Protein AF-0000000067892108 (afdb_homodimer)

Foldseek 3Di:
DDQDDLVVLVVLLCPAQEPVNLDEDCVLLVVLVLLLLQLVLCVVFPPLDQQLLSLSLNLVSCVSVVNLVSSVVSLVVSLVSLPPDPPSLLLCLHSLSSQLVSCSVVVNRVSNVVSSVSNVVSCVVPVPPPCVLVSLLNSLQSSLVSLVSSDDPSLVVSLVSLVVSCVSVVLDLSSLLSNLVSVLVVCCVVCCPLLPPPVPSLVSLVSSCVSPVLPLLSLLSNLQNCVSVVNNVVSVVSLVVSCVNGVQRPSSLLSSLVSCLSVVVLVVNLVSLVVNCVVVVPNPSSVVSNVVSVVVVVLVVLVVLLVVLVVVCVVPVQPLVSLLSNLVSCVVVVVNVVSLVSLVSSCPDPPDDLVSLLVSLLSVLVCCVPVVVNNVSSLVSLLSNLQRLDDDPSVVVSLVVLQVVLVVCVVVVALVSLQSVLSSCVSVVNLVSSLVSLVSSCVSVVPDPVSVVSNVVSVVVD/DDQDDLVVLVVLLCPAQEPVNLDEDCVLLVVLVLLLLQLVLCVVFPPLDQQLLSLSLNLVSCVSVVNLVSSVVSLVVSLVSLPPDPPSLLLCLHSLSSQLVSCSVVVNRVSNVVSSVSNVVSCVVPVPPPCVLVSLLNSLQSSLVSLVSSDDPSLVVSLVSLVVSCVSVVLDLVSLLSNLVSVLVVCCVVCCPLLPPPVPSLVSLVSSCVSPVLPLLSLLSNLQNCVSVVNNVVSVVSLVVSCVNGVQRPSSLLSSLVSCLSVVVLVVNLVSLVVNCVVVVPNPSSVVSNVVSVVVVVLVVLVVLLVVLVVVCVVPVQPLVSLLSNLVSCVVVVVNVVSLVSLVSSCPDPPDDLVSLLVSLLSVLVCCVPVVVNNVSSLVSLLSNLQRLDDDPSVVVSLVVLQVVLVVCVVVVALVSLQSVLSSCVSVVNLVSSLVSLVSSCVSVVPDPVSVVVNVVSVVVD

Structure (mmCIF, N/CA/C/O backbone):
data_AF-0000000067892108-model_v1
#
loop_
_entity.id
_entity.type
_entity.pdbx_description
1 polymer 'LOC495383 protein'
#
loop_
_atom_site.group_PDB
_atom_site.id
_atom_site.type_symbol
_atom_site.label_atom_id
_atom_site.label_alt_id
_atom_site.label_comp_id
_atom_site.label_asym_id
_atom_site.label_entity_id
_atom_site.label_seq_id
_atom_site.pdbx_PDB_ins_code
_atom_site.Cartn_x
_atom_site.Cartn_y
_atom_site.Cartn_z
_atom_site.occupancy
_atom_site.B_iso_or_equiv
_atom_site.auth_seq_id
_atom_site.auth_comp_id
_atom_site.auth_asym_id
_atom_site.auth_atom_id
_atom_site.pdbx_PDB_model_num
ATOM 1 N N . MET A 1 1 ? -12.242 -60.188 -39.594 1 48.22 1 MET A N 1
ATOM 2 C CA . MET A 1 1 ? -11.305 -60.344 -38.5 1 48.22 1 MET A CA 1
ATOM 3 C C . MET A 1 1 ? -12.039 -60.531 -37.188 1 48.22 1 MET A C 1
ATOM 5 O O . MET A 1 1 ? -13.031 -59.844 -36.906 1 48.22 1 MET A O 1
ATOM 9 N N . SER A 1 2 ? -12.023 -61.531 -36.594 1 59.56 2 SER A N 1
ATOM 10 C CA . SER A 1 2 ? -12.766 -61.969 -35.406 1 59.56 2 SER A CA 1
ATOM 11 C C . SER A 1 2 ? -12.547 -60.969 -34.25 1 59.56 2 SER A C 1
ATOM 13 O O . SER A 1 2 ? -11.43 -60.5 -34.062 1 59.56 2 SER A O 1
ATOM 15 N N . ASP A 1 3 ? -13.68 -60.406 -33.688 1 74.88 3 ASP A N 1
ATOM 16 C CA . ASP A 1 3 ? -13.68 -59.5 -32.562 1 74.88 3 ASP A CA 1
ATOM 17 C C . ASP A 1 3 ? -12.938 -60.062 -31.359 1 74.88 3 ASP A C 1
ATOM 19 O O . ASP A 1 3 ? -13.148 -61.25 -31 1 74.88 3 ASP A O 1
ATOM 23 N N . LEU A 1 4 ? -11.82 -59.406 -31.078 1 79.75 4 LEU A N 1
ATOM 24 C CA . LEU A 1 4 ? -11.055 -59.844 -29.906 1 79.75 4 LEU A CA 1
ATOM 25 C C . LEU A 1 4 ? -11.898 -59.75 -28.641 1 79.75 4 LEU A C 1
ATOM 27 O O . LEU A 1 4 ? -12.742 -58.875 -28.516 1 79.75 4 LEU A O 1
ATOM 31 N N . PRO A 1 5 ? -11.672 -60.844 -27.828 1 85.44 5 PRO A N 1
ATOM 32 C CA . PRO A 1 5 ? -12.297 -60.688 -26.516 1 85.44 5 PRO A CA 1
ATOM 33 C C . PRO A 1 5 ? -11.875 -59.406 -25.797 1 85.44 5 PRO A C 1
ATOM 35 O O . PRO A 1 5 ? -10.797 -58.875 -26.078 1 85.44 5 PRO A O 1
ATOM 38 N N . GLU A 1 6 ? -12.742 -58.969 -25.047 1 87.19 6 GLU A N 1
ATOM 39 C CA . GLU A 1 6 ? -12.555 -57.688 -24.359 1 87.19 6 GLU A CA 1
ATOM 40 C C . GLU A 1 6 ? -11.211 -57.656 -23.641 1 87.19 6 GLU A C 1
ATOM 42 O O . GLU A 1 6 ? -10.484 -56.656 -23.734 1 87.19 6 GLU A O 1
ATOM 47 N N . GLU A 1 7 ? -10.891 -58.719 -22.984 1 89.06 7 GLU A N 1
ATOM 48 C CA . GLU A 1 7 ? -9.648 -58.781 -22.219 1 89.06 7 GLU A CA 1
ATOM 49 C C . GLU A 1 7 ? -8.438 -58.719 -23.141 1 89.06 7 GLU A C 1
ATOM 51 O O . GLU A 1 7 ? -7.438 -58.062 -22.828 1 89.06 7 GLU A O 1
ATOM 56 N N . SER A 1 8 ? -8.523 -59.375 -24.219 1 92.19 8 SER A N 1
ATOM 57 C CA . SER A 1 8 ? -7.445 -59.375 -25.203 1 92.19 8 SER A CA 1
ATOM 58 C C . SER A 1 8 ? -7.316 -58 -25.859 1 92.19 8 SER A C 1
ATOM 60 O O . SER A 1 8 ? -6.207 -57.531 -26.141 1 92.19 8 SER A O 1
ATOM 62 N N . LEU A 1 9 ? -8.445 -57.406 -26.109 1 95.06 9 LEU A N 1
ATOM 63 C CA . LEU A 1 9 ? -8.453 -56.062 -26.688 1 95.06 9 LEU A CA 1
ATOM 64 C C . LEU A 1 9 ? -7.805 -55.062 -25.734 1 95.06 9 LEU A C 1
ATOM 66 O O . LEU A 1 9 ? -6.977 -54.25 -26.141 1 95.06 9 LEU A O 1
ATOM 70 N N . LYS A 1 10 ? -8.188 -55.156 -24.469 1 94.94 10 LYS A N 1
ATOM 71 C CA . LYS A 1 10 ? -7.609 -54.25 -23.469 1 94.94 10 LYS A CA 1
ATOM 72 C C . LYS A 1 10 ? -6.094 -54.438 -23.391 1 94.94 10 LYS A C 1
ATOM 74 O O . LYS A 1 10 ? -5.363 -53.438 -23.297 1 94.94 10 LYS A O 1
ATOM 79 N N . ASN A 1 11 ? -5.617 -55.594 -23.422 1 94.94 11 ASN A N 1
ATOM 80 C CA . ASN A 1 11 ? -4.184 -55.875 -23.375 1 94.94 11 ASN A CA 1
ATOM 81 C C . ASN A 1 11 ? -3.453 -55.281 -24.562 1 94.94 11 ASN A C 1
ATOM 83 O O . ASN A 1 11 ? -2.334 -54.781 -24.438 1 94.94 11 ASN A O 1
ATOM 87 N N . ALA A 1 12 ? -4.059 -55.406 -25.734 1 95.75 12 ALA A N 1
ATOM 88 C CA . ALA A 1 12 ? -3.469 -54.812 -26.938 1 95.75 12 ALA A CA 1
ATOM 89 C C . ALA A 1 12 ? -3.43 -53.281 -26.844 1 95.75 12 ALA A C 1
ATOM 91 O O . ALA A 1 12 ? -2.459 -52.656 -27.281 1 95.75 12 ALA A O 1
ATOM 92 N N . LEU A 1 13 ? -4.496 -52.75 -26.281 1 96.88 13 LEU A N 1
ATOM 93 C CA . LEU A 1 13 ? -4.602 -51.312 -26.172 1 96.88 13 LEU A CA 1
ATOM 94 C C . LEU A 1 13 ? -3.545 -50.781 -25.203 1 96.88 13 LEU A C 1
ATOM 96 O O . LEU A 1 13 ? -3.055 -49.656 -25.391 1 96.88 13 LEU A O 1
ATOM 100 N N . LEU A 1 14 ? -3.162 -51.531 -24.234 1 96.19 14 LEU A N 1
ATOM 101 C CA . LEU A 1 14 ? -2.182 -51.125 -23.234 1 96.19 14 LEU A CA 1
ATOM 102 C C . LEU A 1 14 ? -0.809 -50.906 -23.875 1 96.19 14 LEU A C 1
ATOM 104 O O . LEU A 1 14 ? 0.047 -50.219 -23.312 1 96.19 14 LEU A O 1
ATOM 108 N N . ASN A 1 15 ? -0.596 -51.438 -25.047 1 94.06 15 ASN A N 1
ATOM 109 C CA . ASN A 1 15 ? 0.694 -51.312 -25.734 1 94.06 15 ASN A CA 1
ATOM 110 C C . ASN A 1 15 ? 0.751 -50.125 -26.656 1 94.06 15 ASN A C 1
ATOM 112 O O . ASN A 1 15 ? 1.809 -49.781 -27.203 1 94.06 15 ASN A O 1
ATOM 116 N N . LEU A 1 16 ? -0.367 -49.438 -26.781 1 96.81 16 LEU A N 1
ATOM 117 C CA . LEU A 1 16 ? -0.394 -48.25 -27.609 1 96.81 16 LEU A CA 1
ATOM 118 C C . LEU A 1 16 ? 0.359 -47.125 -26.953 1 96.81 16 LEU A C 1
ATOM 120 O O . LEU A 1 16 ? 0.504 -47.094 -25.734 1 96.81 16 LEU A O 1
ATOM 124 N N . LYS A 1 17 ? 0.953 -46.25 -27.734 1 96.38 17 LYS A N 1
ATOM 125 C CA . LYS A 1 17 ? 1.663 -45.062 -27.266 1 96.38 17 LYS A CA 1
ATOM 126 C C . LYS A 1 17 ? 0.819 -43.812 -27.453 1 96.38 17 LYS A C 1
ATOM 128 O O . LYS A 1 17 ? 0.872 -43.188 -28.516 1 96.38 17 LYS A O 1
ATOM 133 N N . CYS A 1 18 ? 0.102 -43.469 -26.438 1 97.25 18 CYS A N 1
ATOM 134 C CA . CYS A 1 18 ? -0.818 -42.344 -26.516 1 97.25 18 CYS A CA 1
ATOM 135 C C . CYS A 1 18 ? -1.107 -41.781 -25.141 1 97.25 18 CYS A C 1
ATOM 137 O O . CYS A 1 18 ? -0.48 -42.156 -24.156 1 97.25 18 CYS A O 1
ATOM 139 N N . HIS A 1 19 ? -1.991 -40.781 -24.969 1 95.94 19 HIS A N 1
ATOM 140 C CA . HIS A 1 19 ? -2.295 -40.062 -23.75 1 95.94 19 HIS A CA 1
ATOM 141 C C . HIS A 1 19 ? -2.912 -40.969 -22.703 1 95.94 19 HIS A C 1
ATOM 143 O O . HIS A 1 19 ? -2.736 -40.719 -21.5 1 95.94 19 HIS A O 1
ATOM 149 N N . PHE A 1 20 ? -3.621 -42 -23.109 1 95.38 20 PHE A N 1
ATOM 150 C CA . PHE A 1 20 ? -4.297 -42.906 -22.188 1 95.38 20 PHE A CA 1
ATOM 151 C C . PHE A 1 20 ? -3.299 -43.844 -21.531 1 95.38 20 PHE A C 1
ATOM 153 O O . PHE A 1 20 ? -3.602 -44.469 -20.5 1 95.38 20 PHE A O 1
ATOM 160 N N . THR A 1 21 ? -2.127 -43.969 -22.125 1 96.06 21 THR A N 1
ATOM 161 C CA . THR A 1 21 ? -1.146 -44.906 -21.609 1 96.06 21 THR A CA 1
ATOM 162 C C . THR A 1 21 ? 0.044 -44.188 -21 1 96.06 21 THR A C 1
ATOM 164 O O . THR A 1 21 ? 0.861 -44.781 -20.297 1 96.06 21 THR A O 1
ATOM 167 N N . TRP A 1 22 ? 0.352 -42.906 -21.25 1 92.81 22 TRP A N 1
ATOM 168 C CA . TRP A 1 22 ? 1.484 -42.125 -20.766 1 92.81 22 TRP A CA 1
ATOM 169 C C . TRP A 1 22 ? 1.288 -41.75 -19.297 1 92.81 22 TRP A C 1
ATOM 171 O O . TRP A 1 22 ? 2.227 -41.312 -18.641 1 92.81 22 TRP A O 1
ATOM 181 N N . THR A 1 23 ? 0.546 -42.188 -18.531 1 82.06 23 THR A N 1
ATOM 182 C CA . THR A 1 23 ? 0.249 -42 -17.109 1 82.06 23 THR A CA 1
ATOM 183 C C . THR A 1 23 ? 0.605 -40.594 -16.672 1 82.06 23 THR A C 1
ATOM 185 O O . THR A 1 23 ? 1.783 -40.219 -16.625 1 82.06 23 THR A O 1
ATOM 188 N N . VAL A 1 24 ? -0.242 -39.656 -16.578 1 82 24 VAL A N 1
ATOM 189 C CA . VAL A 1 24 ? 0.008 -38.312 -16.062 1 82 24 VAL A CA 1
ATOM 190 C C . VAL A 1 24 ? -0.346 -38.281 -14.578 1 82 24 VAL A C 1
ATOM 192 O O . VAL A 1 24 ? -1.19 -39.031 -14.109 1 82 24 VAL A O 1
ATOM 195 N N . ASP A 1 25 ? 0.48 -37.531 -13.898 1 78.12 25 ASP A N 1
ATOM 196 C CA . ASP A 1 25 ? 0.218 -37.344 -12.469 1 78.12 25 ASP A CA 1
ATOM 197 C C . ASP A 1 25 ? -1.168 -36.75 -12.242 1 78.12 25 ASP A C 1
ATOM 199 O O . ASP A 1 25 ? -1.529 -35.75 -12.859 1 78.12 25 ASP A O 1
ATOM 203 N N . MET A 1 26 ? -1.874 -37.375 -11.398 1 70.5 26 MET A N 1
ATOM 204 C CA . MET A 1 26 ? -3.271 -37.062 -11.125 1 70.5 26 MET A CA 1
ATOM 205 C C . MET A 1 26 ? -3.385 -35.719 -10.398 1 70.5 26 MET A C 1
ATOM 207 O O . MET A 1 26 ? -4.441 -35.094 -10.422 1 70.5 26 MET A O 1
ATOM 211 N N . GLU A 1 27 ? -2.305 -35.281 -9.844 1 71.38 27 GLU A N 1
ATOM 212 C CA . GLU A 1 27 ? -2.365 -34 -9.156 1 71.38 27 GLU A CA 1
ATOM 213 C C . GLU A 1 27 ? -2.674 -32.875 -10.133 1 71.38 27 GLU A C 1
ATOM 215 O O . GLU A 1 27 ? -3.396 -31.922 -9.797 1 71.38 27 GLU A O 1
ATOM 220 N N . ALA A 1 28 ? -2.215 -33.062 -11.266 1 69.31 28 ALA A N 1
ATOM 221 C CA . ALA A 1 28 ? -2.443 -32.062 -12.289 1 69.31 28 ALA A CA 1
ATOM 222 C C . ALA A 1 28 ? -3.895 -32.062 -12.766 1 69.31 28 ALA A C 1
ATOM 224 O O . ALA A 1 28 ? -4.418 -31.047 -13.227 1 69.31 28 ALA A O 1
ATOM 225 N N . VAL A 1 29 ? -4.504 -33.188 -12.492 1 75.88 29 VAL A N 1
ATOM 226 C CA . VAL A 1 29 ? -5.871 -33.344 -12.969 1 75.88 29 VAL A CA 1
ATOM 227 C C . VAL A 1 29 ? -6.82 -32.5 -12.148 1 75.88 29 VAL A C 1
ATOM 229 O O . VAL A 1 29 ? -7.891 -32.094 -12.625 1 75.88 29 VAL A O 1
ATOM 232 N N . ALA A 1 30 ? -6.293 -32.156 -10.984 1 75.94 30 ALA A N 1
ATOM 233 C CA . ALA A 1 30 ? -7.105 -31.266 -10.141 1 75.94 30 ALA A CA 1
ATOM 234 C C . ALA A 1 30 ? -7.266 -29.891 -10.781 1 75.94 30 ALA A C 1
ATOM 236 O O . ALA A 1 30 ? -8.234 -29.188 -10.508 1 75.94 30 ALA A O 1
ATOM 237 N N . ASP A 1 31 ? -6.465 -29.594 -11.734 1 81.81 31 ASP A N 1
ATOM 238 C CA . ASP A 1 31 ? -6.5 -28.312 -12.406 1 81.81 31 ASP A CA 1
ATOM 239 C C . ASP A 1 31 ? -6.91 -28.453 -13.867 1 81.81 31 ASP A C 1
ATOM 241 O O . ASP A 1 31 ? -6.473 -27.688 -14.727 1 81.81 31 ASP A O 1
ATOM 245 N N . ILE A 1 32 ? -7.676 -29.422 -14.125 1 88.75 32 ILE A N 1
ATOM 246 C CA . ILE A 1 32 ? -7.973 -29.812 -15.492 1 88.75 32 ILE A CA 1
ATOM 247 C C . ILE A 1 32 ? -8.664 -28.672 -16.219 1 88.75 32 ILE A C 1
ATOM 249 O O . ILE A 1 32 ? -8.453 -28.469 -17.422 1 88.75 32 ILE A O 1
ATOM 253 N N . ASP A 1 33 ? -9.492 -27.828 -15.516 1 87.62 33 ASP A N 1
ATOM 254 C CA . ASP A 1 33 ? -10.18 -26.719 -16.156 1 87.62 33 ASP A CA 1
ATOM 255 C C . ASP A 1 33 ? -9.188 -25.656 -16.641 1 87.62 33 ASP A C 1
ATOM 257 O O . ASP A 1 33 ? -9.336 -25.109 -17.734 1 87.62 33 ASP A O 1
ATOM 261 N N . ASN A 1 34 ? -8.234 -25.422 -15.828 1 87 34 ASN A N 1
ATOM 262 C CA . ASN A 1 34 ? -7.219 -24.453 -16.203 1 87 34 ASN A CA 1
ATOM 263 C C . ASN A 1 34 ? -6.352 -24.953 -17.344 1 87 34 ASN A C 1
ATOM 265 O O . ASN A 1 34 ? -5.895 -24.172 -18.188 1 87 34 ASN A O 1
ATOM 269 N N . ILE A 1 35 ? -6.078 -26.188 -17.344 1 90.62 35 ILE A N 1
ATOM 270 C CA . ILE A 1 35 ? -5.316 -26.797 -18.422 1 90.62 35 ILE A CA 1
ATOM 271 C C . ILE A 1 35 ? -6.074 -26.641 -19.734 1 90.62 35 ILE A C 1
ATOM 273 O O . ILE A 1 35 ? -5.5 -26.234 -20.75 1 90.62 35 ILE A O 1
ATOM 277 N N . GLU A 1 36 ? -7.344 -26.906 -19.641 1 93.19 36 GLU A N 1
ATOM 278 C CA . GLU A 1 36 ? -8.172 -26.812 -20.844 1 93.19 36 GLU A CA 1
ATOM 279 C C . GLU A 1 36 ? -8.234 -25.375 -21.359 1 93.19 36 GLU A C 1
ATOM 281 O O . GLU A 1 36 ? -8.148 -25.125 -22.562 1 93.19 36 GLU A O 1
ATOM 286 N N . ASP A 1 37 ? -8.383 -24.469 -20.453 1 91 37 ASP A N 1
ATOM 287 C CA . ASP A 1 37 ? -8.391 -23.062 -20.828 1 91 37 ASP A CA 1
ATOM 288 C C . ASP A 1 37 ? -7.098 -22.672 -21.547 1 91 37 ASP A C 1
ATOM 290 O O . ASP A 1 37 ? -7.125 -21.969 -22.547 1 91 37 ASP A O 1
ATOM 294 N N . GLY A 1 38 ? -6.02 -23.141 -21 1 92.75 38 GLY A N 1
ATOM 295 C CA . GLY A 1 38 ? -4.727 -22.875 -21.625 1 92.75 38 GLY A CA 1
ATOM 296 C C . GLY A 1 38 ? -4.621 -23.422 -23.031 1 92.75 38 GLY A C 1
ATOM 297 O O . GLY A 1 38 ? -4.09 -22.75 -23.922 1 92.75 38 GLY A O 1
ATOM 298 N N . LEU A 1 39 ? -5.141 -24.594 -23.203 1 96.38 39 LEU A N 1
ATOM 299 C CA . LEU A 1 39 ? -5.113 -25.219 -24.531 1 96.38 39 LEU A CA 1
ATOM 300 C C . LEU A 1 39 ? -5.973 -24.438 -25.516 1 96.38 39 LEU A C 1
ATOM 302 O O . LEU A 1 39 ? -5.57 -24.219 -26.656 1 96.38 39 LEU A O 1
ATOM 306 N N . HIS A 1 40 ? -7.074 -23.984 -25.062 1 95.75 40 HIS A N 1
ATOM 307 C CA . HIS A 1 40 ? -7.945 -23.188 -25.922 1 95.75 40 HIS A CA 1
ATOM 308 C C . HIS A 1 40 ? -7.293 -21.859 -26.297 1 95.75 40 HIS A C 1
ATOM 310 O O . HIS A 1 40 ? -7.418 -21.406 -27.422 1 95.75 40 HIS A O 1
ATOM 316 N N . HIS A 1 41 ? -6.633 -21.297 -25.344 1 95 41 HIS A N 1
ATOM 317 C CA . HIS A 1 41 ? -5.918 -20.062 -25.625 1 95 41 HIS A CA 1
ATOM 318 C C . HIS A 1 41 ? -4.82 -20.281 -26.672 1 95 41 HIS A C 1
ATOM 320 O O . HIS A 1 41 ? -4.613 -19.438 -27.547 1 95 41 HIS A O 1
ATOM 326 N N . GLN A 1 42 ? -4.125 -21.375 -26.516 1 96.31 42 GLN A N 1
ATOM 327 C CA . GLN A 1 42 ? -3.068 -21.672 -27.469 1 96.31 42 GLN A CA 1
ATOM 328 C C . GLN A 1 42 ? -3.639 -21.844 -28.875 1 96.31 42 GLN A C 1
ATOM 330 O O . GLN A 1 42 ? -3.049 -21.375 -29.859 1 96.31 42 GLN A O 1
ATOM 335 N N . ILE A 1 43 ? -4.754 -22.469 -28.969 1 96.75 43 ILE A N 1
ATOM 336 C CA . ILE A 1 43 ? -5.418 -22.656 -30.266 1 96.75 43 ILE A CA 1
ATOM 337 C C . ILE A 1 43 ? -5.816 -21.312 -30.844 1 96.75 43 ILE A C 1
ATOM 339 O O . ILE A 1 43 ? -5.621 -21.062 -32.031 1 96.75 43 ILE A O 1
ATOM 343 N N . ALA A 1 44 ? -6.203 -20.422 -30.016 1 95.81 44 ALA A N 1
ATOM 344 C CA . ALA A 1 44 ? -6.766 -19.141 -30.469 1 95.81 44 ALA A CA 1
ATOM 345 C C . ALA A 1 44 ? -5.66 -18.156 -30.797 1 95.81 44 ALA A C 1
ATOM 347 O O . ALA A 1 44 ? -5.805 -17.344 -31.719 1 95.81 44 ALA A O 1
ATOM 348 N N . PHE A 1 45 ? -4.496 -18.219 -30.062 1 96.19 45 PHE A N 1
ATOM 349 C CA . PHE A 1 45 ? -3.635 -17.047 -30.109 1 96.19 45 PHE A CA 1
ATOM 350 C C . PHE A 1 45 ? -2.219 -17.438 -30.516 1 96.19 45 PHE A C 1
ATOM 352 O O . PHE A 1 45 ? -1.375 -16.562 -30.75 1 96.19 45 PHE A O 1
ATOM 359 N N . LEU A 1 46 ? -1.94 -18.719 -30.609 1 95.81 46 LEU A N 1
ATOM 360 C CA . LEU A 1 46 ? -0.603 -19.156 -31 1 95.81 46 LEU A CA 1
ATOM 361 C C . LEU A 1 46 ? -0.655 -20 -32.25 1 95.81 46 LEU A C 1
ATOM 363 O O . LEU A 1 46 ? -0.655 -21.234 -32.188 1 95.81 46 LEU A O 1
ATOM 367 N N . PRO A 1 47 ? -0.516 -19.406 -33.406 1 91.81 47 PRO A N 1
ATOM 368 C CA . PRO A 1 47 ? -0.696 -20.125 -34.656 1 91.81 47 PRO A CA 1
ATOM 369 C C . PRO A 1 47 ? 0.467 -21.047 -35 1 91.81 47 PRO A C 1
ATOM 371 O O . PRO A 1 47 ? 0.316 -21.969 -35.781 1 91.81 47 PRO A O 1
ATOM 374 N N . SER A 1 48 ? 1.54 -20.875 -34.312 1 89.69 48 SER A N 1
ATOM 375 C CA . SER A 1 48 ? 2.723 -21.656 -34.656 1 89.69 48 SER A CA 1
ATOM 376 C C . SER A 1 48 ? 2.637 -23.062 -34.062 1 89.69 48 SER A C 1
ATOM 378 O O . SER A 1 48 ? 3.371 -23.969 -34.469 1 89.69 48 SER A O 1
ATOM 380 N N . ILE A 1 49 ? 1.7 -23.344 -33.156 1 93.56 49 ILE A N 1
ATOM 381 C CA . ILE A 1 49 ? 1.601 -24.641 -32.469 1 93.56 49 ILE A CA 1
ATOM 382 C C . ILE A 1 49 ? 0.73 -25.578 -33.312 1 93.56 49 ILE A C 1
ATOM 384 O O . ILE A 1 49 ? -0.353 -25.203 -33.75 1 93.56 49 ILE A O 1
ATOM 388 N N . PRO A 1 50 ? 1.235 -26.797 -33.5 1 93.25 50 PRO A N 1
ATOM 389 C CA . PRO A 1 50 ? 0.417 -27.75 -34.25 1 93.25 50 PRO A CA 1
ATOM 390 C C . PRO A 1 50 ? -0.943 -28 -33.594 1 93.25 50 PRO A C 1
ATOM 392 O O . PRO A 1 50 ? -1.011 -28.469 -32.469 1 93.25 50 PRO A O 1
ATOM 395 N N . ARG A 1 51 ? -1.947 -27.844 -34.375 1 95.25 51 ARG A N 1
ATOM 396 C CA . ARG A 1 51 ? -3.305 -27.875 -33.844 1 95.25 51 ARG A CA 1
ATOM 397 C C . ARG A 1 51 ? -3.715 -29.297 -33.469 1 95.25 51 ARG A C 1
ATOM 399 O O . ARG A 1 51 ? -4.438 -29.484 -32.469 1 95.25 51 ARG A O 1
ATOM 406 N N . HIS A 1 52 ? -3.271 -30.234 -34.25 1 96.25 52 HIS A N 1
ATOM 407 C CA . HIS A 1 52 ? -3.67 -31.609 -33.969 1 96.25 52 HIS A CA 1
ATOM 408 C C . HIS A 1 52 ? -3.197 -32.031 -32.594 1 96.25 52 HIS A C 1
ATOM 410 O O . HIS A 1 52 ? -3.908 -32.75 -31.875 1 96.25 52 HIS A O 1
ATOM 416 N N . ARG A 1 53 ? -2.061 -31.594 -32.125 1 96.38 53 ARG A N 1
ATOM 417 C CA . ARG A 1 53 ? -1.535 -31.922 -30.797 1 96.38 53 ARG A CA 1
ATOM 418 C C . ARG A 1 53 ? -2.42 -31.328 -29.703 1 96.38 53 ARG A C 1
ATOM 420 O O . ARG A 1 53 ? -2.73 -32 -28.719 1 96.38 53 ARG A O 1
ATOM 427 N N . LEU A 1 54 ? -2.814 -30.078 -29.906 1 97.75 54 LEU A N 1
ATOM 428 C CA . LEU A 1 54 ? -3.646 -29.406 -28.922 1 97.75 54 LEU A CA 1
ATOM 429 C C . LEU A 1 54 ? -5.012 -30.078 -28.812 1 97.75 54 LEU A C 1
ATOM 431 O O . LEU A 1 54 ? -5.527 -30.266 -27.703 1 97.75 54 LEU A O 1
ATOM 435 N N . HIS A 1 55 ? -5.523 -30.5 -29.906 1 98.19 55 HIS A N 1
ATOM 436 C CA . HIS A 1 55 ? -6.82 -31.172 -29.906 1 98.19 55 HIS A CA 1
ATOM 437 C C . HIS A 1 55 ? -6.719 -32.562 -29.312 1 98.19 55 HIS A C 1
ATOM 439 O O . HIS A 1 55 ? -7.656 -33.031 -28.656 1 98.19 55 HIS A O 1
ATOM 445 N N . ASN A 1 56 ? -5.609 -33.25 -29.531 1 98.06 56 ASN A N 1
ATOM 446 C CA . ASN A 1 56 ? -5.391 -34.531 -28.875 1 98.06 56 ASN A CA 1
ATOM 447 C C . ASN A 1 56 ? -5.387 -34.406 -27.359 1 98.06 56 ASN A C 1
ATOM 449 O O . ASN A 1 56 ? -5.969 -35.219 -26.641 1 98.06 56 ASN A O 1
ATOM 453 N N . LEU A 1 57 ? -4.758 -33.375 -26.922 1 97.31 57 LEU A N 1
ATOM 454 C CA . LEU A 1 57 ? -4.699 -33.094 -25.484 1 97.31 57 LEU A CA 1
ATOM 455 C C . LEU A 1 57 ? -6.078 -32.75 -24.938 1 97.31 57 LEU A C 1
ATOM 457 O O . LEU A 1 57 ? -6.465 -33.219 -23.859 1 97.31 57 LEU A O 1
ATOM 461 N N . LEU A 1 58 ? -6.793 -31.938 -25.688 1 97.94 58 LEU A N 1
ATOM 462 C CA . LEU A 1 58 ? -8.141 -31.578 -25.281 1 97.94 58 LEU A CA 1
ATOM 463 C C . LEU A 1 58 ? -9.047 -32.781 -25.219 1 97.94 58 LEU A C 1
ATOM 465 O O . LEU A 1 58 ? -9.93 -32.875 -24.344 1 97.94 58 LEU A O 1
ATOM 469 N N . SER A 1 59 ? -8.828 -33.719 -26.125 1 98.06 59 SER A N 1
ATOM 470 C CA . SER A 1 59 ? -9.594 -34.938 -26.078 1 98.06 59 SER A CA 1
ATOM 471 C C . SER A 1 59 ? -9.367 -35.688 -24.781 1 98.06 59 SER A C 1
ATOM 473 O O . SER A 1 59 ? -10.32 -36.125 -24.125 1 98.06 59 SER A O 1
ATOM 475 N N . TYR A 1 60 ? -8.18 -35.812 -24.375 1 96.44 60 TYR A N 1
ATOM 476 C CA . TYR A 1 60 ? -7.836 -36.531 -23.156 1 96.44 60 TYR A CA 1
ATOM 477 C C . TYR A 1 60 ? -8.391 -35.812 -21.938 1 96.44 60 TYR A C 1
ATOM 479 O O . TYR A 1 60 ? -8.914 -36.469 -21.016 1 96.44 60 TYR A O 1
ATOM 487 N N . THR A 1 61 ? -8.297 -34.469 -21.906 1 94.88 61 THR A N 1
ATOM 488 C CA . THR A 1 61 ? -8.812 -33.719 -20.766 1 94.88 61 THR A CA 1
ATOM 489 C C . THR A 1 61 ? -10.328 -33.875 -20.672 1 94.88 61 THR A C 1
ATOM 491 O O . THR A 1 61 ? -10.875 -34 -19.562 1 94.88 61 THR A O 1
ATOM 494 N N . ASN A 1 62 ? -10.992 -33.875 -21.797 1 96.44 62 ASN A N 1
ATOM 495 C CA . ASN A 1 62 ? -12.445 -34.031 -21.781 1 96.44 62 ASN A CA 1
ATOM 496 C C . ASN A 1 62 ? -12.844 -35.438 -21.344 1 96.44 62 ASN A C 1
ATOM 498 O O . ASN A 1 62 ? -13.852 -35.625 -20.656 1 96.44 62 ASN A O 1
ATOM 502 N N . TYR A 1 63 ? -12.055 -36.406 -21.703 1 95.75 63 TYR A N 1
ATOM 503 C CA . TYR A 1 63 ? -12.289 -37.75 -21.219 1 95.75 63 TYR A CA 1
ATOM 504 C C . TYR A 1 63 ? -12.172 -37.844 -19.703 1 95.75 63 TYR A C 1
ATOM 506 O O . TYR A 1 63 ? -13.023 -38.438 -19.031 1 95.75 63 TYR A O 1
ATOM 514 N N . LEU A 1 64 ? -11.133 -37.188 -19.172 1 92.56 64 LEU A N 1
ATOM 515 C CA . LEU A 1 64 ? -10.906 -37.188 -17.719 1 92.56 64 LEU A CA 1
ATOM 516 C C . LEU A 1 64 ? -12.055 -36.5 -17 1 92.56 64 LEU A C 1
ATOM 518 O O . LEU A 1 64 ? -12.375 -36.875 -15.859 1 92.56 64 LEU A O 1
ATOM 522 N N . LYS A 1 65 ? -12.641 -35.594 -17.703 1 92.31 65 LYS A N 1
ATOM 523 C CA . LYS A 1 65 ? -13.773 -34.875 -17.109 1 92.31 65 LYS A CA 1
ATOM 524 C C . LYS A 1 65 ? -15.07 -35.656 -17.281 1 92.31 65 LYS A C 1
ATOM 526 O O . LYS A 1 65 ? -16.125 -35.25 -16.781 1 92.31 65 LYS A O 1
ATOM 531 N N . GLY A 1 66 ? -15.062 -36.719 -18.031 1 93.5 66 GLY A N 1
ATOM 532 C CA . GLY A 1 66 ? -16.219 -37.562 -18.234 1 93.5 66 GLY A CA 1
ATOM 533 C C . GLY A 1 66 ? -17.078 -37.156 -19.422 1 93.5 66 GLY A C 1
ATOM 534 O O . GLY A 1 66 ? -18.188 -37.656 -19.609 1 93.5 66 GLY A O 1
ATOM 535 N N . ASP A 1 67 ? -16.531 -36.25 -20.188 1 96.19 67 ASP A N 1
ATOM 536 C CA . ASP A 1 67 ? -17.25 -35.781 -21.375 1 96.19 67 ASP A CA 1
ATOM 537 C C . ASP A 1 67 ? -16.734 -36.5 -22.625 1 96.19 67 ASP A C 1
ATOM 539 O O . ASP A 1 67 ? -16.031 -35.906 -23.438 1 96.19 67 ASP A O 1
ATOM 543 N N . ASN A 1 68 ? -17.219 -37.656 -22.906 1 95.75 68 ASN A N 1
ATOM 544 C CA . ASN A 1 68 ? -16.719 -38.531 -23.984 1 95.75 68 ASN A CA 1
ATOM 545 C C . ASN A 1 68 ? -17.141 -38 -25.344 1 95.75 68 ASN A C 1
ATOM 547 O O . ASN A 1 68 ? -16.406 -38.156 -26.328 1 95.75 68 ASN A O 1
ATOM 551 N N . GLU A 1 69 ? -18.25 -37.375 -25.359 1 95.75 69 GLU A N 1
ATOM 552 C CA . GLU A 1 69 ? -18.703 -36.812 -26.625 1 95.75 69 GLU A CA 1
ATOM 553 C C . GLU A 1 69 ? -17.766 -35.688 -27.109 1 95.75 69 GLU A C 1
ATOM 555 O O . GLU A 1 69 ? -17.359 -35.688 -28.281 1 95.75 69 GLU A O 1
ATOM 560 N N . GLU A 1 70 ? -17.484 -34.875 -26.141 1 97.56 70 GLU A N 1
ATOM 561 C CA . GLU A 1 70 ? -16.562 -33.812 -26.5 1 97.56 70 GLU A CA 1
ATOM 562 C C . GLU A 1 70 ? -15.172 -34.375 -26.797 1 97.56 70 GLU A C 1
ATOM 564 O O . GLU A 1 70 ? -14.461 -33.844 -27.672 1 97.56 70 GLU A O 1
ATOM 569 N N . ALA A 1 71 ? -14.758 -35.406 -26.094 1 98.25 71 ALA A N 1
ATOM 570 C CA . ALA A 1 71 ? -13.469 -36.031 -26.344 1 98.25 71 ALA A CA 1
ATOM 571 C C . ALA A 1 71 ? -13.383 -36.531 -27.797 1 98.25 71 ALA A C 1
ATOM 573 O O . ALA A 1 71 ? -12.367 -36.344 -28.453 1 98.25 71 ALA A O 1
ATOM 574 N N . ILE A 1 72 ? -14.438 -37.062 -28.281 1 97.81 72 ILE A N 1
ATOM 575 C CA . ILE A 1 72 ? -14.469 -37.594 -29.641 1 97.81 72 ILE A CA 1
ATOM 576 C C . ILE A 1 72 ? -14.438 -36.406 -30.641 1 97.81 72 ILE A C 1
ATOM 578 O O . ILE A 1 72 ? -13.734 -36.469 -31.656 1 97.81 72 ILE A O 1
ATOM 582 N N . ARG A 1 73 ? -15.203 -35.469 -30.312 1 98.12 73 ARG A N 1
ATOM 583 C CA . ARG A 1 73 ? -15.234 -34.281 -31.188 1 98.12 73 ARG A CA 1
ATOM 584 C C . ARG A 1 73 ? -13.836 -33.688 -31.344 1 98.12 73 ARG A C 1
ATOM 586 O O . ARG A 1 73 ? -13.461 -33.25 -32.438 1 98.12 73 ARG A O 1
ATOM 593 N N . GLN A 1 74 ? -13.094 -33.625 -30.234 1 98.56 74 GLN A N 1
ATOM 594 C CA . GLN A 1 74 ? -11.742 -33.094 -30.266 1 98.56 74 GLN A CA 1
ATOM 595 C C . GLN A 1 74 ? -10.82 -33.938 -31.125 1 98.56 74 GLN A C 1
ATOM 597 O O . GLN A 1 74 ? -9.945 -33.438 -31.828 1 98.56 74 GLN A O 1
ATOM 602 N N . LEU A 1 75 ? -11 -35.25 -31.109 1 98.31 75 LEU A N 1
ATOM 603 C CA . LEU A 1 75 ? -10.195 -36.125 -31.969 1 98.31 75 LEU A CA 1
ATOM 604 C C . LEU A 1 75 ? -10.547 -35.906 -33.438 1 98.31 75 LEU A C 1
ATOM 606 O O . LEU A 1 75 ? -9.672 -36 -34.312 1 98.31 75 LEU A O 1
ATOM 610 N N . GLN A 1 76 ? -11.773 -35.625 -33.688 1 98.06 76 GLN A N 1
ATOM 611 C CA . GLN A 1 76 ? -12.188 -35.312 -35.062 1 98.06 76 GLN A CA 1
ATOM 612 C C . GLN A 1 76 ? -11.516 -34.031 -35.562 1 98.06 76 GLN A C 1
ATOM 614 O O . GLN A 1 76 ? -11.07 -33.969 -36.719 1 98.06 76 GLN A O 1
ATOM 619 N N . GLU A 1 77 ? -11.469 -33.125 -34.688 1 97.75 77 GLU A N 1
ATOM 620 C CA . GLU A 1 77 ? -10.766 -31.875 -35.031 1 97.75 77 GLU A CA 1
ATOM 621 C C . GLU A 1 77 ? -9.281 -32.125 -35.281 1 97.75 77 GLU A C 1
ATOM 623 O O . GLU A 1 77 ? -8.688 -31.562 -36.188 1 97.75 77 GLU A O 1
ATOM 628 N N . ALA A 1 78 ? -8.68 -32.969 -34.375 1 97.88 78 ALA A N 1
ATOM 629 C CA . ALA A 1 78 ? -7.277 -33.312 -34.594 1 97.88 78 ALA A CA 1
ATOM 630 C C . ALA A 1 78 ? -7.051 -33.906 -35.969 1 97.88 78 ALA A C 1
ATOM 632 O O . ALA A 1 78 ? -6.109 -33.531 -36.656 1 97.88 78 ALA A O 1
ATOM 633 N N . GLU A 1 79 ? -7.926 -34.75 -36.375 1 96.19 79 GLU A N 1
ATOM 634 C CA . GLU A 1 79 ? -7.82 -35.406 -37.688 1 96.19 79 GLU A CA 1
ATOM 635 C C . GLU A 1 79 ? -7.984 -34.406 -38.812 1 96.19 79 GLU A C 1
ATOM 637 O O . GLU A 1 79 ? -7.289 -34.469 -39.844 1 96.19 79 GLU A O 1
ATOM 642 N N . GLN A 1 80 ? -8.906 -33.531 -38.656 1 96.25 80 GLN A N 1
ATOM 643 C CA . GLN A 1 80 ? -9.156 -32.531 -39.688 1 96.25 80 GLN A CA 1
ATOM 644 C C . GLN A 1 80 ? -7.918 -31.656 -39.906 1 96.25 80 GLN A C 1
ATOM 646 O O . GLN A 1 80 ? -7.59 -31.312 -41.031 1 96.25 80 GLN A O 1
ATOM 651 N N . HIS A 1 81 ? -7.195 -31.344 -38.844 1 95 81 HIS A N 1
ATOM 652 C CA . HIS A 1 81 ? -6.035 -30.469 -38.938 1 95 81 HIS A CA 1
ATOM 653 C C . HIS A 1 81 ? -4.809 -31.234 -39.438 1 95 81 HIS A C 1
ATOM 655 O O . HIS A 1 81 ? -3.812 -30.625 -39.844 1 95 81 HIS A O 1
ATOM 661 N N . LEU A 1 82 ? -4.875 -32.562 -39.406 1 94.88 82 LEU A N 1
ATOM 662 C CA . LEU A 1 82 ? -3.775 -33.375 -39.906 1 94.88 82 LEU A CA 1
ATOM 663 C C . LEU A 1 82 ? -3.865 -33.5 -41.438 1 94.88 82 LEU A C 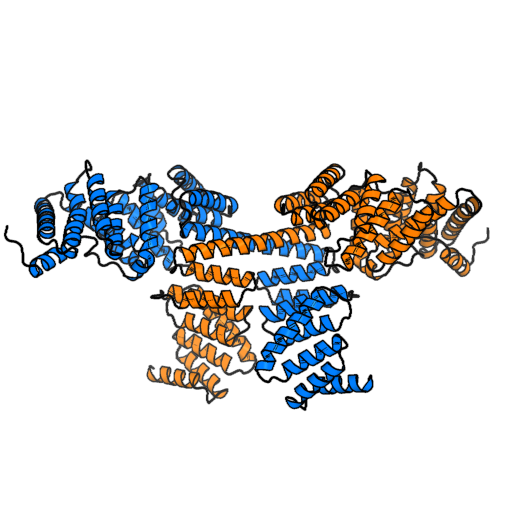1
ATOM 665 O O . LEU A 1 82 ? -2.867 -33.812 -42.094 1 94.88 82 LEU A O 1
ATOM 669 N N . GLN A 1 83 ? -5.012 -33.219 -41.938 1 90.38 83 GLN A N 1
ATOM 670 C CA . GLN A 1 83 ? -5.199 -33.406 -43.375 1 90.38 83 GLN A CA 1
ATOM 671 C C . GLN A 1 83 ? -4.273 -32.469 -44.156 1 90.38 83 GLN A C 1
ATOM 673 O O . GLN A 1 83 ? -4.234 -31.281 -43.938 1 90.38 83 GLN A O 1
ATOM 678 N N . GLY A 1 84 ? -3.492 -33.031 -45.094 1 83.69 84 GLY A N 1
ATOM 679 C CA . GLY A 1 84 ? -2.637 -32.25 -46 1 83.69 84 GLY A CA 1
ATOM 680 C C . GLY A 1 84 ? -1.252 -32.031 -45.438 1 83.69 84 GLY A C 1
ATOM 681 O O . GLY A 1 84 ? -0.411 -31.391 -46.062 1 83.69 84 GLY A O 1
ATOM 682 N N . THR A 1 85 ? -1.028 -32.469 -44.156 1 85.56 85 THR A N 1
ATOM 683 C CA . THR A 1 85 ? 0.291 -32.281 -43.562 1 85.56 85 THR A CA 1
ATOM 684 C C . THR A 1 85 ? 1.252 -33.375 -44.031 1 85.56 85 THR A C 1
ATOM 686 O O . THR A 1 85 ? 0.824 -34.406 -44.562 1 85.56 85 THR A O 1
ATOM 689 N N . GLN A 1 86 ? 2.482 -33.031 -43.906 1 82.44 86 GLN A N 1
ATOM 690 C CA . GLN A 1 86 ? 3.502 -34.031 -44.219 1 82.44 86 GLN A CA 1
ATOM 691 C C . GLN A 1 86 ? 3.502 -35.156 -43.188 1 82.44 86 GLN A C 1
ATOM 693 O O . GLN A 1 86 ? 3.311 -34.906 -41.969 1 82.44 86 GLN A O 1
ATOM 698 N N . SER A 1 87 ? 3.764 -36.375 -43.594 1 84.75 87 SER A N 1
ATOM 699 C CA . SER A 1 87 ? 3.844 -37.562 -42.719 1 84.75 87 SER A CA 1
ATOM 700 C C . SER A 1 87 ? 2.557 -37.75 -41.906 1 84.75 87 SER A C 1
ATOM 702 O O . SER A 1 87 ? 2.598 -37.938 -40.688 1 84.75 87 SER A O 1
ATOM 704 N N . VAL A 1 88 ? 1.494 -37.594 -42.594 1 88.5 88 VAL A N 1
ATOM 705 C CA . VAL A 1 88 ? 0.174 -37.594 -41.969 1 88.5 88 VAL A CA 1
ATOM 706 C C . VAL A 1 88 ? -0.062 -38.938 -41.281 1 88.5 88 VAL A C 1
ATOM 708 O O . VAL A 1 88 ? -0.625 -38.969 -40.156 1 88.5 88 VAL A O 1
ATOM 711 N N . ASP A 1 89 ? 0.388 -40 -41.844 1 88.31 89 ASP A N 1
ATOM 712 C CA . ASP A 1 89 ? 0.157 -41.312 -41.25 1 88.31 89 ASP A CA 1
ATOM 713 C C . ASP A 1 89 ? 0.851 -41.438 -39.906 1 88.31 89 ASP A C 1
ATOM 715 O O . ASP A 1 89 ? 0.265 -41.969 -38.938 1 88.31 89 ASP A O 1
ATOM 719 N N . ILE A 1 90 ? 1.993 -40.906 -39.875 1 91 90 ILE A N 1
ATOM 720 C CA . ILE A 1 90 ? 2.783 -41 -38.656 1 91 90 ILE A CA 1
ATOM 721 C C . ILE A 1 90 ? 2.104 -40.188 -37.562 1 91 90 ILE A C 1
ATOM 723 O O . ILE A 1 90 ? 1.955 -40.656 -36.438 1 91 90 ILE A O 1
ATOM 727 N N . LYS A 1 91 ? 1.641 -38.969 -37.906 1 92.56 91 LYS A N 1
ATOM 728 C CA . LYS A 1 91 ? 1.002 -38.094 -36.938 1 92.56 91 LYS A CA 1
ATOM 729 C C . LYS A 1 91 ? -0.354 -38.656 -36.5 1 92.56 91 LYS A C 1
ATOM 731 O O . LYS A 1 91 ? -0.804 -38.406 -35.406 1 92.56 91 LYS A O 1
ATOM 736 N N . ARG A 1 92 ? -0.931 -39.469 -37.344 1 95.19 92 ARG A N 1
ATOM 737 C CA . ARG A 1 92 ? -2.234 -40.062 -37.062 1 95.19 92 ARG A CA 1
ATOM 738 C C . ARG A 1 92 ? -2.111 -41.188 -36.031 1 95.19 92 ARG A C 1
ATOM 740 O O . ARG A 1 92 ? -3.1 -41.562 -35.406 1 95.19 92 ARG A O 1
ATOM 747 N N . ALA A 1 93 ? -0.925 -41.688 -35.906 1 96.19 93 ALA A N 1
ATOM 748 C CA . ALA A 1 93 ? -0.728 -42.844 -35.031 1 96.19 93 ALA A CA 1
ATOM 749 C C . ALA A 1 93 ? -1.215 -42.531 -33.625 1 96.19 93 ALA A C 1
ATOM 751 O O . ALA A 1 93 ? -1.948 -43.344 -33.031 1 96.19 93 ALA A O 1
ATOM 752 N N . VAL A 1 94 ? -0.826 -41.406 -33.062 1 97.31 94 VAL A N 1
ATOM 753 C CA . VAL A 1 94 ? -1.216 -41.031 -31.719 1 97.31 94 VAL A CA 1
ATOM 754 C C . VAL A 1 94 ? -2.713 -40.75 -31.672 1 97.31 94 VAL A C 1
ATOM 756 O O . VAL A 1 94 ? -3.408 -41.156 -30.75 1 97.31 94 VAL A O 1
ATOM 759 N N . THR A 1 95 ? -3.273 -40 -32.625 1 98 95 THR A N 1
ATOM 760 C CA . THR A 1 95 ? -4.691 -39.688 -32.688 1 98 95 THR A CA 1
ATOM 761 C C . THR A 1 95 ? -5.547 -40.938 -32.75 1 98 95 THR A C 1
ATOM 763 O O . THR A 1 95 ? -6.539 -41.062 -32.031 1 98 95 THR A O 1
ATOM 766 N N . TYR A 1 96 ? -5.105 -41.875 -33.594 1 98.12 96 TYR A N 1
ATOM 767 C CA . TYR A 1 96 ? -5.84 -43.125 -33.75 1 98.12 96 TYR A CA 1
ATOM 768 C C . TYR A 1 96 ? -5.758 -43.938 -32.469 1 98.12 96 TYR A C 1
ATOM 770 O O . TYR A 1 96 ? -6.719 -44.625 -32.094 1 98.12 96 TYR A O 1
ATOM 778 N N . SER A 1 97 ? -4.609 -43.906 -31.875 1 98.44 97 SER A N 1
ATOM 779 C CA . SER A 1 97 ? -4.484 -44.594 -30.594 1 98.44 97 SER A CA 1
ATOM 780 C C . SER A 1 97 ? -5.465 -44.031 -29.562 1 98.44 97 SER A C 1
ATOM 782 O O . SER A 1 97 ? -6.074 -44.781 -28.797 1 98.44 97 SER A O 1
ATOM 784 N N . ASN A 1 98 ? -5.605 -42.75 -29.516 1 98.19 98 ASN A N 1
ATOM 785 C CA . ASN A 1 98 ? -6.562 -42.125 -28.625 1 98.19 98 ASN A CA 1
ATOM 786 C C . ASN A 1 98 ? -7.996 -42.531 -28.938 1 98.19 98 ASN A C 1
ATOM 788 O O . ASN A 1 98 ? -8.789 -42.781 -28.031 1 98.19 98 ASN A O 1
ATOM 792 N N . TYR A 1 99 ? -8.32 -42.625 -30.281 1 98.25 99 TYR A N 1
ATOM 793 C CA . TYR A 1 99 ? -9.633 -43.125 -30.688 1 98.25 99 TYR A CA 1
ATOM 794 C C . TYR A 1 99 ? -9.875 -44.5 -30.125 1 98.25 99 TYR A C 1
ATOM 796 O O . TYR A 1 99 ? -10.961 -44.781 -29.609 1 98.25 99 TYR A O 1
ATOM 804 N N . ALA A 1 100 ? -8.891 -45.312 -30.281 1 98.12 100 ALA A N 1
ATOM 805 C CA . ALA A 1 100 ? -9.039 -46.719 -29.844 1 98.12 100 ALA A CA 1
ATOM 806 C C . ALA A 1 100 ? -9.383 -46.812 -28.359 1 98.12 100 ALA A C 1
ATOM 808 O O . ALA A 1 100 ? -10.328 -47.5 -27.984 1 98.12 100 ALA A O 1
ATOM 809 N N . TRP A 1 101 ? -8.672 -46.062 -27.594 1 97.31 101 TRP A N 1
ATOM 810 C CA . TRP A 1 101 ? -8.922 -46.094 -26.156 1 97.31 101 TRP A CA 1
ATOM 811 C C . TRP A 1 101 ? -10.281 -45.469 -25.844 1 97.31 101 TRP A C 1
ATOM 813 O O . TRP A 1 101 ? -11.008 -45.969 -24.984 1 97.31 101 TRP A O 1
ATOM 823 N N . LEU A 1 102 ? -10.609 -44.344 -26.453 1 97.62 102 LEU A N 1
ATOM 824 C CA . LEU A 1 102 ? -11.883 -43.688 -26.188 1 97.62 102 LEU A CA 1
ATOM 825 C C . LEU A 1 102 ? -13.055 -44.594 -26.516 1 97.62 102 LEU A C 1
ATOM 827 O O . LEU A 1 102 ? -13.992 -44.719 -25.719 1 97.62 102 LEU A O 1
ATOM 831 N N . TYR A 1 103 ? -13.023 -45.281 -27.625 1 97 103 TYR A N 1
ATOM 832 C CA . TYR A 1 103 ? -14.094 -46.188 -28 1 97 103 TYR A CA 1
ATOM 833 C C . TYR A 1 103 ? -14.156 -47.375 -27.062 1 97 103 TYR A C 1
ATOM 835 O O . TYR A 1 103 ? -15.234 -47.906 -26.781 1 97 103 TYR A O 1
ATOM 843 N N . TYR A 1 104 ? -13.023 -47.812 -26.625 1 96.94 104 TYR A N 1
ATOM 844 C CA . TYR A 1 104 ? -13.016 -48.906 -25.641 1 96.94 104 TYR A CA 1
ATOM 845 C C . TYR A 1 104 ? -13.766 -48.5 -24.375 1 96.94 104 TYR A C 1
ATOM 847 O O . TYR A 1 104 ? -14.594 -49.25 -23.859 1 96.94 104 TYR A O 1
ATOM 855 N N . HIS A 1 105 ? -13.5 -47.281 -23.906 1 95.12 105 HIS A N 1
ATOM 856 C CA . HIS A 1 105 ? -14.133 -46.812 -22.688 1 95.12 105 HIS A CA 1
ATOM 857 C C . HIS A 1 105 ? -15.609 -46.531 -22.906 1 95.12 105 HIS A C 1
ATOM 859 O O . HIS A 1 105 ? -16.391 -46.469 -21.953 1 95.12 105 HIS A O 1
ATOM 865 N N . LEU A 1 106 ? -15.969 -46.344 -24.156 1 94.75 106 LEU A N 1
ATOM 866 C CA . LEU A 1 106 ? -17.375 -46.188 -24.5 1 94.75 106 LEU A CA 1
ATOM 867 C C . LEU A 1 106 ? -18.047 -47.531 -24.766 1 94.75 106 LEU A C 1
ATOM 869 O O . LEU A 1 106 ? -19.203 -47.562 -25.172 1 94.75 106 LEU A O 1
ATOM 873 N N . ASN A 1 107 ? -17.375 -48.625 -24.609 1 94.06 107 ASN A N 1
ATOM 874 C CA . ASN A 1 107 ? -17.828 -50 -24.797 1 94.06 107 ASN A CA 1
ATOM 875 C C . ASN A 1 107 ? -18.188 -50.281 -26.25 1 94.06 107 ASN A C 1
ATOM 877 O O . ASN A 1 107 ? -19.109 -51.031 -26.547 1 94.06 107 ASN A O 1
ATOM 881 N N . GLN A 1 108 ? -17.594 -49.5 -27.109 1 95.56 108 GLN A N 1
ATOM 882 C CA . GLN A 1 108 ? -17.672 -49.781 -28.547 1 95.56 108 GLN A CA 1
ATOM 883 C C . GLN A 1 108 ? -16.438 -50.562 -29.031 1 95.56 108 GLN A C 1
ATOM 885 O O . GLN A 1 108 ? -15.625 -50 -29.766 1 95.56 108 GLN A O 1
ATOM 890 N N . PHE A 1 109 ? -16.422 -51.781 -28.812 1 96.06 109 PHE A N 1
ATOM 891 C CA . PHE A 1 109 ? -15.227 -52.625 -28.938 1 96.06 109 PHE A CA 1
ATOM 892 C C . PHE A 1 109 ? -14.875 -52.844 -30.406 1 96.06 109 PHE A C 1
ATOM 894 O O . PHE A 1 109 ? -13.703 -52.938 -30.766 1 96.06 109 PHE A O 1
ATOM 901 N N . SER A 1 110 ? -15.875 -52.875 -31.234 1 95.38 110 SER A N 1
ATOM 902 C CA . SER A 1 110 ? -15.609 -53.031 -32.656 1 95.38 110 SER A CA 1
ATOM 903 C C . SER A 1 110 ? -14.852 -51.844 -33.219 1 95.38 110 SER A C 1
ATOM 905 O O . SER A 1 110 ? -13.898 -52 -34 1 95.38 110 SER A O 1
ATOM 907 N N . ASN A 1 111 ? -15.344 -50.688 -32.875 1 96.19 111 ASN A N 1
ATOM 908 C CA . ASN A 1 111 ? -14.648 -49.469 -33.281 1 96.19 111 ASN A CA 1
ATOM 909 C C . ASN A 1 111 ? -13.242 -49.406 -32.688 1 96.19 111 ASN A C 1
ATOM 911 O O . ASN A 1 111 ? -12.297 -49 -33.375 1 96.19 111 ASN A O 1
ATOM 915 N N . ALA A 1 112 ? -13.125 -49.781 -31.438 1 97.5 112 ALA A N 1
ATOM 916 C CA . ALA A 1 112 ? -11.82 -49.781 -30.781 1 97.5 112 ALA A CA 1
ATOM 917 C C . ALA A 1 112 ? -10.844 -50.688 -31.516 1 97.5 112 ALA A C 1
ATOM 919 O O . ALA A 1 112 ? -9.688 -50.344 -31.734 1 97.5 112 ALA A O 1
ATOM 920 N N . GLN A 1 113 ? -11.344 -51.844 -31.875 1 96.88 113 GLN A N 1
ATOM 921 C CA . GLN A 1 113 ? -10.516 -52.812 -32.594 1 96.88 113 GLN A CA 1
ATOM 922 C C . GLN A 1 113 ? -10.117 -52.281 -33.969 1 96.88 113 GLN A C 1
ATOM 924 O O . GLN A 1 113 ? -8.992 -52.5 -34.438 1 96.88 113 GLN A O 1
ATOM 929 N N . SER A 1 114 ? -11.07 -51.625 -34.594 1 97.31 114 SER A N 1
ATOM 930 C CA . SER A 1 114 ? -10.789 -51.062 -35.938 1 97.31 114 SER A CA 1
ATOM 931 C C . SER A 1 114 ? -9.641 -50.062 -35.844 1 97.31 114 SER A C 1
ATOM 933 O O . SER A 1 114 ? -8.727 -50.094 -36.688 1 97.31 114 SER A O 1
ATOM 935 N N . TYR A 1 115 ? -9.695 -49.188 -34.906 1 97.81 115 TYR A N 1
ATOM 936 C CA . TYR A 1 115 ? -8.641 -48.188 -34.781 1 97.81 115 TYR A CA 1
ATOM 937 C C . TYR A 1 115 ? -7.336 -48.844 -34.344 1 97.81 115 TYR A C 1
ATOM 939 O O . TYR A 1 115 ? -6.254 -48.406 -34.719 1 97.81 115 TYR A O 1
ATOM 947 N N . LEU A 1 116 ? -7.402 -49.844 -33.469 1 97.44 116 LEU A N 1
ATOM 948 C CA . LEU A 1 116 ? -6.211 -50.594 -33.094 1 97.44 116 LEU A CA 1
ATOM 949 C C . LEU A 1 116 ? -5.508 -51.156 -34.312 1 97.44 116 LEU A C 1
ATOM 951 O O . LEU A 1 116 ? -4.285 -51.094 -34.438 1 97.44 116 LEU A O 1
ATOM 955 N N . GLU A 1 117 ? -6.246 -51.688 -35.188 1 96.94 117 GLU A N 1
ATOM 956 C CA . GLU A 1 117 ? -5.695 -52.281 -36.406 1 96.94 117 GLU A CA 1
ATOM 957 C C . GLU A 1 117 ? -5.039 -51.219 -37.281 1 96.94 117 GLU A C 1
ATOM 959 O O . GLU A 1 117 ? -4.008 -51.469 -37.906 1 96.94 117 GLU A O 1
ATOM 964 N N . ARG A 1 118 ? -5.668 -50.094 -37.344 1 96.44 118 ARG A N 1
ATOM 965 C CA . ARG A 1 118 ? -5.094 -48.969 -38.125 1 96.44 118 ARG A CA 1
ATOM 966 C C . ARG A 1 118 ? -3.746 -48.562 -37.562 1 96.44 118 ARG A C 1
ATOM 968 O O . ARG A 1 118 ? -2.805 -48.281 -38.312 1 96.44 118 ARG A O 1
ATOM 975 N N . VAL A 1 119 ? -3.623 -48.469 -36.281 1 97.19 119 VAL A N 1
ATOM 976 C CA . VAL A 1 119 ? -2.381 -48.094 -35.625 1 97.19 119 VAL A CA 1
ATOM 977 C C . VAL A 1 119 ? -1.31 -49.156 -35.844 1 97.19 119 VAL A C 1
ATOM 979 O O . VAL A 1 119 ? -0.16 -48.812 -36.156 1 97.19 119 VAL A O 1
ATOM 982 N N . GLU A 1 120 ? -1.683 -50.406 -35.781 1 95.19 120 GLU A N 1
ATOM 983 C CA . GLU A 1 120 ? -0.747 -51.5 -36 1 95.19 120 GLU A CA 1
ATOM 984 C C . GLU A 1 120 ? -0.234 -51.5 -37.438 1 95.19 120 GLU A C 1
ATOM 986 O O . GLU A 1 120 ? 0.938 -51.781 -37.688 1 95.19 120 GLU A O 1
ATOM 991 N N . ALA A 1 121 ? -1.137 -51.156 -38.344 1 95.06 121 ALA A N 1
ATOM 992 C CA . ALA A 1 121 ? -0.735 -51.031 -39.719 1 95.06 121 ALA A CA 1
ATOM 993 C C . ALA A 1 121 ? 0.316 -49.938 -39.906 1 95.06 121 ALA A C 1
ATOM 995 O O . ALA A 1 121 ? 1.27 -50.125 -40.688 1 95.06 121 ALA A O 1
ATOM 996 N N . ILE A 1 122 ? 0.121 -48.844 -39.219 1 94.81 122 ILE A N 1
ATOM 997 C CA . ILE A 1 122 ? 1.079 -47.75 -39.312 1 94.81 122 ILE A CA 1
ATOM 998 C C . ILE A 1 122 ? 2.418 -48.188 -38.719 1 94.81 122 ILE A C 1
ATOM 1000 O O . ILE A 1 122 ? 3.469 -48 -39.312 1 94.81 122 ILE A O 1
ATOM 1004 N N . TYR A 1 123 ? 2.4 -48.844 -37.594 1 94.38 123 TYR A N 1
ATOM 1005 C CA . TYR A 1 123 ? 3.625 -49.312 -36.938 1 94.38 123 TYR A CA 1
ATOM 1006 C C . TYR A 1 123 ? 4.375 -50.281 -37.844 1 94.38 123 TYR A C 1
ATOM 1008 O O . TYR A 1 123 ? 5.594 -50.188 -38 1 94.38 123 TYR A O 1
ATOM 1016 N N . ASN A 1 124 ? 3.668 -51.156 -38.406 1 93.12 124 ASN A N 1
ATOM 1017 C CA . ASN A 1 124 ? 4.273 -52.156 -39.281 1 93.12 124 ASN A CA 1
ATOM 1018 C C . ASN A 1 124 ? 4.879 -51.562 -40.531 1 93.12 124 ASN A C 1
ATOM 1020 O O . ASN A 1 124 ? 5.93 -52 -41 1 93.12 124 ASN A O 1
ATOM 1024 N N . ASN A 1 125 ? 4.168 -50.625 -41.031 1 92.44 125 ASN A N 1
ATOM 1025 C CA . ASN A 1 125 ? 4.637 -49.969 -42.219 1 92.44 125 ASN A CA 1
ATOM 1026 C C . ASN A 1 125 ? 5.934 -49.188 -42 1 92.44 125 ASN A C 1
ATOM 1028 O O . ASN A 1 125 ? 6.734 -49.031 -42.906 1 92.44 125 ASN A O 1
ATOM 1032 N N . TYR A 1 126 ? 6.117 -48.75 -40.75 1 92.19 126 TYR A N 1
ATOM 1033 C CA . TYR A 1 126 ? 7.254 -47.875 -40.531 1 92.19 126 TYR A CA 1
ATOM 1034 C C . TYR A 1 126 ? 8.305 -48.562 -39.656 1 92.19 126 TYR A C 1
ATOM 1036 O O . TYR A 1 126 ? 9.391 -48 -39.469 1 92.19 126 TYR A O 1
ATOM 1044 N N . ASP A 1 127 ? 8.094 -49.688 -39.094 1 86.88 127 ASP A N 1
ATOM 1045 C CA . ASP A 1 127 ? 9.031 -50.406 -38.25 1 86.88 127 ASP A CA 1
ATOM 1046 C C . ASP A 1 127 ? 10.336 -50.688 -39 1 86.88 127 ASP A C 1
ATOM 1048 O O . ASP A 1 127 ? 11.422 -50.531 -38.438 1 86.88 127 ASP A O 1
ATOM 1052 N N . SER A 1 128 ? 10.32 -51.125 -40.219 1 85.62 128 SER A N 1
ATOM 1053 C CA . SER A 1 128 ? 11.531 -51.469 -40.969 1 85.62 128 SER A CA 1
ATOM 1054 C C . SER A 1 128 ? 11.844 -50.406 -42.031 1 85.62 128 SER A C 1
ATOM 1056 O O . SER A 1 128 ? 12.703 -50.625 -42.875 1 85.62 128 SER A O 1
ATOM 1058 N N . SER A 1 129 ? 11.172 -49.312 -41.844 1 88.94 129 SER A N 1
ATOM 1059 C CA . SER A 1 129 ? 11.359 -48.25 -42.844 1 88.94 129 SER A CA 1
ATOM 1060 C C . SER A 1 129 ? 12.414 -47.25 -42.375 1 88.94 129 SER A C 1
ATOM 1062 O O . SER A 1 129 ? 12.711 -47.188 -41.188 1 88.94 129 SER A O 1
ATOM 1064 N N . PRO A 1 130 ? 13.07 -46.594 -43.312 1 87.31 130 PRO A N 1
ATOM 1065 C CA . PRO A 1 130 ? 14 -45.531 -42.938 1 87.31 130 PRO A CA 1
ATOM 1066 C C . PRO A 1 130 ? 13.328 -44.406 -42.156 1 87.31 130 PRO A C 1
ATOM 1068 O O . PRO A 1 130 ? 14.008 -43.625 -41.5 1 87.31 130 PRO A O 1
ATOM 1071 N N . GLU A 1 131 ? 12.008 -44.438 -42.188 1 91 131 GLU A N 1
ATOM 1072 C CA . GLU A 1 131 ? 11.258 -43.406 -41.5 1 91 131 GLU A CA 1
ATOM 1073 C C . GLU A 1 131 ? 10.883 -43.812 -40.094 1 91 131 GLU A C 1
ATOM 1075 O O . GLU A 1 131 ? 10.102 -43.125 -39.406 1 91 131 GLU A O 1
ATOM 1080 N N . HIS A 1 132 ? 11.414 -44.812 -39.656 1 92.94 132 HIS A N 1
ATOM 1081 C CA . HIS A 1 132 ? 11.148 -45.312 -38.312 1 92.94 132 HIS A CA 1
ATOM 1082 C C . HIS A 1 132 ? 11.508 -44.281 -37.25 1 92.94 132 HIS A C 1
ATOM 1084 O O . HIS A 1 132 ? 10.773 -44.062 -36.281 1 92.94 132 HIS A O 1
ATOM 1090 N N . ASP A 1 133 ? 12.586 -43.594 -37.562 1 93 133 ASP A N 1
ATOM 1091 C CA . ASP A 1 133 ? 13.039 -42.562 -36.594 1 93 133 ASP A CA 1
ATOM 1092 C C . ASP A 1 133 ? 12.07 -41.375 -36.562 1 93 133 ASP A C 1
ATOM 1094 O O . ASP A 1 133 ? 11.891 -40.781 -35.5 1 93 133 ASP A O 1
ATOM 1098 N N . ILE A 1 134 ? 11.508 -41.125 -37.625 1 94.12 134 ILE A N 1
ATOM 1099 C CA . ILE A 1 134 ? 10.539 -40.031 -37.688 1 94.12 134 ILE A CA 1
ATOM 1100 C C . ILE A 1 134 ? 9.305 -40.406 -36.844 1 94.12 134 ILE A C 1
ATOM 1102 O O . ILE A 1 134 ? 8.773 -39.562 -36.125 1 94.12 134 ILE A O 1
ATOM 1106 N N . LEU A 1 135 ? 8.867 -41.625 -37 1 94.94 135 LEU A N 1
ATOM 1107 C CA . LEU A 1 135 ? 7.734 -42.125 -36.219 1 94.94 135 LEU A CA 1
ATOM 1108 C C . LEU A 1 135 ? 8.016 -42.062 -34.719 1 94.94 135 LEU A C 1
ATOM 1110 O O . LEU A 1 135 ? 7.195 -41.562 -33.969 1 94.94 135 LEU A O 1
ATOM 1114 N N . LEU A 1 136 ? 9.195 -42.5 -34.281 1 95.81 136 LEU A N 1
ATOM 1115 C CA . LEU A 1 136 ? 9.57 -42.469 -32.875 1 95.81 136 LEU A CA 1
ATOM 1116 C C . LEU A 1 136 ? 9.664 -41.031 -32.375 1 95.81 136 LEU A C 1
ATOM 1118 O O . LEU A 1 136 ? 9.258 -40.75 -31.234 1 95.81 136 LEU A O 1
ATOM 1122 N N . THR A 1 137 ? 10.273 -40.156 -33.156 1 96.62 137 THR A N 1
ATOM 1123 C CA . THR A 1 137 ? 10.398 -38.75 -32.781 1 96.62 137 THR A CA 1
ATOM 1124 C C . THR A 1 137 ? 9.031 -38.156 -32.5 1 96.62 137 THR A C 1
ATOM 1126 O O . THR A 1 137 ? 8.852 -37.406 -31.531 1 96.62 137 THR A O 1
ATOM 1129 N N . GLU A 1 138 ? 8.086 -38.469 -33.375 1 95.31 138 GLU A N 1
ATOM 1130 C CA . GLU A 1 138 ? 6.734 -37.969 -33.219 1 95.31 138 GLU A CA 1
ATOM 1131 C C . GLU A 1 138 ? 6.082 -38.469 -31.938 1 95.31 138 GLU A C 1
ATOM 1133 O O . GLU A 1 138 ? 5.473 -37.688 -31.188 1 95.31 138 GLU A O 1
ATOM 1138 N N . ILE A 1 139 ? 6.219 -39.688 -31.672 1 96.5 139 ILE A N 1
ATOM 1139 C CA . ILE A 1 139 ? 5.605 -40.312 -30.5 1 96.5 139 ILE A CA 1
ATOM 1140 C C . ILE A 1 139 ? 6.25 -39.781 -29.234 1 96.5 139 ILE A C 1
ATOM 1142 O O . ILE A 1 139 ? 5.551 -39.375 -28.297 1 96.5 139 ILE A O 1
ATOM 1146 N N . TYR A 1 140 ? 7.59 -39.719 -29.219 1 97.69 140 TYR A N 1
ATOM 1147 C CA . TYR A 1 140 ? 8.305 -39.188 -28.062 1 97.69 140 TYR A CA 1
ATOM 1148 C C . TYR A 1 140 ? 7.969 -37.719 -27.828 1 97.69 140 TYR A C 1
ATOM 1150 O O . TYR A 1 140 ? 7.797 -37.281 -26.688 1 97.69 140 TYR A O 1
ATOM 1158 N N . GLY A 1 141 ? 7.926 -37 -28.875 1 97.56 141 GLY A N 1
ATOM 1159 C CA . GLY A 1 141 ? 7.578 -35.594 -28.781 1 97.56 141 GLY A CA 1
ATOM 1160 C C . GLY A 1 141 ? 6.191 -35.375 -28.219 1 97.56 141 GLY A C 1
ATOM 1161 O O . GLY A 1 141 ? 6.012 -34.531 -27.312 1 97.56 141 GLY A O 1
ATOM 1162 N N . GLU A 1 142 ? 5.168 -36.094 -28.719 1 97.31 142 GLU A N 1
ATOM 1163 C CA . GLU A 1 142 ? 3.799 -36 -28.234 1 97.31 142 GLU A CA 1
ATOM 1164 C C . GLU A 1 142 ? 3.715 -36.344 -26.75 1 97.31 142 GLU A C 1
ATOM 1166 O O . GLU A 1 142 ? 2.988 -35.688 -26 1 97.31 142 GLU A O 1
ATOM 1171 N N . ARG A 1 143 ? 4.457 -37.312 -26.406 1 97 143 ARG A N 1
ATOM 1172 C CA . ARG A 1 143 ? 4.492 -37.688 -25 1 97 143 ARG A CA 1
ATOM 1173 C C . ARG A 1 143 ? 5.105 -36.594 -24.141 1 97 143 ARG A C 1
ATOM 1175 O O . ARG A 1 143 ? 4.59 -36.281 -23.062 1 97 143 ARG A O 1
ATOM 1182 N N . ALA A 1 144 ? 6.191 -36.062 -24.578 1 97.31 144 ALA A N 1
ATOM 1183 C CA . ALA A 1 144 ? 6.871 -35 -23.844 1 97.31 144 ALA A CA 1
ATOM 1184 C C . ALA A 1 144 ? 5.957 -33.781 -23.672 1 97.31 144 ALA A C 1
ATOM 1186 O O . ALA A 1 144 ? 5.859 -33.25 -22.578 1 97.31 144 ALA A O 1
ATOM 1187 N N . TRP A 1 145 ? 5.277 -33.406 -24.719 1 96.69 145 TRP A N 1
ATOM 1188 C CA . TRP A 1 145 ? 4.375 -32.25 -24.672 1 96.69 145 TRP A CA 1
ATOM 1189 C C . TRP A 1 145 ? 3.203 -32.531 -23.734 1 96.69 145 TRP A C 1
ATOM 1191 O O . TRP A 1 145 ? 2.732 -31.625 -23.031 1 96.69 145 TRP A O 1
ATOM 1201 N N . ALA A 1 146 ? 2.668 -33.75 -23.766 1 95.5 146 ALA A N 1
ATOM 1202 C CA . ALA A 1 146 ? 1.579 -34.125 -22.875 1 95.5 146 ALA A CA 1
ATOM 1203 C C . ALA A 1 146 ? 2.002 -34 -21.406 1 95.5 146 ALA A C 1
ATOM 1205 O O . ALA A 1 146 ? 1.274 -33.406 -20.594 1 95.5 146 ALA A O 1
ATOM 1206 N N . LEU A 1 147 ? 3.211 -34.5 -21.125 1 94.75 147 LEU A N 1
ATOM 1207 C CA . LEU A 1 147 ? 3.73 -34.406 -19.766 1 94.75 147 LEU A CA 1
ATOM 1208 C C . LEU A 1 147 ? 3.969 -32.969 -19.344 1 94.75 147 LEU A C 1
ATOM 1210 O O . LEU A 1 147 ? 3.678 -32.594 -18.203 1 94.75 147 LEU A O 1
ATOM 1214 N N . LEU A 1 148 ? 4.434 -32.188 -20.234 1 93.75 148 LEU A N 1
ATOM 1215 C CA . LEU A 1 148 ? 4.688 -30.766 -19.953 1 93.75 148 LEU A CA 1
ATOM 1216 C C . LEU A 1 148 ? 3.381 -30.031 -19.688 1 93.75 148 LEU A C 1
ATOM 1218 O O . LEU A 1 148 ? 3.324 -29.141 -18.844 1 93.75 148 LEU A O 1
ATOM 1222 N N . THR A 1 149 ? 2.307 -30.359 -20.438 1 93.12 149 THR A N 1
ATOM 1223 C CA . THR A 1 149 ? 1.006 -29.719 -20.328 1 93.12 149 THR A CA 1
ATOM 1224 C C . THR A 1 149 ? 0.389 -29.984 -18.953 1 93.12 149 THR A C 1
ATOM 1226 O O . THR A 1 149 ? -0.223 -29.094 -18.359 1 93.12 149 THR A O 1
ATOM 1229 N N . PHE A 1 150 ? 0.472 -31.172 -18.375 1 88.44 150 PHE A N 1
ATOM 1230 C CA . PHE A 1 150 ? -0.087 -31.531 -17.078 1 88.44 150 PHE A CA 1
ATOM 1231 C C . PHE A 1 150 ? 0.892 -31.203 -15.953 1 88.44 150 PHE A C 1
ATOM 1233 O O . PHE A 1 150 ? 0.614 -31.469 -14.781 1 88.44 150 PHE A O 1
ATOM 1240 N N . TYR A 1 151 ? 1.799 -30.391 -16.125 1 78.81 151 TYR A N 1
ATOM 1241 C CA . TYR A 1 151 ? 2.828 -29.781 -15.281 1 78.81 151 TYR A CA 1
ATOM 1242 C C . TYR A 1 151 ? 3.012 -30.578 -13.992 1 78.81 151 TYR A C 1
ATOM 1244 O O . TYR A 1 151 ? 2.732 -31.781 -13.953 1 78.81 151 TYR A O 1
ATOM 1252 N N . GLY A 1 152 ? 3.611 -29.969 -12.93 1 73.38 152 GLY A N 1
ATOM 1253 C CA . GLY A 1 152 ? 3.875 -30.609 -11.648 1 73.38 152 GLY A CA 1
ATOM 1254 C C . GLY A 1 152 ? 5.051 -31.562 -11.695 1 73.38 152 GLY A C 1
ATOM 1255 O O . GLY A 1 152 ? 6.133 -31.203 -12.164 1 73.38 152 GLY A O 1
ATOM 1256 N N . LYS A 1 153 ? 4.832 -32.75 -11.289 1 76.12 153 LYS A N 1
ATOM 1257 C CA . LYS A 1 153 ? 5.891 -33.75 -11.195 1 76.12 153 LYS A CA 1
ATOM 1258 C C . LYS A 1 153 ? 6.219 -34.312 -12.57 1 76.12 153 LYS A C 1
ATOM 1260 O O . LYS A 1 153 ? 7.219 -35.031 -12.727 1 76.12 153 LYS A O 1
ATOM 1265 N N . ASN A 1 154 ? 5.438 -33.875 -13.5 1 87.25 154 ASN A N 1
ATOM 1266 C CA . ASN A 1 154 ? 5.621 -34.438 -14.836 1 87.25 154 ASN A CA 1
ATOM 1267 C C . ASN A 1 154 ? 6.738 -33.719 -15.594 1 87.25 154 ASN A C 1
ATOM 1269 O O . ASN A 1 154 ? 7.199 -34.188 -16.625 1 87.25 154 ASN A O 1
ATOM 1273 N N . CYS A 1 155 ? 7.223 -32.625 -15.07 1 87.31 155 CYS A N 1
ATOM 1274 C CA . CYS A 1 155 ? 8.195 -31.812 -15.781 1 87.31 155 CYS A CA 1
ATOM 1275 C C . CYS A 1 155 ? 9.508 -32.562 -15.984 1 87.31 155 CYS A C 1
ATOM 1277 O O . CYS A 1 155 ? 10.109 -32.5 -17.062 1 87.31 155 CYS A O 1
ATOM 1279 N N . GLU A 1 156 ? 9.914 -33.312 -14.977 1 89.25 156 GLU A N 1
ATOM 1280 C CA . GLU A 1 156 ? 11.148 -34.062 -15.086 1 89.25 156 GLU A CA 1
ATOM 1281 C C . GLU A 1 156 ? 11.016 -35.188 -16.125 1 89.25 156 GLU A C 1
ATOM 1283 O O . GLU A 1 156 ? 11.953 -35.438 -16.875 1 89.25 156 GLU A O 1
ATOM 1288 N N . ARG A 1 157 ? 9.867 -35.719 -16.109 1 93.38 157 ARG A N 1
ATOM 1289 C CA . ARG A 1 157 ? 9.625 -36.781 -17.109 1 93.38 157 ARG A CA 1
ATOM 1290 C C . ARG A 1 157 ? 9.555 -36.188 -18.516 1 93.38 157 ARG A C 1
ATOM 1292 O O . ARG A 1 157 ? 10.031 -36.812 -19.469 1 93.38 157 ARG A O 1
ATOM 1299 N N . ALA A 1 158 ? 8.914 -35.062 -18.594 1 95.94 158 ALA A N 1
ATOM 1300 C CA . ALA A 1 158 ? 8.867 -34.406 -19.891 1 95.94 158 ALA A CA 1
ATOM 1301 C C . ALA A 1 158 ? 10.273 -34.125 -20.422 1 95.94 158 ALA A C 1
ATOM 1303 O O . ALA A 1 158 ? 10.539 -34.344 -21.609 1 95.94 158 ALA A O 1
ATOM 1304 N N . LYS A 1 159 ? 11.18 -33.656 -19.547 1 95.19 159 LYS A N 1
ATOM 1305 C CA . LYS A 1 159 ? 12.57 -33.438 -19.922 1 95.19 159 LYS A CA 1
ATOM 1306 C C . LYS A 1 159 ? 13.195 -34.688 -20.547 1 95.19 159 LYS A C 1
ATOM 1308 O O . LYS A 1 159 ? 13.82 -34.594 -21.609 1 95.19 159 LYS A O 1
ATOM 1313 N N . GLU A 1 160 ? 12.977 -35.812 -19.938 1 96.44 160 GLU A N 1
ATOM 1314 C CA . GLU A 1 160 ? 13.555 -37.062 -20.406 1 96.44 160 GLU A CA 1
ATOM 1315 C C . GLU A 1 160 ? 13.055 -37.406 -21.812 1 96.44 160 GLU A C 1
ATOM 1317 O O . GLU A 1 160 ? 13.828 -37.844 -22.656 1 96.44 160 GLU A O 1
ATOM 1322 N N . TRP A 1 161 ? 11.844 -37.25 -21.984 1 97.5 161 TRP A N 1
ATOM 1323 C CA . TRP A 1 161 ? 11.266 -37.625 -23.266 1 97.5 161 TRP A CA 1
ATOM 1324 C C . TRP A 1 161 ? 11.641 -36.656 -24.359 1 97.5 161 TRP A C 1
ATOM 1326 O O . TRP A 1 161 ? 11.805 -37.031 -25.516 1 97.5 161 TRP A O 1
ATOM 1336 N N . PHE A 1 162 ? 11.773 -35.375 -24.062 1 98.19 162 PHE A N 1
ATOM 1337 C CA . PHE A 1 162 ? 12.305 -34.406 -25.031 1 98.19 162 PHE A CA 1
ATOM 1338 C C . PHE A 1 162 ? 13.727 -34.781 -25.422 1 98.19 162 PHE A C 1
ATOM 1340 O O . PHE A 1 162 ? 14.094 -34.719 -26.594 1 98.19 162 PHE A O 1
ATOM 1347 N N . GLU A 1 163 ? 14.484 -35.156 -24.453 1 97.88 163 GLU A N 1
ATOM 1348 C CA . GLU A 1 163 ? 15.867 -35.562 -24.719 1 97.88 163 GLU A CA 1
ATOM 1349 C C . GLU A 1 163 ? 15.914 -36.781 -25.672 1 97.88 163 GLU A C 1
ATOM 1351 O O . GLU A 1 163 ? 16.688 -36.781 -26.625 1 97.88 163 GLU A O 1
ATOM 1356 N N . LYS A 1 164 ? 15.086 -37.75 -25.406 1 97.94 164 LYS A N 1
ATOM 1357 C CA . LYS A 1 164 ? 15.031 -38.906 -26.266 1 97.94 164 LYS A CA 1
ATOM 1358 C C . LYS A 1 164 ? 14.625 -38.531 -27.688 1 97.94 164 LYS A C 1
ATOM 1360 O O . LYS A 1 164 ? 15.195 -39.062 -28.656 1 97.94 164 LYS A O 1
ATOM 1365 N N . ALA A 1 165 ? 13.648 -37.688 -27.812 1 98.25 165 ALA A N 1
ATOM 1366 C CA . ALA A 1 165 ? 13.188 -37.281 -29.125 1 98.25 165 ALA A CA 1
ATOM 1367 C C . ALA A 1 165 ? 14.273 -36.5 -29.875 1 98.25 165 ALA A C 1
ATOM 1369 O O . ALA A 1 165 ? 14.461 -36.688 -31.078 1 98.25 165 ALA A O 1
ATOM 1370 N N . LEU A 1 166 ? 15.008 -35.656 -29.172 1 98.06 166 LEU A N 1
ATOM 1371 C CA . LEU A 1 166 ? 16.016 -34.781 -29.781 1 98.06 166 LEU A CA 1
ATOM 1372 C C . LEU A 1 166 ? 17.266 -35.594 -30.156 1 98.06 166 LEU A C 1
ATOM 1374 O O . LEU A 1 166 ? 18.062 -35.156 -30.984 1 98.06 166 LEU A O 1
ATOM 1378 N N . GLU A 1 167 ? 17.469 -36.719 -29.547 1 97.75 167 GLU A N 1
ATOM 1379 C CA . GLU A 1 167 ? 18.531 -37.625 -29.984 1 97.75 167 GLU A CA 1
ATOM 1380 C C . GLU A 1 167 ? 18.297 -38.094 -31.406 1 97.75 167 GLU A C 1
ATOM 1382 O O . GLU A 1 167 ? 19.234 -38.281 -32.188 1 97.75 167 GLU A O 1
ATOM 1387 N N . LEU A 1 168 ? 17.031 -38.25 -31.703 1 96.62 168 LEU A N 1
ATOM 1388 C CA . LEU A 1 168 ? 16.641 -38.75 -33 1 96.62 168 LEU A CA 1
ATOM 1389 C C . LEU A 1 168 ? 16.578 -37.625 -34.031 1 96.62 168 LEU A C 1
ATOM 1391 O O . LEU A 1 168 ? 16.938 -37.812 -35.188 1 96.62 168 LEU A O 1
ATOM 1395 N N . ASP A 1 169 ? 16.125 -36.469 -33.656 1 96.88 169 ASP A N 1
ATOM 1396 C CA . ASP A 1 169 ? 16.016 -35.281 -34.5 1 96.88 169 ASP A CA 1
ATOM 1397 C C . ASP A 1 169 ? 16.484 -34.031 -33.781 1 96.88 169 ASP A C 1
ATOM 1399 O O . ASP A 1 169 ? 15.656 -33.188 -33.344 1 96.88 169 ASP A O 1
ATOM 1403 N N . PRO A 1 170 ? 17.719 -33.75 -33.719 1 97.31 170 PRO A N 1
ATOM 1404 C CA . PRO A 1 170 ? 18.297 -32.719 -32.906 1 97.31 170 PRO A CA 1
ATOM 1405 C C . PRO A 1 170 ? 17.891 -31.297 -33.344 1 97.31 170 PRO A C 1
ATOM 1407 O O . PRO A 1 170 ? 17.953 -30.359 -32.562 1 97.31 170 PRO A O 1
ATOM 1410 N N . HIS A 1 171 ? 17.469 -31.094 -34.562 1 97.19 171 HIS A N 1
ATOM 1411 C CA . HIS A 1 171 ? 17.219 -29.75 -35.062 1 97.19 171 HIS A CA 1
ATOM 1412 C C . HIS A 1 171 ? 15.727 -29.5 -35.219 1 97.19 171 HIS A C 1
ATOM 1414 O O . HIS A 1 171 ? 15.328 -28.547 -35.906 1 97.19 171 HIS A O 1
ATOM 1420 N N . ASN A 1 172 ? 14.93 -30.391 -34.656 1 96.44 172 ASN A N 1
ATOM 1421 C CA . ASN A 1 172 ? 13.484 -30.188 -34.688 1 96.44 172 ASN A CA 1
ATOM 1422 C C . ASN A 1 172 ? 13.078 -28.906 -33.938 1 96.44 172 ASN A C 1
ATOM 1424 O O . ASN A 1 172 ? 13.297 -28.797 -32.75 1 96.44 172 ASN A O 1
ATOM 1428 N N . PRO A 1 173 ? 12.453 -27.953 -34.562 1 97.06 173 PRO A N 1
ATOM 1429 C CA . PRO A 1 173 ? 12.164 -26.672 -33.938 1 97.06 173 PRO A CA 1
ATOM 1430 C C . PRO A 1 173 ? 11.227 -26.797 -32.719 1 97.06 173 PRO A C 1
ATOM 1432 O O . PRO A 1 173 ? 11.5 -26.234 -31.672 1 97.06 173 PRO A O 1
ATOM 1435 N N . GLU A 1 174 ? 10.188 -27.531 -32.875 1 96.38 174 GLU A N 1
ATOM 1436 C CA . GLU A 1 174 ? 9.18 -27.656 -31.828 1 96.38 174 GLU A CA 1
ATOM 1437 C C . GLU A 1 174 ? 9.75 -28.375 -30.609 1 96.38 174 GLU A C 1
ATOM 1439 O O . GLU A 1 174 ? 9.469 -27.984 -29.469 1 96.38 174 GLU A O 1
ATOM 1444 N N . LEU A 1 175 ? 10.492 -29.391 -30.875 1 98.06 175 LEU A N 1
ATOM 1445 C CA . LEU A 1 175 ? 11.055 -30.172 -29.781 1 98.06 175 LEU A CA 1
ATOM 1446 C C . LEU A 1 175 ? 12.094 -29.359 -29.016 1 98.06 175 LEU A C 1
ATOM 1448 O O . LEU A 1 175 ? 12.195 -29.469 -27.781 1 98.06 175 LEU A O 1
ATOM 1452 N N . ASN A 1 176 ? 12.852 -28.578 -29.734 1 98.06 176 ASN A N 1
ATOM 1453 C CA . ASN A 1 176 ? 13.805 -27.719 -29.062 1 98.06 176 ASN A CA 1
ATOM 1454 C C . ASN A 1 176 ? 13.109 -26.656 -28.203 1 98.06 176 ASN A C 1
ATOM 1456 O O . ASN A 1 176 ? 13.578 -26.312 -27.109 1 98.06 176 ASN A O 1
ATOM 1460 N N . SER A 1 177 ? 12.023 -26.109 -28.688 1 97.81 177 SER A N 1
ATOM 1461 C CA . SER A 1 177 ? 11.234 -25.172 -27.891 1 97.81 177 SER A CA 1
ATOM 1462 C C . SER A 1 177 ? 10.719 -25.828 -26.609 1 97.81 177 SER A C 1
ATOM 1464 O O . SER A 1 177 ? 10.789 -25.25 -25.531 1 97.81 177 SER A O 1
ATOM 1466 N N . GLY A 1 178 ? 10.195 -27.047 -26.797 1 97.5 178 GLY A N 1
ATOM 1467 C CA . GLY A 1 178 ? 9.688 -27.766 -25.641 1 97.5 178 GLY A CA 1
ATOM 1468 C C . GLY A 1 178 ? 10.75 -28.078 -24.609 1 97.5 178 GLY A C 1
ATOM 1469 O O . GLY A 1 178 ? 10.555 -27.844 -23.422 1 97.5 178 GLY A O 1
ATOM 1470 N N . TYR A 1 179 ? 11.859 -28.516 -25.078 1 97.31 179 TYR A N 1
ATOM 1471 C CA . TYR A 1 179 ? 12.961 -28.859 -24.203 1 97.31 179 TYR A CA 1
ATOM 1472 C C . TYR A 1 179 ? 13.469 -27.625 -23.453 1 97.31 179 TYR A C 1
ATOM 1474 O O . TYR A 1 179 ? 13.703 -27.672 -22.25 1 97.31 179 TYR A O 1
ATOM 1482 N N . ALA A 1 180 ? 13.648 -26.547 -24.172 1 96.56 180 ALA A N 1
ATOM 1483 C CA . ALA A 1 180 ? 14.102 -25.297 -23.547 1 96.56 180 ALA A CA 1
ATOM 1484 C C . ALA A 1 180 ? 13.109 -24.812 -22.5 1 96.56 180 ALA A C 1
ATOM 1486 O O . ALA A 1 180 ? 13.508 -24.328 -21.438 1 96.56 180 ALA A O 1
ATOM 1487 N N . THR A 1 181 ? 11.828 -24.938 -22.781 1 95.69 181 THR A N 1
ATOM 1488 C CA . THR A 1 181 ? 10.781 -24.531 -21.844 1 95.69 181 THR A CA 1
ATOM 1489 C C . THR A 1 181 ? 10.852 -25.344 -20.562 1 95.69 181 THR A C 1
ATOM 1491 O O . THR A 1 181 ? 10.789 -24.781 -19.469 1 95.69 181 THR A O 1
ATOM 1494 N N . VAL A 1 182 ? 10.969 -26.641 -20.688 1 94.06 182 VAL A N 1
ATOM 1495 C CA . VAL A 1 182 ? 11.008 -27.516 -19.516 1 94.06 182 VAL A CA 1
ATOM 1496 C C . VAL A 1 182 ? 12.25 -27.219 -18.688 1 94.06 182 VAL A C 1
ATOM 1498 O O . VAL A 1 182 ? 12.18 -27.172 -17.453 1 94.06 182 VAL A O 1
ATOM 1501 N N . MET A 1 183 ? 13.344 -26.969 -19.344 1 92.06 183 MET A N 1
ATOM 1502 C CA . MET A 1 183 ? 14.578 -26.656 -18.625 1 92.06 183 MET A CA 1
ATOM 1503 C C . MET A 1 183 ? 14.469 -25.328 -17.891 1 92.06 183 MET A C 1
ATOM 1505 O O . MET A 1 183 ? 14.969 -25.188 -16.766 1 92.06 183 MET A O 1
ATOM 1509 N N . TYR A 1 184 ? 13.859 -24.422 -18.531 1 91.88 184 TYR A N 1
ATOM 1510 C CA . TYR A 1 184 ? 13.625 -23.125 -17.906 1 91.88 184 TYR A CA 1
ATOM 1511 C C . TYR A 1 184 ? 12.789 -23.281 -16.641 1 91.88 184 TYR A C 1
ATOM 1513 O O . TYR A 1 184 ? 13.102 -22.688 -15.602 1 91.88 184 TYR A O 1
ATOM 1521 N N . ARG A 1 185 ? 11.734 -24.109 -16.719 1 88.81 185 ARG A N 1
ATOM 1522 C CA . ARG A 1 185 ? 10.844 -24.328 -15.586 1 88.81 185 ARG A CA 1
ATOM 1523 C C . ARG A 1 185 ? 11.562 -25.047 -14.453 1 88.81 185 ARG A C 1
ATOM 1525 O O . ARG A 1 185 ? 11.391 -24.703 -13.281 1 88.81 185 ARG A O 1
ATOM 1532 N N . LEU A 1 186 ? 12.281 -26.016 -14.805 1 85.31 186 LEU A N 1
ATOM 1533 C CA . LEU A 1 186 ? 13 -26.812 -13.805 1 85.31 186 LEU A CA 1
ATOM 1534 C C . LEU A 1 186 ? 14.039 -25.969 -13.078 1 85.31 186 LEU A C 1
ATOM 1536 O O . LEU A 1 186 ? 14.258 -26.125 -11.883 1 85.31 186 LEU A O 1
ATOM 1540 N N . GLU A 1 187 ? 14.68 -25.094 -13.828 1 82.56 187 GLU A N 1
ATOM 1541 C CA . GLU A 1 187 ? 15.68 -24.219 -13.242 1 82.56 187 GLU A CA 1
ATOM 1542 C C . GLU A 1 187 ? 15.047 -23.25 -12.234 1 82.56 187 GLU A C 1
ATOM 1544 O O . GLU A 1 187 ? 15.664 -22.906 -11.234 1 82.56 187 GLU A O 1
ATOM 1549 N N . ASN A 1 188 ? 13.844 -22.844 -12.508 1 75.62 188 ASN A N 1
ATOM 1550 C CA . ASN A 1 188 ? 13.195 -21.828 -11.68 1 75.62 188 ASN A CA 1
ATOM 1551 C C . ASN A 1 188 ? 12.438 -22.469 -10.516 1 75.62 188 ASN A C 1
ATOM 1553 O O . ASN A 1 188 ? 12.016 -21.766 -9.594 1 75.62 188 ASN A O 1
ATOM 1557 N N . GLN A 1 189 ? 12.047 -23.688 -10.602 1 65.62 189 GLN A N 1
ATOM 1558 C CA . GLN A 1 189 ? 11.398 -24.391 -9.492 1 65.62 189 GLN A CA 1
ATOM 1559 C C . GLN A 1 189 ? 12.336 -24.484 -8.289 1 65.62 189 GLN A C 1
ATOM 1561 O O . GLN A 1 189 ? 11.898 -24.359 -7.145 1 65.62 189 GLN A O 1
ATOM 1566 N N . ASP A 1 190 ? 13.578 -25.078 -8.57 1 53.09 190 ASP A N 1
ATOM 1567 C CA . ASP A 1 190 ? 14.539 -25.328 -7.504 1 53.09 190 ASP A CA 1
ATOM 1568 C C . ASP A 1 190 ? 14.93 -24.031 -6.805 1 53.09 190 ASP A C 1
ATOM 1570 O O . ASP A 1 190 ? 15.281 -24.031 -5.625 1 53.09 190 ASP A O 1
ATOM 1574 N N . ASN A 1 191 ? 15.023 -23 -7.781 1 51.59 191 ASN A N 1
ATOM 1575 C CA . ASN A 1 191 ? 15.703 -21.812 -7.281 1 51.59 191 ASN A CA 1
ATOM 1576 C C . ASN A 1 191 ? 14.719 -20.688 -6.98 1 51.59 191 ASN A C 1
ATOM 1578 O O . ASN A 1 191 ? 15.102 -19.516 -6.961 1 51.59 191 ASN A O 1
ATOM 1582 N N . ARG A 1 192 ? 13.344 -21.125 -6.535 1 52.56 192 ARG A N 1
ATOM 1583 C CA . ARG A 1 192 ? 12.727 -19.891 -6.094 1 52.56 192 ARG A CA 1
ATOM 1584 C C . ARG A 1 192 ? 13.773 -18.797 -5.906 1 52.56 192 ARG A C 1
ATOM 1586 O O . ARG A 1 192 ? 13.43 -17.625 -5.707 1 52.56 192 ARG A O 1
ATOM 1593 N N . PHE A 1 193 ? 15.141 -19.172 -6.051 1 47.31 193 PHE A N 1
ATOM 1594 C CA . PHE A 1 193 ? 16.172 -18.141 -6.215 1 47.31 193 PHE A CA 1
ATOM 1595 C C . PHE A 1 193 ? 16.609 -18.047 -7.672 1 47.31 193 PHE A C 1
ATOM 1597 O O . PHE A 1 193 ? 17.188 -18.969 -8.219 1 47.31 193 PHE A O 1
ATOM 1604 N N . TYR A 1 194 ? 15.867 -17.328 -8.516 1 49.59 194 TYR A N 1
ATOM 1605 C CA . TYR A 1 194 ? 16.125 -17.031 -9.922 1 49.59 194 TYR A CA 1
ATOM 1606 C C . TYR A 1 194 ? 17.609 -16.828 -10.172 1 49.59 194 TYR A C 1
ATOM 1608 O O . TYR A 1 194 ? 18.031 -16.578 -11.312 1 49.59 194 TYR A O 1
ATOM 1616 N N . ALA A 1 195 ? 18.422 -16.766 -9.172 1 49.44 195 ALA A N 1
ATOM 1617 C CA . ALA A 1 195 ? 19.781 -16.25 -9.312 1 49.44 195 ALA A CA 1
ATOM 1618 C C . ALA A 1 195 ? 20.688 -17.281 -9.984 1 49.44 195 ALA A C 1
ATOM 1620 O O . ALA A 1 195 ? 21.922 -17.172 -9.93 1 49.44 195 ALA A O 1
ATOM 1621 N N . ASN A 1 196 ? 20.031 -18.422 -10.539 1 55.56 196 ASN A N 1
ATOM 1622 C CA . ASN A 1 196 ? 21.047 -19.359 -11.023 1 55.56 196 ASN A CA 1
ATOM 1623 C C . ASN A 1 196 ? 21.594 -18.922 -12.375 1 55.56 196 ASN A C 1
ATOM 1625 O O . ASN A 1 196 ? 20.844 -18.734 -13.328 1 55.56 196 ASN A O 1
ATOM 1629 N N . ASN A 1 197 ? 22.766 -18.328 -12.352 1 56.31 197 ASN A N 1
ATOM 1630 C CA . ASN A 1 197 ? 23.562 -17.969 -13.523 1 56.31 197 ASN A CA 1
ATOM 1631 C C . ASN A 1 197 ? 23.906 -19.203 -14.359 1 56.31 197 ASN A C 1
ATOM 1633 O O . ASN A 1 197 ? 25.031 -19.344 -14.836 1 56.31 197 ASN A O 1
ATOM 1637 N N . ASN A 1 198 ? 22.875 -20.109 -14.328 1 62.12 198 ASN A N 1
ATOM 1638 C CA . ASN A 1 198 ? 23.172 -21.312 -15.109 1 62.12 198 ASN A CA 1
ATOM 1639 C C . ASN A 1 198 ? 23.172 -21.016 -16.609 1 62.12 198 ASN A C 1
ATOM 1641 O O . ASN A 1 198 ? 22.125 -20.75 -17.188 1 62.12 198 ASN A O 1
ATOM 1645 N N . CYS A 1 199 ? 24.188 -21.031 -17.219 1 67.94 199 CYS A N 1
ATOM 1646 C CA . CYS A 1 199 ? 24.453 -20.703 -18.625 1 67.94 199 CYS A CA 1
ATOM 1647 C C . CYS A 1 199 ? 23.859 -21.75 -19.547 1 67.94 199 CYS A C 1
ATOM 1649 O O . CYS A 1 199 ? 23.547 -21.469 -20.703 1 67.94 199 CYS A O 1
ATOM 1651 N N . GLU A 1 200 ? 23.484 -22.844 -18.984 1 85 200 GLU A N 1
ATOM 1652 C CA . GLU A 1 200 ? 22.969 -23.891 -19.875 1 85 200 GLU A CA 1
ATOM 1653 C C . GLU A 1 200 ? 21.578 -23.547 -20.375 1 85 200 GLU A C 1
ATOM 1655 O O . GLU A 1 200 ? 21.281 -23.672 -21.562 1 85 200 GLU A O 1
ATOM 1660 N N . CYS A 1 201 ? 20.781 -23.078 -19.594 1 90.69 201 CYS A N 1
ATOM 1661 C CA . CYS A 1 201 ? 19.422 -22.734 -19.984 1 90.69 201 CYS A CA 1
ATOM 1662 C C . CYS A 1 201 ? 19.406 -21.594 -21 1 90.69 201 CYS A C 1
ATOM 1664 O O . CYS A 1 201 ? 18.578 -21.594 -21.922 1 90.69 201 CYS A O 1
ATOM 1666 N N . LEU A 1 202 ? 20.281 -20.656 -20.844 1 93.56 202 LEU A N 1
ATOM 1667 C CA . LEU A 1 202 ? 20.375 -19.547 -21.781 1 93.56 202 LEU A CA 1
ATOM 1668 C C . LEU A 1 202 ? 20.672 -20.062 -23.188 1 93.56 202 LEU A C 1
ATOM 1670 O O . LEU A 1 202 ? 20.031 -19.641 -24.156 1 93.56 202 LEU A O 1
ATOM 1674 N N . GLU A 1 203 ? 21.625 -20.938 -23.25 1 95.56 203 GLU A N 1
ATOM 1675 C CA . GLU A 1 203 ? 22.016 -21.469 -24.547 1 95.56 203 GLU A CA 1
ATOM 1676 C C . GLU A 1 203 ? 20.891 -22.281 -25.188 1 95.56 203 GLU A C 1
ATOM 1678 O O . GLU A 1 203 ? 20.703 -22.25 -26.406 1 95.56 203 GLU A O 1
ATOM 1683 N N . LEU A 1 204 ? 20.188 -23.031 -24.359 1 96.69 204 LEU A N 1
ATOM 1684 C CA . LEU A 1 204 ? 19.062 -23.812 -24.859 1 96.69 204 LEU A CA 1
ATOM 1685 C C . LEU A 1 204 ? 17.969 -22.891 -25.406 1 96.69 204 LEU A C 1
ATOM 1687 O O . LEU A 1 204 ? 17.391 -23.172 -26.453 1 96.69 204 LEU A O 1
ATOM 1691 N N . LEU A 1 205 ? 17.734 -21.844 -24.766 1 97.56 205 LEU A N 1
ATOM 1692 C CA . LEU A 1 205 ? 16.719 -20.891 -25.203 1 97.56 205 LEU A CA 1
ATOM 1693 C C . LEU A 1 205 ? 17.141 -20.188 -26.484 1 97.56 205 LEU A C 1
ATOM 1695 O O . LEU A 1 205 ? 16.328 -20.031 -27.406 1 97.56 205 LEU A O 1
ATOM 1699 N N . LYS A 1 206 ? 18.391 -19.781 -26.578 1 97.31 206 LYS A N 1
ATOM 1700 C CA . LYS A 1 206 ? 18.906 -19.172 -27.797 1 97.31 206 LYS A CA 1
ATOM 1701 C C . LYS A 1 206 ? 18.75 -20.094 -29 1 97.31 206 LYS A C 1
ATOM 1703 O O . LYS A 1 206 ? 18.328 -19.672 -30.078 1 97.31 206 LYS A O 1
ATOM 1708 N N . ARG A 1 207 ? 19.109 -21.297 -28.75 1 97.69 207 ARG A N 1
ATOM 1709 C CA . ARG A 1 207 ? 19 -22.297 -29.812 1 97.69 207 ARG A CA 1
ATOM 1710 C C . ARG A 1 207 ? 17.547 -22.469 -30.25 1 97.69 207 ARG A C 1
ATOM 1712 O O . ARG A 1 207 ? 17.266 -22.516 -31.438 1 97.69 207 ARG A O 1
ATOM 1719 N N . ALA A 1 208 ? 16.688 -22.609 -29.266 1 98.31 208 ALA A N 1
ATOM 1720 C CA . ALA A 1 208 ? 15.266 -22.797 -29.562 1 98.31 208 ALA A CA 1
ATOM 1721 C C . ALA A 1 208 ? 14.727 -21.625 -30.391 1 98.31 208 ALA A C 1
ATOM 1723 O O . ALA A 1 208 ? 13.977 -21.828 -31.344 1 98.31 208 ALA A O 1
ATOM 1724 N N . VAL A 1 209 ? 15.094 -20.406 -30.094 1 98 209 VAL A N 1
ATOM 1725 C CA . VAL A 1 209 ? 14.625 -19.219 -30.797 1 98 209 VAL A CA 1
ATOM 1726 C C . VAL A 1 209 ? 15.172 -19.219 -32.219 1 98 209 VAL A C 1
ATOM 1728 O O . VAL A 1 209 ? 14.469 -18.844 -33.156 1 98 209 VAL A O 1
ATOM 1731 N N . THR A 1 210 ? 16.438 -19.625 -32.344 1 98.06 210 THR A N 1
ATOM 1732 C CA . THR A 1 210 ? 17.062 -19.672 -33.688 1 98.06 210 THR A CA 1
ATOM 1733 C C . THR A 1 210 ? 16.344 -20.672 -34.562 1 98.06 210 THR A C 1
ATOM 1735 O O . THR A 1 210 ? 16.094 -20.391 -35.75 1 98.06 210 THR A O 1
ATOM 1738 N N . LEU A 1 211 ? 15.992 -21.781 -34 1 98 211 LEU A N 1
ATOM 1739 C CA . LEU A 1 211 ? 15.383 -22.859 -34.781 1 98 211 LEU A CA 1
ATOM 1740 C C . LEU A 1 211 ? 13.898 -22.594 -35.031 1 98 211 LEU A C 1
ATOM 1742 O O . LEU A 1 211 ? 13.344 -22.984 -36.031 1 98 211 LEU A O 1
ATOM 1746 N N . ASN A 1 212 ? 13.289 -22 -34.062 1 96.75 212 ASN A N 1
ATOM 1747 C CA . ASN A 1 212 ? 11.852 -21.719 -34.094 1 96.75 212 ASN A CA 1
ATOM 1748 C C . ASN A 1 212 ? 11.562 -20.234 -33.969 1 96.75 212 ASN A C 1
ATOM 1750 O O . ASN A 1 212 ? 10.984 -19.797 -32.969 1 96.75 212 ASN A O 1
ATOM 1754 N N . GLU A 1 213 ? 11.719 -19.5 -35 1 94.56 213 GLU A N 1
ATOM 1755 C CA . GLU A 1 213 ? 11.68 -18.031 -35 1 94.56 213 GLU A CA 1
ATOM 1756 C C . GLU A 1 213 ? 10.266 -17.516 -34.781 1 94.56 213 GLU A C 1
ATOM 1758 O O . GLU A 1 213 ? 10.07 -16.391 -34.344 1 94.56 213 GLU A O 1
ATOM 1763 N N . ASN A 1 214 ? 9.289 -18.312 -35 1 95.19 214 ASN A N 1
ATOM 1764 C CA . ASN A 1 214 ? 7.906 -17.875 -34.875 1 95.19 214 ASN A CA 1
ATOM 1765 C C . ASN A 1 214 ? 7.309 -18.203 -33.531 1 95.19 214 ASN A C 1
ATOM 1767 O O . ASN A 1 214 ? 6.145 -17.906 -33.25 1 95.19 214 ASN A O 1
ATOM 1771 N N . ASP A 1 215 ? 8.055 -18.734 -32.688 1 97.06 215 ASP A N 1
ATOM 1772 C CA . ASP A 1 215 ? 7.602 -19.047 -31.328 1 97.06 215 ASP A CA 1
ATOM 1773 C C . ASP A 1 215 ? 7.789 -17.859 -30.406 1 97.06 215 ASP A C 1
ATOM 1775 O O . ASP A 1 215 ? 8.852 -17.688 -29.812 1 97.06 215 ASP A O 1
ATOM 1779 N N . SER A 1 216 ? 6.719 -17.109 -30.203 1 97.88 216 SER A N 1
ATOM 1780 C CA . SER A 1 216 ? 6.789 -15.883 -29.422 1 97.88 216 SER A CA 1
ATOM 1781 C C . SER A 1 216 ? 6.984 -16.188 -27.938 1 97.88 216 SER A C 1
ATOM 1783 O O . SER A 1 216 ? 7.605 -15.406 -27.219 1 97.88 216 SER A O 1
ATOM 1785 N N . VAL A 1 217 ? 6.48 -17.328 -27.469 1 98 217 VAL A N 1
ATOM 1786 C CA . VAL A 1 217 ? 6.566 -17.672 -26.047 1 98 217 VAL A CA 1
ATOM 1787 C C . VAL A 1 217 ? 8.008 -18 -25.672 1 98 217 VAL A C 1
ATOM 1789 O O . VAL A 1 217 ? 8.5 -17.562 -24.625 1 98 217 VAL A O 1
ATOM 1792 N N . ILE A 1 218 ? 8.672 -18.734 -26.531 1 97.75 218 ILE A N 1
ATOM 1793 C CA . ILE A 1 218 ? 10.07 -19.078 -26.266 1 97.75 218 ILE A CA 1
ATOM 1794 C C . ILE A 1 218 ? 10.922 -17.812 -26.297 1 97.75 218 ILE A C 1
ATOM 1796 O O . ILE A 1 218 ? 11.891 -17.688 -25.547 1 97.75 218 ILE A O 1
ATOM 1800 N N . LYS A 1 219 ? 10.609 -16.844 -27.188 1 98.25 219 LYS A N 1
ATOM 1801 C CA . LYS A 1 219 ? 11.289 -15.555 -27.188 1 98.25 219 LYS A CA 1
ATOM 1802 C C . LYS A 1 219 ? 11.117 -14.836 -25.859 1 98.25 219 LYS A C 1
ATOM 1804 O O . LYS A 1 219 ? 12.062 -14.242 -25.344 1 98.25 219 LYS A O 1
ATOM 1809 N N . ALA A 1 220 ? 9.914 -14.875 -25.375 1 98.31 220 ALA A N 1
ATOM 1810 C CA . ALA A 1 220 ? 9.641 -14.227 -24.094 1 98.31 220 ALA A CA 1
ATOM 1811 C C . ALA A 1 220 ? 10.461 -14.859 -22.969 1 98.31 220 ALA A C 1
ATOM 1813 O O . ALA A 1 220 ? 10.969 -14.156 -22.094 1 98.31 220 ALA A O 1
ATOM 1814 N N . LEU A 1 221 ? 10.562 -16.188 -22.938 1 97.19 221 LEU A N 1
ATOM 1815 C CA . LEU A 1 221 ? 11.367 -16.859 -21.922 1 97.19 221 LEU A CA 1
ATOM 1816 C C . LEU A 1 221 ? 12.836 -16.469 -22.031 1 97.19 221 LEU A C 1
ATOM 1818 O O . LEU A 1 221 ? 13.516 -16.281 -21.031 1 97.19 221 LEU A O 1
ATOM 1822 N N . LEU A 1 222 ? 13.273 -16.344 -23.281 1 97.56 222 LEU A N 1
ATOM 1823 C CA . LEU A 1 222 ? 14.648 -15.891 -23.5 1 97.56 222 LEU A CA 1
ATOM 1824 C C . LEU A 1 222 ? 14.844 -14.477 -22.953 1 97.56 222 LEU A C 1
ATOM 1826 O O . LEU A 1 222 ? 15.852 -14.188 -22.312 1 97.56 222 LEU A O 1
ATOM 1830 N N . ALA A 1 223 ? 13.867 -13.617 -23.25 1 98 223 ALA A N 1
ATOM 1831 C CA . ALA A 1 223 ? 13.922 -12.242 -22.766 1 98 223 ALA A CA 1
ATOM 1832 C C . ALA A 1 223 ? 13.992 -12.211 -21.234 1 98 223 ALA A C 1
ATOM 1834 O O . ALA A 1 223 ? 14.781 -11.453 -20.656 1 98 223 ALA A O 1
ATOM 1835 N N . LEU A 1 224 ? 13.203 -13.039 -20.578 1 95.94 224 LEU A N 1
ATOM 1836 C CA . LEU A 1 224 ? 13.203 -13.125 -19.125 1 95.94 224 LEU A CA 1
ATOM 1837 C C . LEU A 1 224 ? 14.555 -13.602 -18.609 1 95.94 224 LEU A C 1
ATOM 1839 O O . LEU A 1 224 ? 15.07 -13.086 -17.609 1 95.94 224 LEU A O 1
ATOM 1843 N N . LYS A 1 225 ? 15.109 -14.594 -19.25 1 93.88 225 LYS A N 1
ATOM 1844 C CA . LYS A 1 225 ? 16.422 -15.102 -18.859 1 93.88 225 LYS A CA 1
ATOM 1845 C C . LYS A 1 225 ? 17.484 -14.016 -18.969 1 93.88 225 LYS A C 1
ATOM 1847 O O . LYS A 1 225 ? 18.359 -13.898 -18.109 1 93.88 225 LYS A O 1
ATOM 1852 N N . TYR A 1 226 ? 17.422 -13.203 -20.062 1 95 226 TYR A N 1
ATOM 1853 C CA . TYR A 1 226 ? 18.344 -12.094 -20.219 1 95 226 TYR A CA 1
ATOM 1854 C C . TYR A 1 226 ? 18.219 -11.102 -19.062 1 95 226 TYR A C 1
ATOM 1856 O O . TYR A 1 226 ? 19.219 -10.594 -18.562 1 95 226 TYR A O 1
ATOM 1864 N N . HIS A 1 227 ? 17.031 -10.805 -18.609 1 93.62 227 HIS A N 1
ATOM 1865 C CA . HIS A 1 227 ? 16.828 -9.922 -17.469 1 93.62 227 HIS A CA 1
ATOM 1866 C C . HIS A 1 227 ? 17.547 -10.453 -16.234 1 93.62 227 HIS A C 1
ATOM 1868 O O . HIS A 1 227 ? 18.234 -9.703 -15.547 1 93.62 227 HIS A O 1
ATOM 1874 N N . TYR A 1 228 ? 17.391 -11.75 -15.969 1 88.62 228 TYR A N 1
ATOM 1875 C CA . TYR A 1 228 ? 17.969 -12.352 -14.773 1 88.62 228 TYR A CA 1
ATOM 1876 C C . TYR A 1 228 ? 19.484 -12.305 -14.828 1 88.62 228 TYR A C 1
ATOM 1878 O O . TYR A 1 228 ? 20.156 -12.312 -13.789 1 88.62 228 TYR A O 1
ATOM 1886 N N . LEU A 1 229 ? 20 -12.172 -16.016 1 90.12 229 LEU A N 1
ATOM 1887 C CA . LEU A 1 229 ? 21.453 -12.117 -16.188 1 90.12 229 LEU A CA 1
ATOM 1888 C C . LEU A 1 229 ? 21.953 -10.672 -16.234 1 90.12 229 LEU A C 1
ATOM 1890 O O . LEU A 1 229 ? 23.109 -10.422 -16.531 1 90.12 229 LEU A O 1
ATOM 1894 N N . GLY A 1 230 ? 21.047 -9.695 -16.078 1 91.5 230 GLY A N 1
ATOM 1895 C CA . GLY A 1 230 ? 21.406 -8.289 -16.078 1 91.5 230 GLY A CA 1
ATOM 1896 C C . GLY A 1 230 ? 21.516 -7.688 -17.469 1 91.5 230 GLY A C 1
ATOM 1897 O O . GLY A 1 230 ? 22.141 -6.633 -17.641 1 91.5 230 GLY A O 1
ATOM 1898 N N . ARG A 1 231 ? 21.078 -8.445 -18.375 1 94.44 231 ARG A N 1
ATOM 1899 C CA . ARG A 1 231 ? 21.094 -8 -19.766 1 94.44 231 ARG A CA 1
ATOM 1900 C C . ARG A 1 231 ? 19.703 -7.59 -20.234 1 94.44 231 ARG A C 1
ATOM 1902 O O . ARG A 1 231 ? 19.203 -8.062 -21.25 1 94.44 231 ARG A O 1
ATOM 1909 N N . GLY A 1 232 ? 19.094 -6.672 -19.562 1 94.88 232 GLY A N 1
ATOM 1910 C CA . GLY A 1 232 ? 17.703 -6.266 -19.719 1 94.88 232 GLY A CA 1
ATOM 1911 C C . GLY A 1 232 ? 17.422 -5.633 -21.078 1 94.88 232 GLY A C 1
ATOM 1912 O O . GLY A 1 232 ? 16.359 -5.852 -21.656 1 94.88 232 GLY A O 1
ATOM 1913 N N . GLU A 1 233 ? 18.297 -4.84 -21.609 1 97 233 GLU A N 1
ATOM 1914 C CA . GLU A 1 233 ? 18.094 -4.172 -22.891 1 97 233 GLU A CA 1
ATOM 1915 C C . GLU A 1 233 ? 17.984 -5.184 -24.031 1 97 233 GLU A C 1
ATOM 1917 O O . GLU A 1 233 ? 17.141 -5.031 -24.922 1 97 233 GLU A O 1
ATOM 1922 N N . GLU A 1 234 ? 18.891 -6.191 -23.969 1 96.69 234 GLU A N 1
ATOM 1923 C CA . GLU A 1 234 ? 18.781 -7.27 -24.938 1 96.69 234 GLU A CA 1
ATOM 1924 C C . GLU A 1 234 ? 17.453 -8 -24.812 1 96.69 234 GLU A C 1
ATOM 1926 O O . GLU A 1 234 ? 16.812 -8.305 -25.828 1 96.69 234 GLU A O 1
ATOM 1931 N N . GLY A 1 235 ? 17.078 -8.242 -23.625 1 98 235 GLY A N 1
ATOM 1932 C CA . GLY A 1 235 ? 15.805 -8.891 -23.375 1 98 235 GLY A CA 1
ATOM 1933 C C . GLY A 1 235 ? 14.625 -8.086 -23.875 1 98 235 GLY A C 1
ATOM 1934 O O . GLY A 1 235 ? 13.68 -8.656 -24.438 1 98 235 GLY A O 1
ATOM 1935 N N . GLU A 1 236 ? 14.656 -6.82 -23.672 1 98.12 236 GLU A N 1
ATOM 1936 C CA . GLU A 1 236 ? 13.539 -5.965 -24.062 1 98.12 236 GLU A CA 1
ATOM 1937 C C . GLU A 1 236 ? 13.359 -5.969 -25.578 1 98.12 236 GLU A C 1
ATOM 1939 O O . GLU A 1 236 ? 12.227 -5.961 -26.078 1 98.12 236 GLU A O 1
ATOM 1944 N N . THR A 1 237 ? 14.453 -5.953 -26.344 1 98.25 237 THR A N 1
ATOM 1945 C CA . THR A 1 237 ? 14.391 -6.016 -27.797 1 98.25 237 THR A CA 1
ATOM 1946 C C . THR A 1 237 ? 13.695 -7.289 -28.25 1 98.25 237 THR A C 1
ATOM 1948 O O . THR A 1 237 ? 12.828 -7.246 -29.125 1 98.25 237 THR A O 1
ATOM 1951 N N . ILE A 1 238 ? 14.055 -8.406 -27.672 1 98.31 238 ILE A N 1
ATOM 1952 C CA . ILE A 1 238 ? 13.477 -9.703 -28 1 98.31 238 ILE A CA 1
ATOM 1953 C C . ILE A 1 238 ? 12 -9.727 -27.609 1 98.31 238 ILE A C 1
ATOM 1955 O O . ILE A 1 238 ? 11.156 -10.227 -28.344 1 98.31 238 ILE A O 1
ATOM 1959 N N . MET A 1 239 ? 11.695 -9.164 -26.469 1 98.62 239 MET A N 1
ATOM 1960 C CA . MET A 1 239 ? 10.328 -9.141 -25.953 1 98.62 239 MET A CA 1
ATOM 1961 C C . MET A 1 239 ? 9.422 -8.32 -26.875 1 98.62 239 MET A C 1
ATOM 1963 O O . MET A 1 239 ? 8.281 -8.719 -27.141 1 98.62 239 MET A O 1
ATOM 1967 N N . GLU A 1 240 ? 9.938 -7.195 -27.344 1 98.31 240 GLU A N 1
ATOM 1968 C CA . GLU A 1 240 ? 9.172 -6.355 -28.266 1 98.31 240 GLU A CA 1
ATOM 1969 C C . GLU A 1 240 ? 8.828 -7.102 -29.547 1 98.31 240 GLU A C 1
ATOM 1971 O O . GLU A 1 240 ? 7.719 -6.965 -30.078 1 98.31 240 GLU A O 1
ATOM 1976 N N . GLU A 1 241 ? 9.766 -7.867 -30 1 97.81 241 GLU A N 1
ATOM 1977 C CA . GLU A 1 241 ? 9.508 -8.68 -31.188 1 97.81 241 GLU A CA 1
ATOM 1978 C C . GLU A 1 241 ? 8.422 -9.719 -30.906 1 97.81 241 GLU A C 1
ATOM 1980 O O . GLU A 1 241 ? 7.531 -9.93 -31.734 1 97.81 241 GLU A O 1
ATOM 1985 N N . ALA A 1 242 ? 8.531 -10.406 -29.766 1 98.25 242 ALA A N 1
ATOM 1986 C CA . ALA A 1 242 ? 7.539 -11.406 -29.391 1 98.25 242 ALA A CA 1
ATOM 1987 C C . ALA A 1 242 ? 6.141 -10.789 -29.312 1 98.25 242 ALA A C 1
ATOM 1989 O O . ALA A 1 242 ? 5.176 -11.375 -29.797 1 98.25 242 ALA A O 1
ATOM 1990 N N . LEU A 1 243 ? 6.047 -9.594 -28.75 1 98.25 243 LEU A N 1
ATOM 1991 C CA . LEU A 1 243 ? 4.77 -8.914 -28.562 1 98.25 243 LEU A CA 1
ATOM 1992 C C . LEU A 1 243 ? 4.164 -8.516 -29.906 1 98.25 243 LEU A C 1
ATOM 1994 O O . LEU A 1 243 ? 2.939 -8.477 -30.047 1 98.25 243 LEU A O 1
ATOM 1998 N N . ARG A 1 244 ? 5 -8.281 -30.906 1 97.19 244 ARG A N 1
ATOM 1999 C CA . ARG A 1 244 ? 4.508 -7.973 -32.25 1 97.19 244 ARG A CA 1
ATOM 2000 C C . ARG A 1 244 ? 3.959 -9.219 -32.938 1 97.19 244 ARG A C 1
ATOM 2002 O O . ARG A 1 244 ? 2.99 -9.141 -33.688 1 97.19 244 ARG A O 1
ATOM 2009 N N . GLN A 1 245 ? 4.477 -10.352 -32.562 1 96.88 245 GLN A N 1
ATOM 2010 C CA . GLN A 1 245 ? 4.113 -11.602 -33.219 1 96.88 245 GLN A CA 1
ATOM 2011 C C . GLN A 1 245 ? 2.746 -12.094 -32.75 1 96.88 245 GLN A C 1
ATOM 2013 O O . GLN A 1 245 ? 1.921 -12.516 -33.594 1 96.88 245 GLN A O 1
ATOM 2018 N N . THR A 1 246 ? 2.529 -12.086 -31.469 1 96.88 246 THR A N 1
ATOM 2019 C CA . THR A 1 246 ? 1.263 -12.555 -30.922 1 96.88 246 THR A CA 1
ATOM 2020 C C . THR A 1 246 ? 0.81 -11.656 -29.766 1 96.88 246 THR A C 1
ATOM 2022 O O . THR A 1 246 ? 0.758 -12.086 -28.625 1 96.88 246 THR A O 1
ATOM 2025 N N . PRO A 1 247 ? 0.323 -10.477 -30.047 1 94.94 247 PRO A N 1
ATOM 2026 C CA . PRO A 1 247 ? 0.082 -9.43 -29.047 1 94.94 247 PRO A CA 1
ATOM 2027 C C . PRO A 1 247 ? -1.059 -9.781 -28.094 1 94.94 247 PRO A C 1
ATOM 2029 O O . PRO A 1 247 ? -1.169 -9.195 -27.016 1 94.94 247 PRO A O 1
ATOM 2032 N N . ASP A 1 248 ? -1.882 -10.812 -28.422 1 93.88 248 ASP A N 1
ATOM 2033 C CA . ASP A 1 248 ? -3.057 -11.086 -27.609 1 93.88 248 ASP A CA 1
ATOM 2034 C C . ASP A 1 248 ? -2.936 -12.438 -26.906 1 93.88 248 ASP A C 1
ATOM 2036 O O . ASP A 1 248 ? -3.887 -12.898 -26.266 1 93.88 248 ASP A O 1
ATOM 2040 N N . SER A 1 249 ? -1.8 -13.125 -27 1 96.69 249 SER A N 1
ATOM 2041 C CA . SER A 1 249 ? -1.615 -14.438 -26.391 1 96.69 249 SER A CA 1
ATOM 2042 C C . SER A 1 249 ? -1.416 -14.336 -24.891 1 96.69 249 SER A C 1
ATOM 2044 O O . SER A 1 249 ? -0.439 -13.742 -24.422 1 96.69 249 SER A O 1
ATOM 2046 N N . PRO A 1 250 ? -2.324 -14.938 -24.094 1 96.31 250 PRO A N 1
ATOM 2047 C CA . PRO A 1 250 ? -2.137 -14.891 -22.641 1 96.31 250 PRO A CA 1
ATOM 2048 C C . PRO A 1 250 ? -0.827 -15.531 -22.203 1 96.31 250 PRO A C 1
ATOM 2050 O O . PRO A 1 250 ? -0.214 -15.086 -21.234 1 96.31 250 PRO A O 1
ATOM 2053 N N . ASP A 1 251 ? -0.382 -16.547 -22.922 1 95.69 251 ASP A N 1
ATOM 2054 C CA . ASP A 1 251 ? 0.879 -17.203 -22.594 1 95.69 251 ASP A CA 1
ATOM 2055 C C . ASP A 1 251 ? 2.057 -16.25 -22.75 1 95.69 251 ASP A C 1
ATOM 2057 O O . ASP A 1 251 ? 2.936 -16.203 -21.875 1 95.69 251 ASP A O 1
ATOM 2061 N N . LEU A 1 252 ? 2.006 -15.547 -23.812 1 97.81 252 LEU A N 1
ATOM 2062 C CA . LEU A 1 252 ? 3.066 -14.57 -24.047 1 97.81 252 LEU A CA 1
ATOM 2063 C C . LEU A 1 252 ? 2.965 -13.414 -23.062 1 97.81 252 LEU A C 1
ATOM 2065 O O . LEU A 1 252 ? 3.967 -13.008 -22.469 1 97.81 252 LEU A O 1
ATOM 2069 N N . ILE A 1 253 ? 1.744 -12.891 -22.922 1 98.38 253 ILE A N 1
ATOM 2070 C CA . ILE A 1 253 ? 1.514 -11.672 -22.156 1 98.38 253 ILE A CA 1
ATOM 2071 C C . ILE A 1 253 ? 1.898 -11.898 -20.688 1 98.38 253 ILE A C 1
ATOM 2073 O O . ILE A 1 253 ? 2.412 -10.992 -20.031 1 98.38 253 ILE A O 1
ATOM 2077 N N . ARG A 1 254 ? 1.663 -13.055 -20.156 1 96.75 254 ARG A N 1
ATOM 2078 C CA . ARG A 1 254 ? 2.061 -13.359 -18.781 1 96.75 254 ARG A CA 1
ATOM 2079 C C . ARG A 1 254 ? 3.557 -13.148 -18.594 1 96.75 254 ARG A C 1
ATOM 2081 O O . ARG A 1 254 ? 3.979 -12.5 -17.625 1 96.75 254 ARG A O 1
ATOM 2088 N N . HIS A 1 255 ? 4.344 -13.656 -19.5 1 97.44 255 HIS A N 1
ATOM 2089 C CA . HIS A 1 255 ? 5.793 -13.539 -19.391 1 97.44 255 HIS A CA 1
ATOM 2090 C C . HIS A 1 255 ? 6.254 -12.117 -19.688 1 97.44 255 HIS A C 1
ATOM 2092 O O . HIS A 1 255 ? 7.191 -11.617 -19.062 1 97.44 255 HIS A O 1
ATOM 2098 N N . ALA A 1 256 ? 5.586 -11.492 -20.672 1 98.5 256 ALA A N 1
ATOM 2099 C CA . ALA A 1 256 ? 5.918 -10.109 -20.984 1 98.5 256 ALA A CA 1
ATOM 2100 C C . ALA A 1 256 ? 5.652 -9.195 -19.781 1 98.5 256 ALA A C 1
ATOM 2102 O O . ALA A 1 256 ? 6.473 -8.336 -19.469 1 98.5 256 ALA A O 1
ATOM 2103 N N . ALA A 1 257 ? 4.523 -9.406 -19.219 1 98.38 257 ALA A N 1
ATOM 2104 C CA . ALA A 1 257 ? 4.164 -8.602 -18.047 1 98.38 257 ALA A CA 1
ATOM 2105 C C . ALA A 1 257 ? 5.16 -8.812 -16.906 1 98.38 257 ALA A C 1
ATOM 2107 O O . ALA A 1 257 ? 5.574 -7.852 -16.25 1 98.38 257 ALA A O 1
ATOM 2108 N N . LYS A 1 258 ? 5.539 -10.016 -16.656 1 97.12 258 LYS A N 1
ATOM 2109 C CA . LYS A 1 258 ? 6.559 -10.312 -15.648 1 97.12 258 LYS A CA 1
ATOM 2110 C C . LYS A 1 258 ? 7.859 -9.578 -15.953 1 97.12 258 LYS A C 1
ATOM 2112 O O . LYS A 1 258 ? 8.469 -8.984 -15.062 1 97.12 258 LYS A O 1
ATOM 2117 N N . PHE A 1 259 ? 8.312 -9.695 -17.141 1 97.81 259 PHE A N 1
ATOM 2118 C CA . PHE A 1 259 ? 9.531 -9.031 -17.594 1 97.81 259 PHE A CA 1
ATOM 2119 C C . PHE A 1 259 ? 9.469 -7.535 -17.328 1 97.81 259 PHE A C 1
ATOM 2121 O O . PHE A 1 259 ? 10.367 -6.973 -16.688 1 97.81 259 PHE A O 1
ATOM 2128 N N . TYR A 1 260 ? 8.367 -6.848 -17.781 1 98.56 260 TYR A N 1
ATOM 2129 C CA . TYR A 1 260 ? 8.258 -5.398 -17.656 1 98.56 260 TYR A CA 1
ATOM 2130 C C . TYR A 1 260 ? 8.062 -4.98 -16.203 1 98.56 260 TYR A C 1
ATOM 2132 O O . TYR A 1 260 ? 8.531 -3.924 -15.781 1 98.56 260 TYR A O 1
ATOM 2140 N N . ARG A 1 261 ? 7.328 -5.773 -15.422 1 97.12 261 ARG A N 1
ATOM 2141 C CA . ARG A 1 261 ? 7.223 -5.512 -13.992 1 97.12 261 ARG A CA 1
ATOM 2142 C C . ARG A 1 261 ? 8.602 -5.527 -13.328 1 97.12 261 ARG A C 1
ATOM 2144 O O . ARG A 1 261 ? 8.93 -4.633 -12.555 1 97.12 261 ARG A O 1
ATOM 2151 N N . ARG A 1 262 ? 9.398 -6.52 -13.742 1 95.5 262 ARG A N 1
ATOM 2152 C CA . ARG A 1 262 ? 10.734 -6.656 -13.164 1 95.5 262 ARG A CA 1
ATOM 2153 C C . ARG A 1 262 ? 11.656 -5.531 -13.641 1 95.5 262 ARG A C 1
ATOM 2155 O O . ARG A 1 262 ? 12.531 -5.086 -12.898 1 95.5 262 ARG A O 1
ATOM 2162 N N . GLU A 1 263 ? 11.398 -5.066 -14.836 1 95.88 263 GLU A N 1
ATOM 2163 C CA . GLU A 1 263 ? 12.172 -3.959 -15.391 1 95.88 263 GLU A CA 1
ATOM 2164 C C . GLU A 1 263 ? 11.711 -2.621 -14.828 1 95.88 263 GLU A C 1
ATOM 2166 O O . GLU A 1 263 ? 12.227 -1.567 -15.203 1 95.88 263 GLU A O 1
ATOM 2171 N N . GLY A 1 264 ? 10.695 -2.604 -14.031 1 95 264 GLY A N 1
ATOM 2172 C CA . GLY A 1 264 ? 10.219 -1.382 -13.398 1 95 264 GLY A CA 1
ATOM 2173 C C . GLY A 1 264 ? 9.195 -0.642 -14.234 1 95 264 GLY A C 1
ATOM 2174 O O . GLY A 1 264 ? 8.727 0.431 -13.844 1 95 264 GLY A O 1
ATOM 2175 N N . LYS A 1 265 ? 8.883 -1.149 -15.422 1 97.06 265 LYS A N 1
ATOM 2176 C CA . LYS A 1 265 ? 7.852 -0.568 -16.281 1 97.06 265 LYS A CA 1
ATOM 2177 C C . LYS A 1 265 ? 6.477 -1.135 -15.938 1 97.06 265 LYS A C 1
ATOM 2179 O O . LYS A 1 265 ? 5.809 -1.712 -16.797 1 97.06 265 LYS A O 1
ATOM 2184 N N . ILE A 1 266 ? 5.949 -0.932 -14.695 1 97.75 266 ILE A N 1
ATOM 2185 C CA . ILE A 1 266 ? 4.801 -1.6 -14.094 1 97.75 266 ILE A CA 1
ATOM 2186 C C . ILE A 1 266 ? 3.518 -1.148 -14.789 1 97.75 266 ILE A C 1
ATOM 2188 O O . ILE A 1 266 ? 2.635 -1.963 -15.07 1 97.75 266 ILE A O 1
ATOM 2192 N N . ASP A 1 267 ? 3.361 0.199 -15.086 1 96.19 267 ASP A N 1
ATOM 2193 C CA . ASP A 1 267 ? 2.158 0.702 -15.734 1 96.19 267 ASP A CA 1
ATOM 2194 C C . ASP A 1 267 ? 1.979 0.074 -17.109 1 96.19 267 ASP A C 1
ATOM 2196 O O . ASP A 1 267 ? 0.858 -0.241 -17.516 1 96.19 267 ASP A O 1
ATOM 2200 N N . TYR A 1 268 ? 3.115 -0.068 -17.781 1 97.81 268 TYR A N 1
ATOM 2201 C CA . TYR A 1 268 ? 3.053 -0.712 -19.078 1 97.81 268 TYR A CA 1
ATOM 2202 C C . TYR A 1 268 ? 2.625 -2.168 -18.953 1 97.81 268 TYR A C 1
ATOM 2204 O O . TYR A 1 268 ? 1.809 -2.654 -19.734 1 97.81 268 TYR A O 1
ATOM 2212 N N . ALA A 1 269 ? 3.203 -2.93 -18 1 98.31 269 ALA A N 1
ATOM 2213 C CA . ALA A 1 269 ? 2.811 -4.312 -17.734 1 98.31 269 ALA A CA 1
ATOM 2214 C C . ALA A 1 269 ? 1.307 -4.422 -17.5 1 98.31 269 ALA A C 1
ATOM 2216 O O . ALA A 1 269 ? 0.64 -5.273 -18.094 1 98.31 269 ALA A O 1
ATOM 2217 N N . ILE A 1 270 ? 0.754 -3.518 -16.672 1 97.81 270 ILE A N 1
ATOM 2218 C CA . ILE A 1 270 ? -0.67 -3.527 -16.344 1 97.81 270 ILE A CA 1
ATOM 2219 C C . ILE A 1 270 ? -1.481 -3.277 -17.625 1 97.81 270 ILE A C 1
ATOM 2221 O O . ILE A 1 270 ? -2.502 -3.932 -17.859 1 97.81 270 ILE A O 1
ATOM 2225 N N . THR A 1 271 ? -1.029 -2.34 -18.453 1 97.75 271 THR A N 1
ATOM 2226 C CA . THR A 1 271 ? -1.734 -1.971 -19.672 1 97.75 271 THR A CA 1
ATOM 2227 C C . THR A 1 271 ? -1.87 -3.174 -20.609 1 97.75 271 THR A C 1
ATOM 2229 O O . THR A 1 271 ? -2.965 -3.469 -21.094 1 97.75 271 THR A O 1
ATOM 2232 N N . ILE A 1 272 ? -0.773 -3.924 -20.859 1 97.88 272 ILE A N 1
ATOM 2233 C CA . ILE A 1 272 ? -0.83 -5.043 -21.797 1 97.88 272 ILE A CA 1
ATOM 2234 C C . ILE A 1 272 ? -1.632 -6.188 -21.188 1 97.88 272 ILE A C 1
ATOM 2236 O O . ILE A 1 272 ? -2.332 -6.914 -21.891 1 97.88 272 ILE A O 1
ATOM 2240 N N . LEU A 1 273 ? -1.591 -6.395 -19.859 1 98.38 273 LEU A N 1
ATOM 2241 C CA . LEU A 1 273 ? -2.373 -7.418 -19.172 1 98.38 273 LEU A CA 1
ATOM 2242 C C . LEU A 1 273 ? -3.867 -7.137 -19.312 1 98.38 273 LEU A C 1
ATOM 2244 O O . LEU A 1 273 ? -4.645 -8.031 -19.656 1 98.38 273 LEU A O 1
ATOM 2248 N N . LYS A 1 274 ? -4.234 -5.926 -19.047 1 97.12 274 LYS A N 1
ATOM 2249 C CA . LYS A 1 274 ? -5.645 -5.555 -19.109 1 97.12 274 LYS A CA 1
ATOM 2250 C C . LYS A 1 274 ? -6.191 -5.695 -20.531 1 97.12 274 LYS A C 1
ATOM 2252 O O . LYS A 1 274 ? -7.328 -6.129 -20.719 1 97.12 274 LYS A O 1
ATOM 2257 N N . LYS A 1 275 ? -5.387 -5.305 -21.469 1 97.12 275 LYS A N 1
ATOM 2258 C CA . LYS A 1 275 ? -5.797 -5.473 -22.859 1 97.12 275 LYS A CA 1
ATOM 2259 C C . LYS A 1 275 ? -6.043 -6.941 -23.188 1 97.12 275 LYS A C 1
ATOM 2261 O O . LYS A 1 275 ? -7.035 -7.285 -23.828 1 97.12 275 LYS A O 1
ATOM 2266 N N . ALA A 1 276 ? -5.133 -7.836 -22.75 1 97 276 ALA A N 1
ATOM 2267 C CA . ALA A 1 276 ? -5.27 -9.266 -23.016 1 97 276 ALA A CA 1
ATOM 2268 C C . ALA A 1 276 ? -6.488 -9.844 -22.297 1 97 276 ALA A C 1
ATOM 2270 O O . ALA A 1 276 ? -7.141 -10.75 -22.812 1 97 276 ALA A O 1
ATOM 2271 N N . LEU A 1 277 ? -6.82 -9.352 -21.125 1 96.19 277 LEU A N 1
ATOM 2272 C CA . LEU A 1 277 ? -7.945 -9.844 -20.328 1 96.19 277 LEU A CA 1
ATOM 2273 C C . LEU A 1 277 ? -9.273 -9.523 -21.016 1 96.19 277 LEU A C 1
ATOM 2275 O O . LEU A 1 277 ? -10.289 -10.156 -20.734 1 96.19 277 LEU A O 1
ATOM 2279 N N . GLU A 1 278 ? -9.305 -8.484 -21.891 1 95.12 278 GLU A N 1
ATOM 2280 C CA . GLU A 1 278 ? -10.516 -8.195 -22.656 1 95.12 278 GLU A CA 1
ATOM 2281 C C . GLU A 1 278 ? -10.953 -9.398 -23.484 1 95.12 278 GLU A C 1
ATOM 2283 O O . GLU A 1 278 ? -12.148 -9.648 -23.641 1 95.12 278 GLU A O 1
ATOM 2288 N N . LYS A 1 279 ? -9.977 -10.172 -23.938 1 95 279 LYS A N 1
ATOM 2289 C CA . LYS A 1 279 ? -10.273 -11.328 -24.781 1 95 279 LYS A CA 1
ATOM 2290 C C . LYS A 1 279 ? -10.266 -12.617 -23.969 1 95 279 LYS A C 1
ATOM 2292 O O . LYS A 1 279 ? -10.883 -13.609 -24.359 1 95 279 LYS A O 1
ATOM 2297 N N . THR A 1 280 ? -9.57 -12.633 -22.844 1 95.12 280 THR A N 1
ATOM 2298 C CA . THR A 1 280 ? -9.469 -13.812 -22 1 95.12 280 THR A CA 1
ATOM 2299 C C . THR A 1 280 ? -9.75 -13.453 -20.547 1 95.12 280 THR A C 1
ATOM 2301 O O . THR A 1 280 ? -8.875 -13.578 -19.688 1 95.12 280 THR A O 1
ATOM 2304 N N . PRO A 1 281 ? -10.953 -13.094 -20.172 1 91.19 281 PRO A N 1
ATOM 2305 C CA . PRO A 1 281 ? -11.273 -12.539 -18.844 1 91.19 281 PRO A CA 1
ATOM 2306 C C . PRO A 1 281 ? -11.094 -13.555 -17.719 1 91.19 281 PRO A C 1
ATOM 2308 O O . PRO A 1 281 ? -10.961 -13.164 -16.562 1 91.19 281 PRO A O 1
ATOM 2311 N N . THR A 1 282 ? -10.992 -14.844 -18 1 90.12 282 THR A N 1
ATOM 2312 C CA . THR A 1 282 ? -10.922 -15.852 -16.953 1 90.12 282 THR A CA 1
ATOM 2313 C C . THR A 1 282 ? -9.5 -16.391 -16.812 1 90.12 282 THR A C 1
ATOM 2315 O O . THR A 1 282 ? -9.281 -17.406 -16.156 1 90.12 282 THR A O 1
ATOM 2318 N N . SER A 1 283 ? -8.555 -15.734 -17.5 1 92.88 283 SER A N 1
ATOM 2319 C CA . SER A 1 283 ? -7.172 -16.203 -17.391 1 92.88 283 SER A CA 1
ATOM 2320 C C . SER A 1 283 ? -6.609 -15.945 -15.992 1 92.88 283 SER A C 1
ATOM 2322 O O . SER A 1 283 ? -6.324 -14.805 -15.633 1 92.88 283 SER A O 1
ATOM 2324 N N . CYS A 1 284 ? -6.355 -16.953 -15.266 1 92.19 284 CYS A N 1
ATOM 2325 C CA . CYS A 1 284 ? -5.875 -16.859 -13.891 1 92.19 284 CYS A CA 1
ATOM 2326 C C . CYS A 1 284 ? -4.473 -16.266 -13.844 1 92.19 284 CYS A C 1
ATOM 2328 O O . CYS A 1 284 ? -4.156 -15.477 -12.953 1 92.19 284 CYS A O 1
ATOM 2330 N N . HIS A 1 285 ? -3.697 -16.609 -14.812 1 93.5 285 HIS A N 1
ATOM 2331 C CA . HIS A 1 285 ? -2.312 -16.141 -14.82 1 93.5 285 HIS A CA 1
ATOM 2332 C C . HIS A 1 285 ? -2.232 -14.641 -15.039 1 93.5 285 HIS A C 1
ATOM 2334 O O . HIS A 1 285 ? -1.38 -13.969 -14.461 1 93.5 285 HIS A O 1
ATOM 2340 N N . LEU A 1 286 ? -3.109 -14.156 -15.93 1 96.62 286 LEU A N 1
ATOM 2341 C CA . LEU A 1 286 ? -3.102 -12.719 -16.188 1 96.62 286 LEU A CA 1
ATOM 2342 C C . LEU A 1 286 ? -3.582 -11.945 -14.969 1 96.62 286 LEU A C 1
ATOM 2344 O O . LEU A 1 286 ? -2.99 -10.922 -14.602 1 96.62 286 LEU A O 1
ATOM 2348 N N . HIS A 1 287 ? -4.613 -12.438 -14.32 1 96.44 287 HIS A N 1
ATOM 2349 C CA . HIS A 1 287 ? -5.07 -11.82 -13.078 1 96.44 287 HIS A CA 1
ATOM 2350 C C . HIS A 1 287 ? -3.977 -11.844 -12.016 1 96.44 287 HIS A C 1
ATOM 2352 O O . HIS A 1 287 ? -3.777 -10.859 -11.297 1 96.44 287 HIS A O 1
ATOM 2358 N N . TYR A 1 288 ? -3.314 -12.953 -11.938 1 97.12 288 TYR A N 1
ATOM 2359 C CA . TYR A 1 288 ? -2.238 -13.094 -10.961 1 97.12 288 TYR A CA 1
ATOM 2360 C C . TYR A 1 288 ? -1.146 -12.055 -11.195 1 97.12 288 TYR A C 1
ATOM 2362 O O . TYR A 1 288 ? -0.702 -11.391 -10.258 1 97.12 288 TYR A O 1
ATOM 2370 N N . GLU A 1 289 ? -0.766 -11.898 -12.453 1 97.69 289 GLU A N 1
ATOM 2371 C CA . GLU A 1 289 ? 0.284 -10.945 -12.789 1 97.69 289 GLU A CA 1
ATOM 2372 C C . GLU A 1 289 ? -0.162 -9.516 -12.5 1 97.69 289 GLU A C 1
ATOM 2374 O O . GLU A 1 289 ? 0.64 -8.68 -12.078 1 97.69 289 GLU A O 1
ATOM 2379 N N . ILE A 1 290 ? -1.426 -9.203 -12.727 1 98.06 290 ILE A N 1
ATOM 2380 C CA . ILE A 1 290 ? -1.938 -7.875 -12.406 1 98.06 290 ILE A CA 1
ATOM 2381 C C . ILE A 1 290 ? -1.861 -7.641 -10.898 1 98.06 290 ILE A C 1
ATOM 2383 O O . ILE A 1 290 ? -1.449 -6.57 -10.453 1 98.06 290 ILE A O 1
ATOM 2387 N N . GLY A 1 291 ? -2.283 -8.656 -10.172 1 97.75 291 GLY A N 1
ATOM 2388 C CA . GLY A 1 291 ? -2.166 -8.562 -8.727 1 97.75 291 GLY A CA 1
ATOM 2389 C C . GLY A 1 291 ? -0.753 -8.273 -8.258 1 97.75 291 GLY A C 1
ATOM 2390 O O . GLY A 1 291 ? -0.541 -7.395 -7.418 1 97.75 291 GLY A O 1
ATOM 2391 N N . LEU A 1 292 ? 0.173 -8.969 -8.82 1 97.5 292 LEU A N 1
ATOM 2392 C CA . LEU A 1 292 ? 1.573 -8.766 -8.461 1 97.5 292 LEU A CA 1
ATOM 2393 C C . LEU A 1 292 ? 2.018 -7.344 -8.812 1 97.5 292 LEU A C 1
ATOM 2395 O O . LEU A 1 292 ? 2.795 -6.734 -8.078 1 97.5 292 LEU A O 1
ATOM 2399 N N . CYS A 1 293 ? 1.562 -6.836 -9.977 1 97.62 293 CYS A N 1
ATOM 2400 C CA . CYS A 1 293 ? 1.876 -5.469 -10.375 1 97.62 293 CYS A CA 1
ATOM 2401 C C . CYS A 1 293 ? 1.353 -4.465 -9.359 1 97.62 293 CYS A C 1
ATOM 2403 O O . CYS A 1 293 ? 2.088 -3.58 -8.914 1 97.62 293 CYS A O 1
ATOM 2405 N N . TYR A 1 294 ? 0.161 -4.641 -8.938 1 96.94 294 TYR A N 1
ATOM 2406 C CA . TYR A 1 294 ? -0.426 -3.723 -7.965 1 96.94 294 TYR A CA 1
ATOM 2407 C C . TYR A 1 294 ? 0.271 -3.836 -6.613 1 96.94 294 TYR A C 1
ATOM 2409 O O . TYR A 1 294 ? 0.458 -2.834 -5.918 1 96.94 294 TYR A O 1
ATOM 2417 N N . GLU A 1 295 ? 0.578 -5.004 -6.234 1 95.56 295 GLU A N 1
ATOM 2418 C CA . GLU A 1 295 ? 1.321 -5.191 -4.992 1 95.56 295 GLU A CA 1
ATOM 2419 C C . GLU A 1 295 ? 2.643 -4.43 -5.02 1 95.56 295 GLU A C 1
ATOM 2421 O O . GLU A 1 295 ? 3.018 -3.791 -4.031 1 95.56 295 GLU A O 1
ATOM 2426 N N . GLN A 1 296 ? 3.311 -4.559 -6.133 1 95.25 296 GLN A N 1
ATOM 2427 C CA . GLN A 1 296 ? 4.582 -3.855 -6.262 1 95.25 296 GLN A CA 1
ATOM 2428 C C . GLN A 1 296 ? 4.383 -2.344 -6.23 1 95.25 296 GLN A C 1
ATOM 2430 O O . GLN A 1 296 ? 5.164 -1.621 -5.613 1 95.25 296 GLN A O 1
ATOM 2435 N N . LYS A 1 297 ? 3.375 -1.847 -6.887 1 95.12 297 LYS A N 1
ATOM 2436 C CA . LYS A 1 297 ? 3.068 -0.419 -6.867 1 95.12 297 LYS A CA 1
ATOM 2437 C C . LYS A 1 297 ? 2.74 0.055 -5.453 1 95.12 297 LYS A C 1
ATOM 2439 O O . LYS A 1 297 ? 3.182 1.127 -5.035 1 95.12 297 LYS A O 1
ATOM 2444 N N . MET A 1 298 ? 1.949 -0.688 -4.797 1 95.19 298 MET A N 1
ATOM 2445 C CA . MET A 1 298 ? 1.59 -0.354 -3.422 1 95.19 298 MET A CA 1
ATOM 2446 C C . MET A 1 298 ? 2.836 -0.193 -2.557 1 95.19 298 MET A C 1
ATOM 2448 O O . MET A 1 298 ? 2.957 0.782 -1.814 1 95.19 298 MET A O 1
ATOM 2452 N N . ASN A 1 299 ? 3.725 -1.12 -2.672 1 93.56 299 ASN A N 1
ATOM 2453 C CA . ASN A 1 299 ? 4.953 -1.053 -1.888 1 93.56 299 ASN A CA 1
ATOM 2454 C C . ASN A 1 299 ? 5.766 0.193 -2.227 1 93.56 299 ASN A C 1
ATOM 2456 O O . ASN A 1 299 ? 6.355 0.816 -1.342 1 93.56 299 ASN A O 1
ATOM 2460 N N . MET A 1 300 ? 5.793 0.494 -3.504 1 94 300 MET A N 1
ATOM 2461 C CA . MET A 1 300 ? 6.5 1.693 -3.945 1 94 300 MET A CA 1
ATOM 2462 C C . MET A 1 300 ? 5.883 2.945 -3.33 1 94 300 MET A C 1
ATOM 2464 O O . MET A 1 300 ? 6.602 3.844 -2.889 1 94 300 MET A O 1
ATOM 2468 N N . PHE A 1 301 ? 4.598 2.992 -3.268 1 95.44 301 PHE A N 1
ATOM 2469 C CA . PHE A 1 301 ? 3.914 4.184 -2.785 1 95.44 301 PHE A CA 1
ATOM 2470 C C . PHE A 1 301 ? 4.02 4.293 -1.268 1 95.44 301 PHE A C 1
ATOM 2472 O O . PHE A 1 301 ? 4.043 5.395 -0.718 1 95.44 301 PHE A O 1
ATOM 2479 N N . VAL A 1 302 ? 4.105 3.17 -0.542 1 95.81 302 VAL A N 1
ATOM 2480 C CA . VAL A 1 302 ? 4.391 3.213 0.888 1 95.81 302 VAL A CA 1
ATOM 2481 C C . VAL A 1 302 ? 5.73 3.904 1.13 1 95.81 302 VAL A C 1
ATOM 2483 O O . VAL A 1 302 ? 5.84 4.773 1.999 1 95.81 302 VAL A O 1
ATOM 2486 N N . SER A 1 303 ? 6.711 3.572 0.356 1 96.25 303 SER A N 1
ATOM 2487 C CA . SER A 1 303 ? 8.047 4.133 0.505 1 96.25 303 SER A CA 1
ATOM 2488 C C . SER A 1 303 ? 8.062 5.621 0.173 1 96.25 303 SER A C 1
ATOM 2490 O O . SER A 1 303 ? 8.711 6.41 0.862 1 96.25 303 SER A O 1
ATOM 2492 N N . LEU A 1 304 ? 7.359 5.965 -0.878 1 96 304 LEU A N 1
ATOM 2493 C CA . LEU A 1 304 ? 7.301 7.367 -1.273 1 96 304 LEU A CA 1
ATOM 2494 C C . LEU A 1 304 ? 6.582 8.203 -0.217 1 96 304 LEU A C 1
ATOM 2496 O O . LEU A 1 304 ? 7.039 9.289 0.132 1 96 304 LEU A O 1
ATOM 2500 N N . ALA A 1 305 ? 5.441 7.73 0.279 1 97.31 305 ALA A N 1
ATOM 2501 C CA . ALA A 1 305 ? 4.73 8.422 1.354 1 97.31 305 ALA A CA 1
ATOM 2502 C C . ALA A 1 305 ? 5.621 8.578 2.582 1 97.31 305 ALA A C 1
ATOM 2504 O O . ALA A 1 305 ? 5.68 9.664 3.178 1 97.31 305 ALA A O 1
ATOM 2505 N N . THR A 1 306 ? 6.324 7.484 2.955 1 97.88 306 THR A N 1
ATOM 2506 C CA . THR A 1 306 ? 7.234 7.516 4.094 1 97.88 306 THR A CA 1
ATOM 2507 C C . THR A 1 306 ? 8.258 8.633 3.936 1 97.88 306 THR A C 1
ATOM 2509 O O . THR A 1 306 ? 8.461 9.43 4.852 1 97.88 306 THR A O 1
ATOM 2512 N N . SER A 1 307 ? 8.852 8.734 2.779 1 97.56 307 SER A N 1
ATOM 2513 C CA . SER A 1 307 ? 9.883 9.734 2.512 1 97.56 307 SER A CA 1
ATOM 2514 C C . SER A 1 307 ? 9.328 11.148 2.637 1 97.56 307 SER A C 1
ATOM 2516 O O . SER A 1 307 ? 9.984 12.023 3.201 1 97.56 307 SER A O 1
ATOM 2518 N N . HIS A 1 308 ? 8.164 11.391 2.162 1 97.56 308 HIS A N 1
ATOM 2519 C CA . HIS A 1 308 ? 7.574 12.727 2.221 1 97.56 308 HIS A CA 1
ATOM 2520 C C . HIS A 1 308 ? 7.172 13.086 3.646 1 97.56 308 HIS A C 1
ATOM 2522 O O . HIS A 1 308 ? 7.355 14.227 4.074 1 97.56 308 HIS A O 1
ATOM 2528 N N . PHE A 1 309 ? 6.621 12.156 4.43 1 98.06 309 PHE A N 1
ATOM 2529 C CA . PHE A 1 309 ? 6.281 12.445 5.82 1 98.06 309 PHE A CA 1
ATOM 2530 C C . PHE A 1 309 ? 7.539 12.703 6.641 1 98.06 309 PHE A C 1
ATOM 2532 O O . PHE A 1 309 ? 7.527 13.516 7.566 1 98.06 309 PHE A O 1
ATOM 2539 N N . GLU A 1 310 ? 8.594 11.953 6.289 1 97.19 310 GLU A N 1
ATOM 2540 C CA . GLU A 1 310 ? 9.867 12.227 6.941 1 97.19 310 GLU A CA 1
ATOM 2541 C C . GLU A 1 310 ? 10.328 13.656 6.664 1 97.19 310 GLU A C 1
ATOM 2543 O O . GLU A 1 310 ? 10.82 14.344 7.562 1 97.19 310 GLU A O 1
ATOM 2548 N N . LYS A 1 311 ? 10.18 14.125 5.406 1 95.12 311 LYS A N 1
ATOM 2549 C CA . LYS A 1 311 ? 10.539 15.5 5.051 1 95.12 311 LYS A CA 1
ATOM 2550 C C . LYS A 1 311 ? 9.68 16.5 5.812 1 95.12 311 LYS A C 1
ATOM 2552 O O . LYS A 1 311 ? 10.172 17.562 6.227 1 95.12 311 LYS A O 1
ATOM 2557 N N . VAL A 1 312 ? 8.375 16.188 5.98 1 95.38 312 VAL A N 1
ATOM 2558 C CA . VAL A 1 312 ? 7.496 17.062 6.75 1 95.38 312 VAL A CA 1
ATOM 2559 C C . VAL A 1 312 ? 8.086 17.297 8.141 1 95.38 312 VAL A C 1
ATOM 2561 O O . VAL A 1 312 ? 8.203 18.438 8.594 1 95.38 312 VAL A O 1
ATOM 2564 N N . LEU A 1 313 ? 8.484 16.234 8.773 1 94.56 313 LEU A N 1
ATOM 2565 C CA . LEU A 1 313 ? 8.945 16.312 10.156 1 94.56 313 LEU A CA 1
ATOM 2566 C C . LEU A 1 313 ? 10.359 16.875 10.227 1 94.56 313 LEU A C 1
ATOM 2568 O O . LEU A 1 313 ? 10.789 17.344 11.289 1 94.56 313 LEU A O 1
ATOM 2572 N N . GLN A 1 314 ? 11.055 16.844 9.102 1 91.06 314 GLN A N 1
ATOM 2573 C CA . GLN A 1 314 ? 12.344 17.516 9.016 1 91.06 314 GLN A CA 1
ATOM 2574 C C . GLN A 1 314 ? 12.164 19.031 9.039 1 91.06 314 GLN A C 1
ATOM 2576 O O . GLN A 1 314 ? 12.953 19.75 9.664 1 91.06 314 GLN A O 1
ATOM 2581 N N . TYR A 1 315 ? 11.078 19.469 8.43 1 87.69 315 TYR A N 1
ATOM 2582 C CA . TYR A 1 315 ? 10.891 20.906 8.266 1 87.69 315 TYR A CA 1
ATOM 2583 C C . TYR A 1 315 ? 9.969 21.469 9.344 1 87.69 315 TYR A C 1
ATOM 2585 O O . TYR A 1 315 ? 10.047 22.641 9.68 1 87.69 315 TYR A O 1
ATOM 2593 N N . LYS A 1 316 ? 9.086 20.672 9.859 1 89.25 316 LYS A N 1
ATOM 2594 C CA . LYS A 1 316 ? 8.164 21.062 10.922 1 89.25 316 LYS A CA 1
ATOM 2595 C C . LYS A 1 316 ? 8.062 19.969 11.984 1 89.25 316 LYS A C 1
ATOM 2597 O O . LYS A 1 316 ? 7.211 19.078 11.891 1 89.25 316 LYS A O 1
ATOM 2602 N N . LYS A 1 317 ? 8.688 20.125 13.031 1 86.5 317 LYS A N 1
ATOM 2603 C CA . LYS A 1 317 ? 8.836 19.094 14.055 1 86.5 317 LYS A CA 1
ATOM 2604 C C . LYS A 1 317 ? 7.551 18.922 14.852 1 86.5 317 LYS A C 1
ATOM 2606 O O . LYS A 1 317 ? 7.316 17.859 15.438 1 86.5 317 LYS A O 1
ATOM 2611 N N . ARG A 1 318 ? 6.699 19.922 14.852 1 85.88 318 ARG A N 1
ATOM 2612 C CA . ARG A 1 318 ? 5.512 19.828 15.695 1 85.88 318 ARG A CA 1
ATOM 2613 C C . ARG A 1 318 ? 4.273 19.531 14.867 1 85.88 318 ARG A C 1
ATOM 2615 O O . ARG A 1 318 ? 3.16 19.906 15.234 1 85.88 318 ARG A O 1
ATOM 2622 N N . PHE A 1 319 ? 4.461 18.891 13.75 1 90.31 319 PHE A N 1
ATOM 2623 C CA . PHE A 1 319 ? 3.344 18.5 12.898 1 90.31 319 PHE A CA 1
ATOM 2624 C C . PHE A 1 319 ? 2.766 17.156 13.344 1 90.31 319 PHE A C 1
ATOM 2626 O O . PHE A 1 319 ? 3.137 16.109 12.812 1 90.31 319 PHE A O 1
ATOM 2633 N N . VAL A 1 320 ? 1.766 17.094 14.18 1 90.88 320 VAL A N 1
ATOM 2634 C CA . VAL A 1 320 ? 1.268 15.922 14.891 1 90.88 320 VAL A CA 1
ATOM 2635 C C . VAL A 1 320 ? 0.746 14.898 13.891 1 90.88 320 VAL A C 1
ATOM 2637 O O . VAL A 1 320 ? 1.087 13.711 13.977 1 90.88 320 VAL A O 1
ATOM 2640 N N . ASP A 1 321 ? -0.045 15.383 12.891 1 93.31 321 ASP A N 1
ATOM 2641 C CA . ASP A 1 321 ? -0.637 14.469 11.914 1 93.31 321 ASP A CA 1
ATOM 2642 C C . ASP A 1 321 ? 0.442 13.695 11.156 1 93.31 321 ASP A C 1
ATOM 2644 O O . ASP A 1 321 ? 0.247 12.531 10.805 1 93.31 321 ASP A O 1
ATOM 2648 N N . ALA A 1 322 ? 1.558 14.352 10.938 1 95.81 322 ALA A N 1
ATOM 2649 C CA . ALA A 1 322 ? 2.629 13.711 10.18 1 95.81 322 ALA A CA 1
ATOM 2650 C C . ALA A 1 322 ? 3.236 12.555 10.961 1 95.81 322 ALA A C 1
ATOM 2652 O O . ALA A 1 322 ? 3.648 11.547 10.375 1 95.81 322 ALA A O 1
ATOM 2653 N N . TYR A 1 323 ? 3.316 12.648 12.289 1 97.19 323 TYR A N 1
ATOM 2654 C CA . TYR A 1 323 ? 3.803 11.547 13.117 1 97.19 323 TYR A CA 1
ATOM 2655 C C . TYR A 1 323 ? 2.898 10.328 12.977 1 97.19 323 TYR A C 1
ATOM 2657 O O . TYR A 1 323 ? 3.383 9.195 12.875 1 97.19 323 TYR A O 1
ATOM 2665 N N . ILE A 1 324 ? 1.615 10.609 12.969 1 97 324 ILE A N 1
ATOM 2666 C CA . ILE A 1 324 ? 0.637 9.531 12.891 1 97 324 ILE A CA 1
ATOM 2667 C C . ILE A 1 324 ? 0.754 8.812 11.547 1 97 324 ILE A C 1
ATOM 2669 O O . ILE A 1 324 ? 0.874 7.586 11.5 1 97 324 ILE A O 1
ATOM 2673 N N . HIS A 1 325 ? 0.774 9.609 10.477 1 97.31 325 HIS A N 1
ATOM 2674 C CA . HIS A 1 325 ? 0.843 9.031 9.148 1 97.31 325 HIS A CA 1
ATOM 2675 C C . HIS A 1 325 ? 2.18 8.328 8.914 1 97.31 325 HIS A C 1
ATOM 2677 O O . HIS A 1 325 ? 2.232 7.27 8.289 1 97.31 325 HIS A O 1
ATOM 2683 N N . LEU A 1 326 ? 3.27 8.945 9.43 1 97.94 326 LEU A N 1
ATOM 2684 C CA . LEU A 1 326 ? 4.586 8.336 9.289 1 97.94 326 LEU A CA 1
ATOM 2685 C C . LEU A 1 326 ? 4.645 6.996 10.023 1 97.94 326 LEU A C 1
ATOM 2687 O O . LEU A 1 326 ? 5.148 6.012 9.484 1 97.94 326 LEU A O 1
ATOM 2691 N N . ALA A 1 327 ? 4.117 6.961 11.242 1 97.88 327 ALA A N 1
ATOM 2692 C CA . ALA A 1 327 ? 4.078 5.715 12.008 1 97.88 327 ALA A CA 1
ATOM 2693 C C . ALA A 1 327 ? 3.285 4.641 11.266 1 97.88 327 ALA A C 1
ATOM 2695 O O . ALA A 1 327 ? 3.697 3.48 11.219 1 97.88 327 ALA A O 1
ATOM 2696 N N . LYS A 1 328 ? 2.18 5.031 10.672 1 95.62 328 LYS A N 1
ATOM 2697 C CA . LYS A 1 328 ? 1.355 4.102 9.898 1 95.62 328 LYS A CA 1
ATOM 2698 C C . LYS A 1 328 ? 2.133 3.52 8.727 1 95.62 328 LYS A C 1
ATOM 2700 O O . LYS A 1 328 ? 1.99 2.338 8.398 1 95.62 328 LYS A O 1
ATOM 2705 N N . MET A 1 329 ? 2.932 4.355 8.039 1 96.94 329 MET A N 1
ATOM 2706 C CA . MET A 1 329 ? 3.734 3.871 6.918 1 96.94 329 MET A CA 1
ATOM 2707 C C . MET A 1 329 ? 4.789 2.879 7.395 1 96.94 329 MET A C 1
ATOM 2709 O O . MET A 1 329 ? 5.051 1.878 6.727 1 96.94 329 MET A O 1
ATOM 2713 N N . TYR A 1 330 ? 5.383 3.195 8.562 1 96.06 330 TYR A N 1
ATOM 2714 C CA . TYR A 1 330 ? 6.352 2.264 9.125 1 96.06 330 TYR A CA 1
ATOM 2715 C C . TYR A 1 330 ? 5.699 0.924 9.445 1 96.06 330 TYR A C 1
ATOM 2717 O O . TYR A 1 330 ? 6.312 -0.13 9.266 1 96.06 330 TYR A O 1
ATOM 2725 N N . VAL A 1 331 ? 4.477 0.989 9.93 1 92.81 331 VAL A N 1
ATOM 2726 C CA . VAL A 1 331 ? 3.734 -0.236 10.211 1 92.81 331 VAL A CA 1
ATOM 2727 C C . VAL A 1 331 ? 3.562 -1.037 8.922 1 92.81 331 VAL A C 1
ATOM 2729 O O . VAL A 1 331 ? 3.793 -2.248 8.898 1 92.81 331 VAL A O 1
ATOM 2732 N N . LYS A 1 332 ? 3.199 -0.369 7.801 1 91.06 332 LYS A N 1
ATOM 2733 C CA . LYS A 1 332 ? 2.99 -1.027 6.516 1 91.06 332 LYS A CA 1
ATOM 2734 C C . LYS A 1 332 ? 4.281 -1.657 6.004 1 91.06 332 LYS A C 1
ATOM 2736 O O . LYS A 1 332 ? 4.25 -2.619 5.234 1 91.06 332 LYS A O 1
ATOM 2741 N N . GLN A 1 333 ? 5.387 -1.185 6.516 1 91.5 333 GLN A N 1
ATOM 2742 C CA . GLN A 1 333 ? 6.695 -1.694 6.121 1 91.5 333 GLN A CA 1
ATOM 2743 C C . GLN A 1 333 ? 7.23 -2.693 7.141 1 91.5 333 GLN A C 1
ATOM 2745 O O . GLN A 1 333 ? 8.406 -3.064 7.098 1 91.5 333 GLN A O 1
ATOM 2750 N N . ASN A 1 334 ? 6.422 -3.035 8.133 1 84.69 334 ASN A N 1
ATOM 2751 C CA . ASN A 1 334 ? 6.766 -3.953 9.211 1 84.69 334 ASN A CA 1
ATOM 2752 C C . ASN A 1 334 ? 7.941 -3.438 10.031 1 84.69 334 ASN A C 1
ATOM 2754 O O . ASN A 1 334 ? 8.75 -4.223 10.523 1 84.69 334 ASN A O 1
ATOM 2758 N N . GLN A 1 335 ? 8.148 -2.152 9.969 1 91.75 335 GLN A N 1
ATOM 2759 C CA . GLN A 1 335 ? 9.141 -1.508 10.828 1 91.75 335 GLN A CA 1
ATOM 2760 C C . GLN A 1 335 ? 8.508 -1.062 12.148 1 91.75 335 GLN A C 1
ATOM 2762 O O . GLN A 1 335 ? 8.398 0.135 12.414 1 91.75 335 GLN A O 1
ATOM 2767 N N . PHE A 1 336 ? 8.211 -1.928 12.992 1 90.25 336 PHE A N 1
ATOM 2768 C CA . PHE A 1 336 ? 7.367 -1.714 14.164 1 90.25 336 PHE A CA 1
ATOM 2769 C C . PHE A 1 336 ? 8.109 -0.903 15.219 1 90.25 336 PHE A C 1
ATOM 2771 O O . PHE A 1 336 ? 7.504 -0.078 15.906 1 90.25 336 PHE A O 1
ATOM 2778 N N . LYS A 1 337 ? 9.406 -1.18 15.359 1 93.12 337 LYS A N 1
ATOM 2779 C CA . LYS A 1 337 ? 10.172 -0.386 16.312 1 93.12 337 LYS A CA 1
ATOM 2780 C C . LYS A 1 337 ? 10.172 1.091 15.93 1 93.12 337 LYS A C 1
ATOM 2782 O O . LYS A 1 337 ? 9.984 1.96 16.781 1 93.12 337 LYS A O 1
ATOM 2787 N N . LYS A 1 338 ? 10.359 1.363 14.633 1 96.25 338 LYS A N 1
ATOM 2788 C CA . LYS A 1 338 ? 10.312 2.74 14.148 1 96.25 338 LYS A CA 1
ATOM 2789 C C . LYS A 1 338 ? 8.93 3.346 14.344 1 96.25 338 LYS A C 1
ATOM 2791 O O . LYS A 1 338 ? 8.797 4.531 14.664 1 96.25 338 LYS A O 1
ATOM 2796 N N . ALA A 1 339 ? 7.914 2.551 14.078 1 96.81 339 ALA A N 1
ATOM 2797 C CA . ALA A 1 339 ? 6.547 3.02 14.289 1 96.81 339 ALA A CA 1
ATOM 2798 C C . ALA A 1 339 ? 6.324 3.412 15.75 1 96.81 339 ALA A C 1
ATOM 2800 O O . ALA A 1 339 ? 5.812 4.496 16.031 1 96.81 339 ALA A O 1
ATOM 2801 N N . GLU A 1 340 ? 6.801 2.58 16.672 1 96.12 340 GLU A N 1
ATOM 2802 C CA . GLU A 1 340 ? 6.672 2.83 18.109 1 96.12 340 GLU A CA 1
ATOM 2803 C C . GLU A 1 340 ? 7.391 4.113 18.516 1 96.12 340 GLU A C 1
ATOM 2805 O O . GLU A 1 340 ? 6.824 4.961 19.203 1 96.12 340 GLU A O 1
ATOM 2810 N N . ASP A 1 341 ? 8.602 4.211 18 1 97.81 341 ASP A N 1
ATOM 2811 C CA . ASP A 1 341 ? 9.391 5.398 18.297 1 97.81 341 ASP A CA 1
ATOM 2812 C C . ASP A 1 341 ? 8.711 6.66 17.781 1 97.81 341 ASP A C 1
ATOM 2814 O O . ASP A 1 341 ? 8.742 7.703 18.438 1 97.81 341 ASP A O 1
ATOM 2818 N N . THR A 1 342 ? 8.125 6.586 16.688 1 98.19 342 THR A N 1
ATOM 2819 C CA . THR A 1 342 ? 7.473 7.73 16.062 1 98.19 342 THR A CA 1
ATOM 2820 C C . THR A 1 342 ? 6.23 8.141 16.844 1 98.19 342 THR A C 1
ATOM 2822 O O . THR A 1 342 ? 5.988 9.336 17.047 1 98.19 342 THR A O 1
ATOM 2825 N N . PHE A 1 343 ? 5.422 7.168 17.25 1 98 343 PHE A N 1
ATOM 2826 C CA . PHE A 1 343 ? 4.273 7.48 18.094 1 98 343 PHE A CA 1
ATOM 2827 C C . PHE A 1 343 ? 4.719 8.148 19.391 1 98 343 PHE A C 1
ATOM 2829 O O . PHE A 1 343 ? 4.113 9.133 19.828 1 98 343 PHE A O 1
ATOM 2836 N N . GLN A 1 344 ? 5.77 7.602 19.953 1 97.69 344 GLN A N 1
ATOM 2837 C CA . GLN A 1 344 ? 6.27 8.141 21.203 1 97.69 344 GLN A CA 1
ATOM 2838 C C . GLN A 1 344 ? 6.797 9.562 21.031 1 97.69 344 GLN A C 1
ATOM 2840 O O . GLN A 1 344 ? 6.566 10.43 21.875 1 97.69 344 GLN A O 1
ATOM 2845 N N . LYS A 1 345 ? 7.48 9.781 19.969 1 96.81 345 LYS A N 1
ATOM 2846 C CA . LYS A 1 345 ? 7.949 11.133 19.688 1 96.81 345 LYS A CA 1
ATOM 2847 C C . LYS A 1 345 ? 6.777 12.109 19.562 1 96.81 345 LYS A C 1
ATOM 2849 O O . LYS A 1 345 ? 6.84 13.227 20.062 1 96.81 345 LYS A O 1
ATOM 2854 N N . GLY A 1 346 ? 5.73 11.719 18.859 1 96.38 346 GLY A N 1
ATOM 2855 C CA . GLY A 1 346 ? 4.543 12.547 18.734 1 96.38 346 GLY A CA 1
ATOM 2856 C C . GLY A 1 346 ? 3.887 12.852 20.062 1 96.38 346 GLY A C 1
ATOM 2857 O O . GLY A 1 346 ? 3.475 13.984 20.328 1 96.38 346 GLY A O 1
ATOM 2858 N N . LEU A 1 347 ? 3.852 11.883 20.953 1 96.31 347 LEU A N 1
ATOM 2859 C CA . LEU A 1 347 ? 3.197 12.023 22.25 1 96.31 347 LEU A CA 1
ATOM 2860 C C . LEU A 1 347 ? 4.023 12.906 23.188 1 96.31 347 LEU A C 1
ATOM 2862 O O . LEU A 1 347 ? 3.486 13.5 24.109 1 96.31 347 LEU A O 1
ATOM 2866 N N . ASN A 1 348 ? 5.289 12.984 22.906 1 95.19 348 ASN A N 1
ATOM 2867 C CA . ASN A 1 348 ? 6.184 13.711 23.797 1 95.19 348 ASN A CA 1
ATOM 2868 C C . ASN A 1 348 ? 6.379 15.156 23.328 1 95.19 348 ASN A C 1
ATOM 2870 O O . ASN A 1 348 ? 7.156 15.898 23.922 1 95.19 348 ASN A O 1
ATOM 2874 N N . LEU A 1 349 ? 5.695 15.547 22.297 1 90.25 349 LEU A N 1
ATOM 2875 C CA . LEU A 1 349 ? 5.742 16.938 21.891 1 90.25 349 LEU A CA 1
ATOM 2876 C C . LEU A 1 349 ? 5.203 17.859 22.984 1 90.25 349 LEU A C 1
ATOM 2878 O O . LEU A 1 349 ? 4.27 17.484 23.703 1 90.25 349 LEU A O 1
ATOM 2882 N N . GLU A 1 350 ? 5.793 18.938 23.094 1 85.19 350 GLU A N 1
ATOM 2883 C CA . GLU A 1 350 ? 5.348 19.906 24.094 1 85.19 350 GLU A CA 1
ATOM 2884 C C . GLU A 1 350 ? 4.023 20.547 23.703 1 85.19 350 GLU A C 1
ATOM 2886 O O . GLU A 1 350 ? 3.762 20.75 22.516 1 85.19 350 GLU A O 1
ATOM 2891 N N . ASN A 1 351 ? 3.139 20.781 24.703 1 81 351 ASN A N 1
ATOM 2892 C CA . ASN A 1 351 ? 1.907 21.547 24.562 1 81 351 ASN A CA 1
ATOM 2893 C C . ASN A 1 351 ? 0.975 20.938 23.516 1 81 351 ASN A C 1
ATOM 2895 O O . ASN A 1 351 ? 0.482 21.641 22.625 1 81 351 ASN A O 1
ATOM 2899 N N . LEU A 1 352 ? 0.79 19.688 23.531 1 86.94 352 LEU A N 1
ATOM 2900 C CA . LEU A 1 352 ? -0.176 19.016 22.672 1 86.94 352 LEU A CA 1
ATOM 2901 C C . LEU A 1 352 ? -1.602 19.406 23.031 1 86.94 352 LEU A C 1
ATOM 2903 O O . LEU A 1 352 ? -1.938 19.516 24.219 1 86.94 352 LEU A O 1
ATOM 2907 N N . THR A 1 353 ? -2.338 19.75 22.047 1 83.69 353 THR A N 1
ATOM 2908 C CA . THR A 1 353 ? -3.754 19.969 22.312 1 83.69 353 THR A CA 1
ATOM 2909 C C . THR A 1 353 ? -4.438 18.672 22.734 1 83.69 353 THR A C 1
ATOM 2911 O O . THR A 1 353 ? -3.906 17.578 22.516 1 83.69 353 THR A O 1
ATOM 2914 N N . CYS A 1 354 ? -5.586 18.781 23.391 1 88.25 354 CYS A N 1
ATOM 2915 C CA . CYS A 1 354 ? -6.355 17.625 23.812 1 88.25 354 CYS A CA 1
ATOM 2916 C C . CYS A 1 354 ? -6.738 16.75 22.625 1 88.25 354 CYS A C 1
ATOM 2918 O O . CYS A 1 354 ? -6.656 15.523 22.703 1 88.25 354 CYS A O 1
ATOM 2920 N N . GLU A 1 355 ? -7.082 17.406 21.547 1 87.81 355 GLU A N 1
ATOM 2921 C CA . GLU A 1 355 ? -7.496 16.688 20.359 1 87.81 355 GLU A CA 1
ATOM 2922 C C . GLU A 1 355 ? -6.328 15.914 19.734 1 87.81 355 GLU A C 1
ATOM 2924 O O . GLU A 1 355 ? -6.488 14.773 19.312 1 87.81 355 GLU A O 1
ATOM 2929 N N . ASP A 1 356 ? -5.16 16.562 19.703 1 90.5 356 ASP A N 1
ATOM 2930 C CA . ASP A 1 356 ? -3.963 15.922 19.172 1 90.5 356 ASP A CA 1
ATOM 2931 C C . ASP A 1 356 ? -3.574 14.703 20 1 90.5 356 ASP A C 1
ATOM 2933 O O . ASP A 1 356 ? -3.203 13.656 19.453 1 90.5 356 ASP A O 1
ATOM 2937 N N . LYS A 1 357 ? -3.689 14.844 21.266 1 94.44 357 LYS A N 1
ATOM 2938 C CA . LYS A 1 357 ? -3.367 13.742 22.172 1 94.44 357 LYS A CA 1
ATOM 2939 C C . LYS A 1 357 ? -4.305 12.555 21.953 1 94.44 357 LYS A C 1
ATOM 2941 O O . LYS A 1 357 ? -3.863 11.406 21.922 1 94.44 357 LYS A O 1
ATOM 2946 N N . GLN A 1 358 ? -5.594 12.867 21.828 1 94.81 358 GLN A N 1
ATOM 2947 C CA . GLN A 1 358 ? -6.566 11.82 21.562 1 94.81 358 GLN A CA 1
ATOM 2948 C C . GLN A 1 358 ? -6.23 11.07 20.281 1 94.81 358 GLN A C 1
ATOM 2950 O O . GLN A 1 358 ? -6.273 9.844 20.234 1 94.81 358 GLN A O 1
ATOM 2955 N N . GLU A 1 359 ? -5.898 11.844 19.281 1 94.62 359 GLU A N 1
ATOM 2956 C CA . GLU A 1 359 ? -5.609 11.258 17.984 1 94.62 359 GLU A CA 1
ATOM 2957 C C . GLU A 1 359 ? -4.398 10.328 18.047 1 94.62 359 GLU A C 1
ATOM 2959 O O . GLU A 1 359 ? -4.438 9.211 17.531 1 94.62 359 GLU A O 1
ATOM 2964 N N . ILE A 1 360 ? -3.299 10.773 18.641 1 97.06 360 ILE A N 1
ATOM 2965 C CA . ILE A 1 360 ? -2.082 9.969 18.703 1 97.06 360 ILE A CA 1
ATOM 2966 C C . ILE A 1 360 ? -2.336 8.711 19.531 1 97.06 360 ILE A C 1
ATOM 2968 O O . ILE A 1 360 ? -1.956 7.613 19.125 1 97.06 360 ILE A O 1
ATOM 2972 N N . HIS A 1 361 ? -2.994 8.898 20.656 1 97.69 361 HIS A N 1
ATOM 2973 C CA . HIS A 1 361 ? -3.277 7.75 21.516 1 97.69 361 HIS A CA 1
ATOM 2974 C C . HIS A 1 361 ? -4.137 6.723 20.781 1 97.69 361 HIS A C 1
ATOM 2976 O O . HIS A 1 361 ? -3.932 5.516 20.938 1 97.69 361 HIS A O 1
ATOM 2982 N N . TYR A 1 362 ? -5.109 7.207 20.078 1 97.44 362 TYR A N 1
ATOM 2983 C CA . TYR A 1 362 ? -5.996 6.285 19.375 1 97.44 362 TYR A CA 1
ATOM 2984 C C . TYR A 1 362 ? -5.219 5.43 18.375 1 97.44 362 TYR A C 1
ATOM 2986 O O . TYR A 1 362 ? -5.336 4.203 18.375 1 97.44 362 TYR A O 1
ATOM 2994 N N . HIS A 1 363 ? -4.426 6.066 17.531 1 96.88 363 HIS A N 1
ATOM 2995 C CA . HIS A 1 363 ? -3.693 5.32 16.516 1 96.88 363 HIS A CA 1
ATOM 2996 C C . HIS A 1 363 ? -2.602 4.457 17.141 1 96.88 363 HIS A C 1
ATOM 2998 O O . HIS A 1 363 ? -2.299 3.373 16.641 1 96.88 363 HIS A O 1
ATOM 3004 N N . TYR A 1 364 ? -2.02 4.984 18.188 1 97.12 364 TYR A N 1
ATOM 3005 C CA . TYR A 1 364 ? -1.062 4.184 18.953 1 97.12 364 TYR A CA 1
ATOM 3006 C C . TYR A 1 364 ? -1.724 2.936 19.516 1 97.12 364 TYR A C 1
ATOM 3008 O O . TYR A 1 364 ? -1.132 1.854 19.516 1 97.12 364 TYR A O 1
ATOM 3016 N N . ALA A 1 365 ? -2.963 3.107 20 1 96.62 365 ALA A N 1
ATOM 3017 C CA . ALA A 1 365 ? -3.727 1.976 20.516 1 96.62 365 ALA A CA 1
ATOM 3018 C C . ALA A 1 365 ? -3.986 0.943 19.422 1 96.62 365 ALA A C 1
ATOM 3020 O O . ALA A 1 365 ? -3.852 -0.261 19.656 1 96.62 365 ALA A O 1
ATOM 3021 N N . VAL A 1 366 ? -4.375 1.465 18.297 1 93 366 VAL A N 1
ATOM 3022 C CA . VAL A 1 366 ? -4.645 0.584 17.156 1 93 366 VAL A CA 1
ATOM 3023 C C . VAL A 1 366 ? -3.385 -0.197 16.797 1 93 366 VAL A C 1
ATOM 3025 O O . VAL A 1 366 ? -3.441 -1.407 16.562 1 93 366 VAL A O 1
ATOM 3028 N N . PHE A 1 367 ? -2.227 0.431 16.766 1 94.19 367 PHE A N 1
ATOM 3029 C CA . PHE A 1 367 ? -0.938 -0.188 16.484 1 94.19 367 PHE A CA 1
ATOM 3030 C C . PHE A 1 367 ? -0.614 -1.263 17.516 1 94.19 367 PHE A C 1
ATOM 3032 O O . PHE A 1 367 ? -0.226 -2.377 17.156 1 94.19 367 PHE A O 1
ATOM 3039 N N . LYS A 1 368 ? -0.872 -0.942 18.766 1 91.88 368 LYS A N 1
ATOM 3040 C CA . LYS A 1 368 ? -0.585 -1.892 19.828 1 91.88 368 LYS A CA 1
ATOM 3041 C C . LYS A 1 368 ? -1.512 -3.102 19.75 1 91.88 368 LYS A C 1
ATOM 3043 O O . LYS A 1 368 ? -1.078 -4.238 19.969 1 91.88 368 LYS A O 1
ATOM 3048 N N . GLN A 1 369 ? -2.729 -2.824 19.453 1 87.44 369 GLN A N 1
ATOM 3049 C CA . GLN A 1 369 ? -3.73 -3.887 19.422 1 87.44 369 GLN A CA 1
ATOM 3050 C C . GLN A 1 369 ? -3.463 -4.859 18.281 1 87.44 369 GLN A C 1
ATOM 3052 O O . GLN A 1 369 ? -3.432 -6.074 18.484 1 87.44 369 GLN A O 1
ATOM 3057 N N . TYR A 1 370 ? -3.164 -4.336 17.141 1 81.75 370 TYR A N 1
ATOM 3058 C CA . TYR A 1 370 ? -3.209 -5.191 15.961 1 81.75 370 TYR A CA 1
ATOM 3059 C C . TYR A 1 370 ? -1.808 -5.609 15.539 1 81.75 370 TYR A C 1
ATOM 3061 O O . TYR A 1 370 ? -1.604 -6.723 15.055 1 81.75 370 TYR A O 1
ATOM 3069 N N . GLN A 1 371 ? -0.888 -4.789 15.695 1 81.31 371 GLN A N 1
ATOM 3070 C CA . GLN A 1 371 ? 0.441 -5.125 15.195 1 81.31 371 GLN A CA 1
ATOM 3071 C C . GLN A 1 371 ? 1.316 -5.695 16.312 1 81.31 371 GLN A C 1
ATOM 3073 O O . GLN A 1 371 ? 2.146 -6.574 16.062 1 81.31 371 GLN A O 1
ATOM 3078 N N . CYS A 1 372 ? 1.101 -5.164 17.469 1 82.19 372 CYS A N 1
ATOM 3079 C CA . CYS A 1 372 ? 1.919 -5.656 18.578 1 82.19 372 CYS A CA 1
ATOM 3080 C C . CYS A 1 372 ? 1.202 -6.762 19.328 1 82.19 372 CYS A C 1
ATOM 3082 O O . CYS A 1 372 ? 1.826 -7.5 20.094 1 82.19 372 CYS A O 1
ATOM 3084 N N . GLY A 1 373 ? -0.058 -6.855 19.219 1 77.62 373 GLY A N 1
ATOM 3085 C CA . GLY A 1 373 ? -0.825 -7.883 19.922 1 77.62 373 GLY A CA 1
ATOM 3086 C C . GLY A 1 373 ? -0.934 -7.641 21.406 1 77.62 373 GLY A C 1
ATOM 3087 O O . GLY A 1 373 ? -1.187 -8.57 22.172 1 77.62 373 GLY A O 1
ATOM 3088 N N . SER A 1 374 ? -0.553 -6.602 21.797 1 85.88 374 SER A N 1
ATOM 3089 C CA . SER A 1 374 ? -0.655 -6.25 23.203 1 85.88 374 SER A CA 1
ATOM 3090 C C . SER A 1 374 ? -2.002 -5.609 23.516 1 85.88 374 SER A C 1
ATOM 3092 O O . SER A 1 374 ? -2.154 -4.391 23.422 1 85.88 374 SER A O 1
ATOM 3094 N N . GLU A 1 375 ? -2.885 -6.336 24 1 85.94 375 GLU A N 1
ATOM 3095 C CA . GLU A 1 375 ? -4.219 -5.836 24.312 1 85.94 375 GLU A CA 1
ATOM 3096 C C . GLU A 1 375 ? -4.188 -4.891 25.516 1 85.94 375 GLU A C 1
ATOM 3098 O O . GLU A 1 375 ? -4.922 -3.9 25.547 1 85.94 375 GLU A O 1
ATOM 3103 N N . SER A 1 376 ? -3.309 -5.293 26.438 1 91.19 376 SER A N 1
ATOM 3104 C CA . SER A 1 376 ? -3.234 -4.473 27.656 1 91.19 376 SER A CA 1
ATOM 3105 C C . SER A 1 376 ? -2.748 -3.062 27.328 1 91.19 376 SER A C 1
ATOM 3107 O O . SER A 1 376 ? -3.314 -2.08 27.812 1 91.19 376 SER A O 1
ATOM 3109 N N . GLU A 1 377 ? -1.715 -2.979 26.453 1 94.19 377 GLU A N 1
ATOM 3110 C CA . GLU A 1 377 ? -1.213 -1.664 26.062 1 94.19 377 GLU A CA 1
ATOM 3111 C C . GLU A 1 377 ? -2.232 -0.916 25.219 1 94.19 377 GLU A C 1
ATOM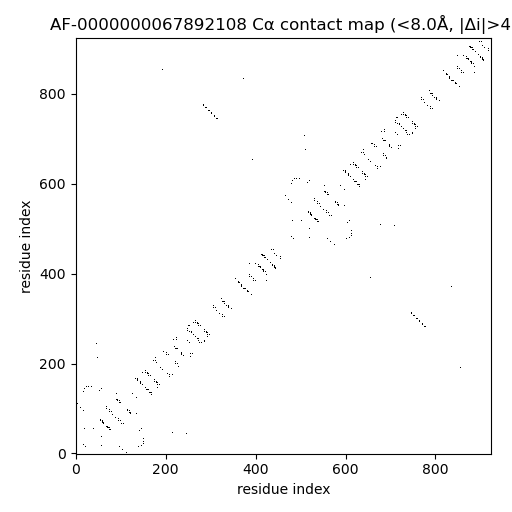 3113 O O . GLU A 1 377 ? -2.377 0.303 25.328 1 94.19 377 GLU A O 1
ATOM 3118 N N . ALA A 1 378 ? -2.906 -1.606 24.359 1 94.88 378 ALA A N 1
ATOM 3119 C CA . ALA A 1 378 ? -3.953 -0.995 23.531 1 94.88 378 ALA A CA 1
ATOM 3120 C C . ALA A 1 378 ? -5.043 -0.385 24.422 1 94.88 378 ALA A C 1
ATOM 3122 O O . ALA A 1 378 ? -5.445 0.764 24.203 1 94.88 378 ALA A O 1
ATOM 3123 N N . ILE A 1 379 ? -5.461 -1.183 25.406 1 95.19 379 ILE A N 1
ATOM 3124 C CA . ILE A 1 379 ? -6.504 -0.741 26.328 1 95.19 379 ILE A CA 1
ATOM 3125 C C . ILE A 1 379 ? -6.047 0.523 27.062 1 95.19 379 ILE A C 1
ATOM 3127 O O . ILE A 1 379 ? -6.82 1.475 27.203 1 95.19 379 ILE A O 1
ATOM 3131 N N . SER A 1 380 ? -4.793 0.521 27.469 1 96.88 380 SER A N 1
ATOM 3132 C CA . SER A 1 380 ? -4.25 1.682 28.156 1 96.88 380 SER A CA 1
ATOM 3133 C C . SER A 1 380 ? -4.344 2.938 27.297 1 96.88 380 SER A C 1
ATOM 3135 O O . SER A 1 380 ? -4.742 4 27.781 1 96.88 380 SER A O 1
ATOM 3137 N N . HIS A 1 381 ? -4.031 2.854 26.062 1 97.69 381 HIS A N 1
ATOM 3138 C CA . HIS A 1 381 ? -4.062 4.008 25.156 1 97.69 381 HIS A CA 1
ATOM 3139 C C . HIS A 1 381 ? -5.496 4.402 24.828 1 97.69 381 HIS A C 1
ATOM 3141 O O . HIS A 1 381 ? -5.809 5.594 24.734 1 97.69 381 HIS A O 1
ATOM 3147 N N . TYR A 1 382 ? -6.383 3.414 24.609 1 97.62 382 TYR A N 1
ATOM 3148 C CA . TYR A 1 382 ? -7.789 3.746 24.406 1 97.62 382 TYR A CA 1
ATOM 3149 C C . TYR A 1 382 ? -8.352 4.5 25.609 1 97.62 382 TYR A C 1
ATOM 3151 O O . TYR A 1 382 ? -9.141 5.43 25.453 1 97.62 382 TYR A O 1
ATOM 3159 N N . LYS A 1 383 ? -7.93 4.027 26.812 1 96.88 383 LYS A N 1
ATOM 3160 C CA . LYS A 1 383 ? -8.391 4.688 28.031 1 96.88 383 LYS A CA 1
ATOM 3161 C C . LYS A 1 383 ? -7.918 6.137 28.094 1 96.88 383 LYS A C 1
ATOM 3163 O O . LYS A 1 383 ? -8.672 7.027 28.5 1 96.88 383 LYS A O 1
ATOM 3168 N N . GLU A 1 384 ? -6.676 6.371 27.688 1 97.38 384 GLU A N 1
ATOM 3169 C CA . GLU A 1 384 ? -6.141 7.73 27.672 1 97.38 384 GLU A CA 1
ATOM 3170 C C . GLU A 1 384 ? -6.973 8.641 26.781 1 97.38 384 GLU A C 1
ATOM 3172 O O . GLU A 1 384 ? -7.16 9.82 27.078 1 97.38 384 GLU A O 1
ATOM 3177 N N . VAL A 1 385 ? -7.496 8.133 25.672 1 97.38 385 VAL A N 1
ATOM 3178 C CA . VAL A 1 385 ? -8.328 8.914 24.75 1 97.38 385 VAL A CA 1
ATOM 3179 C C . VAL A 1 385 ? -9.617 9.32 25.453 1 97.38 385 VAL A C 1
ATOM 3181 O O . VAL A 1 385 ? -10.039 10.477 25.375 1 97.38 385 VAL A O 1
ATOM 3184 N N . LEU A 1 386 ? -10.195 8.375 26.234 1 96.38 386 LEU A N 1
ATOM 3185 C CA . LEU A 1 386 ? -11.492 8.602 26.859 1 96.38 386 LEU A CA 1
ATOM 3186 C C . LEU A 1 386 ? -11.359 9.539 28.062 1 96.38 386 LEU A C 1
ATOM 3188 O O . LEU A 1 386 ? -12.32 10.211 28.438 1 96.38 386 LEU A O 1
ATOM 3192 N N . MET A 1 387 ? -10.195 9.523 28.625 1 96 387 MET A N 1
ATOM 3193 C CA . MET A 1 387 ? -9.977 10.359 29.797 1 96 387 MET A CA 1
ATOM 3194 C C . MET A 1 387 ? -9.953 11.836 29.422 1 96 387 MET A C 1
ATOM 3196 O O . MET A 1 387 ? -10.148 12.711 30.266 1 96 387 MET A O 1
ATOM 3200 N N . ILE A 1 388 ? -9.703 12.109 28.156 1 94.5 388 ILE A N 1
ATOM 3201 C CA . ILE A 1 388 ? -9.773 13.477 27.641 1 94.5 388 ILE A CA 1
ATOM 3202 C C . ILE A 1 388 ? -11.211 13.805 27.25 1 94.5 388 ILE A C 1
ATOM 3204 O O . ILE A 1 388 ? -11.797 13.125 26.406 1 94.5 388 ILE A O 1
ATOM 3208 N N . PRO A 1 389 ? -11.758 14.789 27.797 1 90.19 389 PRO A N 1
ATOM 3209 C CA . PRO A 1 389 ? -13.195 15.016 27.688 1 90.19 389 PRO A CA 1
ATOM 3210 C C . PRO A 1 389 ? -13.617 15.531 26.312 1 90.19 389 PRO A C 1
ATOM 3212 O O . PRO A 1 389 ? -14.797 15.492 25.969 1 90.19 389 PRO A O 1
ATOM 3215 N N . ASN A 1 390 ? -12.695 16.016 25.484 1 88.44 390 ASN A N 1
ATOM 3216 C CA . ASN A 1 390 ? -13.047 16.562 24.172 1 88.44 390 ASN A CA 1
ATOM 3217 C C . ASN A 1 390 ? -13.797 15.531 23.328 1 88.44 390 ASN A C 1
ATOM 3219 O O . ASN A 1 390 ? -13.391 14.367 23.25 1 88.44 390 ASN A O 1
ATOM 3223 N N . LYS A 1 391 ? -14.914 15.977 22.797 1 88.62 391 LYS A N 1
ATOM 3224 C CA . LYS A 1 391 ? -15.734 15.086 21.984 1 88.62 391 LYS A CA 1
ATOM 3225 C C . LYS A 1 391 ? -15.203 14.984 20.562 1 88.62 391 LYS A C 1
ATOM 3227 O O . LYS A 1 391 ? -15.492 15.844 19.719 1 88.62 391 LYS A O 1
ATOM 3232 N N . THR A 1 392 ? -14.391 14.008 20.266 1 88.12 392 THR A N 1
ATOM 3233 C CA . THR A 1 392 ? -13.812 13.75 18.938 1 88.12 392 THR A CA 1
ATOM 3234 C C . THR A 1 392 ? -14.266 12.398 18.406 1 88.12 392 THR A C 1
ATOM 3236 O O . THR A 1 392 ? -14.82 11.586 19.141 1 88.12 392 THR A O 1
ATOM 3239 N N . SER A 1 393 ? -14.172 12.18 17.078 1 88.94 393 SER A N 1
ATOM 3240 C CA . SER A 1 393 ? -14.516 10.906 16.453 1 88.94 393 SER A CA 1
ATOM 3241 C C . SER A 1 393 ? -13.68 9.766 17.031 1 88.94 393 SER A C 1
ATOM 3243 O O . SER A 1 393 ? -14.18 8.664 17.234 1 88.94 393 SER A O 1
ATOM 3245 N N . VAL A 1 394 ? -12.383 10.07 17.328 1 93.12 394 VAL A N 1
ATOM 3246 C CA . VAL A 1 394 ? -11.484 9.023 17.812 1 93.12 394 VAL A CA 1
ATOM 3247 C C . VAL A 1 394 ? -11.867 8.641 19.234 1 93.12 394 VAL A C 1
ATOM 3249 O O . VAL A 1 394 ? -11.633 7.512 19.672 1 93.12 394 VAL A O 1
ATOM 3252 N N . ARG A 1 395 ? -12.438 9.602 19.969 1 94.19 395 ARG A N 1
ATOM 3253 C CA . ARG A 1 395 ? -12.922 9.25 21.297 1 94.19 395 ARG A CA 1
ATOM 3254 C C . ARG A 1 395 ? -14.047 8.227 21.219 1 94.19 395 ARG A C 1
ATOM 3256 O O . ARG A 1 395 ? -14.055 7.25 21.969 1 94.19 395 ARG A O 1
ATOM 3263 N N . SER A 1 396 ? -14.977 8.484 20.312 1 93.94 396 SER A N 1
ATOM 3264 C CA . SER A 1 396 ? -16.078 7.555 20.094 1 93.94 396 SER A CA 1
ATOM 3265 C C . SER A 1 396 ? -15.586 6.191 19.641 1 93.94 396 SER A C 1
ATOM 3267 O O . SER A 1 396 ? -16.078 5.156 20.078 1 93.94 396 SER A O 1
ATOM 3269 N N . LYS A 1 397 ? -14.641 6.234 18.719 1 94.06 397 LYS A N 1
ATOM 3270 C CA . LYS A 1 397 ? -14.07 4.988 18.219 1 94.06 397 LYS A CA 1
ATOM 3271 C C . LYS A 1 397 ? -13.391 4.207 19.328 1 94.06 397 LYS A C 1
ATOM 3273 O O . LYS A 1 397 ? -13.5 2.98 19.406 1 94.06 397 LYS A O 1
ATOM 3278 N N . SER A 1 398 ? -12.672 4.922 20.141 1 96.5 398 SER A N 1
ATOM 3279 C CA . SER A 1 398 ? -11.977 4.285 21.266 1 96.5 398 SER A CA 1
ATOM 3280 C C . SER A 1 398 ? -12.969 3.674 22.25 1 96.5 398 SER A C 1
ATOM 3282 O O . SER A 1 398 ? -12.727 2.59 22.781 1 96.5 398 SER A O 1
ATOM 3284 N N . LYS A 1 399 ? -14.016 4.359 22.516 1 96.25 399 LYS A N 1
ATOM 3285 C CA . LYS A 1 399 ? -15.078 3.83 23.375 1 96.25 399 LYS A CA 1
ATOM 3286 C C . LYS A 1 399 ? -15.633 2.521 22.828 1 96.25 399 LYS A C 1
ATOM 3288 O O . LYS A 1 399 ? -15.75 1.534 23.547 1 96.25 399 LYS A O 1
ATOM 3293 N N . ASN A 1 400 ? -15.961 2.562 21.594 1 95.38 400 ASN A N 1
ATOM 3294 C CA . ASN A 1 400 ? -16.5 1.378 20.922 1 95.38 400 ASN A CA 1
ATOM 3295 C C . ASN A 1 400 ? -15.531 0.199 21.016 1 95.38 400 ASN A C 1
ATOM 3297 O O . ASN A 1 400 ? -15.953 -0.939 21.234 1 95.38 400 ASN A O 1
ATOM 3301 N N . LYS A 1 401 ? -14.242 0.481 20.781 1 95.38 401 LYS A N 1
ATOM 3302 C CA . LYS A 1 401 ? -13.227 -0.564 20.859 1 95.38 401 LYS A CA 1
ATOM 3303 C C . LYS A 1 401 ? -13.133 -1.149 22.266 1 95.38 401 LYS A C 1
ATOM 3305 O O . LYS A 1 401 ? -13.016 -2.365 22.422 1 95.38 401 LYS A O 1
ATOM 3310 N N . LEU A 1 402 ? -13.172 -0.286 23.234 1 95.75 402 LEU A N 1
ATOM 3311 C CA . LEU A 1 402 ? -13.125 -0.738 24.625 1 95.75 402 LEU A CA 1
ATOM 3312 C C . LEU A 1 402 ? -14.344 -1.579 24.969 1 95.75 402 LEU A C 1
ATOM 3314 O O . LEU A 1 402 ? -14.242 -2.568 25.703 1 95.75 402 LEU A O 1
ATOM 3318 N N . GLU A 1 403 ? -15.438 -1.244 24.438 1 94.75 403 GLU A N 1
ATOM 3319 C CA . GLU A 1 403 ? -16.656 -2.01 24.656 1 94.75 403 GLU A CA 1
ATOM 3320 C C . GLU A 1 403 ? -16.562 -3.4 24.031 1 94.75 403 GLU A C 1
ATOM 3322 O O . GLU A 1 403 ? -16.984 -4.391 24.641 1 94.75 403 GLU A O 1
ATOM 3327 N N . GLN A 1 404 ? -16.078 -3.367 22.844 1 92 404 GLN A N 1
ATOM 3328 C CA . GLN A 1 404 ? -15.906 -4.645 22.172 1 92 404 GLN A CA 1
ATOM 3329 C C . GLN A 1 404 ? -14.953 -5.555 22.938 1 92 404 GLN A C 1
ATOM 3331 O O . GLN A 1 404 ? -15.203 -6.754 23.078 1 92 404 GLN A O 1
ATOM 3336 N N . LEU A 1 405 ? -13.891 -5.02 23.406 1 90.38 405 LEU A N 1
ATOM 3337 C CA . LEU A 1 405 ? -12.914 -5.777 24.172 1 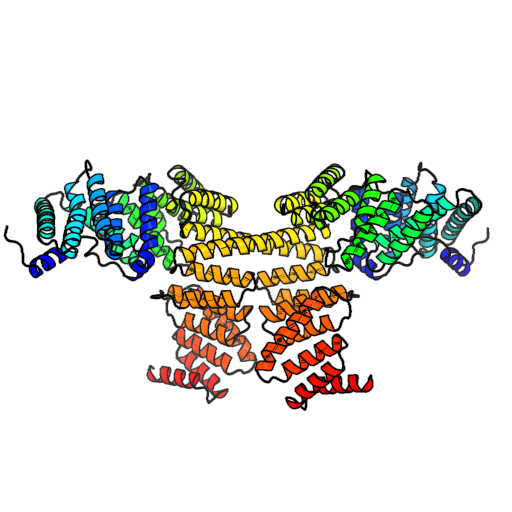90.38 405 LEU A CA 1
ATOM 3338 C C . LEU A 1 405 ? -13.516 -6.258 25.5 1 90.38 405 LEU A C 1
ATOM 3340 O O . LEU A 1 405 ? -13.234 -7.375 25.938 1 90.38 405 LEU A O 1
ATOM 3344 N N . ALA A 1 406 ? -14.305 -5.445 26.094 1 92.19 406 ALA A N 1
ATOM 3345 C CA . ALA A 1 406 ? -14.977 -5.797 27.344 1 92.19 406 ALA A CA 1
ATOM 3346 C C . ALA A 1 406 ? -15.922 -6.977 27.141 1 92.19 406 ALA A C 1
ATOM 3348 O O . ALA A 1 406 ? -15.953 -7.902 27.953 1 92.19 406 ALA A O 1
ATOM 3349 N N . LYS A 1 407 ? -16.641 -6.941 26.109 1 88.31 407 LYS A N 1
ATOM 3350 C CA . LYS A 1 407 ? -17.609 -8 25.828 1 88.31 407 LYS A CA 1
ATOM 3351 C C . LYS A 1 407 ? -16.906 -9.328 25.578 1 88.31 407 LYS A C 1
ATOM 3353 O O . LYS A 1 407 ? -17.375 -10.383 26.016 1 88.31 407 LYS A O 1
ATOM 3358 N N . ARG A 1 408 ? -15.852 -9.289 24.953 1 84.62 408 ARG A N 1
ATOM 3359 C CA . ARG A 1 408 ? -15.086 -10.5 24.656 1 84.62 408 ARG A CA 1
ATOM 3360 C C . ARG A 1 408 ? -14.523 -11.109 25.938 1 84.62 408 ARG A C 1
ATOM 3362 O O . ARG A 1 408 ? -14.453 -12.336 26.062 1 84.62 408 ARG A O 1
ATOM 3369 N N . ARG A 1 409 ? -14.172 -10.344 26.875 1 81.75 409 ARG A N 1
ATOM 3370 C CA . ARG A 1 409 ? -13.539 -10.797 28.109 1 81.75 409 ARG A CA 1
ATOM 3371 C C . ARG A 1 409 ? -14.578 -11.211 29.141 1 81.75 409 ARG A C 1
ATOM 3373 O O . ARG A 1 409 ? -14.305 -12.031 30.016 1 81.75 409 ARG A O 1
ATOM 3380 N N . GLN A 1 410 ? -15.633 -10.602 29.094 1 76.69 410 GLN A N 1
ATOM 3381 C CA . GLN A 1 410 ? -16.719 -11.008 29.984 1 76.69 410 GLN A CA 1
ATOM 3382 C C . GLN A 1 410 ? -17.094 -12.461 29.766 1 76.69 410 GLN A C 1
ATOM 3384 O O . GLN A 1 410 ? -17.422 -13.18 30.719 1 76.69 410 GLN A O 1
ATOM 3389 N N . ASP A 1 411 ? -17.016 -12.781 28.578 1 70.06 411 ASP A N 1
ATOM 3390 C CA . ASP A 1 411 ? -17.359 -14.164 28.234 1 70.06 411 ASP A CA 1
ATOM 3391 C C . ASP A 1 411 ? -16.375 -15.141 28.859 1 70.06 411 ASP A C 1
ATOM 3393 O O . ASP A 1 411 ? -16.719 -16.297 29.125 1 70.06 411 ASP A O 1
ATOM 3397 N N . SER A 1 412 ? -15.266 -14.594 29.328 1 69.25 412 SER A N 1
ATOM 3398 C CA . SER A 1 412 ? -14.258 -15.469 29.938 1 69.25 412 SER A CA 1
ATOM 3399 C C . SER A 1 412 ? -14.18 -15.273 31.438 1 69.25 412 SER A C 1
ATOM 3401 O O . SER A 1 412 ? -13.227 -15.719 32.094 1 69.25 412 SER A O 1
ATOM 3403 N N . SER A 1 413 ? -15.211 -14.586 32 1 71.75 413 SER A N 1
ATOM 3404 C CA . SER A 1 413 ? -15.305 -14.312 33.438 1 71.75 413 SER A CA 1
ATOM 3405 C C . SER A 1 413 ? -14.047 -13.617 33.938 1 71.75 413 SER A C 1
ATOM 3407 O O . SER A 1 413 ? -13.516 -13.977 35 1 71.75 413 SER A O 1
ATOM 3409 N N . ASP A 1 414 ? -13.562 -12.781 33.094 1 82.62 414 ASP A N 1
ATOM 3410 C CA . ASP A 1 414 ? -12.383 -12 33.438 1 82.62 414 ASP A CA 1
ATOM 3411 C C . ASP A 1 414 ? -12.766 -10.672 34.094 1 82.62 414 ASP A C 1
ATOM 3413 O O . ASP A 1 414 ? -13.656 -9.969 33.594 1 82.62 414 ASP A O 1
ATOM 3417 N N . ALA A 1 415 ? -12.219 -10.391 35.219 1 90.38 415 ALA A N 1
ATOM 3418 C CA . ALA A 1 415 ? -12.484 -9.156 35.969 1 90.38 415 ALA A CA 1
ATOM 3419 C C . ALA A 1 415 ? -12.242 -7.934 35.094 1 90.38 415 ALA A C 1
ATOM 3421 O O . ALA A 1 415 ? -12.906 -6.906 35.25 1 90.38 415 ALA A O 1
ATOM 3422 N N . THR A 1 416 ? -11.438 -8.148 34.062 1 90.81 416 THR A N 1
ATOM 3423 C CA . THR A 1 416 ? -11.031 -7.039 33.219 1 90.81 416 THR A CA 1
ATOM 3424 C C . THR A 1 416 ? -12.203 -6.52 32.406 1 90.81 416 THR A C 1
ATOM 3426 O O . THR A 1 416 ? -12.312 -5.32 32.125 1 90.81 416 THR A O 1
ATOM 3429 N N . GLY A 1 417 ? -13.062 -7.406 31.953 1 92.38 417 GLY A N 1
ATOM 3430 C CA . GLY A 1 417 ? -14.227 -6.992 31.188 1 92.38 417 GLY A CA 1
ATOM 3431 C C . GLY A 1 417 ? -15.141 -6.059 31.953 1 92.38 417 GLY A C 1
ATOM 3432 O O . GLY A 1 417 ? -15.539 -5.012 31.438 1 92.38 417 GLY A O 1
ATOM 3433 N N . PHE A 1 418 ? -15.391 -6.445 33.156 1 93.06 418 PHE A N 1
ATOM 3434 C CA . PHE A 1 418 ? -16.25 -5.621 34.031 1 93.06 418 PHE A CA 1
ATOM 3435 C C . PHE A 1 418 ? -15.547 -4.312 34.375 1 93.06 418 PHE A C 1
ATOM 3437 O O . PHE A 1 418 ? -16.188 -3.262 34.438 1 93.06 418 PHE A O 1
ATOM 3444 N N . GLY A 1 419 ? -14.266 -4.449 34.625 1 93.81 419 GLY A N 1
ATOM 3445 C CA . GLY A 1 419 ? -13.492 -3.252 34.938 1 93.81 419 GLY A CA 1
ATOM 3446 C C . GLY A 1 419 ? -13.539 -2.232 33.812 1 93.81 419 GLY A C 1
ATOM 3447 O O . GLY A 1 419 ? -13.641 -1.029 34.062 1 93.81 419 GLY A O 1
ATOM 3448 N N . LEU A 1 420 ? -13.453 -2.641 32.594 1 95.25 420 LEU A N 1
ATOM 3449 C CA . LEU A 1 420 ? -13.492 -1.769 31.422 1 95.25 420 LEU A CA 1
ATOM 3450 C C . LEU A 1 420 ? -14.852 -1.087 31.297 1 95.25 420 LEU A C 1
ATOM 3452 O O . LEU A 1 420 ? -14.93 0.107 31 1 95.25 420 LEU A O 1
ATOM 3456 N N . LEU A 1 421 ? -15.922 -1.841 31.5 1 94.69 421 LEU A N 1
ATOM 3457 C CA . LEU A 1 421 ? -17.25 -1.262 31.438 1 94.69 421 LEU A CA 1
ATOM 3458 C C . LEU A 1 421 ? -17.438 -0.213 32.531 1 94.69 421 LEU A C 1
ATOM 3460 O O . LEU A 1 421 ? -18.062 0.83 32.312 1 94.69 421 LEU A O 1
ATOM 3464 N N . GLY A 1 422 ? -16.953 -0.606 33.719 1 94.69 422 GLY A N 1
ATOM 3465 C CA . GLY A 1 422 ? -16.969 0.39 34.75 1 94.69 422 GLY A CA 1
ATOM 3466 C C . GLY A 1 422 ? -16.281 1.684 34.375 1 94.69 422 GLY A C 1
ATOM 3467 O O . GLY A 1 422 ? -16.812 2.771 34.625 1 94.69 422 GLY A O 1
ATOM 3468 N N . PHE A 1 423 ? -15.148 1.564 33.812 1 95.56 423 PHE A N 1
ATOM 3469 C CA . PHE A 1 423 ? -14.367 2.713 33.375 1 95.56 423 PHE A CA 1
ATOM 3470 C C . PHE A 1 423 ? -15.148 3.521 32.344 1 95.56 423 PHE A C 1
ATOM 3472 O O . PHE A 1 423 ? -15.195 4.75 32.406 1 95.56 423 PHE A O 1
ATOM 3479 N N . ILE A 1 424 ? -15.758 2.887 31.328 1 96.38 424 ILE A N 1
ATOM 3480 C CA . ILE A 1 424 ? -16.484 3.547 30.25 1 96.38 424 ILE A CA 1
ATOM 3481 C C . ILE A 1 424 ? -17.656 4.352 30.828 1 96.38 424 ILE A C 1
ATOM 3483 O O . ILE A 1 424 ? -17.812 5.535 30.531 1 96.38 424 ILE A O 1
ATOM 3487 N N . HIS A 1 425 ? -18.391 3.701 31.688 1 94.88 425 HIS A N 1
ATOM 3488 C CA . HIS A 1 425 ? -19.531 4.375 32.281 1 94.88 425 HIS A CA 1
ATOM 3489 C C . HIS A 1 425 ? -19.094 5.531 33.188 1 94.88 425 HIS A C 1
ATOM 3491 O O . HIS A 1 425 ? -19.781 6.547 33.281 1 94.88 425 HIS A O 1
ATOM 3497 N N . GLN A 1 426 ? -18 5.324 33.844 1 93.94 426 GLN A N 1
ATOM 3498 C CA . GLN A 1 426 ? -17.438 6.402 34.656 1 93.94 426 GLN A CA 1
ATOM 3499 C C . GLN A 1 426 ? -17.125 7.625 33.781 1 93.94 426 GLN A C 1
ATOM 3501 O O . GLN A 1 426 ? -17.469 8.75 34.156 1 93.94 426 GLN A O 1
ATOM 3506 N N . GLN A 1 427 ? -16.469 7.469 32.625 1 94.75 427 GLN A N 1
ATOM 3507 C CA . GLN A 1 427 ? -16.078 8.562 31.734 1 94.75 427 GLN A CA 1
ATOM 3508 C C . GLN A 1 427 ? -17.297 9.203 31.062 1 94.75 427 GLN A C 1
ATOM 3510 O O . GLN A 1 427 ? -17.266 10.391 30.734 1 94.75 427 GLN A O 1
ATOM 3515 N N . GLU A 1 428 ? -18.391 8.43 30.984 1 93.12 428 GLU A N 1
ATOM 3516 C CA . GLU A 1 428 ? -19.609 8.945 30.375 1 93.12 428 GLU A CA 1
ATOM 3517 C C . GLU A 1 428 ? -20.516 9.617 31.406 1 93.12 428 GLU A C 1
ATOM 3519 O O . GLU A 1 428 ? -21.578 10.148 31.062 1 93.12 428 GLU A O 1
ATOM 3524 N N . GLY A 1 429 ? -20.125 9.531 32.656 1 90.31 429 GLY A N 1
ATOM 3525 C CA . GLY A 1 429 ? -20.859 10.195 33.719 1 90.31 429 GLY A CA 1
ATOM 3526 C C . GLY A 1 429 ? -21.984 9.352 34.281 1 90.31 429 GLY A C 1
ATOM 3527 O O . GLY A 1 429 ? -22.828 9.844 35.031 1 90.31 429 GLY A O 1
ATOM 3528 N N . GLU A 1 430 ? -22 8.117 33.906 1 93.25 430 GLU A N 1
ATOM 3529 C CA . GLU A 1 430 ? -22.984 7.184 34.469 1 93.25 430 GLU A CA 1
ATOM 3530 C C . GLU A 1 430 ? -22.453 6.496 35.719 1 93.25 430 GLU A C 1
ATOM 3532 O O . GLU A 1 430 ? -22.172 5.297 35.688 1 93.25 430 GLU A O 1
ATOM 3537 N N . ILE A 1 431 ? -22.484 7.137 36.781 1 93.44 431 ILE A N 1
ATOM 3538 C CA . ILE A 1 431 ? -21.766 6.785 38 1 93.44 431 ILE A CA 1
ATOM 3539 C C . ILE A 1 431 ? -22.391 5.539 38.625 1 93.44 431 ILE A C 1
ATOM 3541 O O . ILE A 1 431 ? -21.672 4.648 39.094 1 93.44 431 ILE A O 1
ATOM 3545 N N . SER A 1 432 ? -23.688 5.41 38.688 1 94.06 432 SER A N 1
ATOM 3546 C CA . SER A 1 432 ? -24.344 4.254 39.281 1 94.06 432 SER A CA 1
ATOM 3547 C C . SER A 1 432 ? -23.969 2.965 38.562 1 94.06 432 SER A C 1
ATOM 3549 O O . SER A 1 432 ? -23.625 1.968 39.219 1 94.06 432 SER A O 1
ATOM 3551 N N . GLN A 1 433 ? -24.047 3.057 37.281 1 94.44 433 GLN A N 1
ATOM 3552 C CA . GLN A 1 433 ? -23.672 1.885 36.5 1 94.44 433 GLN A CA 1
ATOM 3553 C C . GLN A 1 433 ? -22.188 1.569 36.656 1 94.44 433 GLN A C 1
ATOM 3555 O O . GLN A 1 433 ? -21.812 0.401 36.719 1 94.44 433 GLN A O 1
ATOM 3560 N N . ALA A 1 434 ? -21.328 2.602 36.75 1 95.75 434 ALA A N 1
ATOM 3561 C CA . ALA A 1 434 ? -19.891 2.416 36.906 1 95.75 434 ALA A CA 1
ATOM 3562 C C . ALA A 1 434 ? -19.594 1.682 38.219 1 95.75 434 ALA A C 1
ATOM 3564 O O . ALA A 1 434 ? -18.781 0.764 38.25 1 95.75 434 ALA A O 1
ATOM 3565 N N . ILE A 1 435 ? -20.344 2.09 39.25 1 94.38 435 ILE A N 1
ATOM 3566 C CA . ILE A 1 435 ? -20.172 1.482 40.562 1 94.38 435 ILE A CA 1
ATOM 3567 C C . ILE A 1 435 ? -20.562 0.008 40.5 1 94.38 435 ILE A C 1
ATOM 3569 O O . ILE A 1 435 ? -19.828 -0.853 41 1 94.38 435 ILE A O 1
ATOM 3573 N N . ASP A 1 436 ? -21.625 -0.294 39.875 1 94.69 436 ASP A N 1
ATOM 3574 C CA . ASP A 1 436 ? -22.094 -1.672 39.75 1 94.69 436 ASP A CA 1
ATOM 3575 C C . ASP A 1 436 ? -21.047 -2.545 39.031 1 94.69 436 ASP A C 1
ATOM 3577 O O . ASP A 1 436 ? -20.766 -3.656 39.5 1 94.69 436 ASP A O 1
ATOM 3581 N N . TYR A 1 437 ? -20.5 -2.021 38 1 94.25 437 TYR A N 1
ATOM 3582 C CA . TYR A 1 437 ? -19.562 -2.805 37.219 1 94.25 437 TYR A CA 1
ATOM 3583 C C . TYR A 1 437 ? -18.234 -2.984 37.969 1 94.25 437 TYR A C 1
ATOM 3585 O O . TYR A 1 437 ? -17.625 -4.055 37.938 1 94.25 437 TYR A O 1
ATOM 3593 N N . TYR A 1 438 ? -17.75 -1.963 38.688 1 94.56 438 TYR A N 1
ATOM 3594 C CA . TYR A 1 438 ? -16.516 -2.1 39.469 1 94.56 438 TYR A CA 1
ATOM 3595 C C . TYR A 1 438 ? -16.703 -3.078 40.594 1 94.56 438 TYR A C 1
ATOM 3597 O O . TYR A 1 438 ? -15.781 -3.809 40.969 1 94.56 438 TYR A O 1
ATOM 3605 N N . GLU A 1 439 ? -17.938 -3.107 41.156 1 94.5 439 GLU A N 1
ATOM 3606 C CA . GLU A 1 439 ? -18.219 -4.066 42.219 1 94.5 439 GLU A CA 1
ATOM 3607 C C . GLU A 1 439 ? -18.156 -5.5 41.688 1 94.5 439 GLU A C 1
ATOM 3609 O O . GLU A 1 439 ? -17.594 -6.383 42.344 1 94.5 439 GLU A O 1
ATOM 3614 N N . ARG A 1 440 ? -18.672 -5.707 40.562 1 92.5 440 ARG A N 1
ATOM 3615 C CA . ARG A 1 440 ? -18.609 -7.027 39.938 1 92.5 440 ARG A CA 1
ATOM 3616 C C . ARG A 1 440 ? -17.172 -7.418 39.594 1 92.5 440 ARG A C 1
ATOM 3618 O O . ARG A 1 440 ? -16.797 -8.578 39.75 1 92.5 440 ARG A O 1
ATOM 3625 N N . ALA A 1 441 ? -16.391 -6.43 39.125 1 94.5 441 ALA A N 1
ATOM 3626 C CA . ALA A 1 441 ? -14.984 -6.688 38.844 1 94.5 441 ALA A CA 1
ATOM 3627 C C . ALA A 1 441 ? -14.211 -7.082 40.094 1 94.5 441 ALA A C 1
ATOM 3629 O O . ALA A 1 441 ? -13.375 -7.988 40.062 1 94.5 441 ALA A O 1
ATOM 3630 N N . LEU A 1 442 ? -14.586 -6.453 41.188 1 93.69 442 LEU A N 1
ATOM 3631 C CA . LEU A 1 442 ? -13.891 -6.699 42.438 1 93.69 442 LEU A CA 1
ATOM 3632 C C . LEU A 1 442 ? -14.312 -8.039 43.031 1 93.69 442 LEU A C 1
ATOM 3634 O O . LEU A 1 442 ? -13.562 -8.633 43.812 1 93.69 442 LEU A O 1
ATOM 3638 N N . GLU A 1 443 ? -15.461 -8.531 42.688 1 93.19 443 GLU A N 1
ATOM 3639 C CA . GLU A 1 443 ? -15.875 -9.867 43.094 1 93.19 443 GLU A CA 1
ATOM 3640 C C . GLU A 1 443 ? -14.961 -10.938 42.5 1 93.19 443 GLU A C 1
ATOM 3642 O O . GLU A 1 443 ? -14.672 -11.953 43.125 1 93.19 443 GLU A O 1
ATOM 3647 N N . LEU A 1 444 ? -14.578 -10.609 41.312 1 92 444 LEU A N 1
ATOM 3648 C CA . LEU A 1 444 ? -13.758 -11.57 40.594 1 92 444 LEU A CA 1
ATOM 3649 C C . LEU A 1 444 ? -12.281 -11.367 40.875 1 92 444 LEU A C 1
ATOM 3651 O O . LEU A 1 444 ? -11.484 -12.305 40.812 1 92 444 LEU A O 1
ATOM 3655 N N . ASP A 1 445 ? -11.859 -10.086 41.219 1 93.19 445 ASP A N 1
ATOM 3656 C CA . ASP A 1 445 ? -10.492 -9.734 41.562 1 93.19 445 ASP A CA 1
ATOM 3657 C C . ASP A 1 445 ? -10.461 -8.781 42.75 1 93.19 445 ASP A C 1
ATOM 3659 O O . ASP A 1 445 ? -10.203 -7.586 42.594 1 93.19 445 ASP A O 1
ATOM 3663 N N . PRO A 1 446 ? -10.594 -9.266 43.938 1 92.25 446 PRO A N 1
ATOM 3664 C CA . PRO A 1 446 ? -10.836 -8.453 45.125 1 92.25 446 PRO A CA 1
ATOM 3665 C C . PRO A 1 446 ? -9.633 -7.586 45.5 1 92.25 446 PRO A C 1
ATOM 3667 O O . PRO A 1 446 ? -9.797 -6.551 46.156 1 92.25 446 PRO A O 1
ATOM 3670 N N . ASP A 1 447 ? -8.477 -7.898 45.031 1 91.94 447 ASP A N 1
ATOM 3671 C CA . ASP A 1 447 ? -7.281 -7.18 45.469 1 91.94 447 ASP A CA 1
ATOM 3672 C C . ASP A 1 447 ? -6.805 -6.203 44.406 1 91.94 447 ASP A C 1
ATOM 3674 O O . ASP A 1 447 ? -5.688 -5.688 44.469 1 91.94 447 ASP A O 1
ATOM 3678 N N . ASN A 1 448 ? -7.656 -5.965 43.438 1 92.56 448 ASN A N 1
ATOM 3679 C CA . ASN A 1 448 ? -7.262 -5.051 42.375 1 92.56 448 ASN A CA 1
ATOM 3680 C C . ASN A 1 448 ? -7.305 -3.596 42.844 1 92.56 448 ASN A C 1
ATOM 3682 O O . ASN A 1 448 ? -8.383 -3.033 43.031 1 92.56 448 ASN A O 1
ATOM 3686 N N . GLU A 1 449 ? -6.215 -2.971 42.969 1 91.81 449 GLU A N 1
ATOM 3687 C CA . GLU A 1 449 ? -6.098 -1.626 43.531 1 91.81 449 GLU A CA 1
ATOM 3688 C C . GLU A 1 449 ? -6.762 -0.594 42.625 1 91.81 449 GLU A C 1
ATOM 3690 O O . GLU A 1 449 ? -7.301 0.405 43.125 1 91.81 449 GLU A O 1
ATOM 3695 N N . GLU A 1 450 ? -6.699 -0.784 41.375 1 91.31 450 GLU A N 1
ATOM 3696 C CA . GLU A 1 450 ? -7.277 0.158 40.438 1 91.31 450 GLU A CA 1
ATOM 3697 C C . GLU A 1 450 ? -8.797 0.24 40.594 1 91.31 450 GLU A C 1
ATOM 3699 O O . GLU A 1 450 ? -9.359 1.333 40.594 1 91.31 450 GLU A O 1
ATOM 3704 N N . TYR A 1 451 ? -9.438 -0.897 40.781 1 93.12 451 TYR A N 1
ATOM 3705 C CA . TYR A 1 451 ? -10.891 -0.939 40.906 1 93.12 451 TYR A CA 1
ATOM 3706 C C . TYR A 1 451 ? -11.328 -0.354 42.25 1 93.12 451 TYR A C 1
ATOM 3708 O O . TYR A 1 451 ? -12.312 0.381 42.312 1 93.12 451 TYR A O 1
ATOM 3716 N N . MET A 1 452 ? -10.508 -0.732 43.188 1 92.38 452 MET A N 1
ATOM 3717 C CA . MET A 1 452 ? -10.828 -0.231 44.531 1 92.38 452 MET A CA 1
ATOM 3718 C C . MET A 1 452 ? -10.727 1.29 44.562 1 92.38 452 MET A C 1
ATOM 3720 O O . MET A 1 452 ? -11.602 1.955 45.125 1 92.38 452 MET A O 1
ATOM 3724 N N . SER A 1 453 ? -9.688 1.834 44.031 1 92.62 453 SER A N 1
ATOM 3725 C CA . SER A 1 453 ? -9.477 3.277 44.031 1 92.62 453 SER A CA 1
ATOM 3726 C C . SER A 1 453 ? -10.586 3.988 43.25 1 92.62 453 SER A C 1
ATOM 3728 O O . SER A 1 453 ? -11.039 5.059 43.656 1 92.62 453 SER A O 1
ATOM 3730 N N . ALA A 1 454 ? -10.969 3.402 42.125 1 92.5 454 ALA A N 1
ATOM 3731 C CA . ALA A 1 454 ? -12.031 3.998 41.312 1 92.5 454 ALA A CA 1
ATOM 3732 C C . ALA A 1 454 ? -13.344 4.051 42.094 1 92.5 454 ALA A C 1
ATOM 3734 O O . ALA A 1 454 ? -14.047 5.062 42.062 1 92.5 454 ALA A O 1
ATOM 3735 N N . LEU A 1 455 ? -13.609 2.988 42.75 1 91.5 455 LEU A N 1
ATOM 3736 C CA . LEU A 1 455 ? -14.836 2.91 43.531 1 91.5 455 LEU A CA 1
ATOM 3737 C C . LEU A 1 455 ? -14.812 3.92 44.688 1 91.5 455 LEU A C 1
ATOM 3739 O O . LEU A 1 455 ? -15.82 4.582 44.969 1 91.5 455 LEU A O 1
ATOM 3743 N N . HIS A 1 456 ? -13.711 3.969 45.281 1 90.38 456 HIS A N 1
ATOM 3744 C CA . HIS A 1 456 ? -13.562 4.898 46.406 1 90.38 456 HIS A CA 1
ATOM 3745 C C . HIS A 1 456 ? -13.75 6.34 45.938 1 90.38 456 HIS A C 1
ATOM 3747 O O . HIS A 1 456 ? -14.453 7.117 46.594 1 90.38 456 HIS A O 1
ATOM 3753 N N . TYR A 1 457 ? -13.102 6.676 44.844 1 89.06 457 TYR A N 1
ATOM 3754 C CA . TYR A 1 457 ? -13.188 8.023 44.312 1 89.06 457 TYR A CA 1
ATOM 3755 C C . TYR A 1 457 ? -14.633 8.383 43.969 1 89.06 457 TYR A C 1
ATOM 3757 O O . TYR A 1 457 ? -15.078 9.5 44.219 1 89.06 457 TYR A O 1
ATOM 3765 N N . MET A 1 458 ? -15.43 7.488 43.406 1 89.38 458 MET A N 1
ATOM 3766 C CA . MET A 1 458 ? -16.797 7.758 42.969 1 89.38 458 MET A CA 1
ATOM 3767 C C . MET A 1 458 ? -17.734 7.855 44.156 1 89.38 458 MET A C 1
ATOM 3769 O O . MET A 1 458 ? -18.703 8.633 44.156 1 89.38 458 MET A O 1
ATOM 3773 N N . ARG A 1 459 ? -17.422 7.156 45.156 1 84.88 459 ARG A N 1
ATOM 3774 C CA . ARG A 1 459 ? -18.266 7.188 46.344 1 84.88 459 ARG A CA 1
ATOM 3775 C C . ARG A 1 459 ? -18.047 8.461 47.156 1 84.88 459 ARG A C 1
ATOM 3777 O O . ARG A 1 459 ? -18.969 8.961 47.812 1 84.88 459 ARG A O 1
ATOM 3784 N N . LEU A 1 460 ? -16.812 8.953 47.031 1 83.06 460 LEU A N 1
ATOM 3785 C CA . LEU A 1 460 ? -16.516 10.195 47.75 1 83.06 460 LEU A CA 1
ATOM 3786 C C . LEU A 1 460 ? -17.172 11.383 47.031 1 83.06 460 LEU A C 1
ATOM 3788 O O . LEU A 1 460 ? -17.516 12.375 47.688 1 83.06 460 LEU A O 1
ATOM 3792 N N . ASN A 1 461 ? -17.266 11.312 45.781 1 72.19 461 ASN A N 1
ATOM 3793 C CA . ASN A 1 461 ? -17.766 12.453 45.031 1 72.19 461 ASN A CA 1
ATOM 3794 C C . ASN A 1 461 ? -19.25 12.32 44.75 1 72.19 461 ASN A C 1
ATOM 3796 O O . ASN A 1 461 ? -19.812 13.086 43.938 1 72.19 461 ASN A O 1
ATOM 3800 N N . GLU A 1 462 ? -19.938 11.234 45.156 1 60.03 462 GLU A N 1
ATOM 3801 C CA . GLU A 1 462 ? -21.391 11.18 45.156 1 60.03 462 GLU A CA 1
ATOM 3802 C C . GLU A 1 462 ? -21.984 12.07 46.25 1 60.03 462 GLU A C 1
ATOM 3804 O O . GLU A 1 462 ? -21.422 12.18 47.344 1 60.03 462 GLU A O 1
ATOM 3809 N N . MET B 1 1 ? 12.211 67.812 23.594 1 47.94 1 MET B N 1
ATOM 3810 C CA . MET B 1 1 ? 11.289 67 24.406 1 47.94 1 MET B CA 1
ATOM 3811 C C . MET B 1 1 ? 12.055 66.125 25.344 1 47.94 1 MET B C 1
ATOM 3813 O O . MET B 1 1 ? 13.039 65.5 24.938 1 47.94 1 MET B O 1
ATOM 3817 N N . SER B 1 2 ? 12.031 66.25 26.484 1 59.5 2 SER B N 1
ATOM 3818 C CA . SER B 1 2 ? 12.797 65.562 27.531 1 59.5 2 SER B CA 1
ATOM 3819 C C . SER B 1 2 ? 12.594 64 27.453 1 59.5 2 SER B C 1
ATOM 3821 O O . SER B 1 2 ? 11.477 63.562 27.234 1 59.5 2 SER B O 1
ATOM 3823 N N . ASP B 1 3 ? 13.75 63.25 27.328 1 74.56 3 ASP B N 1
ATOM 3824 C CA . ASP B 1 3 ? 13.773 61.781 27.266 1 74.56 3 ASP B CA 1
ATOM 3825 C C . ASP B 1 3 ? 13.07 61.188 28.484 1 74.56 3 ASP B C 1
ATOM 3827 O O . ASP B 1 3 ? 13.297 61.594 29.609 1 74.56 3 ASP B O 1
ATOM 3831 N N . LEU B 1 4 ? 11.953 60.531 28.172 1 80.25 4 LEU B N 1
ATOM 3832 C CA . LEU B 1 4 ? 11.219 59.844 29.219 1 80.25 4 LEU B CA 1
ATOM 3833 C C . LEU B 1 4 ? 12.094 58.812 29.906 1 80.25 4 LEU B C 1
ATOM 3835 O O . LEU B 1 4 ? 12.945 58.188 29.266 1 80.25 4 LEU B O 1
ATOM 3839 N N . PRO B 1 5 ? 11.906 58.781 31.234 1 85.44 5 PRO B N 1
ATOM 3840 C CA . PRO B 1 5 ? 12.555 57.656 31.906 1 85.44 5 PRO B CA 1
ATOM 3841 C C . PRO B 1 5 ? 12.141 56.312 31.312 1 85.44 5 PRO B C 1
ATOM 3843 O O . PRO B 1 5 ? 11.055 56.188 30.734 1 85.44 5 PRO B O 1
ATOM 3846 N N . GLU B 1 6 ? 13.039 55.469 31.422 1 87 6 GLU B N 1
ATOM 3847 C CA . GLU B 1 6 ? 12.852 54.125 30.812 1 87 6 GLU B CA 1
ATOM 3848 C C . GLU B 1 6 ? 11.523 53.531 31.25 1 87 6 GLU B C 1
ATOM 3850 O O . GLU B 1 6 ? 10.797 52.969 30.422 1 87 6 GLU B O 1
ATOM 3855 N N . GLU B 1 7 ? 11.227 53.625 32.5 1 88.69 7 GLU B N 1
ATOM 3856 C CA . GLU B 1 7 ? 10 53.031 33.031 1 88.69 7 GLU B CA 1
ATOM 3857 C C . GLU B 1 7 ? 8.766 53.719 32.438 1 88.69 7 GLU B C 1
ATOM 3859 O O . GLU B 1 7 ? 7.773 53.062 32.125 1 88.69 7 GLU B O 1
ATOM 3864 N N . SER B 1 8 ? 8.836 54.969 32.312 1 92.06 8 SER B N 1
ATOM 3865 C CA . SER B 1 8 ? 7.734 55.75 31.734 1 92.06 8 SER B CA 1
ATOM 3866 C C . SER B 1 8 ? 7.578 55.438 30.25 1 92.06 8 SER B C 1
ATOM 3868 O O . SER B 1 8 ? 6.457 55.375 29.734 1 92.06 8 SER B O 1
ATOM 3870 N N . LEU B 1 9 ? 8.703 55.281 29.609 1 95 9 LEU B N 1
ATOM 3871 C CA . LEU B 1 9 ? 8.68 54.938 28.188 1 95 9 LEU B CA 1
ATOM 3872 C C . LEU B 1 9 ? 8.047 53.562 27.984 1 95 9 LEU B C 1
ATOM 3874 O O . LEU B 1 9 ? 7.203 53.406 27.094 1 95 9 LEU B O 1
ATOM 3878 N N . LYS B 1 10 ? 8.453 52.625 28.797 1 94.88 10 LYS B N 1
ATOM 3879 C CA . LYS B 1 10 ? 7.895 51.281 28.703 1 94.88 10 LYS B CA 1
ATOM 3880 C C . LYS B 1 10 ? 6.383 51.312 28.922 1 94.88 10 LYS B C 1
ATOM 3882 O O . LYS B 1 10 ? 5.645 50.625 28.203 1 94.88 10 LYS B O 1
ATOM 3887 N N . ASN B 1 11 ? 5.91 52.031 29.844 1 94.88 11 ASN B N 1
ATOM 3888 C CA . ASN B 1 11 ? 4.48 52.125 30.125 1 94.88 11 ASN B CA 1
ATOM 3889 C C . ASN B 1 11 ? 3.717 52.719 28.953 1 94.88 11 ASN B C 1
ATOM 3891 O O . ASN B 1 11 ? 2.594 52.312 28.656 1 94.88 11 ASN B O 1
ATOM 3895 N N . ALA B 1 12 ? 4.297 53.719 28.328 1 95.62 12 ALA B N 1
ATOM 3896 C CA . ALA B 1 12 ? 3.672 54.344 27.156 1 95.62 12 ALA B CA 1
ATOM 3897 C C . ALA B 1 12 ? 3.619 53.344 26 1 95.62 12 ALA B C 1
ATOM 3899 O O . ALA B 1 12 ? 2.633 53.281 25.25 1 95.62 12 ALA B O 1
ATOM 3900 N N . LEU B 1 13 ? 4.695 52.594 25.891 1 96.81 13 LEU B N 1
ATOM 3901 C CA . LEU B 1 13 ? 4.789 51.625 24.797 1 96.81 13 LEU B CA 1
ATOM 3902 C C . LEU B 1 13 ? 3.754 50.5 24.969 1 96.81 13 LEU B C 1
ATOM 3904 O O . LEU B 1 13 ? 3.252 49.969 23.984 1 96.81 13 LEU B O 1
ATOM 3908 N N . LEU B 1 14 ? 3.41 50.188 26.172 1 96.12 14 LEU B N 1
ATOM 3909 C CA . LEU B 1 14 ? 2.449 49.125 26.469 1 96.12 14 LEU B CA 1
ATOM 3910 C C . LEU B 1 14 ? 1.061 49.5 25.953 1 96.12 14 LEU B C 1
ATOM 3912 O O . LEU B 1 14 ? 0.21 48.625 25.766 1 96.12 14 LEU B O 1
ATOM 3916 N N . ASN B 1 15 ? 0.816 50.719 25.641 1 94 15 ASN B N 1
ATOM 3917 C CA . ASN B 1 15 ? -0.489 51.188 25.188 1 94 15 ASN B CA 1
ATOM 3918 C C . ASN B 1 15 ? -0.579 51.188 23.656 1 94 15 ASN B C 1
ATOM 3920 O O . ASN B 1 15 ? -1.65 51.438 23.094 1 94 15 ASN B O 1
ATOM 3924 N N . LEU B 1 16 ? 0.528 50.906 23.031 1 96.75 16 LEU B N 1
ATOM 3925 C CA . LEU B 1 16 ? 0.525 50.875 21.578 1 96.75 16 LEU B CA 1
ATOM 3926 C C . LEU B 1 16 ? -0.224 49.625 21.078 1 96.75 16 LEU B C 1
ATOM 3928 O O . LEU B 1 16 ? -0.34 48.625 21.797 1 96.75 16 LEU B O 1
ATOM 3932 N N . LYS B 1 17 ? -0.844 49.719 19.938 1 96.31 17 LYS B N 1
ATOM 3933 C CA . LYS B 1 17 ? -1.553 48.625 19.297 1 96.31 17 LYS B CA 1
ATOM 3934 C C . LYS B 1 17 ? -0.726 48.031 18.156 1 96.31 17 LYS B C 1
ATOM 3936 O O . LYS B 1 17 ? -0.814 48.5 17.016 1 96.31 17 LYS B O 1
ATOM 3941 N N . CYS B 1 18 ? 0.009 47.031 18.484 1 97.19 18 CYS B N 1
ATOM 3942 C CA . CYS B 1 18 ? 0.912 46.406 17.516 1 97.19 18 CYS B CA 1
ATOM 3943 C C . CYS B 1 18 ? 1.225 44.969 17.891 1 97.19 18 CYS B C 1
ATOM 3945 O O . CYS B 1 18 ? 0.62 44.438 18.812 1 97.19 18 CYS B O 1
ATOM 3947 N N . HIS B 1 19 ? 2.107 44.25 17.188 1 95.81 19 HIS B N 1
ATOM 3948 C CA . HIS B 1 19 ? 2.43 42.844 17.328 1 95.81 19 HIS B CA 1
ATOM 3949 C C . HIS B 1 19 ? 3.074 42.562 18.672 1 95.81 19 HIS B C 1
ATOM 3951 O O . HIS B 1 19 ? 2.92 41.469 19.219 1 95.81 19 HIS B O 1
ATOM 3957 N N . PHE B 1 20 ? 3.791 43.531 19.234 1 95.19 20 PHE B N 1
ATOM 3958 C CA . PHE B 1 20 ? 4.496 43.344 20.5 1 95.19 20 PHE B CA 1
ATOM 3959 C C . PHE B 1 20 ? 3.521 43.375 21.672 1 95.19 20 PHE B C 1
ATOM 3961 O O . PHE B 1 20 ? 3.85 42.938 22.781 1 95.19 20 PHE B O 1
ATOM 3968 N N . THR B 1 21 ? 2.338 43.938 21.422 1 95.94 21 THR B N 1
ATOM 3969 C CA . THR B 1 21 ? 1.381 44.062 22.516 1 95.94 21 THR B CA 1
ATOM 3970 C C . THR B 1 21 ? 0.197 43.125 22.328 1 95.94 21 THR B C 1
ATOM 3972 O O . THR B 1 21 ? -0.591 42.906 23.25 1 95.94 21 THR B O 1
ATOM 3975 N N . TRP B 1 22 ? -0.132 42.562 21.188 1 92.69 22 TRP B N 1
ATOM 3976 C CA . TRP B 1 22 ? -1.263 41.688 20.891 1 92.69 22 TRP B CA 1
ATOM 3977 C C . TRP B 1 22 ? -1.04 40.281 21.469 1 92.69 22 TRP B C 1
ATOM 3979 O O . TRP B 1 22 ? -1.973 39.469 21.531 1 92.69 22 TRP B O 1
ATOM 3989 N N . THR B 1 23 ? -0.261 39.969 22.25 1 81.62 23 THR B N 1
ATOM 3990 C CA . THR B 1 23 ? 0.065 38.719 22.953 1 81.62 23 THR B CA 1
ATOM 3991 C C . THR B 1 23 ? -0.294 37.5 22.109 1 81.62 23 THR B C 1
ATOM 3993 O O . THR B 1 23 ? -1.474 37.188 21.906 1 81.62 23 THR B O 1
ATOM 3996 N N . VAL B 1 24 ? 0.524 36.906 21.375 1 81.94 24 VAL B N 1
ATOM 3997 C CA . VAL B 1 24 ? 0.274 35.688 20.641 1 81.94 24 VAL B CA 1
ATOM 3998 C C . VAL B 1 24 ? 0.671 34.469 21.5 1 81.94 24 VAL B C 1
ATOM 4000 O O . VAL B 1 24 ? 1.537 34.594 22.359 1 81.94 24 VAL B O 1
ATOM 4003 N N . ASP B 1 25 ? -0.139 33.469 21.328 1 77.81 25 ASP B N 1
ATOM 4004 C CA . ASP B 1 25 ? 0.16 32.219 22.047 1 77.81 25 ASP B CA 1
ATOM 4005 C C . ASP B 1 25 ? 1.542 31.703 21.672 1 77.81 25 ASP B C 1
ATOM 4007 O O . ASP B 1 25 ? 1.873 31.594 20.484 1 77.81 25 ASP B O 1
ATOM 4011 N N . MET B 1 26 ? 2.277 31.422 22.656 1 70.31 26 MET B N 1
ATOM 4012 C CA . MET B 1 26 ? 3.678 31.031 22.531 1 70.31 26 MET B CA 1
ATOM 4013 C C . MET B 1 26 ? 3.799 29.641 21.922 1 70.31 26 MET B C 1
ATOM 4015 O O . MET B 1 26 ? 4.852 29.281 21.391 1 70.31 26 MET B O 1
ATOM 4019 N N . GLU B 1 27 ? 2.732 28.922 21.953 1 71.19 27 GLU B N 1
ATOM 4020 C CA . GLU B 1 27 ? 2.805 27.594 21.344 1 71.19 27 GLU B CA 1
ATOM 4021 C C . GLU B 1 27 ? 3.078 27.688 19.844 1 71.19 27 GLU B C 1
ATOM 4023 O O . GLU B 1 27 ? 3.799 26.859 19.297 1 71.19 27 GLU B O 1
ATOM 4028 N N . ALA B 1 28 ? 2.592 28.703 19.328 1 69.12 28 ALA B N 1
ATOM 4029 C CA . ALA B 1 28 ? 2.789 28.891 17.891 1 69.12 28 ALA B CA 1
ATOM 4030 C C . ALA B 1 28 ? 4.23 29.297 17.594 1 69.12 28 ALA B C 1
ATOM 4032 O O . ALA B 1 28 ? 4.727 29.062 16.484 1 69.12 28 ALA B O 1
ATOM 4033 N N . VAL B 1 29 ? 4.848 29.766 18.641 1 75.56 29 VAL B N 1
ATOM 4034 C CA . VAL B 1 29 ? 6.203 30.266 18.438 1 75.56 29 VAL B CA 1
ATOM 4035 C C . VAL B 1 29 ? 7.164 29.094 18.234 1 75.56 29 VAL B C 1
ATOM 4037 O O . VAL B 1 29 ? 8.219 29.266 17.609 1 75.56 29 VAL B O 1
ATOM 4040 N N . ALA B 1 30 ? 6.664 27.953 18.672 1 75.62 30 ALA B N 1
ATOM 4041 C CA . ALA B 1 30 ? 7.484 26.766 18.453 1 75.62 30 ALA B CA 1
ATOM 4042 C C . ALA B 1 30 ? 7.605 26.453 16.969 1 75.62 30 ALA B C 1
ATOM 4044 O O . ALA B 1 30 ? 8.57 25.797 16.547 1 75.62 30 ALA B O 1
ATOM 4045 N N . ASP B 1 31 ? 6.777 27.031 16.188 1 81.81 31 ASP B N 1
ATOM 4046 C CA . ASP B 1 31 ? 6.773 26.781 14.75 1 81.81 31 ASP B CA 1
ATOM 4047 C C . ASP B 1 31 ? 7.152 28.047 13.984 1 81.81 31 ASP B C 1
ATOM 4049 O O . ASP B 1 31 ? 6.688 28.25 12.859 1 81.81 31 ASP B O 1
ATOM 4053 N N . ILE B 1 32 ? 7.938 28.844 14.57 1 88.69 32 ILE B N 1
ATOM 4054 C CA . ILE B 1 32 ? 8.203 30.172 14.047 1 88.69 32 ILE B CA 1
ATOM 4055 C C . ILE B 1 32 ? 8.859 30.062 12.672 1 88.69 32 ILE B C 1
ATOM 4057 O O . ILE B 1 32 ? 8.625 30.906 11.797 1 88.69 32 ILE B O 1
ATOM 4061 N N . ASP B 1 33 ? 9.695 29 12.414 1 87.69 33 ASP B N 1
ATOM 4062 C CA . ASP B 1 33 ? 10.352 28.844 11.125 1 87.69 33 ASP B CA 1
ATOM 4063 C C . ASP B 1 33 ? 9.336 28.578 10.016 1 87.69 33 ASP B C 1
ATOM 4065 O O . ASP B 1 33 ? 9.453 29.125 8.914 1 87.69 33 ASP B O 1
ATOM 4069 N N . ASN B 1 34 ? 8.398 27.781 10.328 1 87.06 34 ASN B N 1
ATOM 4070 C CA . ASN B 1 34 ? 7.363 27.484 9.352 1 87.06 34 ASN B CA 1
ATOM 4071 C C . ASN B 1 34 ? 6.473 28.688 9.086 1 87.06 34 ASN B C 1
ATOM 4073 O O . ASN B 1 34 ? 5.961 28.859 7.977 1 87.06 34 ASN B O 1
ATOM 4077 N N . ILE B 1 35 ? 6.211 29.422 10.078 1 90.56 35 ILE B N 1
ATOM 4078 C CA . ILE B 1 35 ? 5.43 30.641 9.93 1 90.56 35 ILE B CA 1
ATOM 4079 C C . ILE B 1 35 ? 6.156 31.609 8.992 1 90.56 35 ILE B C 1
ATOM 4081 O O . ILE B 1 35 ? 5.547 32.156 8.07 1 90.56 35 ILE B O 1
ATOM 4085 N N . GLU B 1 36 ? 7.438 31.719 9.234 1 93.19 36 GLU B N 1
ATOM 4086 C CA . GLU B 1 36 ? 8.234 32.625 8.414 1 93.19 36 GLU B CA 1
ATOM 4087 C C . GLU B 1 36 ? 8.266 32.156 6.957 1 93.19 36 GLU B C 1
ATOM 4089 O O . GLU B 1 36 ? 8.148 32.969 6.035 1 93.19 36 GLU B O 1
ATOM 4094 N N . ASP B 1 37 ? 8.422 30.891 6.781 1 91.06 37 ASP B N 1
ATOM 4095 C CA . ASP B 1 37 ? 8.406 30.344 5.426 1 91.06 37 ASP B CA 1
ATOM 4096 C C . ASP B 1 37 ? 7.094 30.672 4.719 1 91.06 37 ASP B C 1
ATOM 4098 O O . ASP B 1 37 ? 7.09 31.047 3.543 1 91.06 37 ASP B O 1
ATOM 4102 N N . GLY B 1 38 ? 6.031 30.516 5.441 1 92.81 38 GLY B N 1
ATOM 4103 C CA . GLY B 1 38 ? 4.727 30.828 4.887 1 92.81 38 GLY B CA 1
ATOM 4104 C C . GLY B 1 38 ? 4.59 32.281 4.465 1 92.81 38 GLY B C 1
ATOM 4105 O O . GLY B 1 38 ? 4.035 32.594 3.406 1 92.81 38 GLY B O 1
ATOM 4106 N N . LEU B 1 39 ? 5.121 33.125 5.297 1 96.38 39 LEU B N 1
ATOM 4107 C CA . LEU B 1 39 ? 5.07 34.562 4.992 1 96.38 39 LEU B CA 1
ATOM 4108 C C . LEU B 1 39 ? 5.898 34.875 3.752 1 96.38 39 LEU B C 1
ATOM 4110 O O . LEU B 1 39 ? 5.465 35.656 2.896 1 96.38 39 LEU B O 1
ATOM 4114 N N . HIS B 1 40 ? 7.008 34.281 3.641 1 95.75 40 HIS B N 1
ATOM 4115 C CA . HIS B 1 40 ? 7.852 34.469 2.469 1 95.75 40 HIS B CA 1
ATOM 4116 C C . HIS B 1 40 ? 7.176 33.969 1.204 1 95.75 40 HIS B C 1
ATOM 4118 O O . HIS B 1 40 ? 7.27 34.594 0.144 1 95.75 40 HIS B O 1
ATOM 4124 N N . HIS B 1 41 ? 6.535 32.875 1.337 1 95.06 41 HIS B N 1
ATOM 4125 C CA . HIS B 1 41 ? 5.805 32.312 0.196 1 95.06 41 HIS B CA 1
ATOM 4126 C C . HIS B 1 41 ? 4.684 33.25 -0.231 1 95.06 41 HIS B C 1
ATOM 4128 O O . HIS B 1 41 ? 4.445 33.469 -1.426 1 95.06 41 HIS B O 1
ATOM 4134 N N . GLN B 1 42 ? 3.994 33.781 0.742 1 96.31 42 GLN B N 1
ATOM 4135 C CA . GLN B 1 42 ? 2.92 34.719 0.423 1 96.31 42 GLN B CA 1
ATOM 4136 C C . GLN B 1 42 ? 3.457 35.969 -0.302 1 96.31 42 GLN B C 1
ATOM 4138 O O . GLN B 1 42 ? 2.838 36.438 -1.249 1 96.31 42 GLN B O 1
ATOM 4143 N N . ILE B 1 43 ? 4.574 36.438 0.115 1 96.75 43 ILE B N 1
ATOM 4144 C CA . ILE B 1 43 ? 5.207 37.562 -0.521 1 96.75 43 ILE B CA 1
ATOM 4145 C C . ILE B 1 43 ? 5.578 37.219 -1.962 1 96.75 43 ILE B C 1
ATOM 4147 O O . ILE B 1 43 ? 5.359 38.031 -2.875 1 96.75 43 ILE B O 1
ATOM 4151 N N . ALA B 1 44 ? 5.977 36.031 -2.18 1 95.81 44 ALA B N 1
ATOM 4152 C CA . ALA B 1 44 ? 6.516 35.625 -3.477 1 95.81 44 ALA B CA 1
ATOM 4153 C C . ALA B 1 44 ? 5.395 35.281 -4.449 1 95.81 44 ALA B C 1
ATOM 4155 O O . ALA B 1 44 ? 5.508 35.5 -5.652 1 95.81 44 ALA B O 1
ATOM 4156 N N . PHE B 1 45 ? 4.262 34.719 -3.918 1 96.12 45 PHE B N 1
ATOM 4157 C CA . PHE B 1 45 ? 3.389 34.031 -4.863 1 96.12 45 PHE B CA 1
ATOM 4158 C C . PHE B 1 45 ? 1.968 34.594 -4.777 1 96.12 45 PHE B C 1
ATOM 4160 O O . PHE B 1 45 ? 1.113 34.219 -5.594 1 96.12 45 PHE B O 1
ATOM 4167 N N . LEU B 1 46 ? 1.696 35.406 -3.801 1 95.81 46 LEU B N 1
ATOM 4168 C CA . LEU B 1 46 ? 0.355 35.969 -3.664 1 95.81 46 LEU B CA 1
ATOM 4169 C C . LEU B 1 46 ? 0.386 37.5 -3.748 1 95.81 46 LEU B C 1
ATOM 4171 O O . LEU B 1 46 ? 0.403 38.188 -2.721 1 95.81 46 LEU B O 1
ATOM 4175 N N . PRO B 1 47 ? 0.212 38.031 -4.895 1 91.75 47 PRO B N 1
ATOM 4176 C CA . PRO B 1 47 ? 0.368 39.469 -5.102 1 91.75 47 PRO B CA 1
ATOM 4177 C C . PRO B 1 47 ? -0.793 40.281 -4.527 1 91.75 47 PRO B C 1
ATOM 4179 O O . PRO B 1 47 ? -0.654 41.5 -4.285 1 91.75 47 PRO B O 1
ATOM 4182 N N . SER B 1 48 ? -1.854 39.625 -4.246 1 89.62 48 SER B N 1
ATOM 4183 C CA . SER B 1 48 ? -3.037 40.375 -3.793 1 89.62 48 SER B CA 1
ATOM 4184 C C . SER B 1 48 ? -2.926 40.75 -2.32 1 89.62 48 SER B C 1
ATOM 4186 O O . SER B 1 48 ? -3.664 41.594 -1.836 1 89.62 48 SER B O 1
ATOM 4188 N N . ILE B 1 49 ? -1.958 40.188 -1.561 1 93.5 49 ILE B N 1
ATOM 4189 C CA . ILE B 1 49 ? -1.833 40.438 -0.128 1 93.5 49 ILE B CA 1
ATOM 4190 C C . ILE B 1 49 ? -0.974 41.688 0.106 1 93.5 49 ILE B C 1
ATOM 4192 O O . ILE B 1 49 ? 0.099 41.812 -0.486 1 93.5 49 ILE B O 1
ATOM 4196 N N . PRO B 1 50 ? -1.478 42.562 0.959 1 93.19 50 PRO B N 1
ATOM 4197 C CA . PRO B 1 50 ? -0.667 43.75 1.257 1 93.19 50 PRO B CA 1
ATOM 4198 C C . PRO B 1 50 ? 0.708 43.406 1.817 1 93.19 50 PRO B C 1
ATOM 4200 O O . PRO B 1 50 ? 0.807 42.781 2.881 1 93.19 50 PRO B O 1
ATOM 4203 N N . ARG B 1 51 ? 1.695 43.938 1.199 1 95.19 51 ARG B N 1
ATOM 4204 C CA . ARG B 1 51 ? 3.066 43.562 1.512 1 95.19 51 ARG B CA 1
ATOM 4205 C C . ARG B 1 51 ? 3.498 44.094 2.867 1 95.19 51 ARG B C 1
ATOM 4207 O O . ARG B 1 51 ? 4.246 43.438 3.598 1 95.19 51 ARG B O 1
ATOM 4214 N N . HIS B 1 52 ? 3.045 45.312 3.158 1 96.12 52 HIS B N 1
ATOM 4215 C CA . HIS B 1 52 ? 3.465 45.906 4.418 1 96.12 52 HIS B CA 1
ATOM 4216 C C . HIS B 1 52 ? 3.031 45.062 5.609 1 96.12 52 HIS B C 1
ATOM 4218 O O . HIS B 1 52 ? 3.768 44.938 6.59 1 96.12 52 HIS B O 1
ATOM 4224 N N . ARG B 1 53 ? 1.906 44.406 5.547 1 96.25 53 ARG B N 1
ATOM 4225 C CA . ARG B 1 53 ? 1.418 43.531 6.613 1 96.25 53 ARG B CA 1
ATOM 4226 C C . ARG B 1 53 ? 2.322 42.312 6.793 1 96.25 53 ARG B C 1
ATOM 4228 O O . ARG B 1 53 ? 2.664 41.938 7.922 1 96.25 53 ARG B O 1
ATOM 4235 N N . LEU B 1 54 ? 2.693 41.75 5.664 1 97.69 54 LEU B N 1
ATOM 4236 C CA . LEU B 1 54 ? 3.543 40.562 5.703 1 97.69 54 LEU B CA 1
ATOM 4237 C C . LEU B 1 54 ? 4.918 40.875 6.273 1 97.69 54 LEU B C 1
ATOM 4239 O O . LEU B 1 54 ? 5.461 40.125 7.078 1 97.69 54 LEU B O 1
ATOM 4243 N N . HIS B 1 55 ? 5.41 42.031 5.93 1 98.19 55 HIS B N 1
ATOM 4244 C CA . HIS B 1 55 ? 6.715 42.438 6.434 1 98.19 55 HIS B CA 1
ATOM 4245 C C . HIS B 1 55 ? 6.641 42.812 7.91 1 98.19 55 HIS B C 1
ATOM 4247 O O . HIS B 1 55 ? 7.598 42.594 8.656 1 98.19 55 HIS B O 1
ATOM 4253 N N . ASN B 1 56 ? 5.531 43.406 8.359 1 98 56 ASN B N 1
ATOM 4254 C CA . ASN B 1 56 ? 5.344 43.656 9.781 1 98 56 ASN B CA 1
ATOM 4255 C C . ASN B 1 56 ? 5.371 42.344 10.586 1 98 56 ASN B C 1
ATOM 4257 O O . ASN B 1 56 ? 5.973 42.281 11.656 1 98 56 ASN B O 1
ATOM 4261 N N . LEU B 1 57 ? 4.746 41.375 10.039 1 97.31 57 LEU B N 1
ATOM 4262 C CA . LEU B 1 57 ? 4.719 40.062 10.695 1 97.31 57 LEU B CA 1
ATOM 4263 C C . LEU B 1 57 ? 6.109 39.438 10.711 1 97.31 57 LEU B C 1
ATOM 4265 O O . LEU B 1 57 ? 6.523 38.875 11.727 1 97.31 57 LEU B O 1
ATOM 4269 N N . LEU B 1 58 ? 6.797 39.562 9.602 1 97.94 58 LEU B N 1
ATOM 4270 C CA . LEU B 1 58 ? 8.148 39.031 9.523 1 97.94 58 LEU B CA 1
ATOM 4271 C C . LEU B 1 58 ? 9.07 39.719 10.523 1 97.94 58 LEU B C 1
ATOM 4273 O O . LEU B 1 58 ? 9.977 39.094 11.078 1 97.94 58 LEU B O 1
ATOM 4277 N N . SER B 1 59 ? 8.836 41 10.703 1 98 59 SER B N 1
ATOM 4278 C CA . SER B 1 59 ? 9.617 41.719 11.703 1 98 59 SER B CA 1
ATOM 4279 C C . SER B 1 59 ? 9.422 41.125 13.094 1 98 59 SER B C 1
ATOM 4281 O O . SER B 1 59 ? 10.398 40.906 13.812 1 98 59 SER B O 1
ATOM 4283 N N . TYR B 1 60 ? 8.25 40.875 13.438 1 96.38 60 TYR B N 1
ATOM 4284 C CA . TYR B 1 60 ? 7.938 40.312 14.758 1 96.38 60 TYR B CA 1
ATOM 4285 C C . TYR B 1 60 ? 8.516 38.938 14.922 1 96.38 60 TYR B C 1
ATOM 4287 O O . TYR B 1 60 ? 9.062 38.594 15.977 1 96.38 60 TYR B O 1
ATOM 4295 N N . THR B 1 61 ? 8.406 38.094 13.875 1 94.88 61 THR B N 1
ATOM 4296 C CA . THR B 1 61 ? 8.945 36.75 13.953 1 94.88 61 THR B CA 1
ATOM 4297 C C . THR B 1 61 ? 10.461 36.781 14.102 1 94.88 61 THR B C 1
ATOM 4299 O O . THR B 1 61 ? 11.039 35.969 14.844 1 94.88 61 THR B O 1
ATOM 4302 N N . ASN B 1 62 ? 11.094 37.688 13.398 1 96.44 62 ASN B N 1
ATOM 4303 C CA . ASN B 1 62 ? 12.547 37.781 13.508 1 96.44 62 ASN B CA 1
ATOM 4304 C C . ASN B 1 62 ? 12.969 38.281 14.891 1 96.44 62 ASN B C 1
ATOM 4306 O O . ASN B 1 62 ? 13.992 37.875 15.422 1 96.44 62 ASN B O 1
ATOM 4310 N N . TYR B 1 63 ? 12.188 39.125 15.461 1 95.75 63 TYR B N 1
ATOM 4311 C CA . TYR B 1 63 ? 12.445 39.562 16.828 1 95.75 63 TYR B CA 1
ATOM 4312 C C . TYR B 1 63 ? 12.367 38.406 17.797 1 95.75 63 TYR B C 1
ATOM 4314 O O . TYR B 1 63 ? 13.234 38.25 18.656 1 95.75 63 TYR B O 1
ATOM 4322 N N . LEU B 1 64 ? 11.328 37.594 17.625 1 92.5 64 LEU B N 1
ATOM 4323 C CA . LEU B 1 64 ? 11.141 36.438 18.5 1 92.5 64 LEU B CA 1
ATOM 4324 C C . LEU B 1 64 ? 12.305 35.469 18.375 1 92.5 64 LEU B C 1
ATOM 4326 O O . LEU B 1 64 ? 12.648 34.781 19.344 1 92.5 64 LEU B O 1
ATOM 4330 N N . LYS B 1 65 ? 12.867 35.469 17.219 1 92.31 65 LYS B N 1
ATOM 4331 C CA . LYS B 1 65 ? 14 34.594 16.969 1 92.31 65 LYS B CA 1
ATOM 4332 C C . LYS B 1 65 ? 15.305 35.219 17.469 1 92.31 65 LYS B C 1
ATOM 4334 O O . LYS B 1 65 ? 16.359 34.594 17.422 1 92.31 65 LYS B O 1
ATOM 4339 N N . GLY B 1 66 ? 15.289 36.438 17.859 1 93.44 66 GLY B N 1
ATOM 4340 C CA . GLY B 1 66 ? 16.453 37.125 18.391 1 93.44 66 GLY B CA 1
ATOM 4341 C C . GLY B 1 66 ? 17.266 37.844 17.328 1 93.44 66 GLY B C 1
ATOM 4342 O O . GLY B 1 66 ? 18.375 38.312 17.594 1 93.44 66 GLY B O 1
ATOM 4343 N N . ASP B 1 67 ? 16.703 37.906 16.156 1 96.19 67 ASP B N 1
ATOM 4344 C CA . ASP B 1 67 ? 17.391 38.594 15.062 1 96.19 67 ASP B CA 1
ATOM 4345 C C . ASP B 1 67 ? 16.844 40 14.891 1 96.19 67 ASP B C 1
ATOM 4347 O O . ASP B 1 67 ? 16.109 40.281 13.938 1 96.19 67 ASP B O 1
ATOM 4351 N N . ASN B 1 68 ? 17.344 40.938 15.633 1 95.69 68 ASN B N 1
ATOM 4352 C CA . ASN B 1 68 ? 16.828 42.312 15.672 1 95.69 68 ASN B CA 1
ATOM 4353 C C . ASN B 1 68 ? 17.203 43.062 14.414 1 95.69 68 ASN B C 1
ATOM 4355 O O . ASN B 1 68 ? 16.453 43.938 13.961 1 95.69 68 ASN B O 1
ATOM 4359 N N . GLU B 1 69 ? 18.312 42.75 13.875 1 95.75 69 GLU B N 1
ATOM 4360 C CA . GLU B 1 69 ? 18.719 43.406 12.648 1 95.75 69 GLU B CA 1
ATOM 4361 C C . GLU B 1 69 ? 17.766 43.125 11.5 1 95.75 69 GLU B C 1
ATOM 4363 O O . GLU B 1 69 ? 17.328 44.031 10.789 1 95.75 69 GLU B O 1
ATOM 4368 N N . GLU B 1 70 ? 17.5 41.844 11.453 1 97.5 70 GLU B N 1
ATOM 4369 C CA . GLU B 1 70 ? 16.562 41.469 10.406 1 97.5 70 GLU B CA 1
ATOM 4370 C C . GLU B 1 70 ? 15.164 42.031 10.688 1 97.5 70 GLU B C 1
ATOM 4372 O O . GLU B 1 70 ? 14.43 42.375 9.766 1 97.5 70 GLU B O 1
ATOM 4377 N N . ALA B 1 71 ? 14.781 42.062 11.945 1 98.25 71 ALA B N 1
ATOM 4378 C CA . ALA B 1 71 ? 13.492 42.656 12.32 1 98.25 71 ALA B CA 1
ATOM 4379 C C . ALA B 1 71 ? 13.375 44.094 11.859 1 98.25 71 ALA B C 1
ATOM 4381 O O . ALA B 1 71 ? 12.336 44.5 11.32 1 98.25 71 ALA B O 1
ATOM 4382 N N . ILE B 1 72 ? 14.43 44.812 11.961 1 97.75 72 ILE B N 1
ATOM 4383 C CA . ILE B 1 72 ? 14.43 46.219 11.555 1 97.75 72 ILE B CA 1
ATOM 4384 C C . ILE B 1 72 ? 14.367 46.312 10.031 1 97.75 72 ILE B C 1
ATOM 4386 O O . ILE B 1 72 ? 13.648 47.125 9.477 1 97.75 72 ILE B O 1
ATOM 4390 N N . ARG B 1 73 ? 15.125 45.5 9.438 1 98.06 73 ARG B N 1
ATOM 4391 C CA . ARG B 1 73 ? 15.117 45.469 7.977 1 98.06 73 ARG B CA 1
ATOM 4392 C C . ARG B 1 73 ? 13.719 45.219 7.438 1 98.06 73 ARG B C 1
ATOM 4394 O O . ARG B 1 73 ? 13.305 45.781 6.434 1 98.06 73 ARG B O 1
ATOM 4401 N N . GLN B 1 74 ? 13.008 44.281 8.07 1 98.56 74 GLN B N 1
ATOM 4402 C CA . GLN B 1 74 ? 11.656 43.969 7.641 1 98.56 74 GLN B CA 1
ATOM 4403 C C . GLN B 1 74 ? 10.719 45.156 7.832 1 98.56 74 GLN B C 1
ATOM 4405 O O . GLN B 1 74 ? 9.82 45.375 7.016 1 98.56 74 GLN B O 1
ATOM 4410 N N . LEU B 1 75 ? 10.906 45.938 8.867 1 98.31 75 LEU B N 1
ATOM 4411 C CA . LEU B 1 75 ? 10.094 47.125 9.07 1 98.31 75 LEU B CA 1
ATOM 4412 C C . LEU B 1 75 ? 10.406 48.156 8.008 1 98.31 75 LEU B C 1
ATOM 4414 O O . LEU B 1 75 ? 9.516 48.906 7.566 1 98.31 75 LEU B O 1
ATOM 4418 N N . GLN B 1 76 ? 11.633 48.219 7.598 1 98.06 76 GLN B N 1
ATOM 4419 C CA . GLN B 1 76 ? 12 49.125 6.516 1 98.06 76 GLN B CA 1
ATOM 4420 C C . GLN B 1 76 ? 11.312 48.75 5.211 1 98.06 76 GLN B C 1
ATOM 4422 O O . GLN B 1 76 ? 10.836 49.594 4.473 1 98.06 76 GLN B O 1
ATOM 4427 N N . GLU B 1 77 ? 11.273 47.469 5.016 1 97.75 77 GLU B N 1
ATOM 4428 C CA . GLU B 1 77 ? 10.547 47 3.844 1 97.75 77 GLU B CA 1
ATOM 4429 C C . GLU B 1 77 ? 9.062 47.312 3.932 1 97.75 77 GLU B C 1
ATOM 4431 O O . GLU B 1 77 ? 8.445 47.688 2.934 1 97.75 77 GLU B O 1
ATOM 4436 N N . ALA B 1 78 ? 8.492 47.125 5.121 1 97.88 78 ALA B N 1
ATOM 4437 C CA . ALA B 1 78 ? 7.086 47.469 5.312 1 97.88 78 ALA B CA 1
ATOM 4438 C C . ALA B 1 78 ? 6.832 48.938 4.969 1 97.88 78 ALA B C 1
ATOM 4440 O O . ALA B 1 78 ? 5.867 49.25 4.27 1 97.88 78 ALA B O 1
ATOM 4441 N N . GLU B 1 79 ? 7.711 49.781 5.375 1 96.06 79 GLU B N 1
ATOM 4442 C CA . GLU B 1 79 ? 7.578 51.219 5.102 1 96.06 79 GLU B CA 1
ATOM 4443 C C . GLU B 1 79 ? 7.703 51.5 3.609 1 96.06 79 GLU B C 1
ATOM 4445 O O . GLU B 1 79 ? 6.988 52.375 3.074 1 96.06 79 GLU B O 1
ATOM 4450 N N . GLN B 1 80 ? 8.617 50.875 3 1 96.19 80 GLN B N 1
ATOM 4451 C CA . GLN B 1 80 ? 8.828 51.062 1.57 1 96.19 80 GLN B CA 1
ATOM 4452 C C . GLN B 1 80 ? 7.582 50.719 0.773 1 96.19 80 GLN B C 1
ATOM 4454 O O . GLN B 1 80 ? 7.227 51.406 -0.184 1 96.19 80 GLN B O 1
ATOM 4459 N N . HIS B 1 81 ? 6.879 49.688 1.175 1 94.94 81 HIS B N 1
ATOM 4460 C CA . HIS B 1 81 ? 5.707 49.219 0.438 1 94.94 81 HIS B CA 1
ATOM 4461 C C . HIS B 1 81 ? 4.477 50.031 0.774 1 94.94 81 HIS B C 1
ATOM 4463 O O . HIS B 1 81 ? 3.465 49.969 0.074 1 94.94 81 HIS B O 1
ATOM 4469 N N . LEU B 1 82 ? 4.559 50.812 1.842 1 94.81 82 LEU B N 1
ATOM 4470 C CA . LEU B 1 82 ? 3.455 51.688 2.207 1 94.81 82 LEU B CA 1
ATOM 4471 C C . LEU B 1 82 ? 3.508 53 1.407 1 94.81 82 LEU B C 1
ATOM 4473 O O . LEU B 1 82 ? 2.496 53.688 1.269 1 94.81 82 LEU B O 1
ATOM 4477 N N . GLN B 1 83 ? 4.633 53.25 0.84 1 90.25 83 GLN B N 1
ATOM 4478 C CA . GLN B 1 83 ? 4.785 54.5 0.11 1 90.25 83 GLN B CA 1
ATOM 4479 C C . GLN B 1 83 ? 3.834 54.562 -1.081 1 90.25 83 GLN B C 1
ATOM 4481 O O . GLN B 1 83 ? 3.785 53.656 -1.893 1 90.25 83 GLN B O 1
ATOM 4486 N N . GLY B 1 84 ? 3.025 55.625 -1.199 1 83.31 84 GLY B N 1
ATOM 4487 C CA . GLY B 1 84 ? 2.145 55.875 -2.332 1 83.31 84 GLY B CA 1
ATOM 4488 C C . GLY B 1 84 ? 0.771 55.25 -2.154 1 83.31 84 GLY B C 1
ATOM 4489 O O . GLY B 1 84 ? -0.089 55.375 -3.029 1 83.31 84 GLY B O 1
ATOM 4490 N N . THR B 1 85 ? 0.584 54.5 -1.029 1 85.25 85 THR B N 1
ATOM 4491 C CA . THR B 1 85 ? -0.723 53.906 -0.794 1 85.25 85 THR B CA 1
ATOM 4492 C C . THR B 1 85 ? -1.684 54.938 -0.181 1 85.25 85 THR B C 1
ATOM 4494 O O . THR B 1 85 ? -1.256 55.969 0.325 1 85.25 85 THR B O 1
ATOM 4497 N N . GLN B 1 86 ? -2.902 54.625 -0.33 1 82.19 86 GLN B N 1
ATOM 4498 C CA . GLN B 1 86 ? -3.916 55.438 0.3 1 82.19 86 GLN B CA 1
ATOM 4499 C C . GLN B 1 86 ? -3.879 55.312 1.819 1 82.19 86 GLN B C 1
ATOM 4501 O O . GLN B 1 86 ? -3.658 54.219 2.342 1 82.19 86 GLN B O 1
ATOM 4506 N N . SER B 1 87 ? -4.137 56.375 2.564 1 84.31 87 SER B N 1
ATOM 4507 C CA . SER B 1 87 ? -4.184 56.375 4.023 1 84.31 87 SER B CA 1
ATOM 4508 C C . SER B 1 87 ? -2.873 55.875 4.621 1 84.31 87 SER B C 1
ATOM 4510 O O . SER B 1 87 ? -2.883 55.031 5.531 1 84.31 87 SER B O 1
ATOM 4512 N N . VAL B 1 88 ? -1.822 56.312 4.059 1 88.12 88 VAL B N 1
ATOM 4513 C CA . VAL B 1 88 ? -0.488 55.844 4.406 1 88.12 88 VAL B CA 1
ATOM 4514 C C . VAL B 1 88 ? -0.221 56.094 5.887 1 88.12 88 VAL B C 1
ATOM 4516 O O . VAL B 1 88 ? 0.371 55.25 6.57 1 88.12 88 VAL B O 1
ATOM 4519 N N . ASP B 1 89 ? -0.677 57.188 6.418 1 87.94 89 ASP B N 1
ATOM 4520 C CA . ASP B 1 89 ? -0.416 57.531 7.816 1 87.94 89 ASP B CA 1
ATOM 4521 C C . ASP B 1 89 ? -1.076 56.531 8.758 1 87.94 89 ASP B C 1
ATOM 4523 O O . ASP B 1 89 ? -0.464 56.094 9.727 1 87.94 89 ASP B O 1
ATOM 4527 N N . ILE B 1 90 ? -2.223 56.188 8.359 1 90.69 90 ILE B N 1
ATOM 4528 C CA . ILE B 1 90 ? -2.982 55.219 9.172 1 90.69 90 ILE B CA 1
ATOM 4529 C C . ILE B 1 90 ? -2.283 53.875 9.18 1 90.69 90 ILE B C 1
ATOM 4531 O O . ILE B 1 90 ? -2.109 53.25 10.234 1 90.69 90 ILE B O 1
ATOM 4535 N N . LYS B 1 91 ? -1.842 53.438 8.008 1 92.31 91 LYS B N 1
ATOM 4536 C CA . LYS B 1 91 ? -1.189 52.156 7.883 1 92.31 91 LYS B CA 1
ATOM 4537 C C . LYS B 1 91 ? 0.181 52.156 8.555 1 92.31 91 LYS B C 1
ATOM 4539 O O . LYS B 1 91 ? 0.658 51.094 9.016 1 92.31 91 LYS B O 1
ATOM 4544 N N . ARG B 1 92 ? 0.751 53.312 8.672 1 95.06 92 ARG B N 1
ATOM 4545 C CA . ARG B 1 92 ? 2.068 53.469 9.289 1 95.06 92 ARG B CA 1
ATOM 4546 C C . ARG B 1 92 ? 1.981 53.344 10.805 1 95.06 92 ARG B C 1
ATOM 4548 O O . ARG B 1 92 ? 2.986 53.062 11.469 1 95.06 92 ARG B O 1
ATOM 4555 N N . ALA B 1 93 ? 0.793 53.531 11.336 1 96.06 93 ALA B N 1
ATOM 4556 C CA . ALA B 1 93 ? 0.632 53.5 12.789 1 96.06 93 ALA B CA 1
ATOM 4557 C C . ALA B 1 93 ? 1.148 52.219 13.391 1 96.06 93 ALA B C 1
ATOM 4559 O O . ALA B 1 93 ? 1.905 52.219 14.367 1 96.06 93 ALA B O 1
ATOM 4560 N N . VAL B 1 94 ? 0.764 51.094 12.812 1 97.25 94 VAL B N 1
ATOM 4561 C CA . VAL B 1 94 ? 1.18 49.781 13.328 1 97.25 94 VAL B CA 1
ATOM 4562 C C . VAL B 1 94 ? 2.674 49.594 13.086 1 97.25 94 VAL B C 1
ATOM 4564 O O . VAL B 1 94 ? 3.395 49.094 13.969 1 97.25 94 VAL B O 1
ATOM 4567 N N . THR B 1 95 ? 3.195 49.906 11.922 1 98 95 THR B N 1
ATOM 4568 C CA . THR B 1 95 ? 4.605 49.781 11.586 1 98 95 THR B CA 1
ATOM 4569 C C . THR B 1 95 ? 5.473 50.625 12.531 1 98 95 THR B C 1
ATOM 4571 O O . THR B 1 95 ? 6.484 50.125 13.039 1 98 95 THR B O 1
ATOM 4574 N N . TYR B 1 96 ? 5.031 51.844 12.766 1 98.06 96 TYR B N 1
ATOM 4575 C CA . TYR B 1 96 ? 5.773 52.719 13.664 1 98.06 96 TYR B CA 1
ATOM 4576 C C . TYR B 1 96 ? 5.73 52.188 15.094 1 98.06 96 TYR B C 1
ATOM 4578 O O . TYR B 1 96 ? 6.703 52.312 15.844 1 98.06 96 TYR B O 1
ATOM 4586 N N . SER B 1 97 ? 4.598 51.688 15.453 1 98.44 97 SER B N 1
ATOM 4587 C CA . SER B 1 97 ? 4.512 51.062 16.781 1 98.44 97 SER B CA 1
ATOM 4588 C C . SER B 1 97 ? 5.508 49.938 16.922 1 98.44 97 SER B C 1
ATOM 4590 O O . SER B 1 97 ? 6.141 49.781 17.969 1 98.44 97 SER B O 1
ATOM 4592 N N . ASN B 1 98 ? 5.625 49.125 15.93 1 98.19 98 ASN B N 1
ATOM 4593 C CA . ASN B 1 98 ? 6.598 48.031 15.938 1 98.19 98 ASN B CA 1
ATOM 4594 C C . ASN B 1 98 ? 8.023 48.562 16.047 1 98.19 98 ASN B C 1
ATOM 4596 O O . ASN B 1 98 ? 8.844 48 16.781 1 98.19 98 ASN B O 1
ATOM 4600 N N . TYR B 1 99 ? 8.32 49.688 15.305 1 98.25 99 TYR B N 1
ATOM 4601 C CA . TYR B 1 99 ? 9.625 50.344 15.422 1 98.25 99 TYR B CA 1
ATOM 4602 C C . TYR B 1 99 ? 9.898 50.719 16.875 1 98.25 99 TYR B C 1
ATOM 4604 O O . TYR B 1 99 ? 10.992 50.5 17.391 1 98.25 99 TYR B O 1
ATOM 4612 N N . ALA B 1 100 ? 8.914 51.312 17.438 1 98.06 100 ALA B N 1
ATOM 4613 C CA . ALA B 1 100 ? 9.086 51.812 18.812 1 98.06 100 ALA B CA 1
ATOM 4614 C C . ALA B 1 100 ? 9.469 50.688 19.766 1 98.06 100 ALA B C 1
ATOM 4616 O O . ALA B 1 100 ? 10.422 50.812 20.531 1 98.06 100 ALA B O 1
ATOM 4617 N N . TRP B 1 101 ? 8.766 49.625 19.672 1 97.31 101 TRP B N 1
ATOM 4618 C CA . TRP B 1 101 ? 9.055 48.5 20.547 1 97.31 101 TRP B CA 1
ATOM 4619 C C . TRP B 1 101 ? 10.414 47.906 20.219 1 97.31 101 TRP B C 1
ATOM 4621 O O . TRP B 1 101 ? 11.164 47.5 21.125 1 97.31 101 TRP B O 1
ATOM 4631 N N . LEU B 1 102 ? 10.711 47.719 18.953 1 97.56 102 LEU B N 1
ATOM 4632 C CA . LEU B 1 102 ? 11.984 47.125 18.547 1 97.56 102 LEU B CA 1
ATOM 4633 C C . LEU B 1 102 ? 13.156 47.938 19.062 1 97.56 102 LEU B C 1
ATOM 4635 O O . LEU B 1 102 ? 14.117 47.406 19.609 1 97.56 102 LEU B O 1
ATOM 4639 N N . TYR B 1 103 ? 13.117 49.25 18.922 1 97 103 TYR B N 1
ATOM 4640 C CA . TYR B 1 103 ? 14.188 50.094 19.391 1 97 103 TYR B CA 1
ATOM 4641 C C . TYR B 1 103 ? 14.281 50.094 20.922 1 97 103 TYR B C 1
ATOM 4643 O O . TYR B 1 103 ? 15.367 50.188 21.484 1 97 103 TYR B O 1
ATOM 4651 N N . TYR B 1 104 ? 13.164 49.969 21.562 1 96.88 104 TYR B N 1
ATOM 4652 C CA . TYR B 1 104 ? 13.18 49.844 23.016 1 96.88 104 TYR B CA 1
ATOM 4653 C C . TYR B 1 104 ? 13.961 48.594 23.438 1 96.88 104 TYR B C 1
ATOM 4655 O O . TYR B 1 104 ? 14.812 48.656 24.328 1 96.88 104 TYR B O 1
ATOM 4663 N N . HIS B 1 105 ? 13.688 47.5 22.766 1 95.12 105 HIS B N 1
ATOM 4664 C CA . HIS B 1 105 ? 14.344 46.25 23.094 1 95.12 105 HIS B CA 1
ATOM 4665 C C . HIS B 1 105 ? 15.812 46.25 22.719 1 95.12 105 HIS B C 1
ATOM 4667 O O . HIS B 1 105 ? 16.609 45.469 23.234 1 95.12 105 HIS B O 1
ATOM 4673 N N . LEU B 1 106 ? 16.141 47.156 21.828 1 94.62 106 LEU B N 1
ATOM 4674 C CA . LEU B 1 106 ? 17.531 47.344 21.453 1 94.62 106 LEU B CA 1
ATOM 4675 C C . LEU B 1 106 ? 18.203 48.375 22.344 1 94.62 106 LEU B C 1
ATOM 4677 O O . LEU B 1 106 ? 19.359 48.781 22.109 1 94.62 106 LEU B O 1
ATOM 4681 N N . ASN B 1 107 ? 17.562 48.906 23.328 1 94 107 ASN B N 1
ATOM 4682 C CA . ASN B 1 107 ? 18.031 49.906 24.297 1 94 107 ASN B CA 1
ATOM 4683 C C . ASN B 1 107 ? 18.344 51.25 23.625 1 94 107 ASN B C 1
ATOM 4685 O O . ASN B 1 107 ? 19.281 51.938 24.047 1 94 107 ASN B O 1
ATOM 4689 N N . GLN B 1 108 ? 17.734 51.469 22.516 1 95.44 108 GLN B N 1
ATOM 4690 C CA . GLN B 1 108 ? 17.781 52.75 21.875 1 95.44 108 GLN B CA 1
ATOM 4691 C C . GLN B 1 108 ? 16.547 53.594 22.219 1 95.44 108 GLN B C 1
ATOM 4693 O O . GLN B 1 108 ? 15.703 53.844 21.359 1 95.44 108 GLN B O 1
ATOM 4698 N N . PHE B 1 109 ? 16.547 54.156 23.344 1 95.94 109 PHE B N 1
ATOM 4699 C CA . PHE B 1 109 ? 15.352 54.75 23.938 1 95.94 109 PHE B CA 1
ATOM 4700 C C . PHE B 1 109 ? 14.969 56.062 23.25 1 95.94 109 PHE B C 1
ATOM 4702 O O . PHE B 1 109 ? 13.789 56.375 23.141 1 95.94 109 PHE B O 1
ATOM 4709 N N . SER B 1 110 ? 15.961 56.75 22.719 1 95.31 110 SER B N 1
ATOM 4710 C CA . SER B 1 110 ? 15.656 57.969 22 1 95.31 110 SER B CA 1
ATOM 4711 C C . SER B 1 110 ? 14.875 57.688 20.734 1 95.31 110 SER B C 1
ATOM 4713 O O . SER B 1 110 ? 13.906 58.406 20.422 1 95.31 110 SER B O 1
ATOM 4715 N N . ASN B 1 111 ? 15.359 56.719 20.031 1 96.06 111 ASN B N 1
ATOM 4716 C CA . ASN B 1 111 ? 14.648 56.312 18.828 1 96.06 111 ASN B CA 1
ATOM 4717 C C . ASN B 1 111 ? 13.25 55.781 19.156 1 96.06 111 ASN B C 1
ATOM 4719 O O . ASN B 1 111 ? 12.289 56.094 18.438 1 96.06 111 ASN B O 1
ATOM 4723 N N . ALA B 1 112 ? 13.172 55 20.188 1 97.44 112 ALA B N 1
ATOM 4724 C CA . ALA B 1 112 ? 11.883 54.469 20.625 1 97.44 112 ALA B CA 1
ATOM 4725 C C . ALA B 1 112 ? 10.898 55.594 20.938 1 97.44 112 ALA B C 1
ATOM 4727 O O . ALA B 1 112 ? 9.734 55.531 20.547 1 97.44 112 ALA B O 1
ATOM 4728 N N . GLN B 1 113 ? 11.398 56.594 21.625 1 96.81 113 GLN B N 1
ATOM 4729 C CA . GLN B 1 113 ? 10.562 57.719 21.984 1 96.81 113 GLN B CA 1
ATOM 4730 C C . GLN B 1 113 ? 10.133 58.5 20.734 1 96.81 113 GLN B C 1
ATOM 4732 O O . GLN B 1 113 ? 9 58.969 20.656 1 96.81 113 GLN B O 1
ATOM 4737 N N . SER B 1 114 ? 11.062 58.625 19.797 1 97.25 114 SER B N 1
ATOM 4738 C CA . SER B 1 114 ? 10.75 59.312 18.562 1 97.25 114 SER B CA 1
ATOM 4739 C C . SER B 1 114 ? 9.594 58.625 17.828 1 97.25 114 SER B C 1
ATOM 4741 O O . SER B 1 114 ? 8.664 59.312 17.375 1 97.25 114 SER B O 1
ATOM 4743 N N . TYR B 1 115 ? 9.664 57.375 17.719 1 97.75 115 TYR B N 1
ATOM 4744 C CA . TYR B 1 115 ? 8.602 56.656 17.016 1 97.75 115 TYR B CA 1
ATOM 4745 C C . TYR B 1 115 ? 7.312 56.656 17.828 1 97.75 115 TYR B C 1
ATOM 4747 O O . TYR B 1 115 ? 6.219 56.688 17.266 1 97.75 115 TYR B O 1
ATOM 4755 N N . LEU B 1 116 ? 7.406 56.594 19.141 1 97.44 116 LEU B N 1
ATOM 4756 C CA . LEU B 1 116 ? 6.23 56.719 19.984 1 97.44 116 LEU B CA 1
ATOM 4757 C C . LEU B 1 116 ? 5.508 58.031 19.734 1 97.44 116 LEU B C 1
ATOM 4759 O O . LEU B 1 116 ? 4.277 58.062 19.625 1 97.44 116 LEU B O 1
ATOM 4763 N N . GLU B 1 117 ? 6.234 59.062 19.609 1 96.81 117 GLU B N 1
ATOM 4764 C CA . GLU B 1 117 ? 5.66 60.375 19.359 1 96.81 117 GLU B CA 1
ATOM 4765 C C . GLU B 1 117 ? 4.977 60.438 17.984 1 96.81 117 GLU B C 1
ATOM 4767 O O . GLU B 1 117 ? 3.934 61.062 17.844 1 96.81 117 GLU B O 1
ATOM 4772 N N . ARG B 1 118 ? 5.59 59.812 17.047 1 96.31 118 ARG B N 1
ATOM 4773 C CA . ARG B 1 118 ? 4.988 59.75 15.711 1 96.31 118 ARG B CA 1
ATOM 4774 C C . ARG B 1 118 ? 3.648 59.031 15.75 1 96.31 118 ARG B C 1
ATOM 4776 O O . ARG B 1 118 ? 2.689 59.438 15.102 1 96.31 118 ARG B O 1
ATOM 4783 N N . VAL B 1 119 ? 3.553 57.938 16.453 1 97.12 119 VAL B N 1
ATOM 4784 C CA . VAL B 1 119 ? 2.322 57.188 16.578 1 97.12 119 VAL B CA 1
ATOM 4785 C C . VAL B 1 119 ? 1.257 58 17.297 1 97.12 119 VAL B C 1
ATOM 4787 O O . VAL B 1 119 ? 0.097 58.031 16.875 1 97.12 119 VAL B O 1
ATOM 4790 N N . GLU B 1 120 ? 1.645 58.688 18.344 1 95.12 120 GLU B N 1
ATOM 4791 C CA . GLU B 1 120 ? 0.713 59.531 19.094 1 95.12 120 GLU B CA 1
ATOM 4792 C C . GLU B 1 120 ? 0.166 60.656 18.219 1 95.12 120 GLU B C 1
ATOM 4794 O O . GLU B 1 120 ? -1.01 61.031 18.328 1 95.12 120 GLU B O 1
ATOM 4799 N N . ALA B 1 121 ? 1.049 61.188 17.391 1 94.94 121 ALA B N 1
ATOM 4800 C CA . ALA B 1 121 ? 0.613 62.219 16.469 1 94.94 121 ALA B CA 1
ATOM 4801 C C . ALA B 1 121 ? -0.453 61.688 15.508 1 94.94 121 ALA B C 1
ATOM 4803 O O . ALA B 1 121 ? -1.419 62.375 15.195 1 94.94 121 ALA B O 1
ATOM 4804 N N . ILE B 1 122 ? -0.251 60.469 15.055 1 94.62 122 ILE B N 1
ATOM 4805 C CA . ILE B 1 122 ? -1.221 59.844 14.156 1 94.62 122 ILE B CA 1
ATOM 4806 C C . ILE B 1 122 ? -2.543 59.656 14.891 1 94.62 122 ILE B C 1
ATOM 4808 O O . ILE B 1 122 ? -3.607 60 14.375 1 94.62 122 ILE B O 1
ATOM 4812 N N . TYR B 1 123 ? -2.49 59.125 16.078 1 94.19 123 TYR B N 1
ATOM 4813 C CA . TYR B 1 123 ? -3.697 58.906 16.875 1 94.19 123 TYR B CA 1
ATOM 4814 C C . TYR B 1 123 ? -4.457 60.188 17.109 1 94.19 123 TYR B C 1
ATOM 4816 O O . TYR B 1 123 ? -5.68 60.25 16.953 1 94.19 123 TYR B O 1
ATOM 4824 N N . ASN B 1 124 ? -3.752 61.188 17.453 1 92.94 124 ASN B N 1
ATOM 4825 C CA . ASN B 1 124 ? -4.367 62.469 17.75 1 92.94 124 ASN B CA 1
ATOM 4826 C C . ASN B 1 124 ? -5.008 63.094 16.516 1 92.94 124 ASN B C 1
ATOM 4828 O O . ASN B 1 124 ? -6.062 63.719 16.609 1 92.94 124 ASN B O 1
ATOM 4832 N N . ASN B 1 125 ? -4.316 62.938 15.453 1 92.31 125 ASN B N 1
ATOM 4833 C CA . ASN B 1 125 ? -4.816 63.5 14.211 1 92.31 125 ASN B CA 1
ATOM 4834 C C . ASN B 1 125 ? -6.117 62.812 13.773 1 92.31 125 ASN B C 1
ATOM 4836 O O . ASN B 1 125 ? -6.938 63.438 13.086 1 92.31 125 ASN B O 1
ATOM 4840 N N . TYR B 1 126 ? -6.281 61.562 14.18 1 91.94 126 TYR B N 1
ATOM 4841 C CA . TYR B 1 126 ? -7.418 60.844 13.633 1 91.94 126 TYR B CA 1
ATOM 4842 C C . TYR B 1 126 ? -8.445 60.531 14.719 1 91.94 126 TYR B C 1
ATOM 4844 O O . TYR B 1 126 ? -9.539 60.031 14.438 1 91.94 126 TYR B O 1
ATOM 4852 N N . ASP B 1 127 ? -8.211 60.781 15.938 1 86.5 127 ASP B N 1
ATOM 4853 C CA . ASP B 1 127 ? -9.125 60.5 17.047 1 86.5 127 ASP B CA 1
ATOM 4854 C C . ASP B 1 127 ? -10.438 61.25 16.859 1 86.5 127 ASP B C 1
ATOM 4856 O O . ASP B 1 127 ? -11.516 60.719 17.094 1 86.5 127 ASP B O 1
ATOM 4860 N N . SER B 1 128 ? -10.445 62.5 16.469 1 85.44 128 SER B N 1
ATOM 4861 C CA . SER B 1 128 ? -11.664 63.281 16.328 1 85.44 128 SER B CA 1
ATOM 4862 C C . SER B 1 128 ? -12.016 63.5 14.859 1 85.44 128 SER B C 1
ATOM 4864 O O . SER B 1 128 ? -12.898 64.312 14.539 1 85.44 128 SER B O 1
ATOM 4866 N N . SER B 1 129 ? -11.359 62.719 14.062 1 88.75 129 SER B N 1
ATOM 4867 C CA . SER B 1 129 ? -11.586 62.844 12.625 1 88.75 129 SER B CA 1
ATOM 4868 C C . SER B 1 129 ? -12.633 61.875 12.133 1 88.75 129 SER B C 1
ATOM 4870 O O . SER B 1 129 ? -12.898 60.844 12.789 1 88.75 129 SER B O 1
ATOM 4872 N N . PRO B 1 130 ? -13.328 62.219 11.047 1 87 130 PRO B N 1
ATOM 4873 C CA . PRO B 1 130 ? -14.258 61.25 10.438 1 87 130 PRO B CA 1
ATOM 4874 C C . PRO B 1 130 ? -13.57 59.969 10.008 1 87 130 PRO B C 1
ATOM 4876 O O . PRO B 1 130 ? -14.242 58.938 9.805 1 87 130 PRO B O 1
ATOM 4879 N N . GLU B 1 131 ? -12.25 60 10 1 90.94 131 GLU B N 1
ATOM 4880 C CA . GLU B 1 131 ? -11.492 58.844 9.555 1 90.94 131 GLU B CA 1
ATOM 4881 C C . GLU B 1 131 ? -11.086 57.969 10.742 1 90.94 131 GLU B C 1
ATOM 4883 O O . GLU B 1 131 ? -10.297 57.031 10.586 1 90.94 131 GLU B O 1
ATOM 4888 N N . HIS B 1 132 ? -11.602 58.25 11.812 1 92.81 132 HIS B N 1
ATOM 4889 C CA . HIS B 1 132 ? -11.297 57.469 13.008 1 92.81 132 HIS B CA 1
ATOM 4890 C C . HIS B 1 132 ? -11.648 56 12.828 1 92.81 132 HIS B C 1
ATOM 4892 O O . HIS B 1 132 ? -10.891 55.125 13.242 1 92.81 132 HIS B O 1
ATOM 4898 N N . ASP B 1 133 ? -12.742 55.781 12.125 1 92.94 133 ASP B N 1
ATOM 4899 C CA . ASP B 1 133 ? -13.18 54.406 11.906 1 92.94 133 ASP B CA 1
ATOM 4900 C C . ASP B 1 133 ? -12.219 53.688 10.969 1 92.94 133 ASP B C 1
ATOM 4902 O O . ASP B 1 133 ? -12.016 52.469 11.109 1 92.94 133 ASP B O 1
ATOM 4906 N N . ILE B 1 134 ? -11.68 54.375 10.109 1 94.06 134 ILE B N 1
ATOM 4907 C CA . ILE B 1 134 ? -10.719 53.781 9.195 1 94.06 134 ILE B CA 1
ATOM 4908 C C . ILE B 1 134 ? -9.469 53.344 9.961 1 94.06 134 ILE B C 1
ATOM 4910 O O . ILE B 1 134 ? -8.922 52.281 9.727 1 94.06 134 ILE B O 1
ATOM 4914 N N . LEU B 1 135 ? -9.023 54.219 10.844 1 94.75 135 LEU B N 1
ATOM 4915 C CA . LEU B 1 135 ? -7.867 53.938 11.68 1 94.75 135 LEU B CA 1
ATOM 4916 C C . LEU B 1 135 ? -8.117 52.688 12.531 1 94.75 135 LEU B C 1
ATOM 4918 O O . LEU B 1 135 ? -7.285 51.781 12.578 1 94.75 135 LEU B O 1
ATOM 4922 N N . LEU B 1 136 ? -9.281 52.594 13.156 1 95.69 136 LEU B N 1
ATOM 4923 C CA . LEU B 1 136 ? -9.633 51.438 14 1 95.69 136 LEU B CA 1
ATOM 4924 C C . LEU B 1 136 ? -9.727 50.156 13.172 1 95.69 136 LEU B C 1
ATOM 4926 O O . LEU B 1 136 ? -9.297 49.094 13.609 1 95.69 136 LEU B O 1
ATOM 4930 N N . THR B 1 137 ? -10.359 50.25 12.016 1 96.56 137 THR B N 1
ATOM 4931 C CA . THR B 1 137 ? -10.492 49.094 11.125 1 96.56 137 THR B CA 1
ATOM 4932 C C . THR B 1 137 ? -9.125 48.531 10.773 1 96.56 137 THR B C 1
ATOM 4934 O O . THR B 1 137 ? -8.93 47.312 10.773 1 96.56 137 THR B O 1
ATOM 4937 N N . GLU B 1 138 ? -8.195 49.438 10.5 1 95.12 138 GLU B N 1
ATOM 4938 C CA . GLU B 1 138 ? -6.844 49.031 10.148 1 95.12 138 GLU B CA 1
ATOM 4939 C C . GLU B 1 138 ? -6.164 48.312 11.32 1 95.12 138 GLU B C 1
ATOM 4941 O O . GLU B 1 138 ? -5.547 47.25 11.141 1 95.12 138 GLU B O 1
ATOM 4946 N N . ILE B 1 139 ? -6.273 48.844 12.461 1 96.38 139 ILE B N 1
ATOM 4947 C CA . ILE B 1 139 ? -5.629 48.312 13.648 1 96.38 139 ILE B CA 1
ATOM 4948 C C . ILE B 1 139 ? -6.25 46.969 13.992 1 96.38 139 ILE B C 1
ATOM 4950 O O . ILE B 1 139 ? -5.535 45.969 14.242 1 96.38 139 ILE B O 1
ATOM 4954 N N . TYR B 1 140 ? -7.59 46.875 13.984 1 97.62 140 TYR B N 1
ATOM 4955 C CA . TYR B 1 140 ? -8.281 45.625 14.281 1 97.62 140 TYR B CA 1
ATOM 4956 C C . TYR B 1 140 ? -7.953 44.562 13.242 1 97.62 140 TYR B C 1
ATOM 4958 O O . TYR B 1 140 ? -7.762 43.406 13.586 1 97.62 140 TYR B O 1
ATOM 4966 N N . GLY B 1 141 ? -7.949 44.969 12.031 1 97.44 141 GLY B N 1
ATOM 4967 C CA . GLY B 1 141 ? -7.609 44.062 10.969 1 97.44 141 GLY B CA 1
ATOM 4968 C C . GLY B 1 141 ? -6.215 43.469 11.094 1 97.44 141 GLY B C 1
ATOM 4969 O O . GLY B 1 141 ? -6.023 42.25 10.977 1 97.44 141 GLY B O 1
ATOM 4970 N N . GLU B 1 142 ? -5.195 44.344 11.352 1 97.19 142 GLU B N 1
ATOM 4971 C CA . GLU B 1 142 ? -3.818 43.875 11.523 1 97.19 142 GLU B CA 1
ATOM 4972 C C . GLU B 1 142 ? -3.697 42.906 12.695 1 97.19 142 GLU B C 1
ATOM 4974 O O . GLU B 1 142 ? -2.957 41.938 12.617 1 97.19 142 GLU B O 1
ATOM 4979 N N . ARG B 1 143 ? -4.418 43.219 13.695 1 97 143 ARG B N 1
ATOM 4980 C CA . ARG B 1 143 ? -4.418 42.344 14.859 1 97 143 ARG B CA 1
ATOM 4981 C C . ARG B 1 143 ? -5.023 40.969 14.516 1 97 143 ARG B C 1
ATOM 4983 O O . ARG B 1 143 ? -4.484 39.938 14.891 1 97 143 ARG B O 1
ATOM 4990 N N . ALA B 1 144 ? -6.117 41 13.852 1 97.25 144 ALA B N 1
ATOM 4991 C CA . ALA B 1 144 ? -6.793 39.781 13.453 1 97.25 144 ALA B CA 1
ATOM 4992 C C . ALA B 1 144 ? -5.891 38.906 12.578 1 97.25 144 ALA B C 1
ATOM 4994 O O . ALA B 1 144 ? -5.773 37.688 12.797 1 97.25 144 ALA B O 1
ATOM 4995 N N . TRP B 1 145 ? -5.246 39.5 11.617 1 96.62 145 TRP B N 1
ATOM 4996 C CA . TRP B 1 145 ? -4.355 38.781 10.719 1 96.62 145 TRP B CA 1
ATOM 4997 C C . TRP B 1 145 ? -3.16 38.219 11.477 1 96.62 145 TRP B C 1
ATOM 4999 O O . TRP B 1 145 ? -2.686 37.125 11.172 1 96.62 145 TRP B O 1
ATOM 5009 N N . ALA B 1 146 ? -2.607 39 12.406 1 95.38 146 ALA B N 1
ATOM 5010 C CA . ALA B 1 146 ? -1.493 38.531 13.227 1 95.38 146 ALA B CA 1
ATOM 5011 C C . ALA B 1 146 ? -1.882 37.281 14.016 1 95.38 146 ALA B C 1
ATOM 5013 O O . ALA B 1 146 ? -1.141 36.281 14.031 1 95.38 146 ALA B O 1
ATOM 5014 N N . LEU B 1 147 ? -3.074 37.344 14.609 1 94.62 147 LEU B N 1
ATOM 5015 C CA . LEU B 1 147 ? -3.562 36.188 15.391 1 94.62 147 LEU B CA 1
ATOM 5016 C C . LEU B 1 147 ? -3.803 35 14.5 1 94.62 147 LEU B C 1
ATOM 5018 O O . LEU B 1 147 ? -3.488 33.844 14.883 1 94.62 147 LEU B O 1
ATOM 5022 N N . LEU B 1 148 ? -4.301 35.219 13.328 1 93.69 148 LEU B N 1
ATOM 5023 C CA . LEU B 1 148 ? -4.559 34.125 12.391 1 93.69 148 LEU B CA 1
ATOM 5024 C C . LEU B 1 148 ? -3.254 33.5 11.922 1 93.69 148 LEU B C 1
ATOM 5026 O O . LEU B 1 148 ? -3.186 32.281 11.734 1 93.69 148 LEU B O 1
ATOM 5030 N N . THR B 1 149 ? -2.201 34.312 11.711 1 93.06 149 THR B N 1
ATOM 5031 C CA . THR B 1 149 ? -0.906 33.844 11.234 1 93.06 149 THR B CA 1
ATOM 5032 C C . THR B 1 149 ? -0.253 32.906 12.266 1 93.06 149 THR B C 1
ATOM 5034 O O . THR B 1 149 ? 0.366 31.906 11.906 1 93.06 149 THR B O 1
ATOM 5037 N N . PHE B 1 150 ? -0.317 33.156 13.555 1 88.38 150 PHE B N 1
ATOM 5038 C CA . PHE B 1 150 ? 0.282 32.344 14.609 1 88.38 150 PHE B CA 1
ATOM 5039 C C . PHE B 1 150 ? -0.666 31.25 15.039 1 88.38 150 PHE B C 1
ATOM 5041 O O . PHE B 1 150 ? -0.34 30.453 15.93 1 88.38 150 PHE B O 1
ATOM 5048 N N . TYR B 1 151 ? -1.6 30.906 14.32 1 78.94 151 TYR B N 1
ATOM 5049 C CA . TYR B 1 151 ? -2.598 29.859 14.375 1 78.94 151 TYR B CA 1
ATOM 5050 C C . TYR B 1 151 ? -2.75 29.312 15.797 1 78.94 151 TYR B C 1
ATOM 5052 O O . TYR B 1 151 ? -2.482 30.031 16.766 1 78.94 151 TYR B O 1
ATOM 5060 N N . GLY B 1 152 ? -3.305 28.078 15.977 1 73.25 152 GLY B N 1
ATOM 5061 C CA . GLY B 1 152 ? -3.531 27.453 17.266 1 73.25 152 GLY B CA 1
ATOM 5062 C C . GLY B 1 152 ? -4.703 28.062 18.031 1 73.25 152 GLY B C 1
ATOM 5063 O O . GLY B 1 152 ? -5.797 28.203 17.469 1 73.25 152 GLY B O 1
ATOM 5064 N N . LYS B 1 153 ? -4.477 28.438 19.188 1 76.19 153 LYS B N 1
ATOM 5065 C CA . LYS B 1 153 ? -5.527 28.938 20.062 1 76.19 153 LYS B CA 1
ATOM 5066 C C . LYS B 1 153 ? -5.883 30.391 19.719 1 76.19 153 LYS B C 1
ATOM 5068 O O . LYS B 1 153 ? -6.883 30.922 20.188 1 76.19 153 LYS B O 1
ATOM 5073 N N . ASN B 1 154 ? -5.137 30.859 18.766 1 87.06 154 ASN B N 1
ATOM 5074 C CA . ASN B 1 154 ? -5.348 32.25 18.406 1 87.06 154 ASN B CA 1
ATOM 5075 C C . ASN B 1 154 ? -6.488 32.406 17.406 1 87.06 154 ASN B C 1
ATOM 5077 O O . ASN B 1 154 ? -6.977 33.531 17.188 1 87.06 154 ASN B O 1
ATOM 5081 N N . CYS B 1 155 ? -6.977 31.359 16.875 1 87.31 155 CYS B N 1
ATOM 5082 C CA . CYS B 1 155 ? -7.973 31.422 15.812 1 87.31 155 CYS B CA 1
ATOM 5083 C C . CYS B 1 155 ? -9.281 32.031 16.328 1 87.31 155 CYS B C 1
ATOM 5085 O O . CYS B 1 155 ? -9.906 32.812 15.641 1 87.31 155 CYS B O 1
ATOM 5087 N N . GLU B 1 156 ? -9.656 31.641 17.516 1 89.25 156 GLU B N 1
ATOM 5088 C CA . GLU B 1 156 ? -10.883 32.188 18.094 1 89.25 156 GLU B CA 1
ATOM 5089 C C . GLU B 1 156 ? -10.766 33.688 18.344 1 89.25 156 GLU B C 1
ATOM 5091 O O . GLU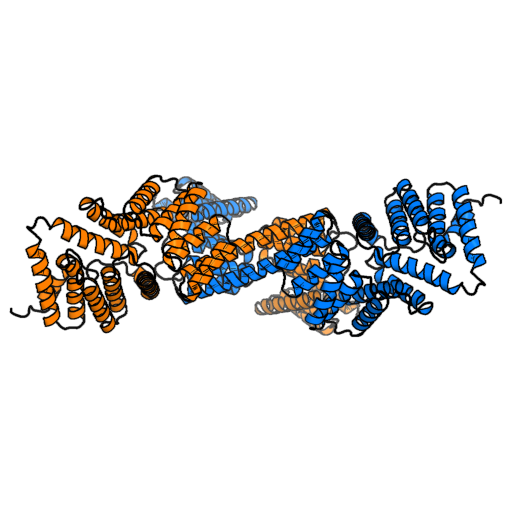 B 1 156 ? -11.719 34.438 18.125 1 89.25 156 GLU B O 1
ATOM 5096 N N . ARG B 1 157 ? -9.609 34.031 18.766 1 93.38 157 ARG B N 1
ATOM 5097 C CA . ARG B 1 157 ? -9.375 35.438 19 1 93.38 157 ARG B CA 1
ATOM 5098 C C . ARG B 1 157 ? -9.352 36.219 17.688 1 93.38 157 ARG B C 1
ATOM 5100 O O . ARG B 1 157 ? -9.836 37.344 17.609 1 93.38 157 ARG B O 1
ATOM 5107 N N . ALA B 1 158 ? -8.719 35.594 16.719 1 95.88 158 ALA B N 1
ATOM 5108 C CA . ALA B 1 158 ? -8.711 36.219 15.406 1 95.88 158 ALA B CA 1
ATOM 5109 C C . ALA B 1 158 ? -10.133 36.469 14.906 1 95.88 158 ALA B C 1
ATOM 5111 O O . ALA B 1 158 ? -10.422 37.531 14.344 1 95.88 158 ALA B O 1
ATOM 5112 N N . LYS B 1 159 ? -11.023 35.5 15.086 1 95.19 159 LYS B N 1
ATOM 5113 C CA . LYS B 1 159 ? -12.422 35.625 14.703 1 95.19 159 LYS B CA 1
ATOM 5114 C C . LYS B 1 159 ? -13.047 36.875 15.32 1 95.19 159 LYS B C 1
ATOM 5116 O O . LYS B 1 159 ? -13.703 37.656 14.633 1 95.19 159 LYS B O 1
ATOM 5121 N N . GLU B 1 160 ? -12.812 37.062 16.594 1 96.44 160 GLU B N 1
ATOM 5122 C CA . GLU B 1 160 ? -13.391 38.188 17.328 1 96.44 160 GLU B CA 1
ATOM 5123 C C . GLU B 1 160 ? -12.914 39.531 16.734 1 96.44 160 GLU B C 1
ATOM 5125 O O . GLU B 1 160 ? -13.703 40.469 16.578 1 96.44 160 GLU B O 1
ATOM 5130 N N . TRP B 1 161 ? -11.711 39.562 16.469 1 97.5 161 TRP B N 1
ATOM 5131 C CA . TRP B 1 161 ? -11.156 40.844 16 1 97.5 161 TRP B CA 1
ATOM 5132 C C . TRP B 1 161 ? -11.562 41.094 14.555 1 97.5 161 TRP B C 1
ATOM 5134 O O . TRP B 1 161 ? -11.75 42.25 14.164 1 97.5 161 TRP B O 1
ATOM 5144 N N . PHE B 1 162 ? -11.703 40.094 13.719 1 98.19 162 PHE B N 1
ATOM 5145 C CA . PHE B 1 162 ? -12.266 40.281 12.391 1 98.19 162 PHE B CA 1
ATOM 5146 C C . PHE B 1 162 ? -13.695 40.812 12.484 1 98.19 162 PHE B C 1
ATOM 5148 O O . PHE B 1 162 ? -14.094 41.688 11.719 1 98.19 162 PHE B O 1
ATOM 5155 N N . GLU B 1 163 ? -14.43 40.25 13.383 1 97.88 163 GLU B N 1
ATOM 5156 C CA . GLU B 1 163 ? -15.812 40.688 13.57 1 97.88 163 GLU B CA 1
ATOM 5157 C C . GLU B 1 163 ? -15.875 42.188 13.953 1 97.88 163 GLU B C 1
ATOM 5159 O O . GLU B 1 163 ? -16.672 42.938 13.406 1 97.88 163 GLU B O 1
ATOM 5164 N N . LYS B 1 164 ? -15.031 42.562 14.875 1 97.94 164 LYS B N 1
ATOM 5165 C CA . LYS B 1 164 ? -14.977 43.969 15.297 1 97.94 164 LYS B CA 1
ATOM 5166 C C . LYS B 1 164 ? -14.609 44.875 14.133 1 97.94 164 LYS B C 1
ATOM 5168 O O . LYS B 1 164 ? -15.195 45.938 13.969 1 97.94 164 LYS B O 1
ATOM 5173 N N . ALA B 1 165 ? -13.648 44.469 13.352 1 98.19 165 ALA B N 1
ATOM 5174 C CA . ALA B 1 165 ? -13.219 45.281 12.211 1 98.19 165 ALA B CA 1
ATOM 5175 C C . ALA B 1 165 ? -14.328 45.375 11.172 1 98.19 165 ALA B C 1
ATOM 5177 O O . ALA B 1 165 ? -14.539 46.438 10.586 1 98.19 165 ALA B O 1
ATOM 5178 N N . LEU B 1 166 ? -15.047 44.312 10.938 1 98 166 LEU B N 1
ATOM 5179 C CA . LEU B 1 166 ? -16.078 44.281 9.898 1 98 166 LEU B CA 1
ATOM 5180 C C . LEU B 1 166 ? -17.312 45.031 10.336 1 98 166 LEU B C 1
ATOM 5182 O O . LEU B 1 166 ? -18.156 45.406 9.5 1 98 166 LEU B O 1
ATOM 5186 N N . GLU B 1 167 ? -17.5 45.219 11.625 1 97.69 167 GLU B N 1
ATOM 5187 C CA . GLU B 1 167 ? -18.562 46.094 12.094 1 97.69 167 GLU B CA 1
ATOM 5188 C C . GLU B 1 167 ? -18.359 47.531 11.609 1 97.69 167 GLU B C 1
ATOM 5190 O O . GLU B 1 167 ? -19.312 48.25 11.32 1 97.69 167 GLU B O 1
ATOM 5195 N N . LEU B 1 168 ? -17.109 47.875 11.523 1 96.56 168 LEU B N 1
ATOM 5196 C CA . LEU B 1 168 ? -16.734 49.219 11.117 1 96.56 168 LEU B CA 1
ATOM 5197 C C . LEU B 1 168 ? -16.703 49.344 9.594 1 96.56 168 LEU B C 1
ATOM 5199 O O . LEU B 1 168 ? -17.078 50.375 9.047 1 96.56 168 LEU B O 1
ATOM 5203 N N . ASP B 1 169 ? -16.25 48.375 8.883 1 96.75 169 ASP B N 1
ATOM 5204 C CA . ASP B 1 169 ? -16.172 48.344 7.426 1 96.75 169 ASP B CA 1
ATOM 5205 C C . ASP B 1 169 ? -16.641 46.969 6.887 1 96.75 169 ASP B C 1
ATOM 5207 O O . ASP B 1 169 ? -15.812 46.156 6.477 1 96.75 169 ASP B O 1
ATOM 5211 N N . PRO B 1 170 ? -17.875 46.781 6.73 1 97.25 170 PRO B N 1
ATOM 5212 C CA . PRO B 1 170 ? -18.453 45.469 6.406 1 97.25 170 PRO B CA 1
ATOM 5213 C C . PRO B 1 170 ? -18.078 44.969 5.008 1 97.25 170 PRO B C 1
ATOM 5215 O O . PRO B 1 170 ? -18.109 43.781 4.738 1 97.25 170 PRO B O 1
ATOM 5218 N N . HIS B 1 171 ? -17.672 45.844 4.113 1 97.19 171 HIS B N 1
ATOM 5219 C CA . HIS B 1 171 ? -17.438 45.438 2.73 1 97.19 171 HIS B CA 1
ATOM 5220 C C . HIS B 1 171 ? -15.953 45.438 2.398 1 97.19 171 HIS B C 1
ATOM 5222 O O . HIS B 1 171 ? -15.578 45.375 1.225 1 97.19 171 HIS B O 1
ATOM 5228 N N . ASN B 1 172 ? -15.133 45.5 3.432 1 96.38 172 ASN B N 1
ATOM 5229 C CA . ASN B 1 172 ? -13.695 45.438 3.205 1 96.38 172 ASN B CA 1
ATOM 5230 C C . ASN B 1 172 ? -13.289 44.062 2.637 1 96.38 172 ASN B C 1
ATOM 5232 O O . ASN B 1 172 ? -13.477 43.031 3.281 1 96.38 172 ASN B O 1
ATOM 5236 N N . PRO B 1 173 ? -12.703 44 1.484 1 97.06 173 PRO B N 1
ATOM 5237 C CA . PRO B 1 173 ? -12.414 42.719 0.834 1 97.06 173 PRO B CA 1
ATOM 5238 C C . PRO B 1 173 ? -11.445 41.844 1.636 1 97.06 173 PRO B C 1
ATOM 5240 O O . PRO B 1 173 ? -11.695 40.656 1.845 1 97.06 173 PRO B O 1
ATOM 5243 N N . GLU B 1 174 ? -10.398 42.406 2.107 1 96.31 174 GLU B N 1
ATOM 5244 C CA . GLU B 1 174 ? -9.367 41.656 2.82 1 96.31 174 GLU B CA 1
ATOM 5245 C C . GLU B 1 174 ? -9.898 41.125 4.145 1 96.31 174 GLU B C 1
ATOM 5247 O O . GLU B 1 174 ? -9.602 39.969 4.516 1 96.31 174 GLU B O 1
ATOM 5252 N N . LEU B 1 175 ? -10.633 41.938 4.812 1 98 175 LEU B N 1
ATOM 5253 C CA . LEU B 1 175 ? -11.164 41.531 6.113 1 98 175 LEU B CA 1
ATOM 5254 C C . LEU B 1 175 ? -12.195 40.406 5.957 1 98 175 LEU B C 1
ATOM 5256 O O . LEU B 1 175 ? -12.266 39.5 6.789 1 98 175 LEU B O 1
ATOM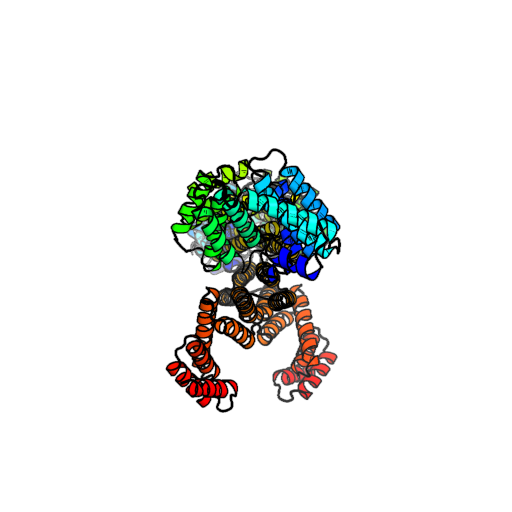 5260 N N . ASN B 1 176 ? -12.969 40.5 4.906 1 98.06 176 ASN B N 1
ATOM 5261 C CA . ASN B 1 176 ? -13.93 39.438 4.648 1 98.06 176 ASN B CA 1
ATOM 5262 C C . ASN B 1 176 ? -13.219 38.125 4.309 1 98.06 176 ASN B C 1
ATOM 5264 O O . ASN B 1 176 ? -13.672 37.062 4.703 1 98.06 176 ASN B O 1
ATOM 5268 N N . SER B 1 177 ? -12.156 38.188 3.553 1 97.75 177 SER B N 1
ATOM 5269 C CA . SER B 1 177 ? -11.359 37 3.27 1 97.75 177 SER B CA 1
ATOM 5270 C C . SER B 1 177 ? -10.805 36.406 4.551 1 97.75 177 SER B C 1
ATOM 5272 O O . SER B 1 177 ? -10.859 35.188 4.738 1 97.75 177 SER B O 1
ATOM 5274 N N . GLY B 1 178 ? -10.273 37.281 5.402 1 97.5 178 GLY B N 1
ATOM 5275 C CA . GLY B 1 178 ? -9.727 36.812 6.664 1 97.5 178 GLY B CA 1
ATOM 5276 C C . GLY B 1 178 ? -10.773 36.156 7.559 1 97.5 178 GLY B C 1
ATOM 5277 O O . GLY B 1 178 ? -10.547 35.062 8.094 1 97.5 178 GLY B O 1
ATOM 5278 N N . TYR B 1 179 ? -11.883 36.812 7.641 1 97.25 179 TYR B N 1
ATOM 5279 C CA . TYR B 1 179 ? -12.969 36.281 8.477 1 97.25 179 TYR B CA 1
ATOM 5280 C C . TYR B 1 179 ? -13.469 34.938 7.953 1 97.25 179 TYR B C 1
ATOM 5282 O O . TYR B 1 179 ? -13.664 34 8.727 1 97.25 179 TYR B O 1
ATOM 5290 N N . ALA B 1 180 ? -13.672 34.844 6.672 1 96.56 180 ALA B N 1
ATOM 5291 C CA . ALA B 1 180 ? -14.125 33.594 6.07 1 96.56 180 ALA B CA 1
ATOM 5292 C C . ALA B 1 180 ? -13.109 32.469 6.297 1 96.56 180 ALA B C 1
ATOM 5294 O O . ALA B 1 180 ? -13.492 31.328 6.547 1 96.56 180 ALA B O 1
ATOM 5295 N N . THR B 1 181 ? -11.836 32.781 6.184 1 95.69 181 THR B N 1
ATOM 5296 C CA . THR B 1 181 ? -10.773 31.812 6.395 1 95.69 181 THR B CA 1
ATOM 5297 C C . THR B 1 181 ? -10.812 31.281 7.824 1 95.69 181 THR B C 1
ATOM 5299 O O . THR B 1 181 ? -10.727 30.078 8.039 1 95.69 181 THR B O 1
ATOM 5302 N N . VAL B 1 182 ? -10.914 32.156 8.781 1 94 182 VAL B N 1
ATOM 5303 C CA . VAL B 1 182 ? -10.922 31.766 10.188 1 94 182 VAL B CA 1
ATOM 5304 C C . VAL B 1 182 ? -12.141 30.906 10.477 1 94 182 VAL B C 1
ATOM 5306 O O . VAL B 1 182 ? -12.047 29.906 11.188 1 94 182 VAL B O 1
ATOM 5309 N N . MET B 1 183 ? -13.25 31.266 9.914 1 92 183 MET B N 1
ATOM 5310 C CA . MET B 1 183 ? -14.477 30.5 10.125 1 92 183 MET B CA 1
ATOM 5311 C C . MET B 1 183 ? -14.359 29.109 9.508 1 92 183 MET B C 1
ATOM 5313 O O . MET B 1 183 ? -14.844 28.125 10.086 1 92 183 MET B O 1
ATOM 5317 N N . TYR B 1 184 ? -13.789 29.078 8.375 1 91.88 184 TYR B N 1
ATOM 5318 C CA . TYR B 1 184 ? -13.555 27.797 7.73 1 91.88 184 TYR B CA 1
ATOM 5319 C C . TYR B 1 184 ? -12.688 26.891 8.602 1 91.88 184 TYR B C 1
ATOM 5321 O O . TYR B 1 184 ? -12.977 25.703 8.766 1 91.88 184 TYR B O 1
ATOM 5329 N N . ARG B 1 185 ? -11.625 27.469 9.18 1 88.81 185 ARG B N 1
ATOM 5330 C CA . ARG B 1 185 ? -10.703 26.719 10.023 1 88.81 185 ARG B CA 1
ATOM 5331 C C . ARG B 1 185 ? -11.391 26.234 11.297 1 88.81 185 ARG B C 1
ATOM 5333 O O . ARG B 1 185 ? -11.195 25.094 11.719 1 88.81 185 ARG B O 1
ATOM 5340 N N . LEU B 1 186 ? -12.109 27.109 11.883 1 85.31 186 LEU B N 1
ATOM 5341 C CA . LEU B 1 186 ? -12.789 26.781 13.133 1 85.31 186 LEU B CA 1
ATOM 5342 C C . LEU B 1 186 ? -13.828 25.672 12.914 1 85.31 186 LEU B C 1
ATOM 5344 O O . LEU B 1 186 ? -14.023 24.828 13.781 1 85.31 186 LEU B O 1
ATOM 5348 N N . GLU B 1 187 ? -14.492 25.75 11.797 1 82.69 187 GLU B N 1
ATOM 5349 C CA . GLU B 1 187 ? -15.492 24.734 11.477 1 82.69 187 GLU B CA 1
ATOM 5350 C C . GLU B 1 187 ? -14.844 23.359 11.305 1 82.69 187 GLU B C 1
ATOM 5352 O O . GLU B 1 187 ? -15.445 22.328 11.641 1 82.69 187 GLU B O 1
ATOM 5357 N N . ASN B 1 188 ? -13.664 23.344 10.773 1 75.5 188 ASN B N 1
ATOM 5358 C CA . ASN B 1 188 ? -13.016 22.078 10.461 1 75.5 188 ASN B CA 1
ATOM 5359 C C . ASN B 1 188 ? -12.219 21.547 11.648 1 75.5 188 ASN B C 1
ATOM 5361 O O . ASN B 1 188 ? -11.758 20.406 11.625 1 75.5 188 ASN B O 1
ATOM 5365 N N . GLN B 1 189 ? -11.828 22.359 12.562 1 65.88 189 GLN B N 1
ATOM 5366 C CA . GLN B 1 189 ? -11.133 21.906 13.766 1 65.88 189 GLN B CA 1
ATOM 5367 C C . GLN B 1 189 ? -12.016 20.984 14.586 1 65.88 189 GLN B C 1
ATOM 5369 O O . GLN B 1 189 ? -11.531 20 15.156 1 65.88 189 GLN B O 1
ATOM 5374 N N . ASP B 1 190 ? -13.266 21.547 14.922 1 52.94 190 ASP B N 1
ATOM 5375 C CA . ASP B 1 190 ? -14.18 20.797 15.781 1 52.94 190 ASP B CA 1
ATOM 5376 C C . ASP B 1 190 ? -14.555 19.453 15.156 1 52.94 190 ASP B C 1
ATOM 5378 O O . ASP B 1 190 ? -14.859 18.484 15.867 1 52.94 190 ASP B O 1
ATOM 5382 N N . ASN B 1 191 ? -14.688 19.641 13.766 1 51.25 191 ASN B N 1
ATOM 5383 C CA . ASN B 1 191 ? -15.336 18.516 13.117 1 51.25 191 ASN B CA 1
ATOM 5384 C C . ASN B 1 191 ? -14.328 17.641 12.367 1 51.25 191 ASN B C 1
ATOM 5386 O O . ASN B 1 191 ? -14.703 16.891 11.469 1 51.25 191 ASN B O 1
ATOM 5390 N N . ARG B 1 192 ? -12.898 17.625 12.938 1 51.97 192 ARG B N 1
ATOM 5391 C CA . ARG B 1 192 ? -12.281 16.516 12.219 1 51.97 192 ARG B CA 1
ATOM 5392 C C . ARG B 1 192 ? -13.32 15.68 11.477 1 51.97 192 ARG B C 1
ATOM 5394 O O . ARG B 1 192 ? -12.977 14.82 10.664 1 51.97 192 ARG B O 1
ATOM 5401 N N . PHE B 1 193 ? -14.664 15.992 11.664 1 47.06 193 PHE B N 1
ATOM 5402 C CA . PHE B 1 193 ? -15.688 15.477 10.766 1 47.06 193 PHE B CA 1
ATOM 5403 C C . PHE B 1 193 ? -16.203 16.578 9.852 1 47.06 193 PHE B C 1
ATOM 5405 O O . PHE B 1 193 ? -16.828 17.547 10.32 1 47.06 193 PHE B O 1
ATOM 5412 N N . TYR B 1 194 ? -15.523 16.875 8.734 1 49.72 194 TYR B N 1
ATOM 5413 C CA . TYR B 1 194 ? -15.875 17.812 7.668 1 49.72 194 TYR B CA 1
ATOM 5414 C C . TYR B 1 194 ? -17.375 17.812 7.426 1 49.72 194 TYR B C 1
ATOM 5416 O O . TYR B 1 194 ? -17.875 18.531 6.551 1 49.72 194 TYR B O 1
ATOM 5424 N N . ALA B 1 195 ? -18.141 16.969 8.055 1 49.31 195 ALA B N 1
ATOM 5425 C CA . ALA B 1 195 ? -19.516 16.703 7.637 1 49.31 195 ALA B CA 1
ATOM 5426 C C . ALA B 1 195 ? -20.438 17.844 8.023 1 49.31 195 ALA B C 1
ATOM 5428 O O . ALA B 1 195 ? -21.672 17.703 7.992 1 49.31 195 ALA B O 1
ATOM 5429 N N . ASN B 1 196 ? -19.797 19.031 8.547 1 55.59 196 ASN B N 1
ATOM 5430 C CA . ASN B 1 196 ? -20.828 19.953 9.016 1 55.59 196 ASN B CA 1
ATOM 5431 C C . ASN B 1 196 ? -21.438 20.75 7.867 1 55.59 196 ASN B C 1
ATOM 5433 O O . ASN B 1 196 ? -20.703 21.422 7.129 1 55.59 196 ASN B O 1
ATOM 5437 N N . ASN B 1 197 ? -22.609 20.359 7.418 1 56.28 197 ASN B N 1
ATOM 5438 C CA . ASN B 1 197 ? -23.438 21.062 6.449 1 56.28 197 ASN B CA 1
ATOM 5439 C C . ASN B 1 197 ? -23.781 22.469 6.938 1 56.28 197 ASN B C 1
ATOM 5441 O O . ASN B 1 197 ? -24.922 22.922 6.789 1 56.28 197 ASN B O 1
ATOM 5445 N N . ASN B 1 198 ? -22.734 23.016 7.641 1 62 198 ASN B N 1
ATOM 5446 C CA . ASN B 1 198 ? -23.047 24.359 8.141 1 62 198 ASN B CA 1
ATOM 5447 C C . ASN B 1 198 ? -23.094 25.375 7.004 1 62 198 ASN B C 1
ATOM 5449 O O . ASN B 1 198 ? -22.078 25.703 6.398 1 62 198 ASN B O 1
ATOM 5453 N N . CYS B 1 199 ? -24.125 25.875 6.68 1 68.62 199 CYS B N 1
ATOM 5454 C CA . CYS B 1 199 ? -24.453 26.797 5.598 1 68.62 199 CYS B CA 1
ATOM 5455 C C . CYS B 1 199 ? -23.844 28.172 5.867 1 68.62 199 CYS B C 1
ATOM 5457 O O . CYS B 1 199 ? -23.578 28.938 4.93 1 68.62 199 CYS B O 1
ATOM 5459 N N . GLU B 1 200 ? -23.453 28.391 7.059 1 85 200 GLU B N 1
ATOM 5460 C CA . GLU B 1 200 ? -22.953 29.719 7.352 1 85 200 GLU B CA 1
ATOM 5461 C C . GLU B 1 200 ? -21.562 29.938 6.75 1 85 200 GLU B C 1
ATOM 5463 O O . GLU B 1 200 ? -21.297 30.969 6.129 1 85 200 GLU B O 1
ATOM 5468 N N . CYS B 1 201 ? -20.766 29.047 6.82 1 90.81 201 CYS B N 1
ATOM 5469 C CA . CYS B 1 201 ? -19.406 29.156 6.289 1 90.81 201 CYS B CA 1
ATOM 5470 C C . CYS B 1 201 ? -19.422 29.281 4.77 1 90.81 201 CYS B C 1
ATOM 5472 O O . CYS B 1 201 ? -18.625 30.016 4.191 1 90.81 201 CYS B O 1
ATOM 5474 N N . LEU B 1 202 ? -20.312 28.578 4.137 1 93.62 202 LEU B N 1
ATOM 5475 C CA . LEU B 1 202 ? -20.438 28.672 2.686 1 93.62 202 LEU B CA 1
ATOM 5476 C C . LEU B 1 202 ? -20.75 30.094 2.25 1 93.62 202 LEU B C 1
ATOM 5478 O O . LEU B 1 202 ? -20.141 30.609 1.312 1 93.62 202 LEU B O 1
ATOM 5482 N N . GLU B 1 203 ? -21.688 30.656 2.928 1 95.56 203 GLU B N 1
ATOM 5483 C CA . GLU B 1 203 ? -22.109 32 2.57 1 95.56 203 GLU B CA 1
ATOM 5484 C C . GLU B 1 203 ? -21 33 2.809 1 95.56 203 GLU B C 1
ATOM 5486 O O . GLU B 1 203 ? -20.828 33.969 2.041 1 95.56 203 GLU B O 1
ATOM 5491 N N . LEU B 1 204 ? -20.266 32.812 3.9 1 96.62 204 LEU B N 1
ATOM 5492 C CA . LEU B 1 204 ? -19.141 33.688 4.195 1 96.62 204 LEU B CA 1
ATOM 5493 C C . LEU B 1 204 ? -18.078 33.594 3.113 1 96.62 204 LEU B C 1
ATOM 5495 O O . LEU B 1 204 ? -17.516 34.594 2.691 1 96.62 204 LEU B O 1
ATOM 5499 N N . LEU B 1 205 ? -17.828 32.438 2.65 1 97.5 205 LEU B N 1
ATOM 5500 C CA . LEU B 1 205 ? -16.828 32.219 1.609 1 97.5 205 LEU B CA 1
ATOM 5501 C C . LEU B 1 205 ? -17.281 32.844 0.283 1 97.5 205 LEU B C 1
ATOM 5503 O O . LEU B 1 205 ? -16.5 33.469 -0.423 1 97.5 205 LEU B O 1
ATOM 5507 N N . LYS B 1 206 ? -18.531 32.656 -0.071 1 97.31 206 LYS B N 1
ATOM 5508 C CA . LYS B 1 206 ? -19.078 33.219 -1.288 1 97.31 206 LYS B CA 1
ATOM 5509 C C . LYS B 1 206 ? -18.938 34.75 -1.275 1 97.31 206 LYS B C 1
ATOM 5511 O O . LYS B 1 206 ? -18.547 35.344 -2.275 1 97.31 206 LYS B O 1
ATOM 5516 N N . ARG B 1 207 ? -19.297 35.281 -0.166 1 97.69 207 ARG B N 1
ATOM 5517 C CA . ARG B 1 207 ? -19.203 36.719 -0.014 1 97.69 207 ARG B CA 1
ATOM 5518 C C . ARG B 1 207 ? -17.75 37.188 -0.173 1 97.69 207 ARG B C 1
ATOM 5520 O O . ARG B 1 207 ? -17.484 38.188 -0.861 1 97.69 207 ARG B O 1
ATOM 5527 N N . ALA B 1 208 ? -16.859 36.5 0.507 1 98.25 208 ALA B N 1
ATOM 5528 C CA . ALA B 1 208 ? -15.445 36.875 0.444 1 98.25 208 ALA B CA 1
ATOM 5529 C C . ALA B 1 208 ? -14.93 36.812 -0.992 1 98.25 208 ALA B C 1
ATOM 5531 O O . ALA B 1 208 ? -14.203 37.719 -1.427 1 98.25 208 ALA B O 1
ATOM 5532 N N . VAL B 1 209 ? -15.312 35.844 -1.767 1 98 209 VAL B N 1
ATOM 5533 C CA . VAL B 1 209 ? -14.867 35.688 -3.148 1 98 209 VAL B CA 1
ATOM 5534 C C . VAL B 1 209 ? -15.453 36.812 -4.004 1 98 209 VAL B C 1
ATOM 5536 O O . VAL B 1 209 ? -14.773 37.344 -4.887 1 98 209 VAL B O 1
ATOM 5539 N N . THR B 1 210 ? -16.703 37.156 -3.744 1 98 210 THR B N 1
ATOM 5540 C CA . THR B 1 210 ? -17.359 38.219 -4.488 1 98 210 THR B CA 1
ATOM 5541 C C . THR B 1 210 ? -16.656 39.562 -4.25 1 98 210 THR B C 1
ATOM 5543 O O . THR B 1 210 ? -16.422 40.312 -5.191 1 98 210 THR B O 1
ATOM 5546 N N . LEU B 1 211 ? -16.281 39.781 -3.031 1 97.94 211 LEU B N 1
ATOM 5547 C CA . LEU B 1 211 ? -15.672 41.062 -2.656 1 97.94 211 LEU B CA 1
ATOM 5548 C C . LEU B 1 211 ? -14.195 41.094 -3.037 1 97.94 211 LEU B C 1
ATOM 5550 O O . LEU B 1 211 ? -13.656 42.156 -3.348 1 97.94 211 LEU B O 1
ATOM 5554 N N . ASN B 1 212 ? -13.57 39.969 -2.936 1 96.69 212 ASN B N 1
ATOM 5555 C CA . ASN B 1 212 ? -12.141 39.875 -3.213 1 96.69 212 ASN B CA 1
ATOM 5556 C C . ASN B 1 212 ? -11.859 38.875 -4.332 1 96.69 212 ASN B C 1
ATOM 5558 O O . ASN B 1 212 ? -11.273 37.812 -4.094 1 96.69 212 ASN B O 1
ATOM 5562 N N . GLU B 1 213 ? -12.039 39.25 -5.543 1 94.5 213 GLU B N 1
ATOM 5563 C CA . GLU B 1 213 ? -12.016 38.375 -6.707 1 94.5 213 GLU B CA 1
ATOM 5564 C C . GLU B 1 213 ? -10.602 37.906 -7.016 1 94.5 213 GLU B C 1
ATOM 5566 O O . GLU B 1 213 ? -10.414 36.875 -7.652 1 94.5 213 GLU B O 1
ATOM 5571 N N . ASN B 1 214 ? -9.625 38.562 -6.523 1 95.12 214 ASN B N 1
ATOM 5572 C CA . ASN B 1 214 ? -8.242 38.219 -6.848 1 95.12 214 ASN B CA 1
ATOM 5573 C C . ASN B 1 214 ? -7.613 37.344 -5.77 1 95.12 214 ASN B C 1
ATOM 5575 O O . ASN B 1 214 ? -6.449 36.969 -5.879 1 95.12 214 ASN B O 1
ATOM 5579 N N . ASP B 1 215 ? -8.336 37 -4.812 1 97.06 215 ASP B N 1
ATOM 5580 C CA . ASP B 1 215 ? -7.852 36.094 -3.76 1 97.06 215 ASP B CA 1
ATOM 5581 C C . ASP B 1 215 ? -8.031 34.625 -4.148 1 97.06 215 ASP B C 1
ATOM 5583 O O . ASP B 1 215 ? -9.086 34.031 -3.898 1 97.06 215 ASP B O 1
ATOM 5587 N N . SER B 1 216 ? -6.969 34.031 -4.645 1 97.81 216 SER B N 1
ATOM 5588 C CA . SER B 1 216 ? -7.039 32.656 -5.145 1 97.81 216 SER B CA 1
ATOM 5589 C C . SER B 1 216 ? -7.199 31.656 -4.004 1 97.81 216 SER B C 1
ATOM 5591 O O . SER B 1 216 ? -7.812 30.609 -4.176 1 97.81 216 SER B O 1
ATOM 5593 N N . VAL B 1 217 ? -6.668 31.969 -2.82 1 98 217 VAL B N 1
ATOM 5594 C CA . VAL B 1 217 ? -6.719 31.047 -1.688 1 98 217 VAL B CA 1
ATOM 5595 C C . VAL B 1 217 ? -8.156 30.938 -1.176 1 98 217 VAL B C 1
ATOM 5597 O O . VAL B 1 217 ? -8.625 29.844 -0.874 1 98 217 VAL B O 1
ATOM 5600 N N . ILE B 1 218 ? -8.82 32.062 -1.081 1 97.75 218 ILE B N 1
ATOM 5601 C CA . ILE B 1 218 ? -10.211 32.062 -0.625 1 97.75 218 ILE B CA 1
ATOM 5602 C C . ILE B 1 218 ? -11.078 31.297 -1.628 1 97.75 218 ILE B C 1
ATOM 5604 O O . ILE B 1 218 ? -12.031 30.625 -1.245 1 97.75 218 ILE B O 1
ATOM 5608 N N . LYS B 1 219 ? -10.805 31.438 -2.943 1 98.19 219 LYS B N 1
ATOM 5609 C CA . LYS B 1 219 ? -11.5 30.656 -3.959 1 98.19 219 LYS B CA 1
ATOM 56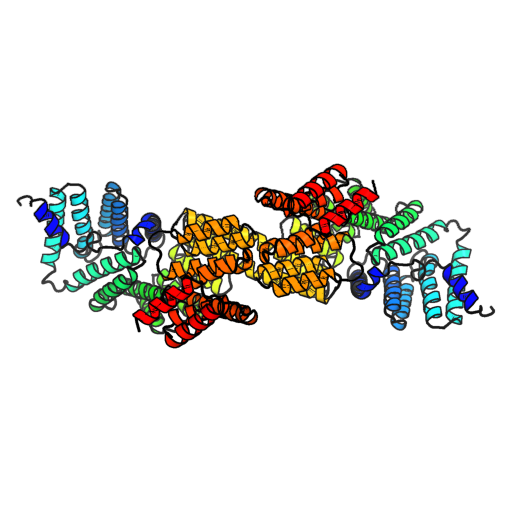10 C C . LYS B 1 219 ? -11.305 29.156 -3.729 1 98.19 219 LYS B C 1
ATOM 5612 O O . LYS B 1 219 ? -12.25 28.375 -3.873 1 98.19 219 LYS B O 1
ATOM 5617 N N . ALA B 1 220 ? -10.094 28.812 -3.441 1 98.25 220 ALA B N 1
ATOM 5618 C CA . ALA B 1 220 ? -9.797 27.391 -3.189 1 98.25 220 ALA B CA 1
ATOM 5619 C C . ALA B 1 220 ? -10.594 26.875 -1.994 1 98.25 220 ALA B C 1
ATOM 5621 O O . ALA B 1 220 ? -11.086 25.75 -2.014 1 98.25 220 ALA B O 1
ATOM 5622 N N . LEU B 1 221 ? -10.664 27.641 -0.901 1 97.19 221 LEU B N 1
ATOM 5623 C CA . LEU B 1 221 ? -11.438 27.234 0.269 1 97.19 221 LEU B CA 1
ATOM 5624 C C . LEU B 1 221 ? -12.914 27.078 -0.083 1 97.19 221 LEU B C 1
ATOM 5626 O O . LEU B 1 221 ? -13.57 26.141 0.396 1 97.19 221 LEU B O 1
ATOM 5630 N N . LEU B 1 222 ? -13.383 27.984 -0.92 1 97.56 222 LEU B N 1
ATOM 5631 C CA . LEU B 1 222 ? -14.766 27.875 -1.381 1 97.56 222 LEU B CA 1
ATOM 5632 C C . LEU B 1 222 ? -14.961 26.578 -2.178 1 97.56 222 LEU B C 1
ATOM 5634 O O . LEU B 1 222 ? -15.961 25.875 -1.996 1 97.56 222 LEU B O 1
ATOM 5638 N N . ALA B 1 223 ? -14.016 26.312 -3.074 1 98 223 ALA B N 1
ATOM 5639 C CA . ALA B 1 223 ? -14.078 25.078 -3.869 1 98 223 ALA B CA 1
ATOM 5640 C C . ALA B 1 223 ? -14.109 23.844 -2.973 1 98 223 ALA B C 1
ATOM 5642 O O . ALA B 1 223 ? -14.891 22.922 -3.211 1 98 223 ALA B O 1
ATOM 5643 N N . LEU B 1 224 ? -13.289 23.828 -1.926 1 95.94 224 LEU B N 1
ATOM 5644 C CA . LEU B 1 224 ? -13.258 22.719 -0.977 1 95.94 224 LEU B CA 1
ATOM 5645 C C . LEU B 1 224 ? -14.594 22.594 -0.253 1 95.94 224 LEU B C 1
ATOM 5647 O O . LEU B 1 224 ? -15.086 21.484 -0.052 1 95.94 224 LEU B O 1
ATOM 5651 N N . LYS B 1 225 ? -15.148 23.703 0.159 1 93.94 225 LYS B N 1
ATOM 5652 C CA . LYS B 1 225 ? -16.453 23.688 0.832 1 93.94 225 LYS B CA 1
ATOM 5653 C C . LYS B 1 225 ? -17.531 23.109 -0.077 1 93.94 225 LYS B C 1
ATOM 5655 O O . LYS B 1 225 ? -18.375 22.344 0.373 1 93.94 225 LYS B O 1
ATOM 5660 N N . TYR B 1 226 ? -17.5 23.484 -1.383 1 94.94 226 TYR B N 1
ATOM 5661 C CA . TYR B 1 226 ? -18.453 22.938 -2.348 1 94.94 226 TYR B CA 1
ATOM 5662 C C . TYR B 1 226 ? -18.297 21.422 -2.441 1 94.94 226 TYR B C 1
ATOM 5664 O O . TYR B 1 226 ? -19.297 20.688 -2.518 1 94.94 226 TYR B O 1
ATOM 5672 N N . HIS B 1 227 ? -17.109 20.891 -2.434 1 93.75 227 HIS B N 1
ATOM 5673 C CA . HIS B 1 227 ? -16.891 19.453 -2.455 1 93.75 227 HIS B CA 1
ATOM 5674 C C . HIS B 1 227 ? -17.562 18.781 -1.268 1 93.75 227 HIS B C 1
ATOM 5676 O O . HIS B 1 227 ? -18.25 17.766 -1.433 1 93.75 227 HIS B O 1
ATOM 5682 N N . TYR B 1 228 ? -17.391 19.344 -0.075 1 88.56 228 TYR B N 1
ATOM 5683 C CA . TYR B 1 228 ? -17.938 18.75 1.141 1 88.56 228 TYR B CA 1
ATOM 5684 C C . TYR B 1 228 ? -19.469 18.75 1.102 1 88.56 228 TYR B C 1
ATOM 5686 O O . TYR B 1 228 ? -20.109 17.906 1.746 1 88.56 228 TYR B O 1
ATOM 5694 N N . LEU B 1 229 ? -20 19.609 0.282 1 90.19 229 LEU B N 1
ATOM 5695 C CA . LEU B 1 229 ? -21.453 19.703 0.164 1 90.19 229 LEU B CA 1
ATOM 5696 C C . LEU B 1 229 ? -21.969 18.859 -1.003 1 90.19 229 LEU B C 1
ATOM 5698 O O . LEU B 1 229 ? -23.141 18.922 -1.355 1 90.19 229 LEU B O 1
ATOM 5702 N N . GLY B 1 230 ? -21.078 18.156 -1.708 1 91.56 230 GLY B N 1
ATOM 5703 C CA . GLY B 1 230 ? -21.453 17.297 -2.816 1 91.56 230 GLY B CA 1
ATOM 5704 C C . GLY B 1 230 ? -21.594 18.031 -4.129 1 91.56 230 GLY B C 1
ATOM 5705 O O . GLY B 1 230 ? -22.219 17.531 -5.066 1 91.56 230 GLY B O 1
ATOM 5706 N N . ARG B 1 231 ? -21.172 19.219 -4.078 1 94.44 231 ARG B N 1
ATOM 5707 C CA . ARG B 1 231 ? -21.219 20.062 -5.273 1 94.44 231 ARG B CA 1
ATOM 5708 C C . ARG B 1 231 ? -19.844 20.188 -5.906 1 94.44 231 ARG B C 1
ATOM 5710 O O . ARG B 1 231 ? -19.375 21.297 -6.16 1 94.44 231 ARG B O 1
ATOM 5717 N N . GLY B 1 232 ? -19.234 19.109 -6.246 1 94.75 232 GLY B N 1
ATOM 5718 C CA . GLY B 1 232 ? -17.844 19.016 -6.695 1 94.75 232 GLY B CA 1
ATOM 5719 C C . GLY B 1 232 ? -17.609 19.703 -8.023 1 94.75 232 GLY B C 1
ATOM 5720 O O . GLY B 1 232 ? -16.547 20.312 -8.227 1 94.75 232 GLY B O 1
ATOM 5721 N N . GLU B 1 233 ? -18.5 19.641 -8.961 1 96.94 233 GLU B N 1
ATOM 5722 C CA . GLU B 1 233 ? -18.328 20.25 -10.273 1 96.94 233 GLU B CA 1
ATOM 5723 C C . GLU B 1 233 ? -18.219 21.781 -10.164 1 96.94 233 GLU B C 1
ATOM 5725 O O . GLU B 1 233 ? -17.406 22.391 -10.836 1 96.94 233 GLU B O 1
ATOM 5730 N N . GLU B 1 234 ? -19.125 22.312 -9.305 1 96.69 234 GLU B N 1
ATOM 5731 C CA . GLU B 1 234 ? -19.031 23.75 -9.047 1 96.69 234 GLU B CA 1
ATOM 5732 C C . GLU B 1 234 ? -17.688 24.109 -8.414 1 96.69 234 GLU B C 1
ATOM 5734 O O . GLU B 1 234 ? -17.062 25.109 -8.789 1 96.69 234 GLU B O 1
ATOM 5739 N N . GLY B 1 235 ? -17.297 23.312 -7.5 1 97.94 235 GLY B N 1
ATOM 5740 C CA . GLY B 1 235 ? -16 23.516 -6.859 1 97.94 235 GLY B CA 1
ATOM 5741 C C . GLY B 1 235 ? -14.844 23.453 -7.828 1 97.94 235 GLY B C 1
ATOM 5742 O O . GLY B 1 235 ? -13.906 24.25 -7.734 1 97.94 235 GLY B O 1
ATOM 5743 N N . GLU B 1 236 ? -14.867 22.516 -8.719 1 98.12 236 GLU B N 1
ATOM 5744 C CA . GLU B 1 236 ? -13.773 22.328 -9.664 1 98.12 236 GLU B CA 1
ATOM 5745 C C . GLU B 1 236 ? -13.625 23.531 -10.578 1 98.12 236 GLU B C 1
ATOM 5747 O O . GLU B 1 236 ? -12.508 23.938 -10.906 1 98.12 236 GLU B O 1
ATOM 5752 N N . THR B 1 237 ? -14.734 24.125 -11.023 1 98.19 237 THR B N 1
ATOM 5753 C CA . THR B 1 237 ? -14.703 25.312 -11.852 1 98.19 237 THR B CA 1
ATOM 5754 C C . THR B 1 237 ? -14 26.453 -11.133 1 98.19 237 THR B C 1
ATOM 5756 O O . THR B 1 237 ? -13.148 27.141 -11.711 1 98.19 237 THR B O 1
ATOM 5759 N N . ILE B 1 238 ? -14.344 26.672 -9.875 1 98.31 238 ILE B N 1
ATOM 5760 C CA . ILE B 1 238 ? -13.758 27.719 -9.062 1 98.31 238 ILE B CA 1
ATOM 5761 C C . ILE B 1 238 ? -12.273 27.438 -8.828 1 98.31 238 ILE B C 1
ATOM 5763 O O . ILE B 1 238 ? -11.445 28.344 -8.898 1 98.31 238 ILE B O 1
ATOM 5767 N N . MET B 1 239 ? -11.953 26.188 -8.602 1 98.62 239 MET B N 1
ATOM 5768 C CA . MET B 1 239 ? -10.578 25.781 -8.344 1 98.62 239 MET B CA 1
ATOM 5769 C C . MET B 1 239 ? -9.703 26.031 -9.57 1 98.62 239 MET B C 1
ATOM 5771 O O . MET B 1 239 ? -8.562 26.484 -9.445 1 98.62 239 MET B O 1
ATOM 5775 N N . GLU B 1 240 ? -10.242 25.719 -10.742 1 98.31 240 GLU B N 1
ATOM 5776 C CA . GLU B 1 240 ? -9.5 25.938 -11.984 1 98.31 240 GLU B CA 1
ATOM 5777 C C . GLU B 1 240 ? -9.18 27.422 -12.172 1 98.31 240 GLU B C 1
ATOM 5779 O O . GLU B 1 240 ? -8.086 27.766 -12.625 1 98.31 240 GLU B O 1
ATOM 5784 N N . GLU B 1 241 ? -10.109 28.234 -11.82 1 97.75 241 GLU B N 1
ATOM 5785 C CA . GLU B 1 241 ? -9.875 29.672 -11.891 1 97.75 241 GLU B CA 1
ATOM 5786 C C . GLU B 1 241 ? -8.773 30.094 -10.922 1 97.75 241 GLU B C 1
ATOM 5788 O O . GLU B 1 241 ? -7.902 30.891 -11.281 1 97.75 241 GLU B O 1
ATOM 5793 N N . ALA B 1 242 ? -8.852 29.594 -9.68 1 98.25 242 ALA B N 1
ATOM 5794 C CA . ALA B 1 242 ? -7.84 29.906 -8.68 1 98.25 242 ALA B CA 1
ATOM 5795 C C . ALA B 1 242 ? -6.449 29.484 -9.148 1 98.25 242 ALA B C 1
ATOM 5797 O O . ALA B 1 242 ? -5.484 30.25 -9.008 1 98.25 242 ALA B O 1
ATOM 5798 N N . LEU B 1 243 ? -6.363 28.312 -9.773 1 98.25 243 LEU B N 1
ATOM 5799 C CA . LEU B 1 243 ? -5.086 27.766 -10.234 1 98.25 243 LEU B CA 1
ATOM 5800 C C . LEU B 1 243 ? -4.516 28.609 -11.375 1 98.25 243 LEU B C 1
ATOM 5802 O O . LEU B 1 243 ? -3.297 28.703 -11.523 1 98.25 243 LEU B O 1
ATOM 5806 N N . ARG B 1 244 ? -5.367 29.25 -12.133 1 97.19 244 ARG B N 1
ATOM 5807 C CA . ARG B 1 244 ? -4.914 30.141 -13.203 1 97.19 244 ARG B CA 1
ATOM 5808 C C . ARG B 1 244 ? -4.363 31.438 -12.641 1 97.19 244 ARG B C 1
ATOM 5810 O O . ARG B 1 244 ? -3.416 32 -13.18 1 97.19 244 ARG B O 1
ATOM 5817 N N . GLN B 1 245 ? -4.863 31.828 -11.516 1 96.88 245 GLN B N 1
ATOM 5818 C CA . GLN B 1 245 ? -4.504 33.125 -10.93 1 96.88 245 GLN B CA 1
ATOM 5819 C C . GLN B 1 245 ? -3.119 33.062 -10.289 1 96.88 245 GLN B C 1
ATOM 5821 O O . GLN B 1 245 ? -2.307 33.969 -10.469 1 96.88 245 GLN B O 1
ATOM 5826 N N . THR B 1 246 ? -2.865 32.031 -9.516 1 96.81 246 THR B N 1
ATOM 5827 C CA . THR B 1 246 ? -1.581 31.891 -8.836 1 96.81 246 THR B CA 1
ATOM 5828 C C . THR B 1 246 ? -1.112 30.453 -8.867 1 96.81 246 THR B C 1
ATOM 5830 O O . THR B 1 246 ? -1.032 29.797 -7.824 1 96.81 246 THR B O 1
ATOM 5833 N N . PRO B 1 247 ? -0.652 29.953 -9.984 1 94.88 247 PRO B N 1
ATOM 5834 C CA . PRO B 1 247 ? -0.398 28.531 -10.211 1 94.88 247 PRO B CA 1
ATOM 5835 C C . PRO B 1 247 ? 0.769 28 -9.383 1 94.88 247 PRO B C 1
ATOM 5837 O O . PRO B 1 247 ? 0.896 26.797 -9.195 1 94.88 247 PRO B O 1
ATOM 5840 N N . ASP B 1 248 ? 1.597 28.906 -8.781 1 93.81 248 ASP B N 1
ATOM 5841 C CA . ASP B 1 248 ? 2.793 28.422 -8.094 1 93.81 248 ASP B CA 1
ATOM 5842 C C . ASP B 1 248 ? 2.701 28.672 -6.594 1 93.81 248 ASP B C 1
ATOM 5844 O O . ASP B 1 248 ? 3.67 28.453 -5.859 1 93.81 248 ASP B O 1
ATOM 5848 N N . SER B 1 249 ? 1.573 29.156 -6.074 1 96.69 249 SER B N 1
ATOM 5849 C CA . SER B 1 249 ? 1.417 29.469 -4.66 1 96.69 249 SER B CA 1
ATOM 5850 C C . SER B 1 249 ? 1.252 28.203 -3.828 1 96.69 249 SER B C 1
ATOM 5852 O O . SER B 1 249 ? 0.284 27.469 -4.004 1 96.69 249 SER B O 1
ATOM 5854 N N . PRO B 1 250 ? 2.182 27.953 -2.895 1 96.31 250 PRO B N 1
ATOM 5855 C CA . PRO B 1 250 ? 2.027 26.766 -2.049 1 96.31 250 PRO B CA 1
ATOM 5856 C C . PRO B 1 250 ? 0.736 26.781 -1.234 1 96.31 250 PRO B C 1
ATOM 5858 O O . PRO B 1 250 ? 0.141 25.734 -0.99 1 96.31 250 PRO B O 1
ATOM 5861 N N . ASP B 1 251 ? 0.282 27.969 -0.851 1 95.69 251 ASP B N 1
ATOM 5862 C CA . ASP B 1 251 ? -0.962 28.094 -0.097 1 95.69 251 ASP B CA 1
ATOM 5863 C C . ASP B 1 251 ? -2.154 27.625 -0.924 1 95.69 251 ASP B C 1
ATOM 5865 O O . ASP B 1 251 ? -3.014 26.891 -0.423 1 95.69 251 ASP B O 1
ATOM 5869 N N . LEU B 1 252 ? -2.139 28.062 -2.133 1 97.81 252 LEU B N 1
ATOM 5870 C CA . LEU B 1 252 ? -3.217 27.625 -3.02 1 97.81 252 LEU B CA 1
ATOM 5871 C C . LEU B 1 252 ? -3.104 26.141 -3.344 1 97.81 252 LEU B C 1
ATOM 5873 O O . LEU B 1 252 ? -4.094 25.422 -3.283 1 97.81 252 LEU B O 1
ATOM 5877 N N . ILE B 1 253 ? -1.889 25.734 -3.709 1 98.38 253 ILE B N 1
ATOM 5878 C CA . ILE B 1 253 ? -1.652 24.391 -4.223 1 98.38 253 ILE B CA 1
ATOM 5879 C C . ILE B 1 253 ? -2.002 23.359 -3.148 1 98.38 253 ILE B C 1
ATOM 5881 O O . ILE B 1 253 ? -2.508 22.281 -3.457 1 98.38 253 ILE B O 1
ATOM 5885 N N . ARG B 1 254 ? -1.735 23.641 -1.905 1 96.75 254 ARG B N 1
ATOM 5886 C CA . ARG B 1 254 ? -2.098 22.719 -0.827 1 96.75 254 ARG B CA 1
ATOM 5887 C C . ARG B 1 254 ? -3.592 22.422 -0.843 1 96.75 254 ARG B C 1
ATOM 5889 O O . ARG B 1 254 ? -3.998 21.266 -0.755 1 96.75 254 ARG B O 1
ATOM 5896 N N . HIS B 1 255 ? -4.391 23.453 -0.978 1 97.44 255 HIS B N 1
ATOM 5897 C CA . HIS B 1 255 ? -5.84 23.281 -0.976 1 97.44 255 HIS B CA 1
ATOM 5898 C C . HIS B 1 255 ? -6.324 22.641 -2.275 1 97.44 255 HIS B C 1
ATOM 5900 O O . HIS B 1 255 ? -7.25 21.828 -2.268 1 97.44 255 HIS B O 1
ATOM 5906 N N . ALA B 1 256 ? -5.695 23.062 -3.375 1 98.5 256 ALA B N 1
ATOM 5907 C CA . ALA B 1 256 ? -6.047 22.469 -4.66 1 98.5 256 ALA B CA 1
ATOM 5908 C C . ALA B 1 256 ? -5.766 20.969 -4.668 1 98.5 256 ALA B C 1
ATOM 5910 O O . ALA B 1 256 ? -6.59 20.172 -5.137 1 98.5 256 ALA B O 1
ATOM 5911 N N . ALA B 1 257 ? -4.621 20.641 -4.184 1 98.38 257 ALA B N 1
ATOM 5912 C CA . ALA B 1 257 ? -4.25 19.234 -4.121 1 98.38 257 ALA B CA 1
ATOM 5913 C C . ALA B 1 257 ? -5.219 18.438 -3.24 1 98.38 257 ALA B C 1
ATOM 5915 O O . ALA B 1 257 ? -5.625 17.344 -3.594 1 98.38 257 ALA B O 1
ATOM 5916 N N . LYS B 1 258 ? -5.562 18.969 -2.115 1 97.06 258 LYS B N 1
ATOM 5917 C CA . LYS B 1 258 ? -6.555 18.344 -1.249 1 97.06 258 LYS B CA 1
ATOM 5918 C C . LYS B 1 258 ? -7.871 18.125 -1.989 1 97.06 258 LYS B C 1
ATOM 5920 O O . LYS B 1 258 ? -8.469 17.047 -1.906 1 97.06 258 LYS B O 1
ATOM 5925 N N . PHE B 1 259 ? -8.352 19.141 -2.611 1 97.81 259 PHE B N 1
ATOM 5926 C CA . PHE B 1 259 ? -9.594 19.078 -3.381 1 97.81 259 PHE B CA 1
ATOM 5927 C C . PHE B 1 259 ? -9.531 17.953 -4.41 1 97.81 259 PHE B C 1
ATOM 5929 O O . PHE B 1 259 ? -10.422 17.109 -4.453 1 97.81 259 PHE B O 1
ATOM 5936 N N . TYR B 1 260 ? -8.461 17.922 -5.262 1 98.56 260 TYR B N 1
ATOM 5937 C CA . TYR B 1 260 ? -8.359 16.953 -6.344 1 98.56 260 TYR B CA 1
ATOM 5938 C C . TYR B 1 260 ? -8.141 15.539 -5.801 1 98.56 260 TYR B C 1
ATOM 5940 O O . TYR B 1 260 ? -8.609 14.562 -6.379 1 98.56 260 TYR B O 1
ATOM 5948 N N . ARG B 1 261 ? -7.375 15.406 -4.719 1 97.12 261 ARG B N 1
ATOM 5949 C CA . ARG B 1 261 ? -7.242 14.109 -4.066 1 97.12 261 ARG B CA 1
ATOM 5950 C C . ARG B 1 261 ? -8.602 13.57 -3.625 1 97.12 261 ARG B C 1
ATOM 5952 O O . ARG B 1 261 ? -8.93 12.406 -3.863 1 97.12 261 ARG B O 1
ATOM 5959 N N . ARG B 1 262 ? -9.406 14.492 -3.064 1 95.5 262 ARG B N 1
ATOM 5960 C CA . ARG B 1 262 ? -10.727 14.102 -2.58 1 95.5 262 ARG B CA 1
ATOM 5961 C C . ARG B 1 262 ? -11.664 13.789 -3.74 1 95.5 262 ARG B C 1
ATOM 5963 O O . ARG B 1 262 ? -12.531 12.922 -3.629 1 95.5 262 ARG B O 1
ATOM 5970 N N . GLU B 1 263 ? -11.445 14.461 -4.84 1 95.81 263 GLU B N 1
ATOM 5971 C CA . GLU B 1 263 ? -12.242 14.227 -6.039 1 95.81 263 GLU B CA 1
ATOM 5972 C C . GLU B 1 263 ? -11.781 12.969 -6.77 1 95.81 263 GLU B C 1
ATOM 5974 O O . GLU B 1 263 ? -12.328 12.617 -7.82 1 95.81 263 GLU B O 1
ATOM 5979 N N . GLY B 1 264 ? -10.75 12.336 -6.324 1 94.94 264 GLY B N 1
ATOM 5980 C CA . GLY B 1 264 ? -10.273 11.102 -6.922 1 94.94 264 GLY B CA 1
ATOM 5981 C C . GLY B 1 264 ? -9.266 11.328 -8.039 1 94.94 264 GLY B C 1
ATOM 5982 O O . GLY B 1 264 ? -8.805 10.367 -8.664 1 94.94 264 GLY B O 1
ATOM 5983 N N . LYS B 1 265 ? -8.984 12.57 -8.359 1 97.06 265 LYS B N 1
ATOM 5984 C CA . LYS B 1 265 ? -7.977 12.914 -9.359 1 97.06 265 LYS B CA 1
ATOM 5985 C C . LYS B 1 265 ? -6.59 13.008 -8.734 1 97.06 265 LYS B C 1
ATOM 5987 O O . LYS B 1 265 ? -5.934 14.047 -8.812 1 97.06 265 LYS B O 1
ATOM 5992 N N . ILE B 1 266 ? -6.031 11.906 -8.148 1 97.75 266 ILE B N 1
ATOM 5993 C CA . ILE B 1 266 ? -4.863 11.844 -7.281 1 97.75 266 ILE B CA 1
ATOM 5994 C C . ILE B 1 266 ? -3.602 12.141 -8.086 1 97.75 266 ILE B C 1
ATOM 5996 O O . ILE B 1 266 ? -2.715 12.859 -7.625 1 97.75 266 ILE B O 1
ATOM 6000 N N . ASP B 1 267 ? -3.467 11.555 -9.344 1 96.19 267 ASP B N 1
ATOM 6001 C CA . ASP B 1 267 ? -2.283 11.789 -10.164 1 96.19 267 ASP B CA 1
ATOM 6002 C C . ASP B 1 267 ? -2.129 13.266 -10.508 1 96.19 267 ASP B C 1
ATOM 6004 O O . ASP B 1 267 ? -1.014 13.789 -10.531 1 96.19 267 ASP B O 1
ATOM 6008 N N . TYR B 1 268 ? -3.283 13.859 -10.766 1 97.75 268 TYR B N 1
ATOM 6009 C CA . TYR B 1 268 ? -3.244 15.289 -11.047 1 97.75 268 TYR B CA 1
ATOM 6010 C C . TYR B 1 268 ? -2.799 16.078 -9.82 1 97.75 268 TYR B C 1
ATOM 6012 O O . TYR B 1 268 ? -1.995 17 -9.93 1 97.75 268 TYR B O 1
ATOM 6020 N N . ALA B 1 269 ? -3.338 15.766 -8.625 1 98.31 269 ALA B N 1
ATOM 6021 C CA . ALA B 1 269 ? -2.926 16.391 -7.371 1 98.31 269 ALA B CA 1
ATOM 6022 C C . ALA B 1 269 ? -1.417 16.297 -7.176 1 98.31 269 ALA B C 1
ATOM 6024 O O . ALA B 1 269 ? -0.755 17.281 -6.863 1 98.31 269 ALA B O 1
ATOM 6025 N N . ILE B 1 270 ? -0.858 15.094 -7.402 1 97.81 270 ILE B N 1
ATOM 6026 C CA . ILE B 1 270 ? 0.573 14.859 -7.238 1 97.81 270 ILE B CA 1
ATOM 6027 C C . ILE B 1 270 ? 1.353 15.727 -8.219 1 97.81 270 ILE B C 1
ATOM 6029 O O . ILE B 1 270 ? 2.375 16.328 -7.863 1 97.81 270 ILE B O 1
ATOM 6033 N N . THR B 1 271 ? 0.869 15.82 -9.461 1 97.75 271 THR B N 1
ATOM 6034 C CA . THR B 1 271 ? 1.54 16.578 -10.516 1 97.75 271 THR B CA 1
ATOM 6035 C C . THR B 1 271 ? 1.667 18.047 -10.125 1 97.75 271 THR B C 1
ATOM 6037 O O . THR B 1 271 ? 2.752 18.625 -10.211 1 97.75 271 THR B O 1
ATOM 6040 N N . ILE B 1 272 ? 0.572 18.688 -9.648 1 97.88 272 ILE B N 1
ATOM 6041 C CA . ILE B 1 272 ? 0.619 20.109 -9.328 1 97.88 272 ILE B CA 1
ATOM 6042 C C . ILE B 1 272 ? 1.448 20.312 -8.062 1 97.88 272 ILE B C 1
ATOM 6044 O O . ILE B 1 272 ? 2.143 21.328 -7.938 1 97.88 272 ILE B O 1
ATOM 6048 N N . LEU B 1 273 ? 1.443 19.391 -7.105 1 98.38 273 LEU B N 1
ATOM 6049 C CA . LEU B 1 273 ? 2.25 19.484 -5.891 1 98.38 273 LEU B CA 1
ATOM 6050 C C . LEU B 1 273 ? 3.738 19.438 -6.227 1 98.38 273 LEU B C 1
ATOM 6052 O O . LEU B 1 273 ? 4.516 20.25 -5.738 1 98.38 273 LEU B O 1
ATOM 6056 N N . LYS B 1 274 ? 4.098 18.5 -7.039 1 97.12 274 LYS B N 1
ATOM 6057 C CA . LYS B 1 274 ? 5.504 18.328 -7.398 1 97.12 274 LYS B CA 1
ATOM 6058 C C . LYS B 1 274 ? 6.02 19.547 -8.156 1 97.12 274 LYS B C 1
ATOM 6060 O O . LYS B 1 274 ? 7.156 19.984 -7.957 1 97.12 274 LYS B O 1
ATOM 6065 N N . LYS B 1 275 ? 5.188 20.062 -9.023 1 97.12 275 LYS B N 1
ATOM 6066 C CA . LYS B 1 275 ? 5.566 21.266 -9.742 1 97.12 275 LYS B CA 1
ATOM 6067 C C . LYS B 1 275 ? 5.82 22.422 -8.781 1 97.12 275 LYS B C 1
ATOM 6069 O O . LYS B 1 275 ? 6.801 23.156 -8.922 1 97.12 275 LYS B O 1
ATOM 6074 N N . ALA B 1 276 ? 4.938 22.609 -7.789 1 97 276 ALA B N 1
ATOM 6075 C CA . ALA B 1 276 ? 5.082 23.688 -6.809 1 97 276 ALA B CA 1
ATOM 6076 C C . ALA B 1 276 ? 6.328 23.484 -5.949 1 97 276 ALA B C 1
ATOM 6078 O O . ALA B 1 276 ? 6.98 24.453 -5.551 1 97 276 ALA B O 1
ATOM 6079 N N . LEU B 1 277 ? 6.676 22.25 -5.633 1 96.19 277 LEU B N 1
ATOM 6080 C CA . LEU B 1 277 ? 7.824 21.938 -4.789 1 96.19 277 LEU B CA 1
ATOM 6081 C C . LEU B 1 277 ? 9.133 22.297 -5.484 1 96.19 277 LEU B C 1
ATOM 6083 O O . LEU B 1 277 ? 10.156 22.484 -4.828 1 96.19 277 LEU B O 1
ATOM 6087 N N . GLU B 1 278 ? 9.125 22.375 -6.84 1 95.12 278 GLU B N 1
ATOM 6088 C CA . GLU B 1 278 ? 10.32 22.812 -7.555 1 95.12 278 GLU B CA 1
ATOM 6089 C C . GLU B 1 278 ? 10.75 24.203 -7.109 1 95.12 278 GLU B C 1
ATOM 6091 O O . GLU B 1 278 ? 11.938 24.5 -7.027 1 95.12 278 GLU B O 1
ATOM 6096 N N . LYS B 1 279 ? 9.773 25.031 -6.75 1 94.94 279 LYS B N 1
ATOM 6097 C CA . LYS B 1 279 ? 10.062 26.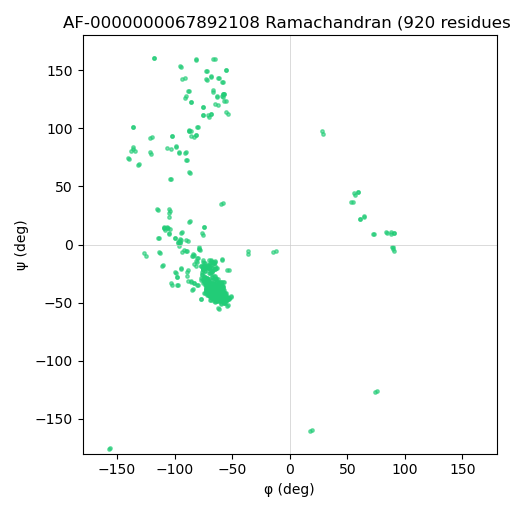406 -6.352 1 94.94 279 LYS B CA 1
ATOM 6098 C C . LYS B 1 279 ? 10.094 26.531 -4.832 1 94.94 279 LYS B C 1
ATOM 6100 O O . LYS B 1 279 ? 10.711 27.453 -4.297 1 94.94 279 LYS B O 1
ATOM 6105 N N . THR B 1 280 ? 9.414 25.641 -4.133 1 95.12 280 THR B N 1
ATOM 6106 C CA . THR B 1 280 ? 9.352 25.688 -2.676 1 95.12 280 THR B CA 1
ATOM 6107 C C . THR B 1 280 ? 9.664 24.312 -2.088 1 95.12 280 THR B C 1
ATOM 6109 O O . THR B 1 280 ? 8.805 23.688 -1.45 1 95.12 280 THR B O 1
ATOM 6112 N N . PRO B 1 281 ? 10.867 23.812 -2.168 1 91.19 281 PRO B N 1
ATOM 6113 C CA . PRO B 1 281 ? 11.211 22.422 -1.823 1 91.19 281 PRO B CA 1
ATOM 6114 C C . PRO B 1 281 ? 11.07 22.141 -0.33 1 91.19 281 PRO B C 1
ATOM 6116 O O . PRO B 1 281 ? 10.953 20.984 0.07 1 91.19 281 PRO B O 1
ATOM 6119 N N . THR B 1 282 ? 10.984 23.141 0.537 1 90.19 282 THR B N 1
ATOM 6120 C CA . THR B 1 282 ? 10.945 22.906 1.978 1 90.19 282 THR B CA 1
ATOM 6121 C C . THR B 1 282 ? 9.539 23.109 2.525 1 90.19 282 THR B C 1
ATOM 6123 O O . THR B 1 282 ? 9.352 23.219 3.74 1 90.19 282 THR B O 1
ATOM 6126 N N . SER B 1 283 ? 8.57 23.25 1.604 1 92.75 283 SER B N 1
ATOM 6127 C CA . SER B 1 283 ? 7.195 23.438 2.066 1 92.75 283 SER B CA 1
ATOM 6128 C C . SER B 1 283 ? 6.664 22.172 2.725 1 92.75 283 SER B C 1
ATOM 6130 O O . SER B 1 283 ? 6.375 21.188 2.041 1 92.75 283 SER B O 1
ATOM 6132 N N . CYS B 1 284 ? 6.438 22.188 3.979 1 92.25 284 CYS B N 1
ATOM 6133 C CA . CYS B 1 284 ? 5.988 21.031 4.742 1 92.25 284 CYS B CA 1
ATOM 6134 C C . CYS B 1 284 ? 4.582 20.625 4.332 1 92.25 284 CYS B C 1
ATOM 6136 O O . CYS B 1 284 ? 4.277 19.422 4.242 1 92.25 284 CYS B O 1
ATOM 6138 N N . HIS B 1 285 ? 3.791 21.578 4.039 1 93.44 285 HIS B N 1
ATOM 6139 C CA . HIS B 1 285 ? 2.402 21.297 3.703 1 93.44 285 HIS B CA 1
ATOM 6140 C C . HIS B 1 285 ? 2.299 20.562 2.369 1 93.44 285 HIS B C 1
ATOM 6142 O O . HIS B 1 285 ? 1.45 19.672 2.203 1 93.44 285 HIS B O 1
ATOM 6148 N N . LEU B 1 286 ? 3.15 20.984 1.422 1 96.62 286 LEU B N 1
ATOM 6149 C CA . LEU B 1 286 ? 3.119 20.328 0.123 1 96.62 286 LEU B CA 1
ATOM 6150 C C . LEU B 1 286 ? 3.615 18.891 0.234 1 96.62 286 LEU B C 1
ATOM 6152 O O . LEU B 1 286 ? 3.021 17.969 -0.343 1 96.62 286 LEU B O 1
ATOM 6156 N N . HIS B 1 287 ? 4.672 18.688 0.996 1 96.56 287 HIS B N 1
ATOM 6157 C CA . HIS B 1 287 ? 5.148 17.328 1.242 1 96.56 287 HIS B CA 1
ATOM 6158 C C . HIS B 1 287 ? 4.078 16.484 1.931 1 96.56 287 HIS B C 1
ATOM 6160 O O . HIS B 1 287 ? 3.883 15.32 1.586 1 96.56 287 HIS B O 1
ATOM 6166 N N . TYR B 1 288 ? 3.43 17.078 2.875 1 97.19 288 TYR B N 1
ATOM 6167 C CA . TYR B 1 288 ? 2.377 16.391 3.604 1 97.19 288 TYR B CA 1
ATOM 6168 C C . TYR B 1 288 ? 1.269 15.93 2.662 1 97.19 288 TYR B C 1
ATOM 6170 O O . TYR B 1 288 ? 0.84 14.773 2.707 1 97.19 288 TYR B O 1
ATOM 6178 N N . GLU B 1 289 ? 0.854 16.828 1.786 1 97.69 289 GLU B N 1
ATOM 6179 C CA . GLU B 1 289 ? -0.216 16.5 0.848 1 97.69 289 GLU B CA 1
ATOM 6180 C C . GLU B 1 289 ? 0.221 15.414 -0.131 1 97.69 289 GLU B C 1
ATOM 6182 O O . GLU B 1 289 ? -0.581 14.562 -0.521 1 97.69 289 GLU B O 1
ATOM 6187 N N . ILE B 1 290 ? 1.476 15.422 -0.541 1 98.12 290 ILE B N 1
ATOM 6188 C CA . ILE B 1 290 ? 1.979 14.375 -1.417 1 98.12 290 ILE B CA 1
ATOM 6189 C C . ILE B 1 290 ? 1.935 13.031 -0.691 1 98.12 290 ILE B C 1
ATOM 6191 O O . ILE B 1 290 ? 1.521 12.023 -1.265 1 98.12 290 ILE B O 1
ATOM 6195 N N . GLY B 1 291 ? 2.389 13.078 0.553 1 97.75 291 GLY B N 1
ATOM 6196 C CA . GLY B 1 291 ? 2.303 11.867 1.354 1 97.75 291 GLY B CA 1
ATOM 6197 C C . GLY B 1 291 ? 0.897 11.305 1.436 1 97.75 291 GLY B C 1
ATOM 6198 O O . GLY B 1 291 ? 0.693 10.102 1.253 1 97.75 291 GLY B O 1
ATOM 6199 N N . LEU B 1 292 ? -0.031 12.164 1.671 1 97.5 292 LEU B N 1
ATOM 6200 C CA . LEU B 1 292 ? -1.424 11.734 1.752 1 97.5 292 LEU B CA 1
ATOM 6201 C C . LEU B 1 292 ? -1.893 11.148 0.424 1 97.5 292 LEU B C 1
ATOM 6203 O O . LEU B 1 292 ? -2.658 10.188 0.402 1 97.5 292 LEU B O 1
ATOM 6207 N N . CYS B 1 293 ? -1.482 11.773 -0.689 1 97.62 293 CYS B N 1
ATOM 6208 C CA . CYS B 1 293 ? -1.822 11.266 -2.014 1 97.62 293 CYS B CA 1
ATOM 6209 C C . CYS B 1 293 ? -1.287 9.852 -2.205 1 97.62 293 CYS B C 1
ATOM 6211 O O . CYS B 1 293 ? -2.021 8.961 -2.627 1 97.62 293 CYS B O 1
ATOM 6213 N N . TYR B 1 294 ? -0.081 9.633 -1.844 1 97 294 TYR B N 1
ATOM 6214 C CA . TYR B 1 294 ? 0.516 8.312 -2.002 1 97 294 TYR B CA 1
ATOM 6215 C C . TYR B 1 294 ? -0.151 7.297 -1.08 1 97 294 TYR B C 1
ATOM 6217 O O . TYR B 1 294 ? -0.339 6.137 -1.454 1 97 294 TYR B O 1
ATOM 6225 N N . GLU B 1 295 ? -0.427 7.699 0.084 1 95.56 295 GLU B N 1
ATOM 6226 C CA . GLU B 1 295 ? -1.14 6.816 1.003 1 95.56 295 GLU B CA 1
ATOM 6227 C C . GLU B 1 295 ? -2.471 6.363 0.412 1 95.56 295 GLU B C 1
ATOM 6229 O O . GLU B 1 295 ? -2.83 5.188 0.508 1 95.56 295 GLU B O 1
ATOM 6234 N N . GLN B 1 296 ? -3.162 7.316 -0.142 1 95.31 296 GLN B N 1
ATOM 6235 C CA . GLN B 1 296 ? -4.445 6.98 -0.75 1 95.31 296 GLN B CA 1
ATOM 6236 C C . GLN B 1 296 ? -4.262 6.043 -1.939 1 95.31 296 GLN B C 1
ATOM 6238 O O . GLN B 1 296 ? -5.035 5.102 -2.119 1 95.31 296 GLN B O 1
ATOM 6243 N N . LYS B 1 297 ? -3.279 6.281 -2.76 1 95.12 297 LYS B N 1
ATOM 6244 C CA . LYS B 1 297 ? -2.992 5.406 -3.893 1 95.12 297 LYS B CA 1
ATOM 6245 C C . LYS B 1 297 ? -2.637 3.998 -3.422 1 95.12 297 LYS B C 1
ATOM 6247 O O . LYS B 1 297 ? -3.082 3.01 -4.012 1 95.12 297 LYS B O 1
ATOM 6252 N N . MET B 1 298 ? -1.815 3.926 -2.451 1 95.25 298 MET B N 1
ATOM 6253 C CA . MET B 1 298 ? -1.427 2.633 -1.896 1 95.25 298 MET B CA 1
ATOM 6254 C C . MET B 1 298 ? -2.654 1.831 -1.474 1 95.25 298 MET B C 1
ATOM 6256 O O . MET B 1 298 ? -2.768 0.646 -1.794 1 95.25 298 MET B O 1
ATOM 6260 N N . ASN B 1 299 ? -3.529 2.484 -0.79 1 93.62 299 ASN B N 1
ATOM 6261 C CA . ASN B 1 299 ? -4.738 1.802 -0.341 1 93.62 299 ASN B CA 1
ATOM 6262 C C . ASN B 1 299 ? -5.574 1.31 -1.519 1 93.62 299 ASN B C 1
ATOM 6264 O O . ASN B 1 299 ? -6.148 0.219 -1.467 1 93.62 299 ASN B O 1
ATOM 6268 N N . MET B 1 300 ? -5.641 2.143 -2.521 1 94 300 MET B N 1
ATOM 6269 C CA . MET B 1 300 ? -6.371 1.758 -3.725 1 94 300 MET B CA 1
ATOM 6270 C C . MET B 1 300 ? -5.754 0.52 -4.363 1 94 300 MET B C 1
ATOM 6272 O O . MET B 1 300 ? -6.469 -0.385 -4.797 1 94 300 MET B O 1
ATOM 6276 N N . PHE B 1 301 ? -4.473 0.455 -4.398 1 95.44 301 PHE B N 1
ATOM 6277 C CA . PHE B 1 301 ? -3.789 -0.645 -5.07 1 95.44 301 PHE B CA 1
ATOM 6278 C C . PHE B 1 301 ? -3.859 -1.917 -4.238 1 95.44 301 PHE B C 1
ATOM 6280 O O . PHE B 1 301 ? -3.883 -3.023 -4.781 1 95.44 301 PHE B O 1
ATOM 6287 N N . VAL B 1 302 ? -3.912 -1.826 -2.906 1 95.88 302 VAL B N 1
ATOM 6288 C CA . VAL B 1 302 ? -4.16 -2.996 -2.07 1 95.88 302 VAL B CA 1
ATOM 6289 C C . VAL B 1 302 ? -5.5 -3.623 -2.443 1 95.88 302 VAL B C 1
ATOM 6291 O O . VAL B 1 302 ? -5.598 -4.84 -2.607 1 95.88 302 VAL B O 1
ATOM 6294 N N . SER B 1 303 ? -6.5 -2.807 -2.623 1 96.31 303 SER B N 1
ATOM 6295 C CA . SER B 1 303 ? -7.84 -3.281 -2.947 1 96.31 303 SER B CA 1
ATOM 6296 C C . SER B 1 303 ? -7.883 -3.92 -4.332 1 96.31 303 SER B C 1
ATOM 6298 O O . SER B 1 303 ? -8.523 -4.953 -4.527 1 96.31 303 SER B O 1
ATOM 6300 N N . LEU B 1 304 ? -7.211 -3.287 -5.262 1 96.12 304 LEU B N 1
ATOM 6301 C CA . LEU B 1 304 ? -7.176 -3.822 -6.617 1 96.12 304 LEU B CA 1
ATOM 6302 C C . LEU B 1 304 ? -6.441 -5.16 -6.66 1 96.12 304 LEU B C 1
ATOM 6304 O O . LEU B 1 304 ? -6.902 -6.105 -7.305 1 96.12 304 LEU B O 1
ATOM 6308 N N . ALA B 1 305 ? -5.285 -5.254 -6.008 1 97.38 305 ALA B N 1
ATOM 6309 C CA . ALA B 1 305 ? -4.559 -6.516 -5.926 1 97.38 305 ALA B CA 1
ATOM 6310 C C . ALA B 1 305 ? -5.422 -7.605 -5.289 1 97.38 305 ALA B C 1
ATOM 6312 O O . ALA B 1 305 ? -5.48 -8.734 -5.785 1 97.38 305 ALA B O 1
ATOM 6313 N N . THR B 1 306 ? -6.094 -7.242 -4.172 1 97.94 306 THR B N 1
ATOM 6314 C CA . THR B 1 306 ? -6.977 -8.18 -3.486 1 97.94 306 THR B CA 1
ATOM 6315 C C . THR B 1 306 ? -8.016 -8.742 -4.449 1 97.94 306 THR B C 1
ATOM 6317 O O . THR B 1 306 ? -8.211 -9.961 -4.527 1 97.94 306 THR B O 1
ATOM 6320 N N . SER B 1 307 ? -8.648 -7.895 -5.219 1 97.69 307 SER B N 1
ATOM 6321 C CA . SER B 1 307 ? -9.695 -8.297 -6.148 1 97.69 307 SER B CA 1
ATOM 6322 C C . SER B 1 307 ? -9.156 -9.25 -7.215 1 97.69 307 SER B C 1
ATOM 6324 O O . SER B 1 307 ? -9.805 -10.242 -7.559 1 97.69 307 SER B O 1
ATOM 6326 N N . HIS B 1 308 ? -8 -9.008 -7.73 1 97.62 308 HIS B N 1
ATOM 6327 C CA . HIS B 1 308 ? -7.426 -9.852 -8.766 1 97.62 308 HIS B CA 1
ATOM 6328 C C . HIS B 1 308 ? -6.996 -11.203 -8.203 1 97.62 308 HIS B C 1
ATOM 6330 O O . HIS B 1 308 ? -7.184 -12.234 -8.844 1 97.62 308 HIS B O 1
ATOM 6336 N N . PHE B 1 309 ? -6.41 -11.258 -7 1 98.06 309 PHE B N 1
ATOM 6337 C CA . PHE B 1 309 ? -6.043 -12.531 -6.402 1 98.06 309 PHE B CA 1
ATOM 6338 C C . PHE B 1 309 ? -7.285 -13.359 -6.078 1 98.06 309 PHE B C 1
ATOM 6340 O O . PHE B 1 309 ? -7.262 -14.586 -6.172 1 98.06 309 PHE B O 1
ATOM 6347 N N . GLU B 1 310 ? -8.344 -12.633 -5.664 1 97.25 310 GLU B N 1
ATOM 6348 C CA . GLU B 1 310 ? -9.602 -13.336 -5.465 1 97.25 310 GLU B CA 1
ATOM 6349 C C . GLU B 1 310 ? -10.086 -13.984 -6.758 1 97.25 310 GLU B C 1
ATOM 6351 O O . GLU B 1 310 ? -10.57 -15.117 -6.75 1 97.25 310 GLU B O 1
ATOM 6356 N N . LYS B 1 311 ? -9.984 -13.258 -7.895 1 95.19 311 LYS B N 1
ATOM 6357 C CA . LYS B 1 311 ? -10.367 -13.805 -9.195 1 95.19 311 LYS B CA 1
ATOM 6358 C C . LYS B 1 311 ? -9.5 -15.016 -9.555 1 95.19 311 LYS B C 1
ATOM 6360 O O . LYS B 1 311 ? -9.992 -15.984 -10.125 1 95.19 311 LYS B O 1
ATOM 6365 N N . VAL B 1 312 ? -8.18 -14.945 -9.234 1 95.44 312 VAL B N 1
ATOM 6366 C CA . VAL B 1 312 ? -7.289 -16.078 -9.484 1 95.44 312 VAL B CA 1
ATOM 6367 C C . VAL B 1 312 ? -7.844 -17.328 -8.812 1 95.44 312 VAL B C 1
ATOM 6369 O O . VAL B 1 312 ? -7.969 -18.375 -9.453 1 95.44 312 VAL B O 1
ATOM 6372 N N . LEU B 1 313 ? -8.211 -17.203 -7.578 1 94.69 313 LEU B N 1
ATOM 6373 C CA . LEU B 1 313 ? -8.633 -18.359 -6.797 1 94.69 313 LEU B CA 1
ATOM 6374 C C . LEU B 1 313 ? -10.055 -18.781 -7.172 1 94.69 313 LEU B C 1
ATOM 6376 O O . LEU B 1 313 ? -10.461 -19.906 -6.891 1 94.69 313 LEU B O 1
ATOM 6380 N N . GLN B 1 314 ? -10.789 -17.859 -7.801 1 91.19 314 GLN B N 1
ATOM 6381 C CA . GLN B 1 314 ? -12.086 -18.219 -8.359 1 91.19 314 GLN B CA 1
ATOM 6382 C C . GLN B 1 314 ? -11.922 -19.156 -9.562 1 91.19 314 GLN B C 1
ATOM 6384 O O . GLN B 1 314 ? -12.711 -20.094 -9.734 1 91.19 314 GLN B O 1
ATOM 6389 N N . TYR B 1 315 ? -10.859 -18.906 -10.289 1 87.56 315 TYR B N 1
ATOM 6390 C CA . TYR B 1 315 ? -10.695 -19.641 -11.539 1 87.56 315 TYR B CA 1
ATOM 6391 C C . TYR B 1 315 ? -9.758 -20.828 -11.359 1 87.56 315 TYR B C 1
ATOM 6393 O O . TYR B 1 315 ? -9.852 -21.812 -12.086 1 87.56 315 TYR B O 1
ATOM 6401 N N . LYS B 1 316 ? -8.844 -20.766 -10.445 1 89.25 316 LYS B N 1
ATOM 6402 C CA . LYS B 1 316 ? -7.895 -21.828 -10.133 1 89.25 316 LYS B CA 1
ATOM 6403 C C . LYS B 1 316 ? -7.754 -22.016 -8.625 1 89.25 316 LYS B C 1
ATOM 6405 O O . LYS B 1 316 ? -6.902 -21.375 -7.996 1 89.25 316 LYS B O 1
ATOM 6410 N N . LYS B 1 317 ? -8.344 -22.938 -8.102 1 86.19 317 LYS B N 1
ATOM 6411 C CA . LYS B 1 317 ? -8.461 -23.141 -6.66 1 86.19 317 LYS B CA 1
ATOM 6412 C C . LYS B 1 317 ? -7.156 -23.656 -6.066 1 86.19 317 LYS B C 1
ATOM 6414 O O . LYS B 1 317 ? -6.902 -23.484 -4.871 1 86.19 317 LYS B O 1
ATOM 6419 N N . ARG B 1 318 ? -6.316 -24.234 -6.887 1 86.12 318 ARG B N 1
ATOM 6420 C CA . ARG B 1 318 ? -5.109 -24.844 -6.328 1 86.12 318 ARG B CA 1
ATOM 6421 C C . ARG B 1 318 ? -3.885 -23.969 -6.605 1 86.12 318 ARG B C 1
ATOM 6423 O O . ARG B 1 318 ? -2.762 -24.484 -6.66 1 86.12 318 ARG B O 1
ATOM 6430 N N . PHE B 1 319 ? -4.109 -22.703 -6.809 1 90.44 319 PHE B N 1
ATOM 6431 C CA . PHE B 1 319 ? -3.01 -21.781 -7.031 1 90.44 319 PHE B CA 1
ATOM 6432 C C . PHE B 1 319 ? -2.408 -21.312 -5.711 1 90.44 319 PHE B C 1
ATOM 6434 O O . PHE B 1 319 ? -2.781 -20.266 -5.184 1 90.44 319 PHE B O 1
ATOM 6441 N N . VAL B 1 320 ? -1.387 -21.938 -5.18 1 91 320 VAL B N 1
ATOM 6442 C CA . VAL B 1 320 ? -0.86 -21.797 -3.826 1 91 320 VAL B CA 1
ATOM 6443 C C . VAL B 1 320 ? -0.351 -20.375 -3.619 1 91 320 VAL B C 1
ATOM 6445 O O . VAL B 1 320 ? -0.679 -19.734 -2.619 1 91 320 VAL B O 1
ATOM 6448 N N . ASP B 1 321 ? 0.411 -19.844 -4.625 1 93.25 321 ASP B N 1
ATOM 6449 C CA . ASP B 1 321 ? 0.992 -18.516 -4.492 1 93.25 321 ASP B CA 1
ATOM 6450 C C . ASP B 1 321 ? -0.094 -17.453 -4.309 1 93.25 321 ASP B C 1
ATOM 6452 O O . ASP B 1 321 ? 0.107 -16.469 -3.6 1 93.25 321 ASP B O 1
ATOM 6456 N N . ALA B 1 322 ? -1.227 -17.688 -4.93 1 95.88 322 ALA B N 1
ATOM 6457 C CA . ALA B 1 322 ? -2.309 -16.719 -4.855 1 95.88 322 ALA B CA 1
ATOM 6458 C C . ALA B 1 322 ? -2.883 -16.641 -3.441 1 95.88 322 ALA B C 1
ATOM 6460 O O . ALA B 1 322 ? -3.297 -15.57 -2.988 1 95.88 322 ALA B O 1
ATOM 6461 N N . TYR B 1 323 ? -2.924 -17.766 -2.715 1 97.19 323 TYR B N 1
ATOM 6462 C CA . TYR B 1 323 ? -3.377 -17.766 -1.328 1 97.19 323 TYR B CA 1
ATOM 6463 C C . TYR B 1 323 ? -2.463 -16.906 -0.459 1 97.19 323 TYR B C 1
ATOM 6465 O O . TYR B 1 323 ? -2.936 -16.141 0.387 1 97.19 323 TYR B O 1
ATOM 6473 N N . ILE B 1 324 ? -1.187 -17.047 -0.721 1 97 324 ILE B N 1
ATOM 6474 C CA . ILE B 1 324 ? -0.197 -16.328 0.073 1 97 324 ILE B CA 1
ATOM 6475 C C . ILE B 1 324 ? -0.339 -14.82 -0.167 1 97 324 ILE B C 1
ATOM 6477 O O . ILE B 1 324 ? -0.445 -14.039 0.783 1 97 324 ILE B O 1
ATOM 6481 N N . HIS B 1 325 ? -0.402 -14.438 -1.445 1 97.31 325 HIS B N 1
ATOM 6482 C CA . HIS B 1 325 ? -0.496 -13.023 -1.788 1 97.31 325 HIS B CA 1
ATOM 6483 C C . HIS B 1 325 ? -1.831 -12.438 -1.342 1 97.31 325 HIS B C 1
ATOM 6485 O O . HIS B 1 325 ? -1.887 -11.297 -0.874 1 97.31 325 HIS B O 1
ATOM 6491 N N . LEU B 1 326 ? -2.914 -13.234 -1.492 1 97.94 326 LEU B N 1
ATOM 6492 C CA . LEU B 1 326 ? -4.227 -12.773 -1.058 1 97.94 326 LEU B CA 1
ATOM 6493 C C . LEU B 1 326 ? -4.254 -12.555 0.451 1 97.94 326 LEU B C 1
ATOM 6495 O O . LEU B 1 326 ? -4.758 -11.531 0.922 1 97.94 326 LEU B O 1
ATOM 6499 N N . ALA B 1 327 ? -3.686 -13.484 1.206 1 97.88 327 ALA B N 1
ATOM 6500 C CA . ALA B 1 327 ? -3.613 -13.344 2.658 1 97.88 327 ALA B CA 1
ATOM 6501 C C . ALA B 1 327 ? -2.826 -12.094 3.047 1 97.88 327 ALA B C 1
ATOM 6503 O O . ALA B 1 327 ? -3.227 -11.359 3.953 1 97.88 327 ALA B O 1
ATOM 6504 N N . LYS B 1 328 ? -1.751 -11.836 2.346 1 95.69 328 LYS B N 1
ATOM 6505 C CA . LYS B 1 328 ? -0.934 -10.656 2.6 1 95.69 328 LYS B CA 1
ATOM 6506 C C . LYS B 1 328 ? -1.733 -9.375 2.369 1 95.69 328 LYS B C 1
ATOM 6508 O O . LYS B 1 328 ? -1.586 -8.406 3.111 1 95.69 328 LYS B O 1
ATOM 6513 N N . MET B 1 329 ? -2.555 -9.352 1.32 1 96.94 329 MET B N 1
ATOM 6514 C CA . MET B 1 329 ? -3.379 -8.172 1.046 1 96.94 329 MET B CA 1
ATOM 6515 C C . MET B 1 329 ? -4.414 -7.965 2.146 1 96.94 329 MET B C 1
ATOM 6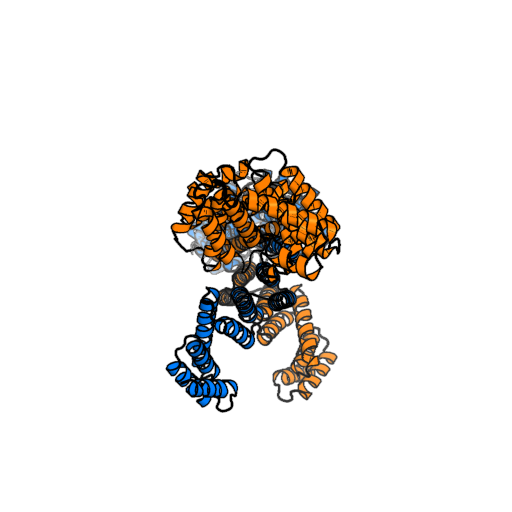517 O O . MET B 1 329 ? -4.684 -6.832 2.545 1 96.94 329 MET B O 1
ATOM 6521 N N . TYR B 1 330 ? -4.973 -9.094 2.609 1 96.06 330 TYR B N 1
ATOM 6522 C CA . TYR B 1 330 ? -5.918 -8.992 3.713 1 96.06 330 TYR B CA 1
ATOM 6523 C C . TYR B 1 330 ? -5.25 -8.43 4.961 1 96.06 330 TYR B C 1
ATOM 6525 O O . TYR B 1 330 ? -5.855 -7.652 5.703 1 96.06 330 TYR B O 1
ATOM 6533 N N . VAL B 1 331 ? -4.02 -8.836 5.172 1 92.88 331 VAL B N 1
ATOM 6534 C CA . VAL B 1 331 ? -3.256 -8.305 6.297 1 92.88 331 VAL B CA 1
ATOM 6535 C C . VAL B 1 331 ? -3.104 -6.793 6.156 1 92.88 331 VAL B C 1
ATOM 6537 O O . VAL B 1 331 ? -3.32 -6.051 7.113 1 92.88 331 VAL B O 1
ATOM 6540 N N . LYS B 1 332 ? -2.779 -6.309 4.934 1 91.12 332 LYS B N 1
ATOM 6541 C CA . LYS B 1 332 ? -2.596 -4.883 4.68 1 91.12 332 LYS B CA 1
ATOM 6542 C C . LYS B 1 332 ? -3.893 -4.109 4.898 1 91.12 332 LYS B C 1
ATOM 6544 O O . LYS B 1 332 ? -3.867 -2.916 5.203 1 91.12 332 LYS B O 1
ATOM 6549 N N . GLN B 1 333 ? -4.988 -4.816 4.859 1 91.44 333 GLN B N 1
ATOM 6550 C CA . GLN B 1 333 ? -6.301 -4.211 5.051 1 91.44 333 GLN B CA 1
ATOM 6551 C C . GLN B 1 333 ? -6.805 -4.426 6.473 1 91.44 333 GLN B C 1
ATOM 6553 O O . GLN B 1 333 ? -7.98 -4.188 6.766 1 91.44 333 GLN B O 1
ATOM 6558 N N . ASN B 1 334 ? -5.961 -4.996 7.32 1 84.62 334 ASN B N 1
ATOM 6559 C CA . ASN B 1 334 ? -6.273 -5.301 8.711 1 84.62 334 ASN B CA 1
ATOM 6560 C C . ASN B 1 334 ? -7.434 -6.285 8.828 1 84.62 334 ASN B C 1
ATOM 6562 O O . ASN B 1 334 ? -8.227 -6.211 9.766 1 84.62 334 ASN B O 1
ATOM 6566 N N . GLN B 1 335 ? -7.664 -7.023 7.773 1 91.75 335 GLN B N 1
ATOM 6567 C CA . GLN B 1 335 ? -8.633 -8.109 7.805 1 91.75 335 GLN B CA 1
ATOM 6568 C C . GLN B 1 335 ? -7.984 -9.422 8.234 1 91.75 335 GLN B C 1
ATOM 6570 O O . GLN B 1 335 ? -7.867 -10.352 7.434 1 91.75 335 GLN B O 1
ATOM 6575 N N . PHE B 1 336 ? -7.652 -9.562 9.422 1 90.25 336 PHE B N 1
ATOM 6576 C CA . PHE B 1 336 ? -6.785 -10.617 9.938 1 90.25 336 PHE B CA 1
ATOM 6577 C C . PHE B 1 336 ? -7.504 -11.961 9.945 1 90.25 336 PHE B C 1
ATOM 6579 O O . PHE B 1 336 ? -6.891 -13 9.688 1 90.25 336 PHE B O 1
ATOM 6586 N N . LYS B 1 337 ? -8.797 -11.922 10.281 1 93.12 337 LYS B N 1
ATOM 6587 C CA . LYS B 1 337 ? -9.547 -13.172 10.242 1 93.12 337 LYS B CA 1
ATOM 6588 C C . LYS B 1 337 ? -9.57 -13.758 8.836 1 93.12 337 LYS B C 1
ATOM 6590 O O . LYS B 1 337 ? -9.367 -14.961 8.656 1 93.12 337 LYS B O 1
ATOM 6595 N N . LYS B 1 338 ? -9.797 -12.898 7.848 1 96.25 338 LYS B N 1
ATOM 6596 C CA . LYS B 1 338 ? -9.773 -13.344 6.457 1 96.25 338 LYS B CA 1
ATOM 6597 C C . LYS B 1 338 ? -8.391 -13.852 6.062 1 96.25 338 LYS B C 1
ATOM 6599 O O . LYS B 1 338 ? -8.266 -14.82 5.312 1 96.25 338 LYS B O 1
ATOM 6604 N N . ALA B 1 339 ? -7.379 -13.141 6.504 1 96.88 339 ALA B N 1
ATOM 6605 C CA . ALA B 1 339 ? -6.012 -13.578 6.23 1 96.88 339 ALA B CA 1
ATOM 6606 C C . ALA B 1 339 ? -5.758 -14.969 6.793 1 96.88 339 ALA B C 1
ATOM 6608 O O . ALA B 1 339 ? -5.25 -15.852 6.09 1 96.88 339 ALA B O 1
ATOM 6609 N N . GLU B 1 340 ? -6.195 -15.219 8.031 1 96.19 340 GLU B N 1
ATOM 6610 C CA . GLU B 1 340 ? -6.031 -16.5 8.695 1 96.19 340 GLU B CA 1
ATOM 6611 C C . GLU B 1 340 ? -6.758 -17.609 7.93 1 96.19 340 GLU B C 1
ATOM 6613 O O . GLU B 1 340 ? -6.184 -18.672 7.66 1 96.19 340 GLU B O 1
ATOM 6618 N N . ASP B 1 341 ? -7.98 -17.281 7.566 1 97.75 341 ASP B N 1
ATOM 6619 C CA . ASP B 1 341 ? -8.781 -18.25 6.824 1 97.75 341 ASP B CA 1
ATOM 6620 C C . ASP B 1 341 ? -8.117 -18.594 5.488 1 97.75 341 ASP B C 1
ATOM 6622 O O . ASP B 1 341 ? -8.148 -19.75 5.055 1 97.75 341 ASP B O 1
ATOM 6626 N N . THR B 1 342 ? -7.57 -17.656 4.871 1 98.19 342 THR B N 1
ATOM 6627 C CA . THR B 1 342 ? -6.949 -17.844 3.562 1 98.19 342 THR B CA 1
ATOM 6628 C C . THR B 1 342 ? -5.691 -18.703 3.678 1 98.19 342 THR B C 1
ATOM 6630 O O . THR B 1 342 ? -5.461 -19.594 2.854 1 98.19 342 THR B O 1
ATOM 6633 N N . PHE B 1 343 ? -4.852 -18.438 4.691 1 98 343 PHE B N 1
ATOM 6634 C CA . PHE B 1 343 ? -3.688 -19.281 4.926 1 98 343 PHE B CA 1
ATOM 6635 C C . PHE B 1 343 ? -4.109 -20.734 5.184 1 98 343 PHE B C 1
ATOM 6637 O O . PHE B 1 343 ? -3.506 -21.656 4.648 1 98 343 PHE B O 1
ATOM 6644 N N . GLN B 1 344 ? -5.152 -20.844 5.977 1 97.75 344 GLN B N 1
ATOM 6645 C CA . GLN B 1 344 ? -5.625 -22.188 6.32 1 97.75 344 GLN B CA 1
ATOM 6646 C C . GLN B 1 344 ? -6.172 -22.906 5.094 1 97.75 344 GLN B C 1
ATOM 6648 O O . GLN B 1 344 ? -5.93 -24.109 4.906 1 97.75 344 GLN B O 1
ATOM 6653 N N . LYS B 1 345 ? -6.879 -22.203 4.297 1 96.88 345 LYS B N 1
ATOM 6654 C CA . LYS B 1 345 ? -7.367 -22.797 3.055 1 96.88 345 LYS B CA 1
ATOM 6655 C C . LYS B 1 345 ? -6.211 -23.266 2.18 1 96.88 345 LYS B C 1
ATOM 6657 O O . LYS B 1 345 ? -6.27 -24.359 1.601 1 96.88 345 LYS B O 1
ATOM 6662 N N . GLY B 1 346 ? -5.168 -22.469 2.041 1 96.44 346 GLY B N 1
ATOM 6663 C CA . GLY B 1 346 ? -3.996 -22.859 1.276 1 96.44 346 GLY B CA 1
ATOM 6664 C C . GLY B 1 346 ? -3.309 -24.094 1.827 1 96.44 346 GLY B C 1
ATOM 6665 O O . GLY B 1 346 ? -2.902 -24.984 1.066 1 96.44 346 GLY B O 1
ATOM 6666 N N . LEU B 1 347 ? -3.238 -24.219 3.131 1 96.38 347 LEU B N 1
ATOM 6667 C CA . LEU B 1 347 ? -2.551 -25.312 3.787 1 96.38 347 LEU B CA 1
ATOM 6668 C C . LEU B 1 347 ? -3.363 -26.609 3.672 1 96.38 347 LEU B C 1
ATOM 6670 O O . LEU B 1 347 ? -2.807 -27.703 3.748 1 96.38 347 LEU B O 1
ATOM 6674 N N . ASN B 1 348 ? -4.641 -26.453 3.461 1 95.19 348 ASN B N 1
ATOM 6675 C CA . ASN B 1 348 ? -5.516 -27.625 3.436 1 95.19 348 ASN B CA 1
ATOM 6676 C C . ASN B 1 348 ? -5.734 -28.125 2.012 1 95.19 348 ASN B C 1
ATOM 6678 O O . ASN B 1 348 ? -6.504 -29.062 1.794 1 95.19 348 ASN B O 1
ATOM 6682 N N . LEU B 1 349 ? -5.086 -27.547 1.064 1 90.38 349 LEU B N 1
ATOM 6683 C CA . LEU B 1 349 ? -5.156 -28.062 -0.299 1 90.38 349 LEU B CA 1
ATOM 6684 C C . LEU B 1 349 ? -4.598 -29.469 -0.374 1 90.38 349 LEU B C 1
ATOM 6686 O O . LEU B 1 349 ? -3.643 -29.812 0.331 1 90.38 349 LEU B O 1
ATOM 6690 N N . GLU B 1 350 ? -5.188 -30.219 -1.153 1 85.38 350 GLU B N 1
ATOM 6691 C CA . GLU B 1 350 ? -4.727 -31.594 -1.324 1 85.38 350 GLU B CA 1
ATOM 6692 C C . GLU B 1 350 ? -3.42 -31.641 -2.109 1 85.38 350 GLU B C 1
ATOM 6694 O O . GLU B 1 350 ? -3.193 -30.812 -3.002 1 85.38 350 GLU B O 1
ATOM 6699 N N . ASN B 1 351 ? -2.514 -32.562 -1.716 1 81 351 ASN B N 1
ATOM 6700 C CA . ASN B 1 351 ? -1.293 -32.906 -2.441 1 81 351 ASN B CA 1
ATOM 6701 C C . ASN B 1 351 ? -0.383 -31.688 -2.604 1 81 351 ASN B C 1
ATOM 6703 O O . ASN B 1 351 ? 0.082 -31.391 -3.709 1 81 351 ASN B O 1
ATOM 6707 N N . LEU B 1 352 ? -0.185 -30.938 -1.591 1 86.94 352 LEU B N 1
ATOM 6708 C CA . LEU B 1 352 ? 0.765 -29.828 -1.604 1 86.94 352 LEU B CA 1
ATOM 6709 C C . LEU B 1 352 ? 2.195 -30.344 -1.737 1 86.94 352 LEU B C 1
ATOM 6711 O O . LEU B 1 352 ? 2.561 -31.344 -1.117 1 86.94 352 LEU B O 1
ATOM 6715 N N . THR B 1 353 ? 2.904 -29.734 -2.613 1 83.75 353 THR B N 1
ATOM 6716 C CA . THR B 1 353 ? 4.324 -30.062 -2.664 1 83.75 353 THR B CA 1
ATOM 6717 C C . THR B 1 353 ? 5.031 -29.609 -1.389 1 83.75 353 THR B C 1
ATOM 6719 O O . THR B 1 353 ? 4.5 -28.797 -0.633 1 83.75 353 THR B O 1
ATOM 6722 N N . CYS B 1 354 ? 6.191 -30.188 -1.109 1 88.25 354 CYS B N 1
ATOM 6723 C CA . CYS B 1 354 ? 6.984 -29.812 0.056 1 88.25 354 CYS B CA 1
ATOM 6724 C C . CYS B 1 354 ? 7.344 -28.328 0.026 1 88.25 354 CYS B C 1
ATOM 6726 O O . CYS B 1 354 ? 7.273 -27.656 1.051 1 88.25 354 CYS B O 1
ATOM 6728 N N . GLU B 1 355 ? 7.652 -27.859 -1.151 1 87.81 355 GLU B N 1
ATOM 6729 C CA . GLU B 1 355 ? 8.039 -26.469 -1.308 1 87.81 355 GLU B CA 1
ATOM 6730 C C . GLU B 1 355 ? 6.867 -25.531 -1.044 1 87.81 355 GLU B C 1
ATOM 6732 O O . GLU B 1 355 ? 7.023 -24.484 -0.399 1 87.81 355 GLU B O 1
ATOM 6737 N N . ASP B 1 356 ? 5.684 -25.922 -1.546 1 90.5 356 ASP B N 1
ATOM 6738 C CA . ASP B 1 356 ? 4.48 -25.125 -1.332 1 90.5 356 ASP B CA 1
ATOM 6739 C C . ASP B 1 356 ? 4.125 -25.047 0.151 1 90.5 356 ASP B C 1
ATOM 6741 O O . ASP B 1 356 ? 3.752 -23.984 0.657 1 90.5 356 ASP B O 1
ATOM 6745 N N . LYS B 1 357 ? 4.285 -26.141 0.798 1 94.44 357 LYS B N 1
ATOM 6746 C CA . LYS B 1 357 ? 4 -26.203 2.229 1 94.44 357 LYS B CA 1
ATOM 6747 C C . LYS B 1 357 ? 4.941 -25.297 3.014 1 94.44 357 LYS B C 1
ATOM 6749 O O . LYS B 1 357 ? 4.512 -24.578 3.924 1 94.44 357 LYS B O 1
ATOM 6754 N N . GLN B 1 358 ? 6.223 -25.375 2.668 1 94.81 358 GLN B N 1
ATOM 6755 C CA . GLN B 1 358 ? 7.203 -24.5 3.318 1 94.81 358 GLN B CA 1
ATOM 6756 C C . GLN B 1 358 ? 6.84 -23.031 3.143 1 94.81 358 GLN B C 1
ATOM 6758 O O . GLN B 1 358 ? 6.895 -22.25 4.098 1 94.81 358 GLN B O 1
ATOM 6763 N N . GLU B 1 359 ? 6.457 -22.719 1.931 1 94.62 359 GLU B N 1
ATOM 6764 C CA . GLU B 1 359 ? 6.141 -21.328 1.619 1 94.62 359 GLU B CA 1
ATOM 6765 C C . GLU B 1 359 ? 4.945 -20.828 2.428 1 94.62 359 GLU B C 1
ATOM 6767 O O . GLU B 1 359 ? 4.984 -19.75 3.008 1 94.62 359 GLU B O 1
ATOM 6772 N N . ILE B 1 360 ? 3.859 -21.594 2.459 1 97.12 360 ILE B N 1
ATOM 6773 C CA . ILE B 1 360 ? 2.652 -21.188 3.166 1 97.12 360 ILE B CA 1
ATOM 6774 C C . ILE B 1 360 ? 2.941 -21.078 4.664 1 97.12 360 ILE B C 1
ATOM 6776 O O . ILE B 1 360 ? 2.566 -20.094 5.309 1 97.12 360 ILE B O 1
ATOM 6780 N N . HIS B 1 361 ? 3.627 -22.078 5.18 1 97.69 361 HIS B N 1
ATOM 6781 C CA . HIS B 1 361 ? 3.945 -22.062 6.602 1 97.69 361 HIS B CA 1
ATOM 6782 C C . HIS B 1 361 ? 4.801 -20.844 6.961 1 97.69 361 HIS B C 1
ATOM 6784 O O . HIS B 1 361 ? 4.609 -20.234 8.023 1 97.69 361 HIS B O 1
ATOM 6790 N N . TYR B 1 362 ? 5.75 -20.562 6.117 1 97.44 362 TYR B N 1
ATOM 6791 C CA . TYR B 1 362 ? 6.625 -19.422 6.41 1 97.44 362 TYR B CA 1
ATOM 6792 C C . TYR B 1 362 ? 5.832 -18.125 6.508 1 97.44 362 TYR B C 1
ATOM 6794 O O . TYR B 1 362 ? 5.965 -17.391 7.484 1 97.44 362 TYR B O 1
ATOM 6802 N N . HIS B 1 363 ? 5 -17.844 5.512 1 96.88 363 HIS B N 1
ATOM 6803 C CA . HIS B 1 363 ? 4.25 -16.594 5.504 1 96.88 363 HIS B CA 1
ATOM 6804 C C . HIS B 1 363 ? 3.182 -16.594 6.594 1 96.88 363 HIS B C 1
ATOM 6806 O O . HIS B 1 363 ? 2.877 -15.539 7.16 1 96.88 363 HIS B O 1
ATOM 6812 N N . TYR B 1 364 ? 2.631 -17.766 6.832 1 97.12 364 TYR B N 1
ATOM 6813 C CA . TYR B 1 364 ? 1.7 -17.891 7.949 1 97.12 364 TYR B CA 1
ATOM 6814 C C . TYR B 1 364 ? 2.389 -17.578 9.273 1 97.12 364 TYR B C 1
ATOM 6816 O O . TYR B 1 364 ? 1.809 -16.922 10.141 1 97.12 364 TYR B O 1
ATOM 6824 N N . ALA B 1 365 ? 3.639 -18.047 9.391 1 96.62 365 ALA B N 1
ATOM 6825 C CA . ALA B 1 365 ? 4.426 -17.766 10.594 1 96.62 365 ALA B CA 1
ATOM 6826 C C . ALA B 1 365 ? 4.668 -16.266 10.75 1 96.62 365 ALA B C 1
ATOM 6828 O O . ALA B 1 365 ? 4.551 -15.734 11.852 1 96.62 365 ALA B O 1
ATOM 6829 N N . VAL B 1 366 ? 5.016 -15.68 9.641 1 92.94 366 VAL B N 1
ATOM 6830 C CA . VAL B 1 366 ? 5.266 -14.242 9.656 1 92.94 366 VAL B CA 1
ATOM 6831 C C . VAL B 1 366 ? 4.004 -13.5 10.086 1 92.94 366 VAL B C 1
ATOM 6833 O O . VAL B 1 366 ? 4.066 -12.578 10.898 1 92.94 366 VAL B O 1
ATOM 6836 N N . PHE B 1 367 ? 2.863 -13.883 9.602 1 94.12 367 PHE B N 1
ATOM 6837 C CA . PHE B 1 367 ? 1.573 -13.297 9.953 1 94.12 367 PHE B CA 1
ATOM 6838 C C . PHE B 1 367 ? 1.285 -13.477 11.438 1 94.12 367 PHE B C 1
ATOM 6840 O O . PHE B 1 367 ? 0.904 -12.523 12.125 1 94.12 367 PHE B O 1
ATOM 6847 N N . LYS B 1 368 ? 1.555 -14.656 11.922 1 92.12 368 LYS B N 1
ATOM 6848 C CA . LYS B 1 368 ? 1.303 -14.945 13.336 1 92.12 368 LYS B CA 1
ATOM 6849 C C . LYS B 1 368 ? 2.236 -14.141 14.234 1 92.12 368 LYS B C 1
ATOM 6851 O O . LYS B 1 368 ? 1.819 -13.633 15.273 1 92.12 368 LYS B O 1
ATOM 6856 N N . GLN B 1 369 ? 3.451 -14.047 13.797 1 87.5 369 GLN B N 1
ATOM 6857 C CA . GLN B 1 369 ? 4.461 -13.367 14.602 1 87.5 369 GLN B CA 1
ATOM 6858 C C . GLN B 1 369 ? 4.18 -11.867 14.688 1 87.5 369 GLN B C 1
ATOM 6860 O O . GLN B 1 369 ? 4.172 -11.297 15.773 1 87.5 369 GLN B O 1
ATOM 6865 N N . TYR B 1 370 ? 3.848 -11.289 13.586 1 81.62 370 TYR B N 1
ATOM 6866 C CA . TYR B 1 370 ? 3.879 -9.828 13.555 1 81.62 370 TYR B CA 1
ATOM 6867 C C . TYR B 1 370 ? 2.471 -9.25 13.656 1 81.62 370 TYR B C 1
ATOM 6869 O O . TYR B 1 370 ? 2.271 -8.188 14.25 1 81.62 370 TYR B O 1
ATOM 6877 N N . GLN B 1 371 ? 1.534 -9.891 13.133 1 81.25 371 GLN B N 1
ATOM 6878 C CA . GLN B 1 371 ? 0.197 -9.305 13.125 1 81.25 371 GLN B CA 1
ATOM 6879 C C . GLN B 1 371 ? -0.647 -9.852 14.273 1 81.25 371 GLN B C 1
ATOM 6881 O O . GLN B 1 371 ? -1.471 -9.133 14.844 1 81.25 371 GLN B O 1
ATOM 6886 N N . CYS B 1 372 ? -0.411 -11.094 14.547 1 82.12 372 CYS B N 1
ATOM 6887 C CA . CYS B 1 372 ? -1.198 -11.688 15.625 1 82.12 372 CYS B CA 1
ATOM 6888 C C . CYS B 1 372 ? -0.452 -11.617 16.953 1 82.12 372 CYS B C 1
ATOM 6890 O O . CYS B 1 372 ? -1.05 -11.789 18.016 1 82.12 372 CYS B O 1
ATOM 6892 N N . GLY B 1 373 ? 0.809 -11.461 16.922 1 77.56 373 GLY B N 1
ATOM 6893 C CA . GLY B 1 373 ? 1.604 -11.375 18.141 1 77.56 373 GLY B CA 1
ATOM 6894 C C . GLY B 1 373 ? 1.743 -12.711 18.844 1 77.56 373 GLY B C 1
ATOM 6895 O O . GLY B 1 373 ? 2.025 -12.758 20.047 1 77.56 373 GLY B O 1
ATOM 6896 N N . SER B 1 374 ? 1.362 -13.656 18.266 1 85.94 374 SER B N 1
ATOM 6897 C CA . SER B 1 374 ? 1.491 -14.992 18.828 1 85.94 374 SER B CA 1
ATOM 6898 C C . SER B 1 374 ? 2.842 -15.609 18.484 1 85.94 374 SER B C 1
ATOM 6900 O O . SER B 1 374 ? 2.979 -16.281 17.453 1 85.94 374 SER B O 1
ATOM 6902 N N . GLU B 1 375 ? 3.744 -15.539 19.328 1 85.88 375 GLU B N 1
ATOM 6903 C CA . GLU B 1 375 ? 5.082 -16.078 19.094 1 85.88 375 GLU B CA 1
ATOM 6904 C C . GLU B 1 375 ? 5.07 -17.609 19.062 1 85.88 375 GLU B C 1
ATOM 6906 O O . GLU B 1 375 ? 5.797 -18.219 18.281 1 85.88 375 GLU B O 1
ATOM 6911 N N . SER B 1 376 ? 4.203 -18.125 19.969 1 91.19 376 SER B N 1
ATOM 6912 C CA . SER B 1 376 ? 4.152 -19.578 20.031 1 91.19 376 SER B CA 1
ATOM 6913 C C . SER B 1 376 ? 3.646 -20.172 18.734 1 91.19 376 SER B C 1
ATOM 6915 O O . SER B 1 376 ? 4.215 -21.141 18.234 1 91.19 376 SER B O 1
ATOM 6917 N N . GLU B 1 377 ? 2.598 -19.562 18.156 1 94.19 377 GLU B N 1
ATOM 6918 C CA . GLU B 1 377 ? 2.076 -20.047 16.891 1 94.19 377 GLU B CA 1
ATOM 6919 C C . GLU B 1 377 ? 3.066 -19.797 15.75 1 94.19 377 GLU B C 1
ATOM 6921 O O . GLU B 1 377 ? 3.201 -20.625 14.852 1 94.19 377 GLU B O 1
ATOM 6926 N N . ALA B 1 378 ? 3.725 -18.672 15.773 1 94.81 378 ALA B N 1
ATOM 6927 C CA . ALA B 1 378 ? 4.746 -18.375 14.773 1 94.81 378 ALA B CA 1
ATOM 6928 C C . ALA B 1 378 ? 5.852 -19.438 14.789 1 94.81 378 ALA B C 1
ATOM 6930 O O . ALA B 1 378 ? 6.23 -19.953 13.742 1 94.81 378 ALA B O 1
ATOM 6931 N N . ILE B 1 379 ? 6.305 -19.734 16.016 1 95.12 379 ILE B N 1
ATOM 6932 C CA . ILE B 1 379 ? 7.363 -20.734 16.203 1 95.12 379 ILE B CA 1
ATOM 6933 C C . ILE B 1 379 ? 6.914 -22.078 15.641 1 95.12 379 ILE B C 1
ATOM 6935 O O . ILE B 1 379 ? 7.676 -22.75 14.953 1 95.12 379 ILE B O 1
ATOM 6939 N N . SER B 1 380 ? 5.664 -22.422 15.914 1 96.88 380 SER B N 1
ATOM 6940 C CA . SER B 1 380 ? 5.129 -23.688 15.422 1 96.88 380 SER B CA 1
ATOM 6941 C C . SER B 1 380 ? 5.188 -23.75 13.898 1 96.88 380 SER B C 1
ATOM 6943 O O . SER B 1 380 ? 5.582 -24.781 13.336 1 96.88 380 SER B O 1
ATOM 6945 N N . HIS B 1 381 ? 4.848 -22.719 13.227 1 97.75 381 HIS B N 1
ATOM 6946 C CA . HIS B 1 381 ? 4.848 -22.688 11.766 1 97.75 381 HIS B CA 1
ATOM 6947 C C . HIS B 1 381 ? 6.27 -22.641 11.211 1 97.75 381 HIS B C 1
ATOM 6949 O O . HIS B 1 381 ? 6.57 -23.281 10.203 1 97.75 381 HIS B O 1
ATOM 6955 N N . TYR B 1 382 ? 7.156 -21.859 11.852 1 97.69 382 TYR B N 1
ATOM 6956 C CA . TYR B 1 382 ? 8.555 -21.891 11.438 1 97.69 382 TYR B CA 1
ATOM 6957 C C . TYR B 1 382 ? 9.133 -23.297 11.547 1 97.69 382 TYR B C 1
ATOM 6959 O O . TYR B 1 382 ? 9.914 -23.719 10.695 1 97.69 382 TYR B O 1
ATOM 6967 N N . LYS B 1 383 ? 8.75 -23.984 12.664 1 96.94 383 LYS B N 1
ATOM 6968 C CA . LYS B 1 383 ? 9.227 -25.344 12.867 1 96.94 383 LYS B CA 1
ATOM 6969 C C . LYS B 1 383 ? 8.75 -26.266 11.75 1 96.94 383 LYS B C 1
ATOM 6971 O O . LYS B 1 383 ? 9.5 -27.125 11.266 1 96.94 383 LYS B O 1
ATOM 6976 N N . GLU B 1 384 ? 7.492 -26.109 11.336 1 97.44 384 GLU B N 1
ATOM 6977 C CA . GLU B 1 384 ? 6.945 -26.922 10.258 1 97.44 384 GLU B CA 1
ATOM 6978 C C . GLU B 1 384 ? 7.75 -26.75 8.969 1 97.44 384 GLU B C 1
ATOM 6980 O O . GLU B 1 384 ? 7.938 -27.703 8.211 1 97.44 384 GLU B O 1
ATOM 6985 N N . VAL B 1 385 ? 8.25 -25.531 8.703 1 97.31 385 VAL B N 1
ATOM 6986 C CA . VAL B 1 385 ? 9.047 -25.266 7.516 1 97.31 385 VAL B CA 1
ATOM 6987 C C . VAL B 1 385 ? 10.359 -26.062 7.586 1 97.31 385 VAL B C 1
ATOM 6989 O O . VAL B 1 385 ? 10.758 -26.688 6.609 1 97.31 385 VAL B O 1
ATOM 6992 N N . LEU B 1 386 ? 10.977 -26.094 8.805 1 96.38 386 LEU B N 1
ATOM 6993 C CA . LEU B 1 386 ? 12.289 -26.719 8.969 1 96.38 386 LEU B CA 1
ATOM 6994 C C . LEU B 1 386 ? 12.172 -28.234 8.945 1 96.38 386 LEU B C 1
ATOM 6996 O O . LEU B 1 386 ? 13.141 -28.922 8.609 1 96.38 386 LEU B O 1
ATOM 7000 N N . MET B 1 387 ? 11.023 -28.703 9.328 1 96.06 387 MET B N 1
ATOM 7001 C CA . MET B 1 387 ? 10.828 -30.141 9.367 1 96.06 387 MET B CA 1
ATOM 7002 C C . MET B 1 387 ? 10.781 -30.734 7.961 1 96.06 387 MET B C 1
ATOM 7004 O O . MET B 1 387 ? 10.992 -31.922 7.773 1 96.06 387 MET B O 1
ATOM 7008 N N . ILE B 1 388 ? 10.5 -29.891 6.984 1 94.56 388 ILE B N 1
ATOM 7009 C CA . ILE B 1 388 ? 10.547 -30.312 5.59 1 94.56 388 ILE B CA 1
ATOM 7010 C C . ILE B 1 388 ? 11.969 -30.172 5.055 1 94.56 388 ILE B C 1
ATOM 7012 O O . ILE B 1 388 ? 12.547 -29.078 5.078 1 94.56 388 ILE B O 1
ATOM 7016 N N . PRO B 1 389 ? 12.508 -31.188 4.59 1 90.25 389 PRO B N 1
ATOM 7017 C CA . PRO B 1 389 ? 13.945 -31.219 4.309 1 90.25 389 PRO B CA 1
ATOM 7018 C C . PRO B 1 389 ? 14.32 -30.438 3.057 1 90.25 389 PRO B C 1
ATOM 7020 O O . PRO B 1 389 ? 15.492 -30.125 2.844 1 90.25 389 PRO B O 1
ATOM 7023 N N . ASN B 1 390 ? 13.375 -30.078 2.184 1 88.38 390 ASN B N 1
ATOM 7024 C CA . ASN B 1 390 ? 13.68 -29.359 0.958 1 88.38 390 ASN B CA 1
ATOM 7025 C C . ASN B 1 390 ? 14.422 -28.047 1.25 1 88.38 390 ASN B C 1
ATOM 7027 O O . ASN B 1 390 ? 14.023 -27.297 2.139 1 88.38 390 ASN B O 1
ATOM 7031 N N . LYS B 1 391 ? 15.508 -27.875 0.546 1 88.19 391 LYS B N 1
ATOM 7032 C CA . LYS B 1 391 ? 16.328 -26.672 0.749 1 88.19 391 LYS B CA 1
ATOM 7033 C C . LYS B 1 391 ? 15.75 -25.484 -0.016 1 88.19 391 LYS B C 1
ATOM 7035 O O . LYS B 1 391 ? 15.992 -25.344 -1.216 1 88.19 391 LYS B O 1
ATOM 7040 N N . THR B 1 392 ? 14.953 -24.688 0.615 1 88.12 392 THR B N 1
ATOM 7041 C CA . THR B 1 392 ? 14.352 -23.484 0.037 1 88.12 392 THR B CA 1
ATOM 7042 C C . THR B 1 392 ? 14.805 -22.234 0.784 1 88.12 392 THR B C 1
ATOM 7044 O O . THR B 1 392 ? 15.391 -22.328 1.864 1 88.12 392 THR B O 1
ATOM 7047 N N . SER B 1 393 ? 14.672 -21.047 0.148 1 88.94 393 SER B N 1
ATOM 7048 C CA . SER B 1 393 ? 15.016 -19.781 0.784 1 88.94 393 SER B CA 1
ATOM 7049 C C . SER B 1 393 ? 14.211 -19.562 2.059 1 88.94 393 SER B C 1
ATOM 7051 O O . SER B 1 393 ? 14.727 -19.047 3.051 1 88.94 393 SER B O 1
ATOM 7053 N N . VAL B 1 394 ? 12.93 -20 2.033 1 93.12 394 VAL B N 1
ATOM 7054 C CA . VAL B 1 394 ? 12.055 -19.766 3.18 1 93.12 394 VAL B CA 1
ATOM 7055 C C . VAL B 1 394 ? 12.477 -20.672 4.34 1 93.12 394 VAL B C 1
ATOM 7057 O O . VAL B 1 394 ? 12.266 -20.328 5.504 1 93.12 394 VAL B O 1
ATOM 7060 N N . ARG B 1 395 ? 13.047 -21.812 3.992 1 94.12 395 ARG B N 1
ATOM 7061 C CA . ARG B 1 395 ? 13.57 -22.656 5.059 1 94.12 395 ARG B CA 1
ATOM 7062 C C . ARG B 1 395 ? 14.703 -21.953 5.805 1 94.12 395 ARG B C 1
ATOM 7064 O O . ARG B 1 395 ? 14.742 -21.969 7.039 1 94.12 395 ARG B O 1
ATOM 7071 N N . SER B 1 396 ? 15.602 -21.375 5.031 1 93.94 396 SER B N 1
ATOM 7072 C CA . SER B 1 396 ? 16.719 -20.641 5.617 1 93.94 396 SER B CA 1
ATOM 7073 C C . SER B 1 396 ? 16.219 -19.453 6.438 1 93.94 396 SER B C 1
ATOM 7075 O O . SER B 1 396 ? 16.734 -19.172 7.523 1 93.94 396 SER B O 1
ATOM 7077 N N . LYS B 1 397 ? 15.25 -18.766 5.875 1 94.12 397 LYS B N 1
ATOM 7078 C CA . LYS B 1 397 ? 14.688 -17.609 6.578 1 94.12 397 LYS B CA 1
ATOM 7079 C C . LYS B 1 397 ? 14.031 -18.047 7.891 1 94.12 397 LYS B C 1
ATOM 7081 O O . LYS B 1 397 ? 14.164 -17.359 8.906 1 94.12 397 LYS B O 1
ATOM 7086 N N . SER B 1 398 ? 13.336 -19.141 7.824 1 96.44 398 SER B N 1
ATOM 7087 C CA . SER B 1 398 ? 12.672 -19.656 9.023 1 96.44 398 SER B CA 1
ATOM 7088 C C . SER B 1 398 ? 13.695 -20.062 10.078 1 96.44 398 SER B C 1
ATOM 7090 O O . SER B 1 398 ? 13.477 -19.828 11.273 1 96.44 398 SER B O 1
ATOM 7092 N N . LYS B 1 399 ? 14.742 -20.672 9.672 1 96.31 399 LYS B N 1
ATOM 7093 C CA . LYS B 1 399 ? 15.828 -21.031 10.594 1 96.31 399 LYS B CA 1
ATOM 7094 C C . LYS B 1 399 ? 16.391 -19.797 11.289 1 96.31 399 LYS B C 1
ATOM 7096 O O . LYS B 1 399 ? 16.531 -19.766 12.508 1 96.31 399 LYS B O 1
ATOM 7101 N N . ASN B 1 400 ? 16.672 -18.828 10.508 1 95.44 400 ASN B N 1
ATOM 7102 C CA . ASN B 1 400 ? 17.219 -17.578 11.039 1 95.44 400 ASN B CA 1
ATOM 7103 C C . ASN B 1 400 ? 16.266 -16.953 12.055 1 95.44 400 ASN B C 1
ATOM 7105 O O . ASN B 1 400 ? 16.703 -16.438 13.086 1 95.44 400 ASN B O 1
ATOM 7109 N N . LYS B 1 401 ? 14.969 -16.953 11.711 1 95.31 401 LYS B N 1
ATOM 7110 C CA . LYS B 1 401 ? 13.961 -16.391 12.609 1 95.31 401 LYS B CA 1
ATOM 7111 C C . LYS B 1 401 ? 13.906 -17.156 13.93 1 95.31 401 LYS B C 1
ATOM 7113 O O . LYS B 1 401 ? 13.805 -16.562 15 1 95.31 401 LYS B O 1
ATOM 7118 N N . LEU B 1 402 ? 13.961 -18.453 13.836 1 95.88 402 LEU B N 1
ATOM 7119 C CA . LEU B 1 402 ? 13.945 -19.281 15.031 1 95.88 402 LEU B CA 1
ATOM 7120 C C . LEU B 1 402 ? 15.188 -19.031 15.883 1 95.88 402 LEU B C 1
ATOM 7122 O O . LEU B 1 402 ? 15.109 -19.016 17.109 1 95.88 402 LEU B O 1
ATOM 7126 N N . GLU B 1 403 ? 16.266 -18.812 15.266 1 94.88 403 GLU B N 1
ATOM 7127 C CA . GLU B 1 403 ? 17.5 -18.5 15.984 1 94.88 403 GLU B CA 1
ATOM 7128 C C . GLU B 1 403 ? 17.406 -17.172 16.719 1 94.88 403 GLU B C 1
ATOM 7130 O O . GLU B 1 403 ? 17.844 -17.047 17.859 1 94.88 403 GLU B O 1
ATOM 7135 N N . GLN B 1 404 ? 16.891 -16.25 15.992 1 92.06 404 GLN B N 1
ATOM 7136 C CA . GLN B 1 404 ? 16.703 -14.938 16.609 1 92.06 404 GLN B CA 1
ATOM 7137 C C . GLN B 1 404 ? 15.781 -15.016 17.812 1 92.06 404 GLN B C 1
ATOM 7139 O O . GLN B 1 404 ? 16.047 -14.398 18.844 1 92.06 404 GLN B O 1
ATOM 7144 N N . LEU B 1 405 ? 14.734 -15.742 17.688 1 90.44 405 LEU B N 1
ATOM 7145 C CA . LEU B 1 405 ? 13.781 -15.914 18.781 1 90.44 405 LEU B CA 1
ATOM 7146 C C . LEU B 1 405 ? 14.414 -16.656 19.953 1 90.44 405 LEU B C 1
ATOM 7148 O O . LEU B 1 405 ? 14.156 -16.344 21.109 1 90.44 405 LEU B O 1
ATOM 7152 N N . ALA B 1 406 ? 15.219 -17.609 19.641 1 92.25 406 ALA B N 1
ATOM 7153 C CA . ALA B 1 406 ? 15.914 -18.391 20.656 1 92.25 406 ALA B CA 1
ATOM 7154 C C . ALA B 1 406 ? 16.875 -17.5 21.469 1 92.25 406 ALA B C 1
ATOM 7156 O O . ALA B 1 406 ? 16.922 -17.594 22.688 1 92.25 406 ALA B O 1
ATOM 7157 N N . LYS B 1 407 ? 17.562 -16.703 20.797 1 88.31 407 LYS B N 1
ATOM 7158 C CA . LYS B 1 407 ? 18.531 -15.82 21.453 1 88.31 407 LYS B CA 1
ATOM 7159 C C . LYS B 1 407 ? 17.828 -14.828 22.375 1 88.31 407 LYS B C 1
ATOM 7161 O O . LYS B 1 407 ? 18.312 -14.539 23.469 1 88.31 407 LYS B O 1
ATOM 7166 N N . ARG B 1 408 ? 16.766 -14.367 21.984 1 84.44 408 ARG B N 1
ATOM 7167 C CA . ARG B 1 408 ? 16 -13.414 22.781 1 84.44 408 ARG B CA 1
ATOM 7168 C C . ARG B 1 408 ? 15.484 -14.062 24.047 1 84.44 408 ARG B C 1
ATOM 7170 O O . ARG B 1 408 ? 15.43 -13.43 25.109 1 84.44 408 ARG B O 1
ATOM 7177 N N . ARG B 1 409 ? 15.133 -15.281 24.031 1 81.44 409 ARG B N 1
ATOM 7178 C CA . ARG B 1 409 ? 14.531 -16 25.141 1 81.44 409 ARG B CA 1
ATOM 7179 C C . ARG B 1 409 ? 15.602 -16.562 26.078 1 81.44 409 ARG B C 1
ATOM 7181 O O . ARG B 1 409 ? 15.359 -16.766 27.266 1 81.44 409 ARG B O 1
ATOM 7188 N N . GLN B 1 410 ? 16.656 -16.891 25.531 1 76.31 410 GLN B N 1
ATOM 7189 C CA . GLN B 1 410 ? 17.766 -17.344 26.375 1 76.31 410 GLN B CA 1
ATOM 7190 C C . GLN B 1 410 ? 18.156 -16.281 27.391 1 76.31 410 GLN B C 1
ATOM 7192 O O . GLN B 1 410 ? 18.484 -16.609 28.531 1 76.31 410 GLN B O 1
ATOM 7197 N N . ASP B 1 411 ? 18.047 -15.148 26.938 1 69.5 411 ASP B N 1
ATOM 7198 C CA . ASP B 1 411 ? 18.391 -14.047 27.828 1 69.5 411 ASP B CA 1
ATOM 7199 C C . ASP B 1 411 ? 17.438 -13.969 29.016 1 69.5 411 ASP B C 1
ATOM 7201 O O . ASP B 1 411 ? 17.797 -13.477 30.078 1 69.5 411 ASP B O 1
ATOM 7205 N N . SER B 1 412 ? 16.344 -14.672 28.875 1 68.69 412 SER B N 1
ATOM 7206 C CA . SER B 1 412 ? 15.359 -14.633 29.953 1 68.69 412 SER B CA 1
ATOM 7207 C C . SER B 1 412 ? 15.312 -15.961 30.703 1 68.69 412 SER B C 1
ATOM 7209 O O . SER B 1 412 ? 14.375 -16.219 31.469 1 68.69 412 SER B O 1
ATOM 7211 N N . SER B 1 413 ? 16.359 -16.812 30.5 1 71.06 413 SER B N 1
ATOM 7212 C CA . SER B 1 413 ? 16.469 -18.125 31.141 1 71.06 413 SER B CA 1
ATOM 7213 C C . SER B 1 413 ? 15.219 -18.969 30.906 1 71.06 413 SER B C 1
ATOM 7215 O O . SER B 1 413 ? 14.703 -19.578 31.844 1 71.06 413 SER B O 1
ATOM 7217 N N . ASP B 1 414 ? 14.711 -18.797 29.734 1 82.5 414 ASP B N 1
ATOM 7218 C CA . ASP B 1 414 ? 13.523 -19.547 29.344 1 82.5 414 ASP B CA 1
ATOM 7219 C C . ASP B 1 414 ? 13.914 -20.859 28.656 1 82.5 414 ASP B C 1
ATOM 7221 O O . ASP B 1 414 ? 14.781 -20.891 27.781 1 82.5 414 ASP B O 1
ATOM 7225 N N . ALA B 1 415 ? 13.406 -21.953 29.141 1 90.38 415 ALA B N 1
ATOM 7226 C CA . ALA B 1 415 ? 13.672 -23.281 28.594 1 90.38 415 ALA B CA 1
ATOM 7227 C C . ALA B 1 415 ? 13.391 -23.312 27.094 1 90.38 415 ALA B C 1
ATOM 7229 O O . ALA B 1 415 ? 14.047 -24.047 26.344 1 90.38 415 ALA B O 1
ATOM 7230 N N . THR B 1 416 ? 12.57 -22.375 26.672 1 90.81 416 THR B N 1
ATOM 7231 C CA . THR B 1 416 ? 12.125 -22.375 25.281 1 90.81 416 THR B CA 1
ATOM 7232 C C . THR B 1 416 ? 13.281 -22.016 24.344 1 90.81 416 THR B C 1
ATOM 7234 O O . THR B 1 416 ? 13.367 -22.531 23.234 1 90.81 416 THR B O 1
ATOM 7237 N N . GLY B 1 417 ? 14.133 -21.125 24.766 1 92.44 417 GLY B N 1
ATOM 7238 C CA . GLY B 1 417 ? 15.273 -20.734 23.953 1 92.44 417 GLY B CA 1
ATOM 7239 C C . GLY B 1 417 ? 16.203 -21.906 23.656 1 92.44 417 GLY B C 1
ATOM 7240 O O . GLY B 1 417 ? 16.578 -22.125 22.5 1 92.44 417 GLY B O 1
ATOM 7241 N N . PHE B 1 418 ? 16.469 -22.641 24.688 1 93 418 PHE B N 1
ATOM 7242 C CA . PHE B 1 418 ? 17.344 -23.812 24.516 1 93 418 PHE B CA 1
ATOM 7243 C C . PHE B 1 418 ? 16.641 -24.891 23.703 1 93 418 PHE B C 1
ATOM 7245 O O . PHE B 1 418 ? 17.266 -25.562 22.891 1 93 418 PHE B O 1
ATOM 7252 N N . GLY B 1 419 ? 15.359 -25.031 23.984 1 93.75 419 GLY B N 1
ATOM 7253 C CA . GLY B 1 419 ? 14.586 -26 23.219 1 93.75 419 GLY B CA 1
ATOM 7254 C C . GLY B 1 419 ? 14.594 -25.703 21.734 1 93.75 419 GLY B C 1
ATOM 7255 O O . GLY B 1 419 ? 14.695 -26.625 20.922 1 93.75 419 GLY B O 1
ATOM 7256 N N . LEU B 1 420 ? 14.492 -24.484 21.328 1 95.31 420 LEU B N 1
ATOM 7257 C CA . LEU B 1 420 ? 14.5 -24.078 19.922 1 95.31 420 LEU B CA 1
ATOM 7258 C C . LEU B 1 420 ? 15.852 -24.375 19.281 1 95.31 420 LEU B C 1
ATOM 7260 O O . LEU B 1 420 ? 15.906 -24.859 18.141 1 95.31 420 LEU B O 1
ATOM 7264 N N . LEU B 1 421 ? 16.922 -24.062 19.984 1 94.75 421 LEU B N 1
ATOM 7265 C CA . LEU B 1 421 ? 18.25 -24.359 19.469 1 94.75 421 LEU B CA 1
ATOM 7266 C C . LEU B 1 421 ? 18.453 -25.859 19.281 1 94.75 421 LEU B C 1
ATOM 7268 O O . LEU B 1 421 ? 19.047 -26.281 18.297 1 94.75 421 LEU B O 1
ATOM 7272 N N . GLY B 1 422 ? 17.984 -26.578 20.312 1 94.69 422 GLY B N 1
ATOM 7273 C CA . GLY B 1 422 ? 18.031 -28.016 20.156 1 94.69 422 GLY B CA 1
ATOM 7274 C C . GLY B 1 422 ? 17.312 -28.5 18.906 1 94.69 422 GLY B C 1
ATOM 7275 O O . GLY B 1 422 ? 17.844 -29.328 18.156 1 94.69 422 GLY B O 1
ATOM 7276 N N . PHE B 1 423 ? 16.172 -27.984 18.672 1 95.62 423 PHE B N 1
ATOM 7277 C CA . PHE B 1 423 ? 15.367 -28.328 17.5 1 95.62 423 PHE B CA 1
ATOM 7278 C C . PHE B 1 423 ? 16.109 -27.984 16.219 1 95.62 423 PHE B C 1
ATOM 7280 O O . PHE B 1 423 ? 16.156 -28.797 15.289 1 95.62 423 PHE B O 1
ATOM 7287 N N . ILE B 1 424 ? 16.703 -26.781 16.109 1 96.5 424 ILE B N 1
ATOM 7288 C CA . ILE B 1 424 ? 17.406 -26.312 14.922 1 96.5 424 ILE B CA 1
ATOM 7289 C C . ILE B 1 424 ? 18.578 -27.25 14.609 1 96.5 424 ILE B C 1
ATOM 7291 O O . ILE B 1 424 ? 18.719 -27.719 13.477 1 96.5 424 ILE B O 1
ATOM 7295 N N . HIS B 1 425 ? 19.344 -27.531 15.633 1 95 425 HIS B N 1
ATOM 7296 C CA . HIS B 1 425 ? 20.5 -28.406 15.43 1 95 425 HIS B CA 1
ATOM 7297 C C . HIS B 1 425 ? 20.062 -29.812 15.055 1 95 425 HIS B C 1
ATOM 7299 O O . HIS B 1 425 ? 20.75 -30.484 14.281 1 95 425 HIS B O 1
ATOM 7305 N N . GLN B 1 426 ? 18.984 -30.234 15.633 1 94.06 426 GLN B N 1
ATOM 7306 C CA . GLN B 1 426 ? 18.438 -31.547 15.266 1 94.06 426 GLN B CA 1
ATOM 7307 C C . GLN B 1 426 ? 18.094 -31.594 13.781 1 94.06 426 GLN B C 1
ATOM 7309 O O . GLN B 1 426 ? 18.438 -32.562 13.094 1 94.06 426 GLN B O 1
ATOM 7314 N N . GLN B 1 427 ? 17.422 -30.578 13.211 1 94.88 427 GLN B N 1
ATOM 7315 C CA . GLN B 1 427 ? 16.984 -30.531 11.82 1 94.88 427 GLN B CA 1
ATOM 7316 C C . GLN B 1 427 ? 18.188 -30.375 10.883 1 94.88 427 GLN B C 1
ATOM 7318 O O . GLN B 1 427 ? 18.141 -30.828 9.734 1 94.88 427 GLN B O 1
ATOM 7323 N N . GLU B 1 428 ? 19.281 -29.812 11.422 1 93.19 428 GLU B N 1
ATOM 7324 C CA . GLU B 1 428 ? 20.484 -29.609 10.625 1 93.19 428 GLU B CA 1
ATOM 7325 C C . GLU B 1 428 ? 21.406 -30.828 10.688 1 93.19 428 GLU B C 1
ATOM 7327 O O . GLU B 1 428 ? 22.453 -30.859 10.039 1 93.19 428 GLU B O 1
ATOM 7332 N N . GLY B 1 429 ? 21.047 -31.797 11.516 1 90.38 429 GLY B N 1
ATOM 7333 C CA . GLY B 1 429 ? 21.812 -33.031 11.602 1 90.38 429 GLY B CA 1
ATOM 7334 C C . GLY B 1 429 ? 22.953 -32.969 12.602 1 90.38 429 GLY B C 1
ATOM 7335 O O . GLY B 1 429 ? 23.812 -33.844 12.641 1 90.38 429 GLY B O 1
ATOM 7336 N N . GLU B 1 430 ? 22.969 -31.906 13.367 1 93.31 430 GLU B N 1
ATOM 7337 C CA . GLU B 1 430 ? 23.984 -31.766 14.422 1 93.31 430 GLU B CA 1
ATOM 7338 C C . GLU B 1 430 ? 23.484 -32.344 15.734 1 93.31 430 GLU B C 1
ATOM 7340 O O . GLU B 1 430 ? 23.203 -31.625 16.688 1 93.31 430 GLU B O 1
ATOM 7345 N N . ILE B 1 431 ? 23.531 -33.594 15.852 1 93.56 431 ILE B N 1
ATOM 7346 C CA . ILE B 1 431 ? 22.844 -34.375 16.891 1 93.56 431 ILE B CA 1
ATOM 7347 C C . ILE B 1 431 ? 23.484 -34.125 18.25 1 93.56 431 ILE B C 1
ATOM 7349 O O . ILE B 1 431 ? 22.797 -33.969 19.25 1 93.56 431 ILE B O 1
ATOM 7353 N N . SER B 1 432 ? 24.812 -34.062 18.344 1 94.19 432 SER B N 1
ATOM 7354 C CA . SER B 1 432 ? 25.484 -33.844 19.625 1 94.19 432 SER B CA 1
ATOM 7355 C C . SER B 1 432 ? 25.094 -32.5 20.234 1 94.19 432 SER B C 1
ATOM 7357 O O . SER B 1 432 ? 24.797 -32.406 21.422 1 94.19 432 SER B O 1
ATOM 7359 N N . GLN B 1 433 ? 25.141 -31.531 19.375 1 94.5 433 GLN B N 1
ATOM 7360 C CA . GLN B 1 433 ? 24.75 -30.203 19.844 1 94.5 433 GLN B CA 1
ATOM 7361 C C . GLN B 1 433 ? 23.281 -30.156 20.234 1 94.5 433 GLN B C 1
ATOM 7363 O O . GLN B 1 433 ? 22.906 -29.516 21.219 1 94.5 433 GLN B O 1
ATOM 7368 N N . ALA B 1 434 ? 22.406 -30.859 19.469 1 95.75 434 ALA B N 1
ATOM 7369 C CA . ALA B 1 434 ? 20.984 -30.906 19.766 1 95.75 434 ALA B CA 1
ATOM 7370 C C . ALA B 1 434 ? 20.719 -31.516 21.141 1 95.75 434 ALA B C 1
ATOM 7372 O O . ALA B 1 434 ? 19.906 -30.984 21.906 1 95.75 434 ALA B O 1
ATOM 7373 N N . ILE B 1 435 ? 21.484 -32.562 21.406 1 94.5 435 ILE B N 1
ATOM 7374 C CA . ILE B 1 435 ? 21.344 -33.25 22.688 1 94.5 435 ILE B CA 1
ATOM 7375 C C . ILE B 1 435 ? 21.75 -32.312 23.828 1 94.5 435 ILE B C 1
ATOM 7377 O O . ILE B 1 435 ? 21.047 -32.188 24.828 1 94.5 435 ILE B O 1
ATOM 7381 N N . ASP B 1 436 ? 22.812 -31.609 23.672 1 94.75 436 ASP B N 1
ATOM 7382 C CA . ASP B 1 436 ? 23.281 -30.672 24.688 1 94.75 436 ASP B CA 1
ATOM 7383 C C . ASP B 1 436 ? 22.234 -29.594 24.984 1 94.75 436 ASP B C 1
ATOM 7385 O O . ASP B 1 436 ? 21.969 -29.297 26.141 1 94.75 436 ASP B O 1
ATOM 7389 N N . TYR B 1 437 ? 21.656 -29.109 23.953 1 94.31 437 TYR B N 1
ATOM 7390 C CA . TYR B 1 437 ? 20.688 -28.016 24.125 1 94.31 437 TYR B CA 1
ATOM 7391 C C . TYR B 1 437 ? 19.406 -28.531 24.75 1 94.31 437 TYR B C 1
ATOM 7393 O O . TYR B 1 437 ? 18.797 -27.859 25.578 1 94.31 437 TYR B O 1
ATOM 7401 N N . TYR B 1 438 ? 18.922 -29.703 24.375 1 94.62 438 TYR B N 1
ATOM 7402 C CA . TYR B 1 438 ? 17.703 -30.266 24.969 1 94.62 438 TYR B CA 1
ATOM 7403 C C . TYR B 1 438 ? 17.938 -30.594 26.438 1 94.62 438 TYR B C 1
ATOM 7405 O O . TYR B 1 438 ? 17.031 -30.453 27.266 1 94.62 438 TYR B O 1
ATOM 7413 N N . GLU B 1 439 ? 19.172 -31 26.781 1 94.5 439 GLU B N 1
ATOM 7414 C CA . GLU B 1 439 ? 19.5 -31.266 28.172 1 94.5 439 GLU B CA 1
ATOM 7415 C C . GLU B 1 439 ? 19.438 -29.984 29 1 94.5 439 GLU B C 1
ATOM 7417 O O . GLU B 1 439 ? 18.906 -29.984 30.109 1 94.5 439 GLU B O 1
ATOM 7422 N N . ARG B 1 440 ? 19.922 -28.938 28.453 1 92.25 440 ARG B N 1
ATOM 7423 C CA . ARG B 1 440 ? 19.875 -27.641 29.141 1 92.25 440 ARG B CA 1
ATOM 7424 C C . ARG B 1 440 ? 18.422 -27.172 29.281 1 92.25 440 ARG B C 1
ATOM 7426 O O . ARG B 1 440 ? 18.062 -26.578 30.297 1 92.25 440 ARG B O 1
ATOM 7433 N N . ALA B 1 441 ? 17.609 -27.406 28.234 1 94.44 441 ALA B N 1
ATOM 7434 C CA . ALA B 1 441 ? 16.203 -27.031 28.281 1 94.44 441 ALA B CA 1
ATOM 7435 C C . ALA B 1 441 ? 15.461 -27.797 29.375 1 94.44 441 ALA B C 1
ATOM 7437 O O . ALA B 1 441 ? 14.633 -27.234 30.094 1 94.44 441 ALA B O 1
ATOM 7438 N N . LEU B 1 442 ? 15.875 -29.031 29.531 1 93.75 442 LEU B N 1
ATOM 7439 C CA . LEU B 1 442 ? 15.219 -29.906 30.5 1 93.75 442 LEU B CA 1
ATOM 7440 C C . LEU B 1 442 ? 15.656 -29.562 31.922 1 93.75 442 LEU B C 1
ATOM 7442 O O . LEU B 1 442 ? 14.938 -29.844 32.875 1 93.75 442 LEU B O 1
ATOM 7446 N N . GLU B 1 443 ? 16.812 -29 32.094 1 93.19 443 GLU B N 1
ATOM 7447 C CA . GLU B 1 443 ? 17.25 -28.516 33.406 1 93.19 443 GLU B CA 1
ATOM 7448 C C . GLU B 1 443 ? 16.328 -27.391 33.906 1 93.19 443 GLU B C 1
ATOM 7450 O O . GLU B 1 443 ? 16.062 -27.297 35.094 1 93.19 443 GLU B O 1
ATOM 7455 N N . LEU B 1 444 ? 15.914 -26.656 32.938 1 91.94 444 LEU B N 1
ATOM 7456 C CA . LEU B 1 444 ? 15.086 -25.5 33.281 1 91.94 444 LEU B CA 1
ATOM 7457 C C . LEU B 1 444 ? 13.609 -25.891 33.344 1 91.94 444 LEU B C 1
ATOM 7459 O O . LEU B 1 444 ? 12.828 -25.266 34.062 1 91.94 444 LEU B O 1
ATOM 7463 N N . ASP B 1 445 ? 13.188 -26.906 32.5 1 93.12 445 ASP B N 1
ATOM 7464 C CA . ASP B 1 445 ? 11.828 -27.422 32.469 1 93.12 445 ASP B CA 1
ATOM 7465 C C . ASP B 1 445 ? 11.812 -28.953 32.438 1 93.12 445 ASP B C 1
ATOM 7467 O O . ASP B 1 445 ? 11.531 -29.547 31.391 1 93.12 445 ASP B O 1
ATOM 7471 N N . PRO B 1 446 ? 11.977 -29.594 33.531 1 92.12 446 PRO B N 1
ATOM 7472 C CA . PRO B 1 446 ? 12.234 -31.031 33.594 1 92.12 446 PRO B CA 1
ATOM 7473 C C . PRO B 1 446 ? 11.039 -31.875 33.156 1 92.12 446 PRO B C 1
ATOM 7475 O O . PRO B 1 446 ? 11.203 -33 32.719 1 92.12 446 PRO B O 1
ATOM 7478 N N . ASP B 1 447 ? 9.875 -31.312 33.125 1 91.81 447 ASP B N 1
ATOM 7479 C CA . ASP B 1 447 ? 8.688 -32.125 32.844 1 91.81 447 ASP B CA 1
ATOM 7480 C C . ASP B 1 447 ? 8.172 -31.859 31.438 1 91.81 447 ASP B C 1
ATOM 7482 O O . ASP B 1 447 ? 7.055 -32.25 31.094 1 91.81 447 ASP B O 1
ATOM 7486 N N . ASN B 1 448 ? 8.992 -31.234 30.656 1 92.56 448 ASN B N 1
ATOM 7487 C CA . ASN B 1 448 ? 8.562 -30.953 29.297 1 92.56 448 ASN B CA 1
ATOM 7488 C C . ASN B 1 448 ? 8.609 -32.188 28.422 1 92.56 448 ASN B C 1
ATOM 7490 O O . ASN B 1 448 ? 9.688 -32.656 28.047 1 92.56 448 ASN B O 1
ATOM 7494 N N . GLU B 1 449 ? 7.512 -32.688 28.016 1 91.75 449 GLU B N 1
ATOM 7495 C CA . GLU B 1 449 ? 7.398 -33.938 27.281 1 91.75 449 GLU B CA 1
ATOM 7496 C C . GLU B 1 449 ? 8.031 -33.844 25.891 1 91.75 449 GLU B C 1
ATOM 7498 O O . GLU B 1 449 ? 8.57 -34.812 25.375 1 91.75 449 GLU B O 1
ATOM 7503 N N . GLU B 1 450 ? 7.938 -32.75 25.297 1 91.38 450 GLU B N 1
ATOM 7504 C CA . GLU B 1 450 ? 8.477 -32.531 23.969 1 91.38 450 GLU B CA 1
ATOM 7505 C C . GLU B 1 450 ? 10 -32.688 23.953 1 91.38 450 GLU B C 1
ATOM 7507 O O . GLU B 1 450 ? 10.555 -33.344 23.078 1 91.38 450 GLU B O 1
ATOM 7512 N N . TYR B 1 451 ? 10.664 -32.125 24.969 1 93.12 451 TYR B N 1
ATOM 7513 C CA . TYR B 1 451 ? 12.117 -32.188 25.047 1 93.12 451 TYR B CA 1
ATOM 7514 C C . TYR B 1 451 ? 12.586 -33.594 25.375 1 93.12 451 TYR B C 1
ATOM 7516 O O . TYR B 1 451 ? 13.57 -34.094 24.812 1 93.12 451 TYR B O 1
ATOM 7524 N N . MET B 1 452 ? 11.805 -34.156 26.266 1 92.38 452 MET B N 1
ATOM 7525 C CA . MET B 1 452 ? 12.148 -35.531 26.656 1 92.38 452 MET B CA 1
ATOM 7526 C C . MET B 1 452 ? 12.039 -36.469 25.469 1 92.38 452 MET B C 1
ATOM 7528 O O . MET B 1 452 ? 12.914 -37.312 25.266 1 92.38 452 MET B O 1
ATOM 7532 N N . SER B 1 453 ? 10.969 -36.406 24.734 1 92.56 453 SER B N 1
ATOM 7533 C CA . SER B 1 453 ? 10.742 -37.25 23.578 1 92.56 453 SER B CA 1
ATOM 7534 C C . SER B 1 453 ? 11.828 -37.062 22.531 1 92.56 453 SER B C 1
ATOM 7536 O O . SER B 1 453 ? 12.281 -38.031 21.906 1 92.56 453 SER B O 1
ATOM 7538 N N . ALA B 1 454 ? 12.18 -35.781 22.312 1 92.5 454 ALA B N 1
ATOM 7539 C CA . ALA B 1 454 ? 13.219 -35.5 21.328 1 92.5 454 ALA B CA 1
ATOM 7540 C C . ALA B 1 454 ? 14.547 -36.125 21.719 1 92.5 454 ALA B C 1
ATOM 7542 O O . ALA B 1 454 ? 15.242 -36.688 20.875 1 92.5 454 ALA B O 1
ATOM 7543 N N . LEU B 1 455 ? 14.844 -36 22.969 1 91.44 455 LEU B N 1
ATOM 7544 C CA . LEU B 1 455 ? 16.094 -36.562 23.484 1 91.44 455 LEU B CA 1
ATOM 7545 C C . LEU B 1 455 ? 16.094 -38.094 23.359 1 91.44 455 LEU B C 1
ATOM 7547 O O . LEU B 1 455 ? 17.094 -38.688 22.969 1 91.44 455 LEU B O 1
ATOM 7551 N N . HIS B 1 456 ? 15.008 -38.594 23.703 1 90.44 456 HIS B N 1
ATOM 7552 C CA . HIS B 1 456 ? 14.875 -40.062 23.641 1 90.44 456 HIS B CA 1
ATOM 7553 C C . HIS B 1 456 ? 15.039 -40.562 22.203 1 90.44 456 HIS B C 1
ATOM 7555 O O . HIS B 1 456 ? 15.75 -41.531 21.969 1 90.44 456 HIS B O 1
ATOM 7561 N N . TYR B 1 457 ? 14.344 -39.906 21.297 1 89.06 457 TYR B N 1
ATOM 7562 C CA . TYR B 1 457 ? 14.414 -40.281 19.891 1 89.06 457 TYR B CA 1
ATOM 7563 C C . TYR B 1 457 ? 15.844 -40.219 19.375 1 89.06 457 TYR B C 1
ATOM 7565 O O . TYR B 1 457 ? 16.281 -41.094 18.625 1 89.06 457 TYR B O 1
ATOM 7573 N N . MET B 1 458 ? 16.641 -39.219 19.719 1 89.38 458 MET B N 1
ATOM 7574 C CA . MET B 1 458 ? 17.984 -39 19.219 1 89.38 458 MET B CA 1
ATOM 7575 C C . MET B 1 458 ? 18.969 -40 19.828 1 89.38 458 MET B C 1
ATOM 7577 O O . MET B 1 458 ? 19.906 -40.438 19.172 1 89.38 458 MET B O 1
ATOM 7581 N N . ARG B 1 459 ? 18.672 -40.375 21 1 84.88 459 ARG B N 1
ATOM 7582 C CA . ARG B 1 459 ? 19.547 -41.312 21.672 1 84.88 459 ARG B CA 1
ATOM 7583 C C . ARG B 1 459 ? 19.328 -42.719 21.141 1 84.88 459 ARG B C 1
ATOM 7585 O O . ARG B 1 459 ? 20.266 -43.531 21.125 1 84.88 459 ARG B O 1
ATOM 7592 N N . LEU B 1 460 ? 18.094 -42.969 20.719 1 83.06 460 LEU B N 1
ATOM 7593 C CA . LEU B 1 460 ? 17.812 -44.281 20.156 1 83.06 460 LEU B CA 1
ATOM 7594 C C . LEU B 1 460 ? 18.422 -44.438 18.766 1 83.06 460 LEU B C 1
ATOM 7596 O O . LEU B 1 460 ? 18.781 -45.531 18.359 1 83.06 460 LEU B O 1
ATOM 7600 N N . ASN B 1 461 ? 18.484 -43.375 18.062 1 72.94 461 ASN B N 1
ATOM 7601 C CA . ASN B 1 461 ? 18.953 -43.469 16.688 1 72.94 461 ASN B CA 1
ATOM 7602 C C . ASN B 1 461 ? 20.438 -43.125 16.578 1 72.94 461 ASN B C 1
ATOM 7604 O O . ASN B 1 461 ? 20.969 -42.938 15.484 1 72.94 461 ASN B O 1
ATOM 7608 N N . GLU B 1 462 ? 21.141 -42.812 17.688 1 60.56 462 GLU B N 1
ATOM 7609 C CA . GLU B 1 462 ? 22.594 -42.75 17.703 1 60.56 462 GLU B CA 1
ATOM 7610 C C . GLU B 1 462 ? 23.203 -44.156 17.625 1 60.56 462 GLU B C 1
ATOM 7612 O O . GLU B 1 462 ? 22.672 -45.094 18.203 1 60.56 462 GLU B O 1
#

Solvent-accessible surface area (backbone atoms only — not comparable to full-atom values): 46679 Å² total; per-residue (Å²): 131,81,82,64,53,67,70,58,44,51,58,58,56,66,70,45,74,29,80,91,58,63,68,72,65,65,74,35,54,78,42,44,68,53,47,49,52,51,47,53,45,40,69,73,41,37,81,79,54,66,59,31,60,51,23,46,50,49,14,52,53,28,42,76,71,67,36,55,68,59,14,51,52,25,43,52,50,17,52,60,61,39,61,90,47,83,64,38,66,56,64,40,38,39,57,33,39,43,48,16,52,52,28,44,77,67,70,35,55,68,60,14,50,52,29,46,51,53,34,50,51,50,49,60,64,28,66,84,34,92,51,30,55,57,45,49,29,51,51,30,39,54,50,14,53,52,28,47,66,45,34,79,82,26,36,66,55,15,45,53,29,29,51,58,18,34,72,66,44,71,78,43,32,69,55,36,40,52,39,28,50,42,48,48,49,55,56,44,63,70,20,85,52,68,76,65,82,56,62,64,53,55,54,38,28,53,50,18,37,69,58,26,74,74,42,35,52,53,30,27,53,40,17,43,53,28,40,69,70,71,38,44,71,65,13,48,58,42,32,52,52,21,44,68,71,36,70,64,19,65,75,36,45,43,46,47,26,50,43,29,41,73,70,65,41,38,70,59,21,45,52,58,41,55,58,32,32,74,80,41,75,73,44,36,61,47,31,41,52,45,17,52,44,26,48,52,50,22,54,50,25,42,53,51,18,36,54,25,24,52,50,18,46,71,59,36,79,82,46,58,69,43,30,54,55,33,20,51,35,27,46,77,66,70,34,52,69,61,17,51,52,32,45,50,52,50,70,66,45,79,87,64,49,71,68,55,49,27,49,51,27,37,54,48,13,51,45,26,38,44,44,55,38,33,56,70,60,12,49,52,25,27,47,56,19,49,72,44,79,70,83,44,72,54,33,53,50,29,51,52,51,49,49,54,53,17,57,62,29,43,77,66,74,35,36,60,15,31,38,45,51,12,50,52,28,45,70,72,68,39,52,69,61,13,48,54,25,29,51,55,13,33,73,69,37,73,80,44,62,69,49,50,51,52,48,51,54,52,61,66,72,98,129,82,82,64,54,68,70,58,43,52,58,56,56,65,69,46,74,29,80,91,58,63,69,72,66,65,74,36,56,78,44,45,69,54,48,49,51,50,46,52,46,40,69,73,40,38,82,78,55,66,59,31,60,49,23,48,50,49,14,52,55,28,42,76,70,67,36,56,68,59,16,50,52,25,44,50,50,17,52,60,62,38,61,91,47,82,65,39,66,56,63,38,38,41,56,33,39,43,48,18,53,52,27,44,77,67,70,35,54,68,61,13,50,51,30,46,52,53,34,52,51,50,48,61,66,28,66,86,35,92,54,30,56,56,44,50,28,51,52,30,38,54,50,16,51,53,28,46,67,45,34,78,82,26,37,66,56,15,43,54,29,30,52,59,18,34,73,70,44,72,78,42,31,67,54,35,40,50,38,29,50,42,47,48,50,55,56,44,62,69,20,84,52,69,75,66,84,56,62,63,54,55,52,39,28,51,50,17,36,70,59,28,74,75,43,36,50,54,30,25,54,40,17,45,52,27,39,70,71,71,36,44,71,66,12,49,56,41,33,54,53,21,45,69,71,34,71,64,18,66,74,36,46,42,45,46,28,51,43,29,41,73,70,66,42,38,70,58,21,45,51,55,41,54,59,32,32,74,81,42,75,75,44,36,63,48,30,39,52,43,17,52,44,27,48,52,48,23,54,52,24,43,53,51,18,35,53,24,24,51,51,18,47,71,59,36,78,81,47,58,69,42,30,54,56,34,20,52,36,27,47,78,66,70,34,51,69,60,16,52,51,33,46,50,54,50,70,65,45,80,89,64,49,73,67,57,48,27,50,51,27,38,56,48,13,49,45,26,39,45,44,55,39,34,56,70,61,13,49,53,24,29,48,56,19,50,70,42,79,71,84,45,72,55,33,55,51,32,50,53,50,49,49,53,54,18,56,62,30,43,76,66,74,34,35,62,13,32,39,45,50,12,50,53,27,45,70,70,66,40,53,70,62,13,48,52,25,30,52,56,13,32,73,69,40,72,81,43,62,68,50,52,50,51,48,50,54,52,60,68,75,98

Radius of gyration: 39.02 Å; Cα contacts (8 Å, |Δi|>4): 1287; chains: 2; bounding box: 50×129×94 Å

Nearest PDB structures (foldseek):
  8qoy-assembly1_A  TM=4.052E-01  e=1.349E-04  Actinobacillus pleuropneumoniae
  7dkh-assembly2_E  TM=3.057E-01  e=5.397E-06  Saccharomyces cerevisiae S288C
  2vyi-assembly2_B  TM=8.477E-01  e=2.962E-02  Homo sapiens
  1fch-assembly1_A  TM=3.435E-01  e=1.337E-03  Homo sapiens
  3cvq-assembly1_A  TM=3.676E-01  e=3.373E-03  unclassified

Secondary structure (DSSP, 8-state):
-----HHHHHHHHTT--STTTS---GGGGGGHHHHHHHHHHHHHH-TTS-HHHHHHHHHHHHHHTT-HHHHHHHHHHHHHHHTT-TTHHHHHHHHHHHHHHHHHHTT-HHHHHHHHHHHHHHHHHHHTSTTHHHHHHHHHHHHHHHHHHT-TTHHHHHHHHHHHHHHH-TT-HHHHHHHHHHHHHHHHHHTSSTT---HHHHHHHHHHHHH-TT-HHHHHHHHHHHHHTT-HHHHHHHHHHHHHH-TT-HHHHHHHHHHHHHTT-HHHHHHHHHHHHHH-TT-HHHHHHHHHHHHHHHHHHHHHHHHHHHHHHHH-TT-HHHHHHHHHHHHHTT-HHHHHHHHHHHHTSTT--HHHHHHHHHHHHHHHHHTS--HHHHHHHHHHHHHS----HHHHHHHHHHHHHHHHHHTTT-HHHHHHHHHHHHHTT-HHHHHHHHHHHHHH-TT-HHHHHHHHHHHH--/-----HHHHHHHHTTS-STTTS---GGGGGGHHHHHHHHHHHHHH-TTS-HHHHHHHHHHHHHHTT-HHHHHHHHHHHHHHHTT-TTHHHHHHHHHHHHHHHHHHTT-HHHHHHHHHHHHHHHHHHHTSTTHHHHHHHHHHHHHHHHHHT-TTHHHHHHHHHHHHHHH-TT-HHHHHHHHHHHHHHHHHHTSSTT---HHHHHHHHHHHHH-TT-HHHHHHHHHHHHHTT-HHHHHHHHHHHHHH-TT-HHHHHHHHHHHHHTT-HHHHHHHHHHHHHH-TT-HHHHHHHHHHHHHHHHHHHHHHHHHHHHHHHH-TT-HHHHHHHHHHHHHTT-HHHHHHHHHHHHTSTT--HHHHHHHHHHHHHHHHHTS--HHHHHHHHHHHHHS----HHHHHHHHHHHHHHHHHHTTT-HHHHHHHHHHHHHTT-HHHHHHHHHHHHHH-TT-HHHHHHHHHHHH--

InterPro domains:
  IPR011990 Tetratricopeptide-like helical domain superfamily [G3DSA:1.25.40.10] (1-129)
  IPR011990 Tetratricopeptide-like helical domain superfamily [G3DSA:1.25.40.10] (134-192)
  IPR011990 Tetratricopeptide-like helical domain superfamily [G3DSA:1.25.40.10] (201-410)
  IPR011990 Tetratricopeptide-like helical domain superfamily [G3DSA:1.25.40.10] (411-461)
  IPR011990 Tetratricopeptide-like helical domain superfamily [SSF48452] (94-459)
  IPR019734 Tetratricopeptide repeat [PF00515] (418-448)
  IPR019734 Tetratricopeptide repeat [PF13181] (95-123)
  IPR019734 Tetratricopeptide repeat [PF13181] (156-172)
  IPR019734 Tetratricopeptide repeat [PF13181] (321-350)
  IPR019734 Tetratricopeptide repeat [PS50005] (250-283)
  IPR019734 Tetratricopeptide repeat [PS50005] (320-353)
  IPR019734 Tetratricopeptide repeat [PS50005] (415-448)
  IPR019734 Tetratricopeptide repeat [SM00028] (52-85)
  IPR019734 Tetratricopeptide repeat [SM00028] (93-126)
  IPR019734 Tetratricopeptide repeat [SM00028] (137-172)
  IPR019734 Tetratricopeptide repeat [SM00028] (216-249)
  IPR019734 Tetratricopeptide repeat [SM00028] (250-283)
  IPR019734 Tetratricopeptide repeat [SM00028] (284-319)
  IPR019734 Tetratricopeptide repeat [SM00028] (320-353)
  IPR019734 Tetratricopeptide repeat [SM00028] (415-448)

pLDDT: mean 92.32, std 8.57, range [47.06, 98.62]

Organism: Xenopus laevis (NCBI:txid8355)

Sequence (924 aa):
MSDLPEESLKNALLNLKCHFTWTVDMEAVADIDNIEDGLHHQIAFLPSIPRHRLHNLLSYTNYLKGDNEEAIRQLQEAEQHLQGTQSVDIKRAVTYSNYAWLYYHLNQFSNAQSYLERVEAIYNNYDSSPEHDILLTEIYGERAWALLTFYGKNCERAKEWFEKALELDPHNPELNSGYATVMYRLENQDNRFYANNNCECLELLKRAVTLNENDSVIKALLALKYHYLGRGEEGETIMEEALRQTPDSPDLIRHAAKFYRREGKIDYAITILKKALEKTPTSCHLHYEIGLCYEQKMNMFVSLATSHFEKVLQYKKRFVDAYIHLAKMYVKQNQFKKAEDTFQKGLNLENLTCEDKQEIHYHYAVFKQYQCGSESEAISHYKEVLMIPNKTSVRSKSKNKLEQLAKRRQDSSDATGFGLLGFIHQQEGEISQAIDYYERALELDPDNEEYMSALHYMRLNEMSDLPEESLKNALLNLKCHFTWTVDMEAVADIDNIEDGLHHQIAFLPSIPRHRLHNLLSYTNYLKGDNEEAIRQLQEAEQHLQGTQSVDIKRAVTYSNYAWLYYHLNQFSNAQSYLERVEAIYNNYDSSPEHDILLTEIYGERAWALLTFYGKNCERAKEWFEKALELDPHNPELNSGYATVMYRLENQDNRFYANNNCECLELLKRAVTLNENDSVIKALLALKYHYLGRGEEGETIMEEALRQTPDSPDLIRHAAKFYRREGKIDYAITILKKALEKTPTSCHLHYEIGLCYEQKMNMFVSLATSHFEKVLQYKKRFVDAYIHLAKMYVKQNQFKKAEDTFQKGLNLENLTCEDKQEIHYHYAVFKQYQCGSESEAISHYKEVLMIPNKTSVRSKSKNKLEQLAKRRQDSSDATGFGLLGFIHQQEGEISQAIDYYERALELDPDNEEYMSALHYMRLNE